Protein AF-0000000085130039 (afdb_homodimer)

Foldseek 3Di:
DPPPPPPPPVVVVVVVVVVVVLVVLLVAADFDDDDADDFDDDPDLAPDDFPQFFPAADFDLQNLCLFVDPLLSVLLVLLCVAPVVLVVLVVVLVVLVVVLVVLVCLQAKDKDKDKDKDWFFQDQVCQDVFPVSGRTFIKIKIKIKIKHWHCRNCLSVLVSQLSVLVSVLSVLVSLLSSLVLSLLLSLLLLLLLLLVVLLVLLVVLLVVLVVLLVVQVVCVVVVNHDPVVSVVSVVVSVVSVVVNVVSVVVSLVSQQVSQNSSVHHSVCRDDRDHSVSTDDGRAHHDDLVLLCVQASVLSSLSSQLSSLSSQLSNLVSVQAKIKMKMKMWIFMDSDPVCRPPPPGIDIDIDMDIDHDDDDPCVSVVSSVVSVVSSVVSSVVSNVVSVVLSVLLNVLSVQLSVLVVQLVVLVVQLVVLVVLLVVQVVCVVVVNHDSVSNSVSVVSNSVSVSSNSVSSSSNSSSSSSNCSSSNSCSVPDDPDD/DPPPPPPPPVVVVVVVVVVVVLVVLLVAADFDDDDADDFDDDPDLAPDDFPQFFPAADFDLQNLCLFVDPLLSVLLVLLCVQAVLLVVLVVVLVVLVVVLVVLVCLQAKDKDKDKDKDWFQQDQVCQDVQPVRGRTFIKIKIKIKIKHWHCRNCLSVLQSQLSVLVSVLSVLVSLLSSLVLSLLLSLLLLLLQLLVVLLVLLVVLLVLLVVVLVVLVVCVVVVNHDPVVSVVSVVVSVVSVVVNVVSVVVNLVSQQVSQNSSVHHSVCRDDRDHSVSTDDGRAYHDDLVLLCVQASVLSSLSSQLSSLSSQLSNLVVVQAKIKMKMKMWMFMDSDPVCRPPPPTIDIDIDMDIDHDDDDPCVSVVSSVVSVVSSVVSSVVSNVSSVVLSVLLNVLSVQLSVLVVQLVVLVVQLVVLVVLLVVQVVCVVVVNHDPVSNSVSVVSNSVSVSSNSVSSSSNSSSSSSNCSSSNSCSVPDDPDD

Nearest PDB structures (foldseek):
  7akz-assembly1_A  TM=8.923E-01  e=3.613E-26  Pseudomonas aeruginosa PAO1
  1wp1-assembly1_A  TM=9.002E-01  e=2.878E-25  Pseudomonas aeruginosa
  5azs-assembly1_C  TM=8.877E-01  e=2.099E-25  Pseudomonas aeruginosa PAO1
  4k7r-assembly1_A  TM=9.037E-01  e=1.460E-24  Escherichia coli K-12
  4mt4-assembly1_C  TM=8.857E-01  e=1.528E-24  Campylobacter jejuni

InterPro domains:
  IPR003423 Outer membrane efflux protein [PF02321] (75-264)
  IPR003423 Outer membrane efflux protein [PF02321] (289-471)
  IPR006311 Twin-arginine translocation pathway, signal sequence [PS51318] (1-44)
  IPR010131 Multidrug resistance outer membrane protein MdtP/Nodulation protein T-like [PTHR30203] (13-473)
  IPR010131 Multidrug resistance outer membrane protein MdtP/Nodulation protein T-like [TIGR01845] (22-472)

Organism: Delftia acidovorans (strain DSM 14801 / SPH-1) (NCBI:txid398578)

pLDDT: mean 87.73, std 12.9, range [28.69, 98.56]

Solvent-accessible surface area (backbone atoms only — not comparable to full-atom values): 47437 Å² total; per-residue (Å²): 137,84,79,78,79,74,73,64,61,61,58,54,50,47,51,50,46,52,50,49,50,52,55,60,40,49,73,50,48,48,50,68,76,83,65,84,74,87,61,91,83,55,95,45,50,48,71,61,94,56,88,64,61,27,84,39,65,74,58,46,65,68,55,70,55,52,27,64,38,70,68,58,44,51,48,42,54,42,16,70,73,49,19,65,67,55,54,52,34,52,51,51,30,52,52,36,50,49,51,32,53,59,52,55,51,60,82,46,62,47,77,47,80,46,78,48,76,45,74,47,70,56,42,81,92,53,36,44,81,63,49,86,48,46,31,69,48,44,43,28,38,38,35,42,36,36,41,32,52,70,56,52,46,16,28,60,57,20,49,37,50,19,36,46,25,50,26,51,28,34,51,31,48,36,45,40,50,51,45,50,50,44,41,50,42,54,41,37,50,47,50,31,10,32,33,48,52,44,43,51,52,45,50,51,50,38,53,53,36,50,52,48,41,54,52,40,51,51,32,34,77,70,69,75,38,54,70,65,58,42,51,51,43,49,50,52,36,50,55,48,56,63,58,40,57,66,40,51,52,50,29,52,53,37,35,34,48,46,8,49,56,35,56,36,56,56,94,59,36,68,86,72,59,62,56,83,57,49,46,83,57,85,44,42,43,84,50,64,78,51,40,61,73,30,21,36,69,34,44,31,34,45,24,49,27,45,24,28,33,20,43,27,7,30,34,49,29,70,60,44,69,43,49,37,38,38,37,36,43,32,21,36,24,68,45,78,89,44,15,72,35,95,58,14,47,24,37,35,42,32,41,35,39,42,29,65,75,39,45,48,53,21,56,61,22,49,26,52,19,26,49,22,44,24,50,18,30,45,22,49,27,39,42,39,49,39,51,44,42,30,44,36,31,39,23,52,50,38,35,44,41,30,50,52,43,28,54,50,26,46,51,42,24,53,51,29,45,52,50,29,54,50,38,48,51,31,36,74,71,68,74,38,57,69,68,56,36,48,53,29,47,51,48,23,52,51,25,44,43,48,25,46,51,29,46,36,50,32,55,42,27,52,45,48,33,40,54,42,56,22,34,19,67,66,56,74,72,77,80,126,137,84,80,76,78,77,72,63,62,60,57,56,52,48,52,49,48,52,51,49,51,53,55,62,42,51,73,55,50,48,51,67,77,82,68,85,75,87,61,91,81,60,95,60,68,53,97,59,95,55,89,64,62,28,85,38,63,74,57,45,64,68,55,71,54,50,27,62,36,69,68,58,45,51,48,40,54,43,17,71,72,50,18,32,68,54,49,20,35,52,22,47,29,51,19,33,50,22,51,32,48,21,52,55,6,59,82,40,49,33,32,33,42,34,37,36,41,36,42,31,32,53,8,64,56,54,36,42,77,86,51,84,50,48,32,68,50,45,44,30,39,40,35,42,37,36,43,32,52,69,56,52,46,14,29,60,59,20,49,36,50,20,34,48,24,50,26,50,28,34,52,31,47,38,45,42,51,50,45,52,50,44,41,50,43,53,41,36,50,48,49,31,10,32,33,50,52,44,44,51,51,47,50,51,51,37,54,54,37,51,53,48,42,55,51,39,52,54,31,33,76,70,69,73,37,52,72,65,57,43,51,52,43,49,51,51,36,50,54,48,56,63,58,42,44,65,39,50,38,52,30,51,39,36,35,23,50,47,8,39,54,36,54,34,49,30,39,60,37,68,85,73,62,61,55,84,58,49,47,84,57,83,44,43,44,84,50,64,77,51,38,61,74,30,21,37,70,33,44,32,34,46,24,49,26,45,23,28,34,20,43,26,6,31,32,50,29,70,57,42,68,44,49,37,38,39,37,36,43,32,21,40,24,67,46,77,89,44,14,72,35,94,91,24,59,44,69,50,77,49,75,47,79,49,62,74,85,80,63,92,56,52,56,62,50,48,26,51,51,27,48,52,47,25,52,52,29,45,51,52,27,40,49,39,49,54,50,44,47,49,46,37,31,52,24,52,53,47,36,46,53,30,51,52,46,27,52,52,23,47,51,45,24,52,52,28,44,49,48,26,54,49,36,47,52,30,36,76,71,67,73,40,54,70,70,56,34,50,52,27,47,50,48,22,52,50,26,43,43,47,24,47,50,30,45,36,51,32,56,42,28,52,44,48,33,41,55,43,56,22,35,20,65,65,56,74,72,77,80,125

Sequence (960 aa):
MYTHDPKAPHRRLFLGLAGACVLSLAGCAVGPDYARPAVPRADALTREPLATAGHSGPVQRQWWKAYGSPELDALVQEALERSPTIEAATATLRAARQNVIAQRGFFYPTVQLGYNRTRQNTGQSMSPALNSGETLYSYNTAQLSINYTPDIFGGNRRQVEGLMASEEGQRLQLQAARLTLASNVAGGMLQAAMLAEQAHLIEQAIAAAQEQLRHMRLQQRNGYASGLDVATQQTLLVQMQQALPPLRKELEQTRNLLATLAGRTPDQAPEVPPLSSFSQPQLPQAVASALVEQRPDVRIAETDVQQASAAIGVARAARLPQLSITAALGGGATSFARMFAAGNPTWALGAGLLQPLFAGGTLQARERAAQAEFDAAAARYRGAVLSSFQDVANALYALDIDAKAVEMAQEGEKASRSTLDLTRTQLRNGYSAQPAALAAEQSWLQARAAHVAARGALLGDTVALYQALGGGVLAKPPADMYTHDPKAPHRRLFLGLAGACVLSLAGCAVGPDYARPAVPRADALTREPLATAGHSGPVQRQWWKAYGSPELDALVQEALERSPTIEAATATLRAARQNVIAQRGFFYPTVQLGYNRTRQNTGQSMSPALNSGETLYSYNTAQLSINYTPDIFGGNRRQVEGLMASEEGQRLQLQAARLTLASNVAGGMLQAAMLAEQAHLIEQAIAAAQEQLRHMRLQQRNGYASGLDVATQQTLLVQMQQALPPLRKELEQTRNLLATLAGRTPDQAPEVPPLSSFSQPQLPQAVASALVEQRPDVRIAETDVQQASAAIGVARAARLPQLSITAALGGGATSFARMFAAGNPTWALGAGLLQPLFAGGTLQARERAAQAEFDAAAARYRGAVLSSFQDVANALYALDIDAKAVEMAQEGEKASRSTLDLTRTQLRNGYSAQPAALAAEQSWLQARAAHVAARGALLGDTVALYQALGGGVLAKPPAD

Structure (mmCIF, N/CA/C/O backbone):
data_AF-0000000085130039-model_v1
#
loop_
_entity.id
_entity.type
_entity.pdbx_description
1 polymer 'RND efflux system, outer membrane lipoprotein, NodT family'
#
loop_
_atom_site.group_PDB
_atom_site.id
_atom_site.type_symbol
_atom_site.label_atom_id
_atom_site.label_alt_id
_atom_site.label_comp_id
_atom_site.label_asym_id
_atom_site.label_entity_id
_atom_site.label_seq_id
_atom_site.pdbx_PDB_ins_code
_atom_site.Cartn_x
_atom_site.Cartn_y
_atom_site.Cartn_z
_atom_site.occupancy
_atom_site.B_iso_or_equiv
_atom_site.auth_seq_id
_atom_site.auth_comp_id
_atom_site.auth_asym_id
_atom_site.auth_atom_id
_atom_site.pdbx_PDB_model_num
ATOM 1 N N . MET A 1 1 ? 32.75 61.188 50.812 1 30.81 1 MET A N 1
ATOM 2 C CA . MET A 1 1 ? 32.531 59.812 51.188 1 30.81 1 MET A CA 1
ATOM 3 C C . MET A 1 1 ? 31.516 59.156 50.25 1 30.81 1 MET A C 1
ATOM 5 O O . MET A 1 1 ? 30.344 59.5 50.25 1 30.81 1 MET A O 1
ATOM 9 N N . TYR A 1 2 ? 32.031 58.812 48.969 1 35.09 2 TYR A N 1
ATOM 10 C CA . TYR A 1 2 ? 31.375 58.281 47.75 1 35.09 2 TYR A CA 1
ATOM 11 C C . TYR A 1 2 ? 30.844 56.875 48 1 35.09 2 TYR A C 1
ATOM 13 O O . TYR A 1 2 ? 31.609 55.969 48.312 1 35.09 2 TYR A O 1
ATOM 21 N N . THR A 1 3 ? 29.656 56.75 48.625 1 35.88 3 THR A N 1
ATOM 22 C CA . THR A 1 3 ? 28.969 55.5 48.844 1 35.88 3 THR A CA 1
ATOM 23 C C . THR A 1 3 ? 28.719 54.75 47.531 1 35.88 3 THR A C 1
ATOM 25 O O . THR A 1 3 ? 28.156 55.312 46.594 1 35.88 3 THR A O 1
ATOM 28 N N . HIS A 1 4 ? 29.672 53.844 47.156 1 39.09 4 HIS A N 1
ATOM 29 C CA . HIS A 1 4 ? 29.625 52.875 46.062 1 39.09 4 HIS A CA 1
ATOM 30 C C . HIS A 1 4 ? 28.375 52 46.156 1 39.09 4 HIS A C 1
ATOM 32 O O . HIS A 1 4 ? 28.125 51.375 47.188 1 39.09 4 HIS A O 1
ATOM 38 N N . ASP A 1 5 ? 27.234 52.406 45.562 1 39.12 5 ASP A N 1
ATOM 39 C CA . ASP A 1 5 ? 26.016 51.625 45.438 1 39.12 5 ASP A CA 1
ATOM 40 C C . ASP A 1 5 ? 26.281 50.281 44.75 1 39.12 5 ASP A C 1
ATOM 42 O O . ASP A 1 5 ? 26.734 50.219 43.625 1 39.12 5 ASP A O 1
ATOM 46 N N . PRO A 1 6 ? 26.688 49.156 45.469 1 42.66 6 PRO A N 1
ATOM 47 C CA . PRO A 1 6 ? 27.031 47.812 45 1 42.66 6 PRO A CA 1
ATOM 48 C C . PRO A 1 6 ? 25.875 47.156 44.25 1 42.66 6 PRO A C 1
ATOM 50 O O . PRO A 1 6 ? 25.875 45.938 44.062 1 42.66 6 PRO A O 1
ATOM 53 N N . LYS A 1 7 ? 24.797 47.812 43.969 1 51.97 7 LYS A N 1
ATOM 54 C CA . LYS A 1 7 ? 23.625 47.062 43.531 1 51.97 7 LYS A CA 1
ATOM 55 C C . LYS A 1 7 ? 23.828 46.469 42.125 1 51.97 7 LYS A C 1
ATOM 57 O O . LYS A 1 7 ? 22.922 45.875 41.562 1 51.97 7 LYS A O 1
ATOM 62 N N . ALA A 1 8 ? 24.859 46.812 41.406 1 55.84 8 ALA A N 1
ATOM 63 C CA . ALA A 1 8 ? 24.828 46.562 39.969 1 55.84 8 ALA A CA 1
ATOM 64 C C . ALA A 1 8 ? 25.219 45.125 39.656 1 55.84 8 ALA A C 1
ATOM 66 O O . ALA A 1 8 ? 25.062 44.656 38.531 1 55.84 8 ALA A O 1
ATOM 67 N N . PRO A 1 9 ? 25.938 44.438 40.594 1 55.5 9 PRO A N 1
ATOM 68 C CA . PRO A 1 9 ? 26.5 43.188 40.094 1 55.5 9 PRO A CA 1
ATOM 69 C C . PRO A 1 9 ? 25.453 42.094 39.938 1 55.5 9 PRO A C 1
ATOM 71 O O . PRO A 1 9 ? 25.594 41.219 39.062 1 55.5 9 PRO A O 1
ATOM 74 N N . HIS A 1 10 ? 24.359 42.188 40.688 1 56.66 10 HIS A N 1
ATOM 75 C CA . HIS A 1 10 ? 23.438 41.062 40.719 1 56.66 10 HIS A CA 1
ATOM 76 C C . HIS A 1 10 ? 22.609 41.031 39.438 1 56.66 10 HIS A C 1
ATOM 78 O O . HIS A 1 10 ? 22.141 39.969 39.031 1 56.66 10 HIS A O 1
ATOM 84 N N . ARG A 1 11 ? 22.438 42.188 38.812 1 58.59 11 ARG A N 1
ATOM 85 C CA . ARG A 1 11 ? 21.625 42.25 37.594 1 58.59 11 ARG A CA 1
ATOM 86 C C . ARG A 1 11 ? 22.344 41.562 36.438 1 58.59 11 ARG A C 1
ATOM 88 O O . ARG A 1 11 ? 21.719 40.875 35.625 1 58.59 11 ARG A O 1
ATOM 95 N N . ARG A 1 12 ? 23.688 41.75 36.438 1 58.78 12 ARG A N 1
ATOM 96 C CA . ARG A 1 12 ? 24.469 41.125 35.344 1 58.78 12 ARG A CA 1
ATOM 97 C C . ARG A 1 12 ? 24.516 39.625 35.531 1 58.78 12 ARG A C 1
ATOM 99 O O . ARG A 1 12 ? 24.453 38.875 34.562 1 58.78 12 ARG A O 1
ATOM 106 N N . LEU A 1 13 ? 24.641 39.25 36.812 1 59.94 13 LEU A N 1
ATOM 107 C CA . LEU A 1 13 ? 24.688 37.812 37.062 1 59.94 13 LEU A CA 1
ATOM 108 C C . LEU A 1 13 ? 23.344 37.156 36.75 1 59.94 13 LEU A C 1
ATOM 110 O O . LEU A 1 13 ? 23.297 36.062 36.188 1 59.94 13 LEU A O 1
ATOM 114 N N . PHE A 1 14 ? 22.281 37.906 37.031 1 57.28 14 PHE A N 1
ATOM 115 C CA . PHE A 1 14 ? 20.969 37.344 36.719 1 57.28 14 PHE A CA 1
ATOM 116 C C . PHE A 1 14 ? 20.734 37.281 35.219 1 57.28 14 PHE A C 1
ATOM 118 O O . PHE A 1 14 ? 20.172 36.281 34.719 1 57.28 14 PHE A O 1
ATOM 125 N N . LEU A 1 15 ? 21.25 38.281 34.531 1 58.5 15 LEU A N 1
ATOM 126 C CA . LEU A 1 15 ? 21.141 38.219 33.062 1 58.5 15 LEU A CA 1
ATOM 127 C C . LEU A 1 15 ? 22.016 37.094 32.5 1 58.5 15 LEU A C 1
ATOM 129 O O . LEU A 1 15 ? 21.625 36.438 31.531 1 58.5 15 LEU A O 1
ATOM 133 N N . GLY A 1 16 ? 23.172 36.969 33.062 1 59.47 16 GLY A N 1
ATOM 134 C CA . GLY A 1 16 ? 24.031 35.844 32.656 1 59.47 16 GLY A CA 1
ATOM 135 C C . GLY A 1 16 ? 23.438 34.5 32.969 1 59.47 16 GLY A C 1
ATOM 136 O O . GLY A 1 16 ? 23.516 33.594 32.125 1 59.47 16 GLY A O 1
ATOM 137 N N . LEU A 1 17 ? 22.797 34.344 34.062 1 58.59 17 LEU A N 1
ATOM 138 C CA . LEU A 1 17 ? 22.203 33.094 34.438 1 58.59 17 LEU A CA 1
ATOM 139 C C . LEU A 1 17 ? 20.938 32.812 33.625 1 58.59 17 LEU A C 1
ATOM 141 O O . LEU A 1 17 ? 20.672 31.672 33.25 1 58.59 17 LEU A O 1
ATOM 145 N N . ALA A 1 18 ? 20.156 33.812 33.406 1 57.38 18 ALA A N 1
ATOM 146 C CA . ALA A 1 18 ? 19 33.656 32.531 1 57.38 18 ALA A CA 1
ATOM 147 C C . ALA A 1 18 ? 19.422 33.281 31.125 1 57.38 18 ALA A C 1
ATOM 149 O O . ALA A 1 18 ? 18.797 32.438 30.484 1 57.38 18 ALA A O 1
ATOM 150 N N . GLY A 1 19 ? 20.469 33.938 30.688 1 56.66 19 GLY A N 1
ATOM 151 C CA . GLY A 1 19 ? 21.031 33.562 29.406 1 56.66 19 GLY A CA 1
ATOM 152 C C . GLY A 1 19 ? 21.547 32.125 29.375 1 56.66 19 GLY A C 1
ATOM 153 O O . GLY A 1 19 ? 21.344 31.406 28.406 1 56.66 19 GLY A O 1
ATOM 154 N N . ALA A 1 20 ? 22.25 31.797 30.406 1 58.66 20 ALA A N 1
ATOM 155 C CA . ALA A 1 20 ? 22.781 30.438 30.516 1 58.66 20 ALA A CA 1
ATOM 156 C C . ALA A 1 20 ? 21.641 29.422 30.641 1 58.66 20 ALA A C 1
ATOM 158 O O . ALA A 1 20 ? 21.734 28.312 30.094 1 58.66 20 ALA A O 1
ATOM 159 N N . CYS A 1 21 ? 20.641 29.688 31.297 1 55.19 21 CYS A N 1
ATOM 160 C CA . CYS A 1 21 ? 19.484 28.797 31.438 1 55.19 21 CYS A CA 1
ATOM 161 C C . CYS A 1 21 ? 18.797 28.609 30.094 1 55.19 21 CYS A C 1
ATOM 163 O O . CYS A 1 21 ? 18.375 27.5 29.766 1 55.19 21 CYS A O 1
ATOM 165 N N . VAL A 1 22 ? 18.672 29.75 29.438 1 56.28 22 VAL A N 1
ATOM 166 C CA . VAL A 1 22 ? 18.062 29.641 28.109 1 56.28 22 VAL A CA 1
ATOM 167 C C . VAL A 1 22 ? 18.953 28.797 27.203 1 56.28 22 VAL A C 1
ATOM 169 O O . VAL A 1 22 ? 18.453 27.969 26.438 1 56.28 22 VAL A O 1
ATOM 172 N N . LEU A 1 23 ? 20.203 29 27.328 1 55.81 23 LEU A N 1
ATOM 173 C CA . LEU A 1 23 ? 21.125 28.219 26.5 1 55.81 23 LEU A CA 1
ATOM 174 C C . LEU A 1 23 ? 21.109 26.75 26.906 1 55.81 23 LEU A C 1
ATOM 176 O O . LEU A 1 23 ? 21.297 25.875 26.062 1 55.81 23 LEU A O 1
ATOM 180 N N . SER A 1 24 ? 21.031 26.5 28.156 1 56.12 24 SER A N 1
ATOM 181 C CA . SER A 1 24 ? 20.984 25.109 28.578 1 56.12 24 SER A CA 1
ATOM 182 C C . SER A 1 24 ? 19.703 24.422 28.141 1 56.12 24 SER A C 1
ATOM 184 O O . SER A 1 24 ? 19.672 23.219 27.906 1 56.12 24 SER A O 1
ATOM 186 N N . LEU A 1 25 ? 18.672 25.141 28.078 1 53.81 25 LEU A N 1
ATOM 187 C CA . LEU A 1 25 ? 17.391 24.562 27.656 1 53.81 25 LEU A CA 1
ATOM 188 C C . LEU A 1 25 ? 17.391 24.312 26.156 1 53.81 25 LEU A C 1
ATOM 190 O O . LEU A 1 25 ? 16.547 23.562 25.656 1 53.81 25 LEU A O 1
ATOM 194 N N . ALA A 1 26 ? 18.188 25.094 25.484 1 56.16 26 ALA A N 1
ATOM 195 C CA . ALA A 1 26 ? 18.234 25 24.016 1 56.16 26 ALA A CA 1
ATOM 196 C C . ALA A 1 26 ? 18.703 23.609 23.578 1 56.16 26 ALA A C 1
ATOM 198 O O . ALA A 1 26 ? 18.438 23.188 22.453 1 56.16 26 ALA A O 1
ATOM 199 N N . GLY A 1 27 ? 19.359 22.922 24.453 1 61.88 27 GLY A N 1
ATOM 200 C CA . GLY A 1 27 ? 19.875 21.641 24 1 61.88 27 GLY A CA 1
ATOM 201 C C . GLY A 1 27 ? 18.828 20.531 24.047 1 61.88 27 GLY A C 1
ATOM 202 O O . GLY A 1 27 ? 18.922 19.547 23.297 1 61.88 27 GLY A O 1
ATOM 203 N N . CYS A 1 28 ? 17.734 20.672 24.812 1 75.19 28 CYS A N 1
ATOM 204 C CA . CYS A 1 28 ? 16.828 19.531 25 1 75.19 28 CYS A CA 1
ATOM 205 C C . CYS A 1 28 ? 15.523 19.75 24.25 1 75.19 28 CYS A C 1
ATOM 207 O O . CYS A 1 28 ? 14.82 20.734 24.484 1 75.19 28 CYS A O 1
ATOM 209 N N . ALA A 1 29 ? 15.398 19.188 23.094 1 84.19 29 ALA A N 1
ATOM 210 C CA . ALA A 1 29 ? 14.125 19.219 22.375 1 84.19 29 ALA A CA 1
ATOM 211 C C . ALA A 1 29 ? 13.102 18.297 23.047 1 84.19 29 ALA A C 1
ATOM 213 O O . ALA A 1 29 ? 13.43 17.188 23.438 1 84.19 29 ALA A O 1
ATOM 214 N N . VAL A 1 30 ? 11.906 18.797 23.266 1 88.25 30 VAL A N 1
ATOM 215 C CA . VAL A 1 30 ? 10.852 18 23.875 1 88.25 30 VAL A CA 1
ATOM 216 C C . VAL A 1 30 ? 10.43 16.875 22.938 1 88.25 30 VAL A C 1
ATOM 218 O O . VAL A 1 30 ? 10.758 16.891 21.75 1 88.25 30 VAL A O 1
ATOM 221 N N . GLY A 1 31 ? 9.688 15.883 23.516 1 88.12 31 GLY A N 1
ATOM 222 C CA . GLY A 1 31 ? 9.297 14.711 22.734 1 88.12 31 GLY A CA 1
ATOM 223 C C . GLY A 1 31 ? 10.297 13.578 22.844 1 88.12 31 GLY A C 1
ATOM 224 O O . GLY A 1 31 ? 11.398 13.758 23.359 1 88.12 31 GLY A O 1
ATOM 225 N N . PRO A 1 32 ? 9.953 12.516 22.344 1 89.44 32 PRO A N 1
ATOM 226 C CA . PRO A 1 32 ? 10.828 11.352 22.484 1 89.44 32 PRO A CA 1
ATOM 227 C C . PRO A 1 32 ? 12 11.367 21.5 1 89.44 32 PRO A C 1
ATOM 229 O O . PRO A 1 32 ? 11.852 11.828 20.375 1 89.44 32 PRO A O 1
ATOM 232 N N . ASP A 1 33 ? 13.125 10.969 21.984 1 91.38 33 ASP A N 1
ATOM 233 C CA . ASP A 1 33 ? 14.18 10.602 21.047 1 91.38 33 ASP A CA 1
ATOM 234 C C . ASP A 1 33 ? 13.883 9.266 20.375 1 91.38 33 ASP A C 1
ATOM 236 O O . ASP A 1 33 ? 13.383 8.336 21.031 1 91.38 33 ASP A O 1
ATOM 240 N N . TYR A 1 34 ? 14.133 9.258 19.203 1 93 34 TYR A N 1
ATOM 241 C CA . TYR A 1 34 ? 13.773 8.062 18.453 1 93 34 TYR A CA 1
ATOM 242 C C . TYR A 1 34 ? 14.5 6.836 18.984 1 93 34 TYR A C 1
ATOM 244 O O . TYR A 1 34 ? 15.711 6.867 19.188 1 93 34 TYR A O 1
ATOM 252 N N . ALA A 1 35 ? 13.703 5.852 19.234 1 92.94 35 ALA A N 1
ATOM 253 C CA . ALA A 1 35 ? 14.18 4.504 19.516 1 92.94 35 ALA A CA 1
ATOM 254 C C . ALA A 1 35 ? 13.562 3.486 18.562 1 92.94 35 ALA A C 1
ATOM 256 O O . ALA A 1 35 ? 12.344 3.449 18.391 1 92.94 35 ALA A O 1
ATOM 257 N N . ARG A 1 36 ? 14.43 2.795 18.047 1 93.81 36 ARG A N 1
ATOM 258 C CA . ARG A 1 36 ? 13.961 1.802 17.078 1 93.81 36 ARG A CA 1
ATOM 259 C C . ARG A 1 36 ? 13.016 0.804 17.75 1 93.81 36 ARG A C 1
ATOM 261 O O . ARG A 1 36 ? 13.352 0.22 18.781 1 93.81 36 ARG A O 1
ATOM 268 N N . PRO A 1 37 ? 11.82 0.586 17.125 1 94.06 37 PRO A N 1
ATOM 269 C CA . PRO A 1 37 ? 10.898 -0.404 17.688 1 94.06 37 PRO A CA 1
ATOM 270 C C . PRO A 1 37 ? 11.438 -1.83 17.594 1 94.06 37 PRO A C 1
ATOM 272 O O . PRO A 1 37 ? 12.211 -2.141 16.688 1 94.06 37 PRO A O 1
ATOM 275 N N . ALA A 1 38 ? 10.953 -2.656 18.547 1 91.38 38 ALA A N 1
ATOM 276 C CA . ALA A 1 38 ? 11.32 -4.07 18.5 1 91.38 38 ALA A CA 1
ATOM 277 C C . ALA A 1 38 ? 10.688 -4.762 17.297 1 91.38 38 ALA A C 1
ATOM 279 O O . ALA A 1 38 ? 9.547 -4.477 16.938 1 91.38 38 ALA A O 1
ATOM 280 N N . VAL A 1 39 ? 11.469 -5.59 16.688 1 90.94 39 VAL A N 1
ATOM 281 C CA . VAL A 1 39 ? 10.984 -6.348 15.547 1 90.94 39 VAL A CA 1
ATOM 282 C C . VAL A 1 39 ? 11.141 -7.844 15.805 1 90.94 39 VAL A C 1
ATOM 284 O O . VAL A 1 39 ? 11.938 -8.25 16.656 1 90.94 39 VAL A O 1
ATOM 287 N N . PRO A 1 40 ? 10.305 -8.609 15.086 1 89.19 40 PRO A N 1
ATOM 288 C CA . PRO A 1 40 ? 10.461 -10.055 15.25 1 89.19 40 PRO A CA 1
ATOM 289 C C . PRO A 1 40 ? 11.859 -10.539 14.883 1 89.19 40 PRO A C 1
ATOM 291 O O . PRO A 1 40 ? 12.461 -10.039 13.93 1 89.19 40 PRO A O 1
ATOM 294 N N . ARG A 1 41 ? 12.336 -11.539 15.695 1 88.06 41 ARG A N 1
ATOM 295 C CA . ARG A 1 41 ? 13.625 -12.164 15.445 1 88.06 41 ARG A CA 1
ATOM 296 C C . ARG A 1 41 ? 13.453 -13.594 14.938 1 88.06 41 ARG A C 1
ATOM 298 O O . ARG A 1 41 ? 12.578 -14.32 15.414 1 88.06 41 ARG A O 1
ATOM 305 N N . ALA A 1 42 ? 14.148 -13.797 13.938 1 88.62 42 ALA A N 1
ATOM 306 C CA . ALA A 1 42 ? 14.102 -15.156 13.398 1 88.62 42 ALA A CA 1
ATOM 307 C C . ALA A 1 42 ? 15.438 -15.867 13.594 1 88.62 42 ALA A C 1
ATOM 309 O O . ALA A 1 42 ? 16.5 -15.305 13.289 1 88.62 42 ALA A O 1
ATOM 310 N N . ASP A 1 43 ? 15.375 -17.031 14.156 1 82.75 43 ASP A N 1
ATOM 311 C CA . ASP A 1 43 ? 16.594 -17.844 14.297 1 82.75 43 ASP A CA 1
ATOM 312 C C . ASP A 1 43 ? 17 -18.438 12.961 1 82.75 43 ASP A C 1
ATOM 314 O O . ASP A 1 43 ? 18.188 -18.609 12.688 1 82.75 43 ASP A O 1
ATOM 318 N N . ALA A 1 44 ? 16.016 -18.781 12.25 1 87.62 44 ALA A N 1
ATOM 319 C CA . ALA A 1 44 ? 16.203 -19.312 10.906 1 87.62 44 ALA A CA 1
ATOM 320 C C . ALA A 1 44 ? 15.141 -18.781 9.945 1 87.62 44 ALA A C 1
ATOM 322 O O . ALA A 1 44 ? 14.047 -18.406 10.375 1 87.62 44 ALA A O 1
ATOM 323 N N . LEU A 1 45 ? 15.539 -18.75 8.711 1 90.56 45 LEU A N 1
ATOM 324 C CA . LEU A 1 45 ? 14.617 -18.234 7.715 1 90.56 45 LEU A CA 1
ATOM 325 C C . LEU A 1 45 ? 13.82 -19.359 7.07 1 90.56 45 LEU A C 1
ATOM 327 O O . LEU A 1 45 ? 12.797 -19.109 6.422 1 90.56 45 LEU A O 1
ATOM 331 N N . THR A 1 46 ? 14.305 -20.562 7.203 1 93 46 THR A N 1
ATOM 332 C CA . THR A 1 46 ? 13.609 -21.75 6.68 1 93 46 THR A CA 1
ATOM 333 C C . THR A 1 46 ? 13.336 -22.75 7.793 1 93 46 THR A C 1
ATOM 335 O O . THR A 1 46 ? 13.945 -22.672 8.867 1 93 46 THR A O 1
ATOM 338 N N . ARG A 1 47 ? 12.398 -23.578 7.645 1 92.06 47 ARG A N 1
ATOM 339 C CA . ARG A 1 47 ? 11.992 -24.562 8.648 1 92.06 47 ARG A CA 1
ATOM 340 C C . ARG A 1 47 ? 13.047 -25.656 8.797 1 92.06 47 ARG A C 1
ATOM 342 O O . ARG A 1 47 ? 13.281 -26.156 9.898 1 92.06 47 ARG A O 1
ATOM 349 N N . GLU A 1 48 ? 13.672 -26.109 7.656 1 87.69 48 GLU A N 1
ATOM 350 C CA . GLU A 1 48 ? 14.766 -27.078 7.613 1 87.69 48 GLU A CA 1
ATOM 351 C C . GLU A 1 48 ? 15.969 -26.5 6.863 1 87.69 48 GLU A C 1
ATOM 353 O O . GLU A 1 48 ? 15.812 -25.625 6.008 1 87.69 48 GLU A O 1
ATOM 358 N N . PRO A 1 49 ? 17.141 -27 7.387 1 84.5 49 PRO A N 1
ATOM 359 C CA . PRO A 1 49 ? 18.328 -26.547 6.648 1 84.5 49 PRO A CA 1
ATOM 360 C C . PRO A 1 49 ? 18.297 -26.953 5.176 1 84.5 49 PRO A C 1
ATOM 362 O O . PRO A 1 49 ? 17.906 -28.078 4.852 1 84.5 49 PRO A O 1
ATOM 365 N N . LEU A 1 50 ? 18.547 -25.969 4.379 1 86.69 50 LEU A N 1
ATOM 366 C CA . LEU A 1 50 ? 18.531 -26.234 2.943 1 86.69 50 LEU A CA 1
ATOM 367 C C . LEU A 1 50 ? 19.953 -26.297 2.389 1 86.69 50 LEU A C 1
ATOM 369 O O . LEU A 1 50 ? 20.828 -25.547 2.82 1 86.69 50 LEU A O 1
ATOM 373 N N . ALA A 1 51 ? 20.141 -27.172 1.478 1 76.94 51 ALA A N 1
ATOM 374 C CA . ALA A 1 51 ? 21.453 -27.391 0.872 1 76.94 51 ALA A CA 1
ATOM 375 C C . ALA A 1 51 ? 21.906 -26.156 0.105 1 76.94 51 ALA A C 1
ATOM 377 O O . ALA A 1 51 ? 23.109 -25.891 0.002 1 76.94 51 ALA A O 1
ATOM 378 N N . THR A 1 52 ? 21 -25.453 -0.365 1 73.69 52 THR A N 1
ATOM 379 C CA . THR A 1 52 ? 21.312 -24.344 -1.26 1 73.69 52 THR A CA 1
ATOM 380 C C . THR A 1 52 ? 21.547 -23.047 -0.469 1 73.69 52 THR A C 1
ATOM 382 O O . THR A 1 52 ? 21.859 -22 -1.046 1 73.69 52 THR A O 1
ATOM 385 N N . ALA A 1 53 ? 21.438 -23.219 0.861 1 67.69 53 ALA A N 1
ATOM 386 C CA . ALA A 1 53 ? 21.656 -22 1.645 1 67.69 53 ALA A CA 1
ATOM 387 C C . ALA A 1 53 ? 23.109 -21.547 1.534 1 67.69 53 ALA A C 1
ATOM 389 O O . ALA A 1 53 ? 24.031 -22.359 1.674 1 67.69 53 ALA A O 1
ATOM 390 N N . GLY A 1 54 ? 23.328 -20.312 0.967 1 64.75 54 GLY A N 1
ATOM 391 C CA . GLY A 1 54 ? 24.594 -19.719 0.574 1 64.75 54 GLY A CA 1
ATOM 392 C C . GLY A 1 54 ? 25.594 -19.625 1.716 1 64.75 54 GLY A C 1
ATOM 393 O O . GLY A 1 54 ? 25.203 -19.547 2.883 1 64.75 54 GLY A O 1
ATOM 394 N N . HIS A 1 55 ? 26.703 -19.953 1.333 1 68.62 55 HIS A N 1
ATOM 395 C CA . HIS A 1 55 ? 27.797 -19.875 2.283 1 68.62 55 HIS A CA 1
ATOM 396 C C . HIS A 1 55 ? 28.781 -18.781 1.895 1 68.62 55 HIS A C 1
ATOM 398 O O . HIS A 1 55 ? 29.828 -18.625 2.533 1 68.62 55 HIS A O 1
ATOM 404 N N . SER A 1 56 ? 28.234 -18.016 0.892 1 67.62 56 SER A N 1
ATOM 405 C CA . SER A 1 56 ? 29.172 -16.984 0.462 1 67.62 56 SER A CA 1
ATOM 406 C C . SER A 1 56 ? 28.969 -15.695 1.251 1 67.62 56 SER A C 1
ATOM 408 O O . SER A 1 56 ? 28.016 -15.57 2.016 1 67.62 56 SER A O 1
ATOM 410 N N . GLY A 1 57 ? 29.906 -14.812 1.353 1 74.44 57 GLY A N 1
ATOM 411 C CA . GLY A 1 57 ? 29.922 -13.516 2.018 1 74.44 57 GLY A CA 1
ATOM 412 C C . GLY A 1 57 ? 28.703 -12.664 1.692 1 74.44 57 GLY A C 1
ATOM 413 O O . GLY A 1 57 ? 27.719 -13.156 1.136 1 74.44 57 GLY A O 1
ATOM 414 N N . PRO A 1 58 ? 28.625 -11.5 2.012 1 80.12 58 PRO A N 1
ATOM 415 C CA . PRO A 1 58 ? 27.516 -10.562 1.787 1 80.12 58 PRO A CA 1
ATOM 416 C C . PRO A 1 58 ? 27.297 -10.266 0.307 1 80.12 58 PRO A C 1
ATOM 418 O O . PRO A 1 58 ? 28.203 -10.438 -0.508 1 80.12 58 PRO A O 1
ATOM 421 N N . VAL A 1 59 ? 26.062 -9.977 0.038 1 87.06 59 VAL A N 1
ATOM 422 C CA . VAL A 1 59 ? 25.719 -9.633 -1.334 1 87.06 59 VAL A CA 1
ATOM 423 C C . VAL A 1 59 ? 26.547 -8.445 -1.8 1 87.06 59 VAL A C 1
ATOM 425 O O . VAL A 1 59 ? 26.688 -7.449 -1.079 1 87.06 59 VAL A O 1
ATOM 428 N N . GLN A 1 60 ? 27.094 -8.594 -2.98 1 85.38 60 GLN A N 1
ATOM 429 C CA . GLN A 1 60 ? 27.859 -7.504 -3.57 1 85.38 60 GLN A CA 1
ATOM 430 C C . GLN A 1 60 ? 26.953 -6.523 -4.305 1 85.38 60 GLN A C 1
ATOM 432 O O . GLN A 1 60 ? 25.891 -6.906 -4.805 1 85.38 60 GLN A O 1
ATOM 437 N N . ARG A 1 61 ? 27.375 -5.246 -4.465 1 88.75 61 ARG A N 1
ATOM 438 C CA . ARG A 1 61 ? 26.562 -4.191 -5.066 1 88.75 61 ARG A CA 1
ATOM 439 C C . ARG A 1 61 ? 26.281 -4.484 -6.535 1 88.75 61 ARG A C 1
ATOM 441 O O . ARG A 1 61 ? 25.203 -4.191 -7.035 1 88.75 61 ARG A O 1
ATOM 448 N N . GLN A 1 62 ? 27.312 -5.047 -7.219 1 93.19 62 GLN A N 1
ATOM 449 C CA . GLN A 1 62 ? 27.109 -5.414 -8.617 1 93.19 62 GLN A CA 1
ATOM 450 C C . GLN A 1 62 ? 26.906 -6.918 -8.773 1 93.19 62 GLN A C 1
ATOM 452 O O . GLN A 1 62 ? 27.625 -7.578 -9.516 1 93.19 62 GLN A O 1
ATOM 457 N N . TRP A 1 63 ? 25.875 -7.398 -8.062 1 93.94 63 TRP A N 1
ATOM 458 C CA . TRP A 1 63 ? 25.594 -8.828 -7.945 1 93.94 63 TRP A CA 1
ATOM 459 C C . TRP A 1 63 ? 25.312 -9.445 -9.312 1 93.94 63 TRP A C 1
ATOM 461 O O . TRP A 1 63 ? 25.516 -10.641 -9.516 1 93.94 63 TRP A O 1
ATOM 471 N N . TRP A 1 64 ? 24.859 -8.648 -10.359 1 96.12 64 TRP A N 1
ATOM 472 C CA . TRP A 1 64 ? 24.516 -9.164 -11.68 1 96.12 64 TRP A CA 1
ATOM 473 C C . TRP A 1 64 ? 25.75 -9.617 -12.438 1 96.12 64 TRP A C 1
ATOM 475 O O . TRP A 1 64 ? 25.656 -10.375 -13.406 1 96.12 64 TRP A O 1
ATOM 485 N N . LYS A 1 65 ? 26.922 -9.219 -12.031 1 95.5 65 LYS A N 1
ATOM 486 C CA . LYS A 1 65 ? 28.156 -9.633 -12.672 1 95.5 65 LYS A CA 1
ATOM 487 C C . LYS A 1 65 ? 28.469 -11.094 -12.383 1 95.5 65 LYS A C 1
ATOM 489 O O . LYS A 1 65 ? 29.266 -11.719 -13.086 1 95.5 65 LYS A O 1
ATOM 494 N N . ALA A 1 66 ? 27.859 -11.609 -11.391 1 94.25 66 ALA A N 1
ATOM 495 C CA . ALA A 1 66 ? 28.094 -12.992 -10.984 1 94.25 66 ALA A CA 1
ATOM 496 C C . ALA A 1 66 ? 27.625 -13.961 -12.062 1 94.25 66 ALA A C 1
ATOM 498 O O . ALA A 1 66 ? 28.016 -15.133 -12.062 1 94.25 66 ALA A O 1
ATOM 499 N N . TYR A 1 67 ? 26.766 -13.492 -13.039 1 96.88 67 TYR A N 1
ATOM 500 C CA . TYR A 1 67 ? 26.25 -14.359 -14.094 1 96.88 67 TYR A CA 1
ATOM 501 C C . TYR A 1 67 ? 27.266 -14.492 -15.227 1 96.88 67 TYR A C 1
ATOM 503 O O . TYR A 1 67 ? 27.094 -15.328 -16.125 1 96.88 67 TYR A O 1
ATOM 511 N N . GLY A 1 68 ? 28.266 -13.633 -15.266 1 95.94 68 GLY A N 1
ATOM 512 C CA . GLY A 1 68 ? 29.375 -13.75 -16.203 1 95.94 68 GLY A CA 1
ATOM 513 C C . GLY A 1 68 ? 29 -13.352 -17.625 1 95.94 68 GLY A C 1
ATOM 514 O O . GLY A 1 68 ? 29.625 -13.797 -18.578 1 95.94 68 GLY A O 1
ATOM 515 N N . SER A 1 69 ? 28.016 -12.602 -17.812 1 96.94 69 SER A N 1
ATOM 516 C CA . SER A 1 69 ? 27.594 -12.156 -19.125 1 96.94 69 SER A CA 1
ATOM 517 C C . SER A 1 69 ? 27.875 -10.672 -19.328 1 96.94 69 SER A C 1
ATOM 519 O O . SER A 1 69 ? 27.172 -9.828 -18.75 1 96.94 69 SER A O 1
ATOM 521 N N . PRO A 1 70 ? 28.812 -10.352 -20.219 1 96.19 70 PRO A N 1
ATOM 522 C CA . PRO A 1 70 ? 29.094 -8.938 -20.484 1 96.19 70 PRO A CA 1
ATOM 523 C C . PRO A 1 70 ? 27.875 -8.195 -21.047 1 96.19 70 PRO A C 1
ATOM 525 O O . PRO A 1 70 ? 27.703 -7.008 -20.781 1 96.19 70 PRO A O 1
ATOM 528 N N . GLU A 1 71 ? 27.062 -8.891 -21.812 1 96.62 71 GLU A N 1
ATOM 529 C CA . GLU A 1 71 ? 25.859 -8.281 -22.359 1 96.62 71 GLU A CA 1
ATOM 530 C C . GLU A 1 71 ? 24.891 -7.883 -21.25 1 96.62 71 GLU A C 1
ATOM 532 O O . GLU A 1 71 ? 24.312 -6.797 -21.281 1 96.62 71 GLU A O 1
ATOM 537 N N . LEU A 1 72 ? 24.734 -8.789 -20.281 1 97.75 72 LEU A N 1
ATOM 538 C CA . LEU A 1 72 ? 23.891 -8.477 -19.141 1 97.75 72 LEU A CA 1
ATOM 539 C C . LEU A 1 72 ? 24.453 -7.301 -18.344 1 97.75 72 LEU A C 1
ATOM 541 O O . LEU A 1 72 ? 23.719 -6.379 -17.984 1 97.75 72 LEU A O 1
ATOM 545 N N . ASP A 1 73 ? 25.797 -7.316 -18.125 1 97.62 73 ASP A N 1
ATOM 546 C CA . ASP A 1 73 ? 26.453 -6.254 -17.375 1 97.62 73 ASP A CA 1
ATOM 547 C C . ASP A 1 73 ? 26.219 -4.895 -18.016 1 97.62 73 ASP A C 1
ATOM 549 O O . ASP A 1 73 ? 25.859 -3.928 -17.344 1 97.62 73 ASP A O 1
ATOM 553 N N . ALA A 1 74 ? 26.391 -4.891 -19.312 1 97 74 ALA A N 1
ATOM 554 C CA . ALA A 1 74 ? 26.25 -3.646 -20.062 1 97 74 ALA A CA 1
ATOM 555 C C . ALA A 1 74 ? 24.812 -3.139 -20.031 1 97 74 ALA A C 1
ATOM 557 O O . ALA A 1 74 ? 24.578 -1.936 -19.891 1 97 74 ALA A O 1
ATOM 558 N N . LEU A 1 75 ? 23.859 -4.008 -20.141 1 98 75 LEU A N 1
ATOM 559 C CA . LEU A 1 75 ? 22.453 -3.604 -20.172 1 98 75 LEU A CA 1
ATOM 560 C C . LEU A 1 75 ? 22 -3.074 -18.812 1 98 75 LEU A C 1
ATOM 562 O O . LEU A 1 75 ? 21.266 -2.092 -18.734 1 98 75 LEU A O 1
ATOM 566 N N . VAL A 1 76 ? 22.422 -3.74 -17.734 1 98.19 76 VAL A N 1
ATOM 567 C CA . VAL A 1 76 ? 22.062 -3.277 -16.391 1 98.19 76 VAL A CA 1
ATOM 568 C C . VAL A 1 76 ? 22.656 -1.891 -16.156 1 98.19 76 VAL A C 1
ATOM 570 O O . VAL A 1 76 ? 21.969 -0.991 -15.664 1 98.19 76 VAL A O 1
ATOM 573 N N . GLN A 1 77 ? 23.922 -1.723 -16.516 1 97.44 77 GLN A N 1
ATOM 574 C CA . GLN A 1 77 ? 24.578 -0.431 -16.328 1 97.44 77 GLN A CA 1
ATOM 575 C C . GLN A 1 77 ? 23.875 0.66 -17.125 1 97.44 77 GLN A C 1
ATOM 577 O O . GLN A 1 77 ? 23.641 1.759 -16.625 1 97.44 77 GLN A O 1
ATOM 582 N N . G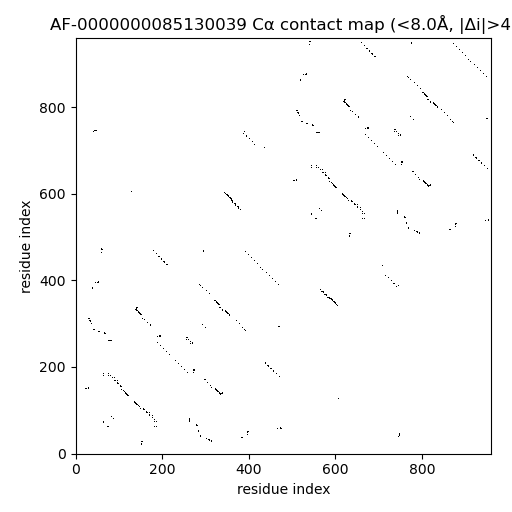LU A 1 78 ? 23.562 0.301 -18.328 1 97.69 78 GLU A N 1
ATOM 583 C CA . GLU A 1 78 ? 22.859 1.254 -19.172 1 97.69 78 GLU A CA 1
ATOM 584 C C . GLU A 1 78 ? 21.5 1.612 -18.578 1 97.69 78 GLU A C 1
ATOM 586 O O . GLU A 1 78 ? 21.109 2.783 -18.562 1 97.69 78 GLU A O 1
ATOM 591 N N . ALA A 1 79 ? 20.734 0.652 -18.141 1 98.19 79 ALA A N 1
ATOM 592 C CA . ALA A 1 79 ? 19.422 0.89 -17.531 1 98.19 79 ALA A CA 1
ATOM 593 C C . ALA A 1 79 ? 19.547 1.804 -16.312 1 98.19 79 ALA A C 1
ATOM 595 O O . ALA A 1 79 ? 18.75 2.734 -16.141 1 98.19 79 ALA A O 1
ATOM 596 N N . LEU A 1 80 ? 20.547 1.572 -15.469 1 97.5 80 LEU A N 1
ATOM 597 C CA . LEU A 1 80 ? 20.75 2.35 -14.25 1 97.5 80 LEU A CA 1
ATOM 598 C C . LEU A 1 80 ? 21.109 3.793 -14.578 1 97.5 80 LEU A C 1
ATOM 600 O O . LEU A 1 80 ? 20.828 4.707 -13.805 1 97.5 80 LEU A O 1
ATOM 604 N N . GLU A 1 81 ? 21.688 3.986 -15.734 1 96.81 81 GLU A N 1
ATOM 605 C CA . GLU A 1 81 ? 22.141 5.316 -16.125 1 96.81 81 GLU A CA 1
ATOM 606 C C . GLU A 1 81 ? 21.047 6.078 -16.875 1 96.81 81 GLU A C 1
ATOM 608 O O . GLU A 1 81 ? 20.953 7.301 -16.766 1 96.81 81 GLU A O 1
ATOM 613 N N . ARG A 1 82 ? 20.172 5.312 -17.594 1 96.75 82 ARG A N 1
ATOM 614 C CA . ARG A 1 82 ? 19.328 5.996 -18.562 1 96.75 82 ARG A CA 1
ATOM 615 C C . ARG A 1 82 ? 17.844 5.844 -18.203 1 96.75 82 ARG A C 1
ATOM 617 O O . ARG A 1 82 ? 16.984 6.457 -18.828 1 96.75 82 ARG A O 1
ATOM 624 N N . SER A 1 83 ? 17.484 5.105 -17.219 1 96.44 83 SER A N 1
ATOM 625 C CA . SER A 1 83 ? 16.094 4.836 -16.891 1 96.44 83 SER A CA 1
ATOM 626 C C . SER A 1 83 ? 15.398 6.082 -16.344 1 96.44 83 SER A C 1
ATOM 628 O O . SER A 1 83 ? 15.891 6.711 -15.414 1 96.44 83 SER A O 1
ATOM 630 N N . PRO A 1 84 ? 14.141 6.418 -16.938 1 97.38 84 PRO A N 1
ATOM 631 C CA . PRO A 1 84 ? 13.367 7.539 -16.391 1 97.38 84 PRO A CA 1
ATOM 632 C C . PRO A 1 84 ? 12.953 7.324 -14.938 1 97.38 84 PRO A C 1
ATOM 634 O O . PRO A 1 84 ? 12.781 8.297 -14.195 1 97.38 84 PRO A O 1
ATOM 637 N N . THR A 1 85 ? 12.836 6.109 -14.57 1 97.19 85 THR A N 1
ATOM 638 C CA . THR A 1 85 ? 12.461 5.805 -13.188 1 97.19 85 THR A CA 1
ATOM 639 C C . THR A 1 85 ? 13.539 6.285 -12.219 1 97.19 85 THR A C 1
ATOM 641 O O . THR A 1 85 ? 13.227 6.867 -11.18 1 97.19 85 THR A O 1
ATOM 644 N N . ILE A 1 86 ? 14.789 6.004 -12.516 1 97.69 86 ILE A N 1
ATOM 645 C CA . ILE A 1 86 ? 15.898 6.422 -11.672 1 97.69 86 ILE A CA 1
ATOM 646 C C . ILE A 1 86 ? 16.016 7.945 -11.688 1 97.69 86 ILE A C 1
ATOM 648 O O . ILE A 1 86 ? 16.266 8.57 -10.648 1 97.69 86 ILE A O 1
ATOM 652 N N . GLU A 1 87 ? 15.828 8.562 -12.844 1 97.62 87 GLU A N 1
ATOM 653 C CA . GLU A 1 87 ? 15.867 10.016 -12.969 1 97.62 87 GLU A CA 1
ATOM 654 C C . GLU A 1 87 ? 14.805 10.672 -12.102 1 97.62 87 GLU A C 1
ATOM 656 O O . GLU A 1 87 ? 15.078 11.648 -11.398 1 97.62 87 GLU A O 1
ATOM 661 N N . ALA A 1 88 ? 13.609 10.141 -12.148 1 98.19 88 ALA A N 1
ATOM 662 C CA . ALA A 1 88 ? 12.508 10.68 -11.359 1 98.19 88 ALA A CA 1
ATOM 663 C C . ALA A 1 88 ? 12.797 10.547 -9.867 1 98.19 88 ALA A C 1
ATOM 665 O O . ALA A 1 88 ? 12.547 11.477 -9.094 1 98.19 88 ALA A O 1
ATOM 666 N N . ALA A 1 89 ? 13.344 9.391 -9.43 1 97.94 89 ALA A N 1
ATOM 667 C CA . ALA A 1 89 ? 13.656 9.164 -8.023 1 97.94 89 ALA A CA 1
ATOM 668 C C . ALA A 1 89 ? 14.758 10.102 -7.551 1 97.94 89 ALA A C 1
ATOM 670 O O . ALA A 1 89 ? 14.727 10.594 -6.418 1 97.94 89 ALA A O 1
ATOM 671 N N . THR A 1 90 ? 15.711 10.359 -8.359 1 98.19 90 THR A N 1
ATOM 672 C CA . THR A 1 90 ? 16.797 11.281 -8.031 1 98.19 90 THR A CA 1
ATOM 673 C C . THR A 1 90 ? 16.266 12.695 -7.844 1 98.19 90 THR A C 1
ATOM 675 O O . THR A 1 90 ? 16.656 13.391 -6.906 1 98.19 90 THR A O 1
ATOM 678 N N . ALA A 1 91 ? 15.352 13.141 -8.734 1 98.56 91 ALA A N 1
ATOM 679 C CA . ALA A 1 91 ? 14.75 14.469 -8.633 1 98.56 91 ALA A CA 1
ATOM 680 C C . ALA A 1 91 ? 13.906 14.594 -7.367 1 98.56 91 ALA A C 1
ATOM 682 O O . ALA A 1 91 ? 13.914 15.633 -6.703 1 98.56 91 ALA A O 1
ATOM 683 N N . THR A 1 92 ? 13.234 13.562 -7.059 1 98.5 92 THR A N 1
ATOM 684 C CA . THR A 1 92 ? 12.406 13.562 -5.855 1 98.5 92 THR A CA 1
ATOM 685 C C . THR A 1 92 ? 13.273 13.695 -4.605 1 98.5 92 THR A C 1
ATOM 687 O O . THR A 1 92 ? 12.898 14.383 -3.654 1 98.5 92 THR A O 1
ATOM 690 N N . LEU A 1 93 ? 14.414 13.008 -4.543 1 98.12 93 LEU A N 1
ATOM 691 C CA . LEU A 1 93 ? 15.359 13.133 -3.438 1 98.12 93 LEU A CA 1
ATOM 692 C C . LEU A 1 93 ? 15.852 14.57 -3.312 1 98.12 93 LEU A C 1
ATOM 694 O O . LEU A 1 93 ? 15.953 15.102 -2.205 1 98.12 93 LEU A O 1
ATOM 698 N N . ARG A 1 94 ? 16.109 15.219 -4.457 1 98.38 94 ARG A N 1
ATOM 699 C CA . ARG A 1 94 ? 16.547 16.609 -4.441 1 98.38 94 ARG A CA 1
ATOM 700 C C . ARG A 1 94 ? 15.469 17.516 -3.846 1 98.38 94 ARG A C 1
ATOM 702 O O . ARG A 1 94 ? 15.773 18.422 -3.07 1 98.38 94 ARG A O 1
ATOM 709 N N . ALA A 1 95 ? 14.242 17.25 -4.207 1 98.56 95 ALA A N 1
ATOM 710 C CA . ALA A 1 95 ? 13.133 18.031 -3.65 1 98.56 95 ALA A CA 1
ATOM 711 C C . ALA A 1 95 ? 13.055 17.859 -2.137 1 98.56 95 ALA A C 1
ATOM 713 O O . ALA A 1 95 ? 12.844 18.828 -1.407 1 98.56 95 ALA A O 1
ATOM 714 N N . ALA A 1 96 ? 13.242 16.641 -1.653 1 98.06 96 ALA A N 1
ATOM 715 C CA . ALA A 1 96 ? 13.195 16.375 -0.219 1 98.06 96 ALA A CA 1
ATOM 716 C C . ALA A 1 96 ? 14.312 17.109 0.514 1 98.06 96 ALA A C 1
ATOM 718 O O . ALA A 1 96 ? 14.102 17.625 1.615 1 98.06 96 ALA A O 1
ATOM 719 N N . ARG A 1 97 ? 15.469 17.188 -0.107 1 98.12 97 ARG A N 1
ATOM 720 C CA . ARG A 1 97 ? 16.594 17.922 0.465 1 98.12 97 ARG A CA 1
ATOM 721 C C . ARG A 1 97 ? 16.281 19.406 0.593 1 98.12 97 ARG A C 1
ATOM 723 O O . ARG A 1 97 ? 16.594 20.031 1.61 1 98.12 97 ARG A O 1
ATOM 730 N N . GLN A 1 98 ? 15.602 19.906 -0.47 1 98.44 98 GLN A N 1
ATOM 731 C CA . GLN A 1 98 ? 15.25 21.328 -0.434 1 98.44 98 GLN A CA 1
ATOM 732 C C . GLN A 1 98 ? 14.195 21.609 0.632 1 98.44 98 GLN A C 1
ATOM 734 O O . GLN A 1 98 ? 14.195 22.672 1.252 1 98.44 98 GLN A O 1
ATOM 739 N N . ASN A 1 99 ? 13.359 20.672 0.935 1 98.25 99 ASN A N 1
ATOM 740 C CA . ASN A 1 99 ? 12.367 20.844 1.988 1 98.25 99 ASN A CA 1
ATOM 741 C C . ASN A 1 99 ? 13.016 20.906 3.367 1 98.25 99 ASN A C 1
ATOM 743 O O . ASN A 1 99 ? 12.555 21.656 4.238 1 98.25 99 ASN A O 1
ATOM 747 N N . VAL A 1 100 ? 14.078 20.125 3.619 1 98.06 100 VAL A N 1
ATOM 748 C CA . VAL A 1 100 ? 14.828 20.188 4.867 1 98.06 100 VAL A CA 1
ATOM 749 C C . VAL A 1 100 ? 15.461 21.578 5.004 1 98.06 100 VAL A C 1
ATOM 751 O O . VAL A 1 100 ? 15.367 22.203 6.059 1 98.06 100 VAL A O 1
ATOM 754 N N . ILE A 1 101 ? 16.016 22.078 3.867 1 97.69 101 ILE A N 1
ATOM 755 C CA . ILE A 1 101 ? 16.672 23.391 3.871 1 97.69 101 ILE A CA 1
ATOM 756 C C . ILE A 1 101 ? 15.641 24.469 4.141 1 97.69 101 ILE A C 1
ATOM 758 O O . ILE A 1 101 ? 15.883 25.391 4.93 1 97.69 101 ILE A O 1
ATOM 762 N N . ALA A 1 102 ? 14.508 24.344 3.539 1 97.81 102 ALA A N 1
ATOM 763 C CA . ALA A 1 102 ? 13.438 25.312 3.742 1 97.81 102 ALA A CA 1
ATOM 764 C C . ALA A 1 102 ? 13.016 25.375 5.207 1 97.81 102 ALA A C 1
ATOM 766 O O . ALA A 1 102 ? 12.836 26.453 5.766 1 97.81 102 ALA A O 1
ATOM 767 N N . GLN A 1 103 ? 12.961 24.234 5.879 1 95.75 103 GLN A N 1
ATOM 768 C CA . GLN A 1 103 ? 12.547 24.188 7.277 1 95.75 103 GLN A CA 1
ATOM 769 C C . GLN A 1 103 ? 13.641 24.719 8.188 1 95.75 103 GLN A C 1
ATOM 771 O O . GLN A 1 103 ? 13.352 25.344 9.211 1 95.75 103 GLN A O 1
ATOM 776 N N . ARG A 1 104 ? 14.859 24.562 7.84 1 96.19 104 ARG A N 1
ATOM 777 C CA . ARG A 1 104 ? 15.977 25.078 8.633 1 96.19 104 ARG A CA 1
ATOM 778 C C . ARG A 1 104 ? 15.992 26.594 8.625 1 96.19 104 ARG A C 1
ATOM 780 O O . ARG A 1 104 ? 16.562 27.219 9.523 1 96.19 104 ARG A O 1
ATOM 787 N N . GLY A 1 105 ? 15.328 27.172 7.559 1 95.69 105 GLY A N 1
ATOM 788 C CA . GLY A 1 105 ? 15.195 28.625 7.516 1 95.69 105 GLY A CA 1
ATOM 789 C C . GLY A 1 105 ? 14.508 29.203 8.742 1 95.69 105 GLY A C 1
ATOM 790 O O . GLY A 1 105 ? 14.773 30.344 9.125 1 95.69 105 GLY A O 1
ATOM 791 N N . PHE A 1 106 ? 13.734 28.391 9.461 1 93.88 106 PHE A N 1
ATOM 792 C CA . PHE A 1 106 ? 12.969 28.859 10.609 1 93.88 106 PHE A CA 1
ATOM 793 C C . PHE A 1 106 ? 13.852 28.984 11.844 1 93.88 106 PHE A C 1
ATOM 795 O O . PHE A 1 106 ? 13.43 29.516 12.867 1 93.88 106 PHE A O 1
ATOM 802 N N . PHE A 1 107 ? 15.203 28.578 11.773 1 94.19 107 PHE A N 1
ATOM 803 C CA . PHE A 1 107 ? 16.172 28.812 12.844 1 94.19 107 PHE A CA 1
ATOM 804 C C . PHE A 1 107 ? 16.703 30.234 12.797 1 94.19 107 PHE A C 1
ATOM 806 O O . PHE A 1 107 ? 17.391 30.672 13.727 1 94.19 107 PHE A O 1
ATOM 813 N N . TYR A 1 108 ? 16.297 31.016 11.664 1 93.94 108 TYR A N 1
ATOM 814 C CA . TYR A 1 108 ? 16.781 32.375 11.477 1 93.94 108 TYR A CA 1
ATOM 815 C C . TYR A 1 108 ? 15.633 33.375 11.5 1 93.94 108 TYR A C 1
ATOM 817 O O . TYR A 1 108 ? 14.484 33.031 11.234 1 93.94 108 TYR A O 1
ATOM 825 N N . PRO A 1 109 ? 15.914 34.656 11.883 1 93.19 109 PRO A N 1
ATOM 826 C CA . PRO A 1 109 ? 14.867 35.688 11.836 1 93.19 109 PRO A CA 1
ATOM 827 C C . PRO A 1 109 ? 14.414 36.031 10.414 1 93.19 109 PRO A C 1
ATOM 829 O O . PRO A 1 109 ? 15.117 35.688 9.453 1 93.19 109 PRO A O 1
ATOM 832 N N . THR A 1 110 ? 13.297 36.531 10.305 1 94.31 110 THR A N 1
ATOM 833 C CA . THR A 1 110 ? 12.812 37.094 9.047 1 94.31 110 THR A CA 1
ATOM 834 C C . THR A 1 110 ? 12.969 38.625 9.047 1 94.31 110 THR A C 1
ATOM 836 O O . THR A 1 110 ? 12.789 39.281 10.078 1 94.31 110 THR A O 1
ATOM 839 N N . VAL A 1 111 ? 13.438 39.156 7.973 1 93.38 111 VAL A N 1
ATOM 840 C CA . VAL A 1 111 ? 13.578 40.594 7.781 1 93.38 111 VAL A CA 1
ATOM 841 C C . VAL A 1 111 ? 12.672 41.062 6.648 1 93.38 111 VAL A C 1
ATOM 843 O O . VAL A 1 111 ? 12.703 40.5 5.547 1 93.38 111 VAL A O 1
ATOM 846 N N . GLN A 1 112 ? 11.836 42.062 6.969 1 93 112 GLN A N 1
ATOM 847 C CA . GLN A 1 112 ? 10.906 42.594 5.98 1 93 112 GLN A CA 1
ATOM 848 C C . GLN A 1 112 ? 10.945 44.125 5.938 1 93 112 GLN A C 1
ATOM 850 O O . GLN A 1 112 ? 11.117 44.781 6.969 1 93 112 GLN A O 1
ATOM 855 N N . LEU A 1 113 ? 10.836 44.625 4.754 1 91.81 113 LEU A N 1
ATOM 856 C CA . LEU A 1 113 ? 10.664 46.062 4.543 1 91.81 113 LEU A CA 1
ATOM 857 C C . LEU A 1 113 ? 9.219 46.375 4.195 1 91.81 113 LEU A C 1
ATOM 859 O O . LEU A 1 113 ? 8.617 45.75 3.332 1 91.81 113 LEU A O 1
ATOM 863 N N . GLY A 1 114 ? 8.695 47.375 5.047 1 90.12 114 GLY A N 1
ATOM 864 C CA . GLY A 1 114 ? 7.324 47.781 4.801 1 90.12 114 GLY A CA 1
ATOM 865 C C . GLY A 1 114 ? 7.188 49.312 4.645 1 90.12 114 GLY A C 1
ATOM 866 O O . GLY A 1 114 ? 7.949 50.062 5.234 1 90.12 114 GLY A O 1
ATOM 867 N N . TYR A 1 115 ? 6.234 49.656 3.771 1 87.69 115 TYR A N 1
ATOM 868 C CA . TYR A 1 115 ? 5.77 51.031 3.627 1 87.69 115 TYR A CA 1
ATOM 869 C C . TYR A 1 115 ? 4.246 51.094 3.686 1 87.69 115 TYR A C 1
ATOM 871 O O . TYR A 1 115 ? 3.559 50.312 3.061 1 87.69 115 TYR A O 1
ATOM 879 N N . ASN A 1 116 ? 3.826 52 4.57 1 87.56 116 ASN A N 1
ATOM 880 C CA . ASN A 1 116 ? 2.385 52.188 4.715 1 87.56 116 ASN A CA 1
ATOM 881 C C . ASN A 1 116 ? 1.999 53.656 4.688 1 87.56 116 ASN A C 1
ATOM 883 O O . ASN A 1 116 ? 2.578 54.469 5.41 1 87.56 116 ASN A O 1
ATOM 887 N N . ARG A 1 117 ? 1.029 54.031 3.883 1 84.56 117 ARG A N 1
ATOM 888 C CA . ARG A 1 117 ? 0.393 55.344 3.875 1 84.56 117 ARG A CA 1
ATOM 889 C C . ARG A 1 117 ? -1.102 55.219 4.156 1 84.56 117 ARG A C 1
ATOM 891 O O . ARG A 1 117 ? -1.814 54.5 3.471 1 84.56 117 ARG A O 1
ATOM 898 N N . THR A 1 118 ? -1.449 55.969 5.18 1 84.44 118 THR A N 1
ATOM 899 C CA . THR A 1 118 ? -2.863 55.938 5.535 1 84.44 118 THR A CA 1
ATOM 900 C C . THR A 1 118 ? -3.434 57.344 5.531 1 84.44 118 THR A C 1
ATOM 902 O O . THR A 1 118 ? -2.727 58.312 5.836 1 84.44 118 THR A O 1
ATOM 905 N N . ARG A 1 119 ? -4.668 57.5 5.047 1 82.12 119 ARG A N 1
ATOM 906 C CA . ARG A 1 119 ? -5.5 58.688 5.234 1 82.12 119 ARG A CA 1
ATOM 907 C C . ARG A 1 119 ? -6.758 58.344 6.023 1 82.12 119 ARG A C 1
ATOM 909 O O . ARG A 1 119 ? -7.48 57.406 5.688 1 82.12 119 ARG A O 1
ATOM 916 N N . GLN A 1 120 ? -6.84 59.031 7.117 1 80.88 120 GLN A N 1
ATOM 917 C CA . GLN A 1 120 ? -7.949 58.656 7.98 1 80.88 120 GLN A CA 1
ATOM 918 C C . GLN A 1 120 ? -8.586 59.875 8.648 1 80.88 120 GLN A C 1
ATOM 920 O O . GLN A 1 120 ? -7.953 60.906 8.758 1 80.88 120 GLN A O 1
ATOM 925 N N . ASN A 1 121 ? -9.883 59.75 8.992 1 78.31 121 ASN A N 1
ATOM 926 C CA . ASN A 1 121 ? -10.633 60.594 9.898 1 78.31 121 ASN A CA 1
ATOM 927 C C . ASN A 1 121 ? -10.961 59.906 11.211 1 78.31 121 ASN A C 1
ATOM 929 O O . ASN A 1 121 ? -11.766 58.969 11.234 1 78.31 121 ASN A O 1
ATOM 933 N N . THR A 1 122 ? -10.273 60.281 12.336 1 70.88 122 THR A N 1
ATOM 934 C CA . THR A 1 122 ? -10.359 59.531 13.594 1 70.88 122 THR A CA 1
ATOM 935 C C . THR A 1 122 ? -11.57 60 14.398 1 70.88 122 THR A C 1
ATOM 937 O O . THR A 1 122 ? -11.906 59.375 15.422 1 70.88 122 THR A O 1
ATOM 940 N N . GLY A 1 123 ? -12.25 60.906 13.93 1 74.88 123 GLY A N 1
ATOM 941 C CA . GLY A 1 123 ? -13.344 61.438 14.727 1 74.88 123 GLY A CA 1
ATOM 942 C C . GLY A 1 123 ? -12.867 62.312 15.883 1 74.88 123 GLY A C 1
ATOM 943 O O . GLY A 1 123 ? -11.703 62.219 16.281 1 74.88 123 GLY A O 1
ATOM 944 N N . GLN A 1 124 ? -13.695 63.094 16.391 1 66.81 124 GLN A N 1
ATOM 945 C CA . GLN A 1 124 ? -13.328 64.062 17.406 1 66.81 124 GLN A CA 1
ATOM 946 C C . GLN A 1 124 ? -13 63.375 18.719 1 66.81 124 GLN A C 1
ATOM 948 O O . GLN A 1 124 ? -12.102 63.844 19.453 1 66.81 124 GLN A O 1
ATOM 953 N N . SER A 1 125 ? -13.656 62.281 18.922 1 65.69 125 SER A N 1
ATOM 954 C CA . SER A 1 125 ? -13.492 61.594 20.203 1 65.69 125 SER A CA 1
ATOM 955 C C . SER A 1 125 ? -12.109 60.938 20.312 1 65.69 125 SER A C 1
ATOM 957 O O . SER A 1 125 ? -11.594 60.75 21.406 1 65.69 125 SER A O 1
ATOM 959 N N . MET A 1 126 ? -11.453 60.719 19.188 1 61.69 126 MET A N 1
ATOM 960 C CA . MET A 1 126 ? -10.156 60.031 19.203 1 61.69 126 MET A CA 1
ATOM 961 C C . MET A 1 126 ? -9.086 60.906 18.562 1 61.69 126 MET A C 1
ATOM 963 O O . MET A 1 126 ? -8.133 60.406 17.969 1 61.69 126 MET A O 1
ATOM 967 N N . SER A 1 127 ? -9.258 62.125 18.562 1 58.62 127 SER A N 1
ATOM 968 C CA . SER A 1 127 ? -8.32 63.031 17.906 1 58.62 127 SER A CA 1
ATOM 969 C C . SER A 1 127 ? -6.91 62.844 18.469 1 58.62 127 SER A C 1
ATOM 971 O O . SER A 1 127 ? -6.707 62.938 19.688 1 58.62 127 SER A O 1
ATOM 973 N N . PRO A 1 128 ? -5.941 62.375 17.609 1 59 128 PRO A N 1
ATOM 974 C CA . PRO A 1 128 ? -4.578 62.156 18.109 1 59 128 PRO A CA 1
ATOM 975 C C . PRO A 1 128 ? -3.861 63.5 18.406 1 59 128 PRO A C 1
ATOM 977 O O . PRO A 1 128 ? -4.215 64.5 17.844 1 59 128 PRO A O 1
ATOM 980 N N . ALA A 1 129 ? -2.98 63.469 19.422 1 58.47 129 ALA A N 1
ATOM 981 C CA . ALA A 1 129 ? -2.129 64.625 19.656 1 58.47 129 ALA A CA 1
ATOM 982 C C . ALA A 1 129 ? -1.283 65 18.438 1 58.47 129 ALA A C 1
ATOM 984 O O . ALA A 1 129 ? -0.789 66.125 18.297 1 58.47 129 ALA A O 1
ATOM 985 N N . LEU A 1 130 ? -1.216 64.062 17.516 1 56.81 130 LEU A N 1
ATOM 986 C CA . LEU A 1 130 ? -0.255 64.125 16.422 1 56.81 130 LEU A CA 1
ATOM 987 C C . LEU A 1 130 ? -0.511 65.312 15.523 1 56.81 130 LEU A C 1
ATOM 989 O O . LEU A 1 130 ? 0.424 65.875 14.953 1 56.81 130 LEU A O 1
ATOM 993 N N . ASN A 1 131 ? -1.784 65.75 15.359 1 58.5 131 ASN A N 1
ATOM 994 C CA . ASN A 1 131 ? -2.092 66.75 14.383 1 58.5 131 ASN A CA 1
ATOM 995 C C . ASN A 1 131 ? -2.879 67.938 15.016 1 58.5 131 ASN A C 1
ATOM 997 O O . ASN A 1 131 ? -3.855 68.375 14.438 1 58.5 131 ASN A O 1
ATOM 1001 N N . SER A 1 132 ? -2.328 68.375 16.109 1 62.53 132 SER A N 1
ATOM 1002 C CA . SER A 1 132 ? -2.955 69.5 16.781 1 62.53 132 SER A CA 1
ATOM 1003 C C . SER A 1 132 ? -4.449 69.25 16.984 1 62.53 132 SER A C 1
ATOM 1005 O O . SER A 1 132 ? -5.254 70.188 16.828 1 62.53 132 SER A O 1
ATOM 1007 N N . GLY A 1 133 ? -4.719 67.875 17.016 1 64.25 133 GLY A N 1
ATOM 1008 C CA . GLY A 1 133 ? -6.109 67.625 17.328 1 64.25 133 GLY A CA 1
ATOM 1009 C C . GLY A 1 133 ? -6.965 67.375 16.094 1 64.25 133 GLY A C 1
ATOM 1010 O O . GLY A 1 133 ? -8.156 67.062 16.188 1 64.25 133 GLY A O 1
ATOM 1011 N N . GLU A 1 134 ? -6.426 67.625 14.875 1 74.25 134 GLU A N 1
ATOM 1012 C CA . GLU A 1 134 ? -7.195 67.375 13.664 1 74.25 134 GLU A CA 1
ATOM 1013 C C . GLU A 1 134 ? -7.504 65.938 13.477 1 74.25 134 GLU A C 1
ATOM 1015 O O . GLU A 1 134 ? -6.633 65.062 13.688 1 74.25 134 GLU A O 1
ATOM 1020 N N . THR A 1 135 ? -8.719 65.75 13.031 1 75.75 135 THR A N 1
ATOM 1021 C CA . THR A 1 135 ? -9.203 64.375 12.945 1 75.75 135 THR A CA 1
ATOM 1022 C C . THR A 1 135 ? -8.852 63.781 11.602 1 75.75 135 THR A C 1
ATOM 1024 O O . THR A 1 135 ? -8.719 62.562 11.484 1 75.75 135 THR A O 1
ATOM 1027 N N . LEU A 1 136 ? -8.758 64.625 10.516 1 81.38 136 LEU A N 1
ATOM 1028 C CA . LEU A 1 136 ? -8.414 64.125 9.18 1 81.38 136 LEU A CA 1
ATOM 1029 C C . LEU A 1 136 ? -6.93 64.375 8.891 1 81.38 136 LEU A C 1
ATOM 1031 O O . LEU A 1 136 ? -6.434 65.5 8.938 1 81.38 136 LEU A O 1
ATOM 1035 N N . TYR A 1 137 ? -6.184 63.312 8.781 1 79.25 137 TYR A N 1
ATOM 1036 C CA . TYR A 1 137 ? -4.766 63.438 8.461 1 79.25 137 TYR A CA 1
ATOM 1037 C C . TYR A 1 137 ? -4.281 62.188 7.711 1 79.25 137 TYR A C 1
ATOM 1039 O O . TYR A 1 137 ? -4.957 61.156 7.695 1 79.25 137 TYR A O 1
ATOM 1047 N N . SER A 1 138 ? -3.191 62.438 6.906 1 82.81 138 SER A N 1
ATOM 1048 C CA . SER A 1 138 ? -2.453 61.312 6.312 1 82.81 138 SER A CA 1
ATOM 1049 C C . SER A 1 138 ? -1.219 60.969 7.137 1 82.81 138 SER A C 1
ATOM 1051 O O . SER A 1 138 ? -0.639 61.844 7.793 1 82.81 138 SER A O 1
ATOM 1053 N N . TYR A 1 139 ? -0.938 59.688 7.254 1 83.56 139 TYR A N 1
ATOM 1054 C CA . TYR A 1 139 ? 0.226 59.219 8 1 83.56 139 TYR A CA 1
ATOM 1055 C C . TYR A 1 139 ? 1.033 58.219 7.191 1 83.56 139 TYR A C 1
ATOM 1057 O O . TYR A 1 139 ? 0.474 57.281 6.621 1 83.56 139 TYR A O 1
ATOM 1065 N N . ASN A 1 140 ? 2.338 58.562 6.977 1 83.31 140 ASN A N 1
ATOM 1066 C CA . ASN A 1 140 ? 3.285 57.688 6.277 1 83.31 140 ASN A CA 1
ATOM 1067 C C . ASN A 1 140 ? 4.238 57 7.25 1 83.31 140 ASN A C 1
ATOM 1069 O O . ASN A 1 140 ? 4.805 57.656 8.133 1 83.31 140 ASN A O 1
ATOM 1073 N N . THR A 1 141 ? 4.34 55.719 7.07 1 87.56 141 THR A N 1
ATOM 1074 C CA . THR A 1 141 ? 5.289 54.969 7.891 1 87.56 141 THR A CA 1
ATOM 1075 C C . THR A 1 141 ? 6.148 54.062 7.027 1 87.56 141 THR A C 1
ATOM 1077 O O . THR A 1 141 ? 5.656 53.469 6.059 1 87.56 141 THR A O 1
ATOM 1080 N N . ALA A 1 142 ? 7.496 54.062 7.16 1 88.81 142 ALA A N 1
ATOM 1081 C CA . ALA A 1 142 ? 8.445 53.094 6.621 1 88.81 142 ALA A CA 1
ATOM 1082 C C . ALA A 1 142 ? 9.18 52.375 7.742 1 88.81 142 ALA A C 1
ATOM 1084 O O . ALA A 1 142 ? 9.641 53 8.695 1 88.81 142 ALA A O 1
ATOM 1085 N N . GLN A 1 143 ? 9.172 51.062 7.555 1 91.12 143 GLN A N 1
ATOM 1086 C CA . GLN A 1 143 ? 9.742 50.344 8.68 1 91.12 143 GLN A CA 1
ATOM 1087 C C . GLN A 1 143 ? 10.445 49.062 8.203 1 91.12 143 GLN A C 1
ATOM 1089 O O . GLN A 1 143 ? 9.969 48.375 7.301 1 91.12 143 GLN A O 1
ATOM 1094 N N . LEU A 1 144 ? 11.672 48.844 8.656 1 90.12 144 LEU A N 1
ATOM 1095 C CA . LEU A 1 144 ? 12.352 47.562 8.625 1 90.12 144 LEU A CA 1
ATOM 1096 C C . LEU A 1 144 ? 12.016 46.719 9.867 1 90.12 144 LEU A C 1
ATOM 1098 O O . LEU A 1 144 ? 12.273 47.156 10.992 1 90.12 144 LEU A O 1
ATOM 1102 N N . SER A 1 145 ? 11.391 45.625 9.633 1 92.81 145 SER A N 1
ATOM 1103 C CA . SER A 1 145 ? 10.977 44.812 10.758 1 92.81 145 SER A CA 1
ATOM 1104 C C . SER A 1 145 ? 11.719 43.469 10.773 1 92.81 145 SER A C 1
ATOM 1106 O O . SER A 1 145 ? 11.938 42.875 9.719 1 92.81 145 SER A O 1
ATOM 1108 N N . ILE A 1 146 ? 12.25 43.031 11.867 1 90.88 146 ILE A N 1
ATOM 1109 C CA . ILE A 1 146 ? 12.891 41.75 12.125 1 90.88 146 ILE A CA 1
ATOM 1110 C C . ILE A 1 146 ? 12.062 40.938 13.117 1 90.88 146 ILE A C 1
ATOM 1112 O O . ILE A 1 146 ? 11.695 41.469 14.188 1 90.88 146 ILE A O 1
ATOM 1116 N N . ASN A 1 147 ? 11.633 39.812 12.742 1 93.12 147 ASN A N 1
ATOM 1117 C CA . ASN A 1 147 ? 10.906 38.906 13.617 1 93.12 147 ASN A CA 1
ATOM 1118 C C . ASN A 1 147 ? 11.656 37.594 13.789 1 93.12 147 ASN A C 1
ATOM 1120 O O . ASN A 1 147 ? 12.18 37.031 12.82 1 93.12 147 ASN A O 1
ATOM 1124 N N . TYR A 1 148 ? 11.773 37.062 14.977 1 91.31 148 TYR A N 1
ATOM 1125 C CA . TYR A 1 148 ? 12.484 35.844 15.266 1 91.31 148 TYR A CA 1
ATOM 1126 C C . TYR A 1 148 ? 11.781 35.031 16.375 1 91.31 148 TYR A C 1
ATOM 1128 O O . TYR A 1 148 ? 11.359 35.625 17.375 1 91.31 148 TYR A O 1
ATOM 1136 N N . THR A 1 149 ? 11.594 33.812 16.141 1 92.81 149 THR A N 1
ATOM 1137 C CA . THR A 1 149 ? 11.078 32.875 17.141 1 92.81 149 THR A CA 1
ATOM 1138 C C . THR A 1 149 ? 12.117 31.812 17.484 1 92.81 149 THR A C 1
ATOM 1140 O O . THR A 1 149 ? 12.289 30.844 16.734 1 92.81 149 THR A O 1
ATOM 1143 N N . PRO A 1 150 ? 12.82 32 18.641 1 90.94 150 PRO A N 1
ATOM 1144 C CA . PRO A 1 150 ? 13.805 30.984 19.016 1 90.94 150 PRO A CA 1
ATOM 1145 C C . PRO A 1 150 ? 13.18 29.625 19.266 1 90.94 150 PRO A C 1
ATOM 1147 O O . PRO A 1 150 ? 12.078 29.531 19.812 1 90.94 150 PRO A O 1
ATOM 1150 N N . ASP A 1 151 ? 13.836 28.625 18.938 1 91.75 151 ASP A N 1
ATOM 1151 C CA . ASP A 1 151 ? 13.359 27.25 19.125 1 91.75 151 ASP A CA 1
ATOM 1152 C C . ASP A 1 151 ? 13.711 26.734 20.516 1 91.75 151 ASP A C 1
ATOM 1154 O O . ASP A 1 151 ? 14.469 25.766 20.641 1 91.75 151 ASP A O 1
ATOM 1158 N N . ILE A 1 152 ? 13.07 27.203 21.438 1 89.69 152 ILE A N 1
ATOM 1159 C CA . ILE A 1 152 ? 13.414 26.984 22.844 1 89.69 152 ILE A CA 1
ATOM 1160 C C . ILE A 1 152 ? 13.125 25.531 23.219 1 89.69 152 ILE A C 1
ATOM 1162 O O . ILE A 1 152 ? 13.938 24.875 23.875 1 89.69 152 ILE A O 1
ATOM 1166 N N . PHE A 1 153 ? 12.047 25.031 22.797 1 91.88 153 PHE A N 1
ATOM 1167 C CA . PHE A 1 153 ? 11.633 23.703 23.25 1 91.88 153 PHE A CA 1
ATOM 1168 C C . PHE A 1 153 ? 11.875 22.656 22.172 1 91.88 153 PHE A C 1
ATOM 1170 O O . PHE A 1 153 ? 11.508 21.5 22.344 1 91.88 153 PHE A O 1
ATOM 1177 N N . GLY A 1 154 ? 12.367 23.078 21.047 1 93.69 154 GLY A N 1
ATOM 1178 C CA . GLY A 1 154 ? 12.82 22.141 20.031 1 93.69 154 GLY A CA 1
ATOM 1179 C C . GLY A 1 154 ? 11.727 21.734 19.062 1 93.69 154 GLY A C 1
ATOM 1180 O O . GLY A 1 154 ? 11.797 20.672 18.453 1 93.69 154 GLY A O 1
ATOM 1181 N N . GLY A 1 155 ? 10.609 22.5 18.969 1 93.69 155 GLY A N 1
ATOM 1182 C CA . GLY A 1 155 ? 9.586 22.203 17.984 1 93.69 155 GLY A CA 1
ATOM 1183 C C . GLY A 1 155 ? 10.102 22.188 16.562 1 93.69 155 GLY A C 1
ATOM 1184 O O . GLY A 1 155 ? 9.836 21.266 15.797 1 93.69 155 GLY A O 1
ATOM 1185 N N . ASN A 1 156 ? 10.844 23.219 16.188 1 94.19 156 ASN A N 1
ATOM 1186 C CA . ASN A 1 156 ? 11.422 23.281 14.852 1 94.19 156 ASN A CA 1
ATOM 1187 C C . ASN A 1 156 ? 12.492 22.219 14.648 1 94.19 156 ASN A C 1
ATOM 1189 O O . ASN A 1 156 ? 12.609 21.656 13.562 1 94.19 156 ASN A O 1
ATOM 1193 N N . ARG A 1 157 ? 13.281 22.031 15.719 1 95.75 157 ARG A N 1
ATOM 1194 C CA . ARG A 1 157 ? 14.281 20.969 15.625 1 95.75 157 ARG A CA 1
ATOM 1195 C C . ARG A 1 157 ? 13.641 19.625 15.305 1 95.75 157 ARG A C 1
ATOM 1197 O O . ARG A 1 157 ? 14.141 18.875 14.469 1 95.75 157 ARG A O 1
ATOM 1204 N N . ARG A 1 158 ? 12.492 19.344 16 1 96.44 158 ARG A N 1
ATOM 1205 C CA . ARG A 1 158 ? 11.789 18.094 15.742 1 96.44 158 ARG A CA 1
ATOM 1206 C C . ARG A 1 158 ? 11.211 18.078 14.328 1 96.44 158 ARG A C 1
ATOM 1208 O O . ARG A 1 158 ? 11.211 17.031 13.672 1 96.44 158 ARG A O 1
ATOM 1215 N N . GLN A 1 159 ? 10.68 19.203 13.836 1 95.56 159 GLN A N 1
ATOM 1216 C CA . GLN A 1 159 ? 10.172 19.281 12.469 1 95.56 159 GLN A CA 1
ATOM 1217 C C . GLN A 1 159 ? 11.273 18.984 11.453 1 95.56 159 GLN A C 1
ATOM 1219 O O . GLN A 1 159 ? 11.055 18.25 10.492 1 95.56 159 GLN A O 1
ATOM 1224 N N . VAL A 1 160 ? 12.445 19.578 11.664 1 96.56 160 VAL A N 1
ATOM 1225 C CA . VAL A 1 160 ? 13.586 19.344 10.789 1 96.56 160 VAL A CA 1
ATOM 1226 C C . VAL A 1 160 ? 13.977 17.875 10.844 1 96.56 160 VAL A C 1
ATOM 1228 O O . VAL A 1 160 ? 14.242 17.25 9.812 1 96.56 160 VAL A O 1
ATOM 1231 N N . GLU A 1 161 ? 14 17.312 12.07 1 96.62 161 GLU A N 1
ATOM 1232 C CA . GLU A 1 161 ? 14.305 15.898 12.234 1 96.62 161 GLU A CA 1
ATOM 1233 C C . GLU A 1 161 ? 13.344 15.031 11.43 1 96.62 161 GLU A C 1
ATOM 1235 O O . GLU A 1 161 ? 13.766 14.07 10.781 1 96.62 161 GLU A O 1
ATOM 1240 N N . GLY A 1 162 ? 12.008 15.352 11.469 1 97.31 162 GLY A N 1
ATOM 1241 C CA . GLY A 1 162 ? 11.031 14.625 10.664 1 97.31 162 GLY A CA 1
ATOM 1242 C C . GLY A 1 162 ? 11.297 14.711 9.18 1 97.31 162 GLY A C 1
ATOM 1243 O O . GLY A 1 162 ? 11.211 13.703 8.469 1 97.31 162 GLY A O 1
ATOM 1244 N N . LEU A 1 163 ? 11.672 15.883 8.727 1 97.25 163 LEU A N 1
ATOM 1245 C CA . LEU A 1 163 ? 11.945 16.078 7.309 1 97.25 163 LEU A CA 1
ATOM 1246 C C . LEU A 1 163 ? 13.242 15.391 6.898 1 97.25 163 LEU A C 1
ATOM 1248 O O . LEU A 1 163 ? 13.359 14.906 5.773 1 97.25 163 LEU A O 1
ATOM 1252 N N . MET A 1 164 ? 14.203 15.406 7.809 1 98.06 164 MET A N 1
ATOM 1253 C CA . MET A 1 164 ? 15.43 14.656 7.539 1 98.06 164 MET A CA 1
ATOM 1254 C C . MET A 1 164 ? 15.141 13.172 7.383 1 98.06 164 MET A C 1
ATOM 1256 O O . MET A 1 164 ? 15.742 12.5 6.539 1 98.06 164 MET A O 1
ATOM 1260 N N . ALA A 1 165 ? 14.258 12.633 8.227 1 97.81 165 ALA A N 1
ATOM 1261 C CA . ALA A 1 165 ? 13.828 11.242 8.078 1 97.81 165 ALA A CA 1
ATOM 1262 C C . ALA A 1 165 ? 13.172 11.016 6.719 1 97.81 165 ALA A C 1
ATOM 1264 O O . ALA A 1 165 ? 13.406 10 6.066 1 97.81 165 ALA A O 1
ATOM 1265 N N . SER A 1 166 ? 12.359 11.969 6.281 1 97.62 166 SER A N 1
ATOM 1266 C CA . SER A 1 166 ? 11.719 11.898 4.969 1 97.62 166 SER A CA 1
ATOM 1267 C C . SER A 1 166 ? 12.758 11.914 3.85 1 97.62 166 SER A C 1
ATOM 1269 O O . SER A 1 166 ? 12.633 11.18 2.867 1 97.62 166 SER A O 1
ATOM 1271 N N . GLU A 1 167 ? 13.789 12.727 3.971 1 98.06 167 GLU A N 1
ATOM 1272 C CA . GLU A 1 167 ? 14.875 12.766 2.996 1 98.06 167 GLU A CA 1
ATOM 1273 C C . GLU A 1 167 ? 15.602 11.43 2.922 1 98.06 167 GLU A C 1
ATOM 1275 O O . GLU A 1 167 ? 15.867 10.922 1.829 1 98.06 167 GLU A O 1
ATOM 1280 N N . GLU A 1 168 ? 15.898 10.914 4.074 1 98 168 GLU A N 1
ATOM 1281 C CA . GLU A 1 168 ? 16.516 9.594 4.113 1 98 168 GLU A CA 1
ATOM 1282 C C . GLU A 1 168 ? 15.633 8.547 3.457 1 98 168 GLU A C 1
ATOM 1284 O O . GLU A 1 168 ? 16.125 7.668 2.742 1 98 168 GLU A O 1
ATOM 1289 N N . GLY A 1 169 ? 14.305 8.609 3.691 1 98.19 169 GLY A N 1
ATOM 1290 C CA . GLY A 1 169 ? 13.375 7.715 3.025 1 98.19 169 GLY A CA 1
ATOM 1291 C C . GLY A 1 169 ? 13.461 7.785 1.512 1 98.19 169 GLY A C 1
ATOM 1292 O O . GLY A 1 169 ? 13.445 6.754 0.836 1 98.19 169 GLY A O 1
ATOM 1293 N N . GLN A 1 170 ? 13.57 8.977 1.018 1 97.75 170 GLN A N 1
ATOM 1294 C CA . GLN A 1 170 ? 13.656 9.148 -0.428 1 97.75 170 GLN A CA 1
ATOM 1295 C C . GLN A 1 170 ? 14.984 8.625 -0.967 1 97.75 170 GLN A C 1
ATOM 1297 O O . GLN A 1 170 ? 15.047 8.109 -2.084 1 97.75 170 GLN A O 1
ATOM 1302 N N . ARG A 1 171 ? 16.062 8.82 -0.218 1 98 171 ARG A N 1
ATOM 1303 C CA . ARG A 1 171 ? 17.344 8.234 -0.602 1 98 171 ARG A CA 1
ATOM 1304 C C . ARG A 1 171 ? 17.234 6.719 -0.707 1 98 171 ARG A C 1
ATOM 1306 O O . ARG A 1 171 ? 17.719 6.125 -1.67 1 98 171 ARG A O 1
ATOM 1313 N N . LEU A 1 172 ? 16.609 6.117 0.269 1 97.75 172 LEU A N 1
ATOM 1314 C CA . LEU A 1 172 ? 16.422 4.672 0.285 1 97.75 172 LEU A CA 1
ATOM 1315 C C . LEU A 1 172 ? 15.492 4.23 -0.841 1 97.75 172 LEU A C 1
ATOM 1317 O O . LEU A 1 172 ? 15.672 3.158 -1.42 1 97.75 172 LEU A O 1
ATOM 1321 N N . GLN A 1 173 ? 14.492 5.047 -1.169 1 98.06 173 GLN A N 1
ATOM 1322 C CA . GLN A 1 173 ? 13.609 4.77 -2.297 1 98.06 173 GLN A CA 1
ATOM 1323 C C . GLN A 1 173 ? 14.391 4.727 -3.607 1 98.06 173 GLN A C 1
ATOM 1325 O O . GLN A 1 173 ? 14.094 3.916 -4.488 1 98.06 173 GLN A O 1
ATOM 1330 N N . LEU A 1 174 ? 15.328 5.59 -3.738 1 97.69 174 LEU A N 1
ATOM 1331 C CA . LEU A 1 174 ? 16.188 5.57 -4.91 1 97.69 174 LEU A CA 1
ATOM 1332 C C . LEU A 1 174 ? 16.969 4.266 -4.984 1 97.69 174 LEU A C 1
ATOM 1334 O O . LEU A 1 174 ? 17.078 3.654 -6.051 1 97.69 174 LEU A O 1
ATOM 1338 N N . GLN A 1 175 ? 17.5 3.82 -3.865 1 97.31 175 GLN A N 1
ATOM 1339 C CA . GLN A 1 175 ? 18.234 2.562 -3.83 1 97.31 175 GLN A CA 1
ATOM 1340 C C . GLN A 1 175 ? 17.328 1.382 -4.152 1 97.31 175 GLN A C 1
ATOM 1342 O O . GLN A 1 175 ? 17.734 0.451 -4.855 1 97.31 175 GLN A O 1
ATOM 1347 N N . ALA A 1 176 ? 16.109 1.405 -3.631 1 97.56 176 ALA A N 1
ATOM 1348 C CA . ALA A 1 176 ? 15.133 0.364 -3.934 1 97.56 176 ALA A CA 1
ATOM 1349 C C . ALA A 1 176 ? 14.812 0.327 -5.426 1 97.56 176 ALA A C 1
ATOM 1351 O O . ALA A 1 176 ? 14.664 -0.75 -6.008 1 97.56 176 ALA A O 1
ATOM 1352 N N . ALA A 1 177 ? 14.695 1.49 -5.992 1 97.44 177 ALA A N 1
ATOM 1353 C CA . ALA A 1 177 ? 14.43 1.578 -7.426 1 97.44 177 ALA A CA 1
ATOM 1354 C C . ALA A 1 177 ? 15.57 0.976 -8.234 1 97.44 177 ALA A C 1
ATOM 1356 O O . ALA A 1 177 ? 15.344 0.275 -9.219 1 97.44 177 ALA A O 1
ATOM 1357 N N . ARG A 1 178 ? 16.781 1.249 -7.848 1 97.44 178 ARG A N 1
ATOM 1358 C CA . ARG A 1 178 ? 17.953 0.688 -8.516 1 97.44 178 ARG A CA 1
ATOM 1359 C C . ARG A 1 178 ? 17.953 -0.834 -8.414 1 97.44 178 ARG A C 1
ATOM 1361 O O . ARG A 1 178 ? 18.203 -1.521 -9.406 1 97.44 178 ARG A O 1
ATOM 1368 N N . LEU A 1 179 ? 17.688 -1.334 -7.25 1 97.25 179 LEU A N 1
ATOM 1369 C CA . LEU A 1 179 ? 17.641 -2.775 -7.031 1 97.25 179 LEU A CA 1
ATOM 1370 C C . LEU A 1 179 ? 16.562 -3.424 -7.891 1 97.25 179 LEU A C 1
ATOM 1372 O O . LEU A 1 179 ? 16.828 -4.426 -8.562 1 97.25 179 LEU A O 1
ATOM 1376 N N . THR A 1 180 ? 15.375 -2.812 -7.902 1 97.94 180 THR A N 1
ATOM 1377 C CA . THR A 1 180 ? 14.258 -3.357 -8.664 1 97.94 180 THR A CA 1
ATOM 1378 C C . THR A 1 180 ? 14.555 -3.332 -10.156 1 97.94 180 THR A C 1
ATOM 1380 O O . THR A 1 180 ? 14.289 -4.305 -10.867 1 97.94 180 THR A O 1
ATOM 1383 N N . LEU A 1 181 ? 15.102 -2.258 -10.609 1 98.06 181 LEU A N 1
ATOM 1384 C CA . LEU A 1 181 ? 15.43 -2.137 -12.023 1 98.06 181 LEU A CA 1
ATOM 1385 C C . LEU A 1 181 ? 16.469 -3.18 -12.43 1 98.06 181 LEU A C 1
ATOM 1387 O O . LEU A 1 181 ? 16.281 -3.877 -13.438 1 98.06 181 LEU A O 1
ATOM 1391 N N . ALA A 1 182 ? 17.547 -3.305 -11.656 1 98.12 182 ALA A N 1
ATOM 1392 C CA . ALA A 1 182 ? 18.578 -4.293 -11.953 1 98.12 182 ALA A CA 1
ATOM 1393 C C . ALA A 1 182 ? 18 -5.707 -11.945 1 98.12 182 ALA A C 1
ATOM 1395 O O . ALA A 1 182 ? 18.312 -6.52 -12.82 1 98.12 182 ALA A O 1
ATOM 1396 N N . SER A 1 183 ? 17.156 -5.988 -10.984 1 98.31 183 SER A N 1
ATOM 1397 C CA . SER A 1 183 ? 16.531 -7.305 -10.891 1 98.31 183 SER A CA 1
ATOM 1398 C C . SER A 1 183 ? 15.625 -7.578 -12.086 1 98.31 183 SER A C 1
ATOM 1400 O O . SER A 1 183 ? 15.617 -8.68 -12.633 1 98.31 183 SER A O 1
ATOM 1402 N N . ASN A 1 184 ? 14.852 -6.57 -12.492 1 98.44 184 ASN A N 1
ATOM 1403 C CA . ASN A 1 184 ? 13.953 -6.727 -13.633 1 98.44 184 ASN A CA 1
ATOM 1404 C C . ASN A 1 184 ? 14.727 -6.953 -14.93 1 98.44 184 ASN A C 1
ATOM 1406 O O . ASN A 1 184 ? 14.336 -7.785 -15.75 1 98.44 184 ASN A O 1
ATOM 1410 N N . VAL A 1 185 ? 15.805 -6.262 -15.086 1 98.56 185 VAL A N 1
ATOM 1411 C CA . VAL A 1 185 ? 16.609 -6.426 -16.281 1 98.56 185 VAL A CA 1
ATOM 1412 C C . VAL A 1 185 ? 17.266 -7.809 -16.281 1 98.56 185 VAL A C 1
ATOM 1414 O O . VAL A 1 185 ? 17.219 -8.531 -17.281 1 98.56 185 VAL A O 1
ATOM 1417 N N . ALA A 1 186 ? 17.875 -8.164 -15.172 1 98.38 186 ALA A N 1
ATOM 1418 C CA . ALA A 1 186 ? 18.531 -9.469 -15.078 1 98.38 186 ALA A CA 1
ATOM 1419 C C . ALA A 1 186 ? 17.531 -10.602 -15.289 1 98.38 186 ALA A C 1
ATOM 1421 O O . ALA A 1 186 ? 17.766 -11.5 -16.094 1 98.38 186 ALA A O 1
ATOM 1422 N N . GLY A 1 187 ? 16.375 -10.484 -14.578 1 98.19 187 GLY A N 1
ATOM 1423 C CA . GLY A 1 187 ? 15.328 -11.484 -14.758 1 98.19 187 GLY A CA 1
ATOM 1424 C C . GLY A 1 187 ? 14.789 -11.531 -16.172 1 98.19 187 GLY A C 1
ATOM 1425 O O . GLY A 1 187 ? 14.555 -12.617 -16.719 1 98.19 187 GLY A O 1
ATOM 1426 N N . GLY A 1 188 ? 14.602 -10.383 -16.734 1 98.31 188 GLY A N 1
ATOM 1427 C CA . GLY A 1 188 ? 14.125 -10.312 -18.109 1 98.31 188 GLY A CA 1
ATOM 1428 C C . GLY A 1 188 ? 15.094 -10.914 -19.109 1 98.31 188 GLY A C 1
ATOM 1429 O O . GLY A 1 188 ? 14.68 -11.617 -20.031 1 98.31 188 GLY A O 1
ATOM 1430 N N . MET A 1 189 ? 16.375 -10.688 -18.953 1 98.44 189 MET A N 1
ATOM 1431 C CA . MET A 1 189 ? 17.391 -11.227 -19.859 1 98.44 189 MET A CA 1
ATOM 1432 C C . MET A 1 189 ? 17.453 -12.75 -19.766 1 98.44 189 MET A C 1
ATOM 1434 O O . MET A 1 189 ? 17.516 -13.438 -20.781 1 98.44 189 MET A O 1
ATOM 1438 N N . LEU A 1 190 ? 17.422 -13.211 -18.562 1 98.31 190 LEU A N 1
ATOM 1439 C CA . LEU A 1 190 ? 17.438 -14.656 -18.375 1 98.31 190 LEU A CA 1
ATOM 1440 C C . LEU A 1 190 ? 16.188 -15.305 -18.938 1 98.31 190 LEU A C 1
ATOM 1442 O O . LEU A 1 190 ? 16.266 -16.375 -19.562 1 98.31 190 LEU A O 1
ATOM 1446 N N . GLN A 1 191 ? 15.047 -14.664 -18.781 1 98.06 191 GLN A N 1
ATOM 1447 C CA . GLN A 1 191 ? 13.797 -15.156 -19.359 1 98.06 191 GLN A CA 1
ATOM 1448 C C . GLN A 1 191 ? 13.844 -15.141 -20.891 1 98.06 191 GLN A C 1
ATOM 1450 O O . GLN A 1 191 ? 13.414 -16.094 -21.531 1 98.06 191 GLN A O 1
ATOM 1455 N N . ALA A 1 192 ? 14.398 -14.117 -21.406 1 98.25 192 ALA A N 1
ATOM 1456 C CA . ALA A 1 192 ? 14.531 -14.031 -22.859 1 98.25 192 ALA A CA 1
ATOM 1457 C C . ALA A 1 192 ? 15.438 -15.125 -23.406 1 98.25 192 ALA A C 1
ATOM 1459 O O . ALA A 1 192 ? 15.133 -15.758 -24.422 1 98.25 192 ALA A O 1
ATOM 1460 N N . ALA A 1 193 ? 16.531 -15.336 -22.719 1 98.19 193 ALA A N 1
ATOM 1461 C CA . ALA A 1 193 ? 17.469 -16.375 -23.141 1 98.19 193 ALA A CA 1
ATOM 1462 C C . ALA A 1 193 ? 16.797 -17.75 -23.094 1 98.19 193 ALA A C 1
ATOM 1464 O O . ALA A 1 193 ? 16.984 -18.562 -24 1 98.19 193 ALA A O 1
ATOM 1465 N N . MET A 1 194 ? 16.047 -17.969 -22.031 1 97.44 194 MET A N 1
ATOM 1466 C CA . MET A 1 194 ? 15.32 -19.234 -21.891 1 97.44 194 MET A CA 1
ATOM 1467 C C . MET A 1 194 ? 14.312 -19.422 -23.016 1 97.44 194 MET A C 1
ATOM 1469 O O . MET A 1 194 ? 14.266 -20.469 -23.656 1 97.44 194 MET A O 1
ATOM 1473 N N . LEU A 1 195 ? 13.523 -18.375 -23.281 1 97.31 195 LEU A N 1
ATOM 1474 C CA . LEU A 1 195 ? 12.5 -18.422 -24.312 1 97.31 195 LEU A CA 1
ATOM 1475 C C . LEU A 1 195 ? 13.133 -18.609 -25.688 1 97.31 195 LEU A C 1
ATOM 1477 O O . LEU A 1 195 ? 12.633 -19.375 -26.516 1 97.31 195 LEU A O 1
ATOM 1481 N N . ALA A 1 196 ? 14.234 -17.969 -25.953 1 97.31 196 ALA A N 1
ATOM 1482 C CA . ALA A 1 196 ? 14.93 -18.078 -27.219 1 97.31 196 ALA A CA 1
ATOM 1483 C C . ALA A 1 196 ? 15.461 -19.5 -27.453 1 97.31 196 ALA A C 1
ATOM 1485 O O . ALA A 1 196 ? 15.336 -20.047 -28.547 1 97.31 196 ALA A O 1
ATOM 1486 N N . GLU A 1 197 ? 16.047 -19.984 -26.422 1 96.38 197 GLU A N 1
ATOM 1487 C CA . GLU A 1 197 ? 16.578 -21.344 -26.531 1 96.38 197 GLU A CA 1
ATOM 1488 C C . GLU A 1 197 ? 15.445 -22.359 -26.734 1 96.38 197 GLU A C 1
ATOM 1490 O O . GLU A 1 197 ? 15.578 -23.281 -27.531 1 96.38 197 GLU A O 1
ATOM 1495 N N . GLN A 1 198 ? 14.359 -22.172 -26.062 1 94.5 198 GLN A N 1
ATOM 1496 C CA . GLN A 1 198 ? 13.203 -23.047 -26.234 1 94.5 198 GLN A CA 1
ATOM 1497 C C . GLN A 1 198 ? 12.648 -22.953 -27.656 1 94.5 198 GLN A C 1
ATOM 1499 O O . GLN A 1 198 ? 12.336 -23.969 -28.281 1 94.5 198 GLN A O 1
ATOM 1504 N N . ALA A 1 199 ? 12.531 -21.75 -28.141 1 94.69 199 ALA A N 1
ATOM 1505 C CA . ALA A 1 199 ? 12.047 -21.531 -29.5 1 94.69 199 ALA A CA 1
ATOM 1506 C C . ALA A 1 199 ? 12.961 -22.203 -30.516 1 94.69 199 ALA A C 1
ATOM 1508 O O . ALA A 1 199 ? 12.492 -22.859 -31.453 1 94.69 199 ALA A O 1
ATOM 1509 N N . HIS A 1 200 ? 14.203 -22.078 -30.328 1 94.06 200 HIS A N 1
ATOM 1510 C CA . HIS A 1 200 ? 15.18 -22.672 -31.234 1 94.06 200 HIS A CA 1
ATOM 1511 C C . HIS A 1 200 ? 15.078 -24.188 -31.234 1 94.06 200 HIS A C 1
ATOM 1513 O O . HIS A 1 200 ? 15.148 -24.828 -32.281 1 94.06 200 HIS A O 1
ATOM 1519 N N . LEU A 1 201 ? 14.922 -24.734 -30.016 1 91.25 201 LEU A N 1
ATOM 1520 C CA . LEU A 1 201 ? 14.789 -26.188 -29.891 1 91.25 201 LEU A CA 1
ATOM 1521 C C . LEU A 1 201 ? 13.539 -26.672 -30.625 1 91.25 201 LEU A C 1
ATOM 1523 O O . LEU A 1 201 ? 13.57 -27.703 -31.312 1 91.25 201 LEU A O 1
ATOM 1527 N N . ILE A 1 202 ? 12.43 -25.938 -30.5 1 91.62 202 ILE A N 1
ATOM 1528 C CA . ILE A 1 202 ? 11.188 -26.312 -31.156 1 91.62 202 ILE A CA 1
ATOM 1529 C C . ILE A 1 202 ? 11.328 -26.172 -32.688 1 91.62 202 ILE A C 1
ATOM 1531 O O . ILE A 1 202 ? 10.828 -27 -33.438 1 91.62 202 ILE A O 1
ATOM 1535 N N . GLU A 1 203 ? 12.039 -25.219 -33.156 1 92.81 203 GLU A N 1
ATOM 1536 C CA . GLU A 1 203 ? 12.312 -25.031 -34.562 1 92.81 203 GLU A CA 1
ATOM 1537 C C . GLU A 1 203 ? 13.117 -26.203 -35.125 1 92.81 203 GLU A C 1
ATOM 1539 O O . GLU A 1 203 ? 12.836 -26.688 -36.219 1 92.81 203 GLU A O 1
ATOM 1544 N N . GLN A 1 204 ? 14.07 -26.562 -34.406 1 87.69 204 GLN A N 1
ATOM 1545 C CA . GLN A 1 204 ? 14.852 -27.734 -34.812 1 87.69 204 GLN A CA 1
ATOM 1546 C C . GLN A 1 204 ? 13.992 -28.984 -34.844 1 87.69 204 GLN A C 1
ATOM 1548 O O . GLN A 1 204 ? 14.125 -29.797 -35.781 1 87.69 204 GLN A O 1
ATOM 1553 N N . ALA A 1 205 ? 13.125 -29.078 -33.875 1 86.31 205 ALA A N 1
ATOM 1554 C CA . ALA A 1 205 ? 12.219 -30.219 -33.844 1 86.31 205 ALA A CA 1
ATOM 1555 C C . ALA A 1 205 ? 11.273 -30.203 -35.031 1 86.31 205 ALA A C 1
ATOM 1557 O O . ALA A 1 205 ? 10.984 -31.25 -35.625 1 86.31 205 ALA A O 1
ATOM 1558 N N . ILE A 1 206 ? 10.844 -29.031 -35.406 1 90.38 206 ILE A N 1
ATOM 1559 C CA . ILE A 1 206 ? 9.953 -28.875 -36.562 1 90.38 206 ILE A CA 1
ATOM 1560 C C . ILE A 1 206 ? 10.68 -29.25 -37.844 1 90.38 206 ILE A C 1
ATOM 1562 O O . ILE A 1 206 ? 10.141 -29.984 -38.688 1 90.38 206 ILE A O 1
ATOM 1566 N N . ALA A 1 207 ? 11.867 -28.859 -38 1 88.94 207 ALA A N 1
ATOM 1567 C CA . ALA A 1 207 ? 12.664 -29.188 -39.156 1 88.94 207 ALA A CA 1
ATOM 1568 C C . ALA A 1 207 ? 12.883 -30.688 -39.281 1 88.94 207 ALA A C 1
ATOM 1570 O O . ALA A 1 207 ? 12.75 -31.266 -40.375 1 88.94 207 ALA A O 1
ATOM 1571 N N . ALA A 1 208 ? 13.188 -31.266 -38.156 1 83.19 208 ALA A N 1
ATOM 1572 C CA . ALA A 1 208 ? 13.391 -32.719 -38.125 1 83.19 208 ALA A CA 1
ATOM 1573 C C . ALA A 1 208 ? 12.102 -33.469 -38.469 1 83.19 208 ALA A C 1
ATOM 1575 O O . ALA A 1 208 ? 12.117 -34.438 -39.219 1 83.19 208 ALA A O 1
ATOM 1576 N N . ALA A 1 209 ? 10.984 -32.969 -37.969 1 85.75 209 ALA A N 1
ATOM 1577 C CA . ALA A 1 209 ? 9.688 -33.594 -38.219 1 85.75 209 ALA A CA 1
ATOM 1578 C C . ALA A 1 209 ? 9.266 -33.438 -39.656 1 85.75 209 ALA A C 1
ATOM 1580 O O . ALA A 1 209 ? 8.641 -34.312 -40.25 1 85.75 209 ALA A O 1
ATOM 1581 N N . GLN A 1 210 ? 9.555 -32.344 -40.281 1 90.5 210 GLN A N 1
ATOM 1582 C CA . GLN A 1 210 ? 9.258 -32.094 -41.688 1 90.5 210 GLN A CA 1
ATOM 1583 C C . GLN A 1 210 ? 10.047 -33.031 -42.594 1 90.5 210 GLN A C 1
ATOM 1585 O O . GLN A 1 210 ? 9.492 -33.594 -43.531 1 90.5 210 GLN A O 1
ATOM 1590 N N . GLU A 1 211 ? 11.25 -33.188 -42.281 1 86.19 211 GLU A N 1
ATOM 1591 C CA . GLU A 1 211 ? 12.07 -34.125 -43.062 1 86.19 211 GLU A CA 1
ATOM 1592 C C . GLU A 1 211 ? 11.555 -35.562 -42.906 1 86.19 211 GLU A C 1
ATOM 1594 O O . GLU A 1 211 ? 11.508 -36.281 -43.875 1 86.19 211 GLU A O 1
ATOM 1599 N N . GLN A 1 212 ? 11.203 -35.844 -41.719 1 83.38 212 GLN A N 1
ATOM 1600 C CA . GLN A 1 212 ? 10.672 -37.156 -41.469 1 83.38 212 GLN A CA 1
ATOM 1601 C C . GLN A 1 212 ? 9.375 -37.406 -42.25 1 83.38 212 GLN A C 1
ATOM 1603 O O . GLN A 1 212 ? 9.141 -38.5 -42.75 1 83.38 212 GLN A O 1
ATOM 1608 N N . LEU A 1 213 ? 8.531 -36.406 -42.25 1 88.94 213 LEU A N 1
ATOM 1609 C CA . LEU A 1 213 ? 7.277 -36.5 -42.969 1 88.94 213 LEU A CA 1
ATOM 1610 C C . LEU A 1 213 ? 7.535 -36.719 -44.469 1 88.94 213 LEU A C 1
ATOM 1612 O O . LEU A 1 213 ? 6.871 -37.531 -45.125 1 88.94 213 LEU A O 1
ATOM 1616 N N . ARG A 1 214 ? 8.477 -36.062 -45.031 1 89.88 214 ARG A N 1
ATOM 1617 C CA . ARG A 1 214 ? 8.844 -36.219 -46.438 1 89.88 214 ARG A CA 1
ATOM 1618 C C . ARG A 1 214 ? 9.305 -37.656 -46.719 1 89.88 214 ARG A C 1
ATOM 1620 O O . ARG A 1 214 ? 8.891 -38.25 -47.719 1 89.88 214 ARG A O 1
ATOM 1627 N N . HIS A 1 215 ? 10.102 -38.156 -45.844 1 84.5 215 HIS A N 1
ATOM 1628 C CA . HIS A 1 215 ? 10.594 -39.531 -46 1 84.5 215 HIS A CA 1
ATOM 1629 C C . HIS A 1 215 ? 9.453 -40.531 -45.938 1 84.5 215 HIS A C 1
ATOM 1631 O O . HIS A 1 215 ? 9.398 -41.5 -46.719 1 84.5 215 HIS A O 1
ATOM 1637 N N . MET A 1 216 ? 8.594 -40.344 -45 1 85.69 216 MET A N 1
ATOM 1638 C CA . MET A 1 216 ? 7.488 -41.281 -44.781 1 85.69 216 MET A CA 1
ATOM 1639 C C . MET A 1 216 ? 6.523 -41.25 -45.969 1 85.69 216 MET A C 1
ATOM 1641 O O . MET A 1 216 ? 5.965 -42.281 -46.344 1 85.69 216 MET A O 1
ATOM 1645 N N . ARG A 1 217 ? 6.328 -40.094 -46.531 1 91.38 217 ARG A N 1
ATOM 1646 C CA . ARG A 1 217 ? 5.488 -40 -47.719 1 91.38 217 ARG A CA 1
ATOM 1647 C C . ARG A 1 217 ? 6.094 -40.75 -48.906 1 91.38 217 ARG A C 1
ATOM 1649 O O . ARG A 1 217 ? 5.371 -41.406 -49.656 1 91.38 217 ARG A O 1
ATOM 1656 N N . LEU A 1 218 ? 7.398 -40.75 -48.969 1 90.25 218 LEU A N 1
ATOM 1657 C CA . LEU A 1 218 ? 8.086 -41.5 -50 1 90.25 218 LEU A CA 1
ATOM 1658 C C . LEU A 1 218 ? 7.938 -43 -49.781 1 90.25 218 LEU A C 1
ATOM 1660 O O . LEU A 1 218 ? 7.719 -43.75 -50.719 1 90.25 218 LEU A O 1
ATOM 1664 N N . GLN A 1 219 ? 8.094 -43.375 -48.594 1 87.06 219 GLN A N 1
ATOM 1665 C CA . GLN A 1 219 ? 7.941 -44.781 -48.25 1 87.06 219 GLN A CA 1
ATOM 1666 C C . GLN A 1 219 ? 6.516 -45.25 -48.5 1 87.06 219 GLN A C 1
ATOM 1668 O O . GLN A 1 219 ? 6.301 -46.406 -48.938 1 87.06 219 GLN A O 1
ATOM 1673 N N . GLN A 1 220 ? 5.555 -44.406 -48.188 1 89.62 220 GLN A N 1
ATOM 1674 C CA . GLN A 1 220 ? 4.164 -44.75 -48.469 1 89.62 220 GLN A CA 1
ATOM 1675 C C . GLN A 1 220 ? 3.93 -44.969 -49.969 1 89.62 220 GLN A C 1
ATOM 1677 O O . GLN A 1 220 ? 3.25 -45.938 -50.344 1 89.62 220 GLN A O 1
ATOM 1682 N N . ARG A 1 221 ? 4.48 -44.156 -50.688 1 91.06 221 ARG A N 1
ATOM 1683 C CA . ARG A 1 221 ? 4.352 -44.25 -52.156 1 91.06 221 ARG A CA 1
ATOM 1684 C C . ARG A 1 221 ? 4.969 -45.562 -52.656 1 91.06 221 ARG A C 1
ATOM 1686 O O . ARG A 1 221 ? 4.488 -46.156 -53.625 1 91.06 221 ARG A O 1
ATOM 1693 N N . ASN A 1 222 ? 5.941 -46.062 -51.906 1 91.12 222 ASN A N 1
ATOM 1694 C CA . ASN A 1 222 ? 6.621 -47.312 -52.281 1 91.12 222 ASN A CA 1
ATOM 1695 C C . ASN A 1 222 ? 6.051 -48.5 -51.562 1 91.12 222 ASN A C 1
ATOM 1697 O O . ASN A 1 222 ? 6.578 -49.625 -51.656 1 91.12 222 ASN A O 1
ATOM 1701 N N . GLY A 1 223 ? 4.949 -48.312 -50.719 1 87.12 223 GLY A N 1
ATOM 1702 C CA . GLY A 1 223 ? 4.234 -49.375 -50.062 1 87.12 223 GLY A CA 1
ATOM 1703 C C . GLY A 1 223 ? 4.887 -49.812 -48.75 1 87.12 223 GLY A C 1
ATOM 1704 O O . GLY A 1 223 ? 4.52 -50.844 -48.188 1 87.12 223 GLY A O 1
ATOM 1705 N N . TYR A 1 224 ? 5.867 -49 -48.312 1 81.62 224 TYR A N 1
ATOM 1706 C CA . TYR A 1 224 ? 6.648 -49.438 -47.156 1 81.62 224 TYR A CA 1
ATOM 1707 C C . TYR A 1 224 ? 6.152 -48.75 -45.875 1 81.62 224 TYR A C 1
ATOM 1709 O O . TYR A 1 224 ? 6.633 -49.031 -44.781 1 81.62 224 TYR A O 1
ATOM 1717 N N . ALA A 1 225 ? 5.246 -47.812 -46.031 1 81.31 225 ALA A N 1
ATOM 1718 C CA . ALA A 1 225 ? 4.641 -47.156 -44.875 1 81.31 225 ALA A CA 1
ATOM 1719 C C . ALA A 1 225 ? 3.129 -47.062 -45.031 1 81.31 225 ALA A C 1
ATOM 1721 O O . ALA A 1 225 ? 2.627 -46.969 -46.156 1 81.31 225 ALA A O 1
ATOM 1722 N N . SER A 1 226 ? 2.441 -47.094 -43.969 1 87.12 226 SER A N 1
ATOM 1723 C CA . SER A 1 226 ? 0.987 -47.031 -44.031 1 87.12 226 SER A CA 1
ATOM 1724 C C . SER A 1 226 ? 0.517 -45.562 -44.031 1 87.12 226 SER A C 1
ATOM 1726 O O . SER A 1 226 ? 1.257 -44.656 -43.656 1 87.12 226 SER A O 1
ATOM 1728 N N . GLY A 1 227 ? -0.651 -45.344 -44.531 1 85 227 GLY A N 1
ATOM 1729 C CA . GLY A 1 227 ? -1.276 -44.031 -44.469 1 85 227 GLY A CA 1
ATOM 1730 C C . GLY A 1 227 ? -1.441 -43.531 -43.031 1 85 227 GLY A C 1
ATOM 1731 O O . GLY A 1 227 ? -1.366 -42.344 -42.781 1 85 227 GLY A O 1
ATOM 1732 N N . LEU A 1 228 ? -1.613 -44.469 -42.188 1 84 228 LEU A N 1
ATOM 1733 C CA . LEU A 1 228 ? -1.747 -44.125 -40.781 1 84 228 LEU A CA 1
ATOM 1734 C C . LEU A 1 228 ? -0.438 -43.562 -40.219 1 84 228 LEU A C 1
ATOM 1736 O O . LEU A 1 228 ? -0.443 -42.625 -39.438 1 84 228 LEU A O 1
ATOM 1740 N N . ASP A 1 229 ? 0.673 -44.125 -40.688 1 80.75 229 ASP A N 1
ATOM 1741 C CA . ASP A 1 229 ? 1.982 -43.656 -40.25 1 80.75 229 ASP A CA 1
ATOM 1742 C C . ASP A 1 229 ? 2.232 -42.219 -40.719 1 80.75 229 ASP A C 1
ATOM 1744 O O . ASP A 1 229 ? 2.717 -41.406 -39.938 1 80.75 229 ASP A O 1
ATOM 1748 N N . VAL A 1 230 ? 1.869 -41.938 -41.938 1 86.69 230 VAL A N 1
ATOM 1749 C CA . VAL A 1 230 ? 2.066 -40.625 -42.5 1 86.69 230 VAL A CA 1
ATOM 1750 C C . VAL A 1 230 ? 1.161 -39.625 -41.781 1 86.69 230 VAL A C 1
ATOM 1752 O O . VAL A 1 230 ? 1.598 -38.5 -41.438 1 86.69 230 VAL A O 1
ATOM 1755 N N . ALA A 1 231 ? -0.049 -40 -41.5 1 88.81 231 ALA A N 1
ATOM 1756 C CA . ALA A 1 231 ? -0.999 -39.125 -40.844 1 88.81 231 ALA A CA 1
ATOM 1757 C C . ALA A 1 231 ? -0.542 -38.812 -39.406 1 88.81 231 ALA A C 1
ATOM 1759 O O . ALA A 1 231 ? -0.692 -37.688 -38.938 1 88.81 231 ALA A O 1
ATOM 1760 N N . THR A 1 232 ? -0.056 -39.75 -38.75 1 82.44 232 THR A N 1
ATOM 1761 C CA . THR A 1 232 ? 0.442 -39.562 -37.406 1 82.44 232 THR A CA 1
ATOM 1762 C C . THR A 1 232 ? 1.623 -38.625 -37.375 1 82.44 232 THR A C 1
ATOM 1764 O O . THR A 1 232 ? 1.697 -37.719 -36.5 1 82.44 232 THR A O 1
ATOM 1767 N N . GLN A 1 233 ? 2.488 -38.781 -38.344 1 83.88 233 GLN A N 1
ATOM 1768 C CA . GLN A 1 233 ? 3.645 -37.906 -38.438 1 83.88 233 GLN A CA 1
ATOM 1769 C C . GLN A 1 233 ? 3.219 -36.469 -38.781 1 83.88 233 GLN A C 1
ATOM 1771 O O . GLN A 1 233 ? 3.797 -35.5 -38.281 1 83.88 233 GLN A O 1
ATOM 1776 N N . GLN A 1 234 ? 2.238 -36.344 -39.594 1 90.31 234 GLN A N 1
ATOM 1777 C CA . GLN A 1 234 ? 1.722 -35.031 -39.938 1 90.31 234 GLN A CA 1
ATOM 1778 C C . GLN A 1 234 ? 1.103 -34.344 -38.719 1 90.31 234 GLN A C 1
ATOM 1780 O O . GLN A 1 234 ? 1.293 -33.125 -38.531 1 90.31 234 GLN A O 1
ATOM 1785 N N . THR A 1 235 ? 0.395 -35.094 -37.938 1 87 235 THR A N 1
ATOM 1786 C CA . THR A 1 235 ? -0.225 -34.562 -36.719 1 87 235 THR A CA 1
ATOM 1787 C C . THR A 1 235 ? 0.835 -34.094 -35.75 1 87 235 THR A C 1
ATOM 1789 O O . THR A 1 235 ? 0.696 -33 -35.156 1 87 235 THR A O 1
ATOM 1792 N N . LEU A 1 236 ? 1.856 -34.812 -35.562 1 81.56 236 LEU A N 1
ATOM 1793 C CA . LEU A 1 236 ? 2.939 -34.469 -34.656 1 81.56 236 LEU A CA 1
ATOM 1794 C C . LEU A 1 236 ? 3.627 -33.188 -35.125 1 81.56 236 LEU A C 1
ATOM 1796 O O . LEU A 1 236 ? 3.955 -32.312 -34.312 1 81.56 236 LEU A O 1
ATOM 1800 N N . LEU A 1 237 ? 3.885 -33.062 -36.438 1 87.94 237 LEU A N 1
ATOM 1801 C CA . LEU A 1 237 ? 4.496 -31.875 -37 1 87.94 237 LEU A CA 1
ATOM 1802 C C . LEU A 1 237 ? 3.652 -30.641 -36.688 1 87.94 237 LEU A C 1
ATOM 1804 O O . LEU A 1 237 ? 4.176 -29.625 -36.25 1 87.94 237 LEU A O 1
ATOM 1808 N N . VAL A 1 238 ? 2.354 -30.766 -36.844 1 91.94 238 VAL A N 1
ATOM 1809 C CA . VAL A 1 238 ? 1.452 -29.641 -36.625 1 91.94 238 VAL A CA 1
ATOM 1810 C C . VAL A 1 238 ? 1.434 -29.266 -35.156 1 91.94 238 VAL A C 1
ATOM 1812 O O . VAL A 1 238 ? 1.386 -28.078 -34.812 1 91.94 238 VAL A O 1
ATOM 1815 N N . GLN A 1 239 ? 1.449 -30.234 -34.312 1 85.12 239 GLN A N 1
ATOM 1816 C CA . GLN A 1 239 ? 1.483 -29.984 -32.875 1 85.12 239 GLN A CA 1
ATOM 1817 C C . GLN A 1 239 ? 2.736 -29.219 -32.469 1 85.12 239 GLN A C 1
ATOM 1819 O O . GLN A 1 239 ? 2.674 -28.312 -31.641 1 85.12 239 GLN A O 1
ATOM 1824 N N . MET A 1 240 ? 3.846 -29.578 -33 1 85.19 240 MET A N 1
ATOM 1825 C CA . MET A 1 240 ? 5.09 -28.875 -32.719 1 85.19 240 MET A CA 1
ATOM 1826 C C . MET A 1 240 ? 5.039 -27.453 -33.25 1 85.19 240 MET A C 1
ATOM 1828 O O . MET A 1 240 ? 5.5 -26.516 -32.562 1 85.19 240 MET A O 1
ATOM 1832 N N . GLN A 1 241 ? 4.465 -27.359 -34.438 1 92.94 241 GLN A N 1
ATOM 1833 C CA . GLN A 1 241 ? 4.336 -26.031 -35.062 1 92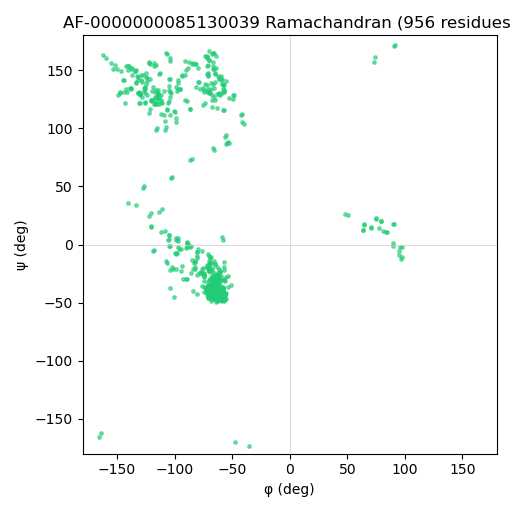.94 241 GLN A CA 1
ATOM 1834 C C . GLN A 1 241 ? 3.439 -25.125 -34.219 1 92.94 241 GLN A C 1
ATOM 1836 O O . GLN A 1 241 ? 3.688 -23.922 -34.094 1 92.94 241 GLN A O 1
ATOM 1841 N N . GLN A 1 242 ? 2.432 -25.688 -33.594 1 92.56 242 GLN A N 1
ATOM 1842 C CA . GLN A 1 242 ? 1.484 -24.938 -32.781 1 92.56 242 GLN A CA 1
ATOM 1843 C C . GLN A 1 242 ? 2.143 -24.438 -31.5 1 92.56 242 GLN A C 1
ATOM 1845 O O . GLN A 1 242 ? 1.703 -23.453 -30.922 1 92.56 242 GLN A O 1
ATOM 1850 N N . ALA A 1 243 ? 3.168 -25.016 -31.047 1 90.12 243 ALA A N 1
ATOM 1851 C CA . ALA A 1 243 ? 3.82 -24.688 -29.781 1 90.12 243 ALA A CA 1
ATOM 1852 C C . ALA A 1 243 ? 4.773 -23.516 -29.938 1 90.12 243 ALA A C 1
ATOM 1854 O O . ALA A 1 243 ? 5.195 -22.906 -28.953 1 90.12 243 ALA A O 1
ATOM 1855 N N . LEU A 1 244 ? 5.129 -23.172 -31.156 1 93.56 244 LEU A N 1
ATOM 1856 C CA . LEU A 1 244 ? 6.188 -22.203 -31.406 1 93.56 244 LEU A CA 1
ATOM 1857 C C . LEU A 1 244 ? 5.668 -20.781 -31.25 1 93.56 244 LEU A C 1
ATOM 1859 O O . LEU A 1 244 ? 6.309 -19.938 -30.609 1 93.56 244 LEU A O 1
ATOM 1863 N N . PRO A 1 245 ? 4.422 -20.406 -31.766 1 95.88 245 PRO A N 1
ATOM 1864 C CA . PRO A 1 245 ? 3.977 -19 -31.766 1 95.88 245 PRO A CA 1
ATOM 1865 C C . PRO A 1 245 ? 3.861 -18.422 -30.359 1 95.88 245 PRO A C 1
ATOM 1867 O O . PRO A 1 245 ? 4.312 -17.297 -30.125 1 95.88 245 PRO A O 1
ATOM 1870 N N . PRO A 1 246 ? 3.264 -19.094 -29.359 1 95.19 246 PRO A N 1
ATOM 1871 C CA . PRO A 1 246 ? 3.209 -18.5 -28.016 1 95.19 246 PRO A CA 1
ATOM 1872 C C . PRO A 1 246 ? 4.594 -18.188 -27.453 1 95.19 246 PRO A C 1
ATOM 1874 O O . PRO A 1 246 ? 4.77 -17.188 -26.75 1 95.19 246 PRO A O 1
ATOM 1877 N N . LEU A 1 247 ? 5.602 -19.047 -27.656 1 95.06 247 LEU A N 1
ATOM 1878 C CA . LEU A 1 247 ? 6.965 -18.812 -27.188 1 95.06 247 LEU A CA 1
ATOM 1879 C C . LEU A 1 247 ? 7.578 -17.594 -27.859 1 95.06 247 LEU A C 1
ATOM 1881 O O . LEU A 1 247 ? 8.227 -16.781 -27.188 1 95.06 247 LEU A O 1
ATOM 1885 N N . ARG A 1 248 ? 7.34 -17.5 -29.141 1 96.38 248 ARG A N 1
ATOM 1886 C CA . ARG A 1 248 ? 7.859 -16.359 -29.891 1 96.38 248 ARG A CA 1
ATOM 1887 C C . ARG A 1 248 ? 7.211 -15.062 -29.422 1 96.38 248 ARG A C 1
ATOM 1889 O O . ARG A 1 248 ? 7.879 -14.031 -29.297 1 96.38 248 ARG A O 1
ATOM 1896 N N . LYS A 1 249 ? 5.906 -15.094 -29.203 1 97.38 249 LYS A N 1
ATOM 1897 C CA . LYS A 1 249 ? 5.188 -13.93 -28.688 1 97.38 249 LYS A CA 1
ATOM 1898 C C . LYS A 1 249 ? 5.781 -13.469 -27.359 1 97.38 249 LYS A C 1
ATOM 1900 O O . LYS A 1 249 ? 6.074 -12.289 -27.172 1 97.38 249 LYS A O 1
ATOM 1905 N N . GLU A 1 250 ? 6.004 -14.391 -26.453 1 97.62 250 GLU A N 1
ATOM 1906 C CA . GLU A 1 250 ? 6.551 -14.062 -25.141 1 97.62 250 GLU A CA 1
ATOM 1907 C C . GLU A 1 250 ? 7.973 -13.523 -25.25 1 97.62 250 GLU A C 1
ATOM 1909 O O . GLU A 1 250 ? 8.352 -12.609 -24.531 1 97.62 250 GLU A O 1
ATOM 1914 N N . LEU A 1 251 ? 8.758 -14.164 -26.109 1 97.56 251 LEU A N 1
ATOM 1915 C CA . LEU A 1 251 ? 10.125 -13.711 -26.328 1 97.56 251 LEU A CA 1
ATOM 1916 C C . LEU A 1 251 ? 10.148 -12.258 -26.797 1 97.56 251 LEU A C 1
ATOM 1918 O O . LEU A 1 251 ? 10.875 -11.43 -26.234 1 97.56 251 LEU A O 1
ATOM 1922 N N . GLU A 1 252 ? 9.289 -11.938 -27.75 1 97.69 252 GLU A N 1
ATOM 1923 C CA . GLU A 1 252 ? 9.258 -10.578 -28.281 1 97.69 252 GLU A CA 1
ATOM 1924 C C . GLU A 1 252 ? 8.773 -9.586 -27.219 1 97.69 252 GLU A C 1
ATOM 1926 O O . GLU A 1 252 ? 9.305 -8.477 -27.125 1 97.69 252 GLU A O 1
ATOM 1931 N N . GLN A 1 253 ? 7.773 -9.938 -26.484 1 97.94 253 GLN A N 1
ATOM 1932 C CA . GLN A 1 253 ? 7.289 -9.086 -25.406 1 97.94 253 GLN A CA 1
ATOM 1933 C C . GLN A 1 253 ? 8.383 -8.836 -24.375 1 97.94 253 GLN A C 1
ATOM 1935 O O . GLN A 1 253 ? 8.523 -7.719 -23.875 1 97.94 253 GLN A O 1
ATOM 1940 N N . THR A 1 254 ? 9.148 -9.836 -24.016 1 98.44 254 THR A N 1
ATOM 1941 C CA . THR A 1 254 ? 10.227 -9.719 -23.047 1 98.44 254 THR A CA 1
ATOM 1942 C C . THR A 1 254 ? 11.344 -8.828 -23.562 1 98.44 254 THR A C 1
ATOM 1944 O O . THR A 1 254 ? 11.898 -8.016 -22.828 1 98.44 254 THR A O 1
ATOM 1947 N N . ARG A 1 255 ? 11.664 -9.031 -24.828 1 98.06 255 ARG A N 1
ATOM 1948 C CA . ARG A 1 255 ? 12.688 -8.195 -25.438 1 98.06 255 ARG A CA 1
ATOM 1949 C C . ARG A 1 255 ? 12.273 -6.73 -25.453 1 98.06 255 ARG A C 1
ATOM 1951 O O . ARG A 1 255 ? 13.086 -5.844 -25.188 1 98.06 255 ARG A O 1
ATOM 1958 N N . ASN A 1 256 ? 10.969 -6.438 -25.75 1 98.31 256 ASN A N 1
ATOM 1959 C CA . ASN A 1 256 ? 10.453 -5.074 -25.688 1 98.31 256 ASN A CA 1
ATOM 1960 C C . ASN A 1 256 ? 10.531 -4.504 -24.281 1 98.31 256 ASN A C 1
ATOM 1962 O O . ASN A 1 256 ? 10.844 -3.326 -24.094 1 98.31 256 ASN A O 1
ATOM 1966 N N . LEU A 1 257 ? 10.203 -5.305 -23.312 1 98.19 257 LEU A N 1
ATOM 1967 C CA . LEU A 1 257 ? 10.305 -4.883 -21.922 1 98.19 257 LEU A CA 1
ATOM 1968 C C . LEU A 1 257 ? 11.734 -4.488 -21.578 1 98.19 257 LEU A C 1
ATOM 1970 O O . LEU A 1 257 ? 11.961 -3.469 -20.922 1 98.19 257 LEU A O 1
ATOM 1974 N N . LEU A 1 258 ? 12.68 -5.336 -21.984 1 98.38 258 LEU A N 1
ATOM 1975 C CA . LEU A 1 258 ? 14.086 -5.062 -21.688 1 98.38 258 LEU A CA 1
ATOM 1976 C C . LEU A 1 258 ? 14.523 -3.74 -22.312 1 98.38 258 LEU A C 1
ATOM 1978 O O . LEU A 1 258 ? 15.25 -2.967 -21.688 1 98.38 258 LEU A O 1
ATOM 1982 N N . ALA A 1 259 ? 14.078 -3.514 -23.547 1 98.19 259 ALA A N 1
ATOM 1983 C CA . ALA A 1 259 ? 14.383 -2.24 -24.188 1 98.19 259 ALA A CA 1
ATOM 1984 C C . ALA A 1 259 ? 13.844 -1.068 -23.375 1 98.19 259 ALA A C 1
ATOM 1986 O O . ALA A 1 259 ? 14.578 -0.121 -23.078 1 98.19 259 ALA A O 1
ATOM 1987 N N . THR A 1 260 ? 12.602 -1.131 -22.953 1 98.06 260 THR A N 1
ATOM 1988 C CA . THR A 1 260 ? 11.953 -0.059 -22.203 1 98.06 260 THR A CA 1
ATOM 1989 C C . THR A 1 260 ? 12.664 0.167 -20.875 1 98.06 260 THR A C 1
ATOM 1991 O O . THR A 1 260 ? 12.883 1.31 -20.469 1 98.06 260 THR A O 1
ATOM 1994 N N . LEU A 1 261 ? 13.047 -0.927 -20.156 1 98 261 LEU A N 1
ATOM 1995 C CA . LEU A 1 261 ? 13.742 -0.816 -18.875 1 98 261 LEU A CA 1
ATOM 1996 C C . LEU A 1 261 ? 15.086 -0.112 -19.062 1 98 261 LEU A C 1
ATOM 1998 O O . LEU A 1 261 ? 15.547 0.577 -18.141 1 98 261 LEU A O 1
ATOM 2002 N N . ALA A 1 262 ? 15.688 -0.267 -20.25 1 97.31 262 ALA A N 1
ATOM 2003 C CA . ALA A 1 262 ? 17 0.327 -20.531 1 97.31 262 ALA A CA 1
ATOM 2004 C C . ALA A 1 262 ? 16.844 1.74 -21.094 1 97.31 262 ALA A C 1
ATOM 2006 O O . ALA A 1 262 ? 17.828 2.371 -21.469 1 97.31 262 ALA A O 1
ATOM 2007 N N . GLY A 1 263 ? 15.625 2.24 -21.234 1 96.5 263 GLY A N 1
ATOM 2008 C CA . GLY A 1 263 ? 15.391 3.576 -21.766 1 96.5 263 GLY A CA 1
ATOM 2009 C C . GLY A 1 263 ? 15.477 3.645 -23.266 1 96.5 263 GLY A C 1
ATOM 2010 O O . GLY A 1 263 ? 15.758 4.703 -23.844 1 96.5 263 GLY A O 1
ATOM 2011 N N . ARG A 1 264 ? 15.32 2.471 -23.922 1 96.25 264 ARG A N 1
ATOM 2012 C CA . ARG A 1 264 ? 15.344 2.375 -25.375 1 96.25 264 ARG A CA 1
ATOM 2013 C C . ARG A 1 264 ? 13.938 2.191 -25.938 1 96.25 264 ARG A C 1
ATOM 2015 O O . ARG A 1 264 ? 13.023 1.79 -25.203 1 96.25 264 ARG A O 1
ATOM 2022 N N . THR A 1 265 ? 13.797 2.529 -27.172 1 96.75 265 THR A N 1
ATOM 2023 C CA . THR A 1 265 ? 12.578 2.174 -27.891 1 96.75 265 THR A CA 1
ATOM 2024 C C . THR A 1 265 ? 12.625 0.715 -28.344 1 96.75 265 THR A C 1
ATOM 2026 O O . THR A 1 265 ? 13.703 0.13 -28.469 1 96.75 265 THR A O 1
ATOM 2029 N N . PRO A 1 266 ? 11.484 0.091 -28.484 1 96.69 266 PRO A N 1
ATOM 2030 C CA . PRO A 1 266 ? 11.406 -1.346 -28.766 1 96.69 266 PRO A CA 1
ATOM 2031 C C . PRO A 1 266 ? 12.227 -1.757 -29.984 1 96.69 266 PRO A C 1
ATOM 2033 O O . PRO A 1 266 ? 12.727 -2.885 -30.047 1 96.69 266 PRO A O 1
ATOM 2036 N N . ASP A 1 267 ? 12.477 -0.892 -30.984 1 96.12 267 ASP A N 1
ATOM 2037 C CA . ASP A 1 267 ? 13.258 -1.202 -32.188 1 96.12 267 ASP A CA 1
ATOM 2038 C C . ASP A 1 267 ? 14.727 -1.403 -31.844 1 96.12 267 ASP A C 1
ATOM 2040 O O . ASP A 1 267 ? 15.484 -1.968 -32.625 1 96.12 267 ASP A O 1
ATOM 2044 N N . GLN A 1 268 ? 15.094 -1.067 -30.656 1 96.31 268 GLN A N 1
ATOM 2045 C CA . GLN A 1 268 ? 16.484 -1.194 -30.219 1 96.31 268 GLN A CA 1
ATOM 2046 C C . GLN A 1 268 ? 16.609 -2.25 -29.125 1 96.31 268 GLN A C 1
ATOM 2048 O O . GLN A 1 268 ? 17.453 -2.123 -28.234 1 96.31 268 GLN A O 1
ATOM 2053 N N . ALA A 1 269 ? 15.719 -3.195 -29.156 1 95.75 269 ALA A N 1
ATOM 2054 C CA . ALA A 1 269 ? 15.797 -4.266 -28.172 1 95.75 269 ALA A CA 1
ATOM 2055 C C . ALA A 1 269 ? 17.156 -4.953 -28.203 1 95.75 269 ALA A C 1
ATOM 2057 O O . ALA A 1 269 ? 17.734 -5.156 -29.266 1 95.75 269 ALA A O 1
ATOM 2058 N N . PRO A 1 270 ? 17.703 -5.305 -27.047 1 93.88 270 PRO A N 1
ATOM 2059 C CA . PRO A 1 270 ? 19.031 -5.898 -27 1 93.88 270 PRO A CA 1
ATOM 2060 C C . PRO A 1 270 ? 19.078 -7.316 -27.562 1 93.88 270 PRO A C 1
ATOM 2062 O O . PRO A 1 270 ? 18.031 -7.984 -27.641 1 93.88 270 PRO A O 1
ATOM 2065 N N . GLU A 1 271 ? 20.281 -7.629 -27.906 1 93 271 GLU A N 1
ATOM 2066 C CA . GLU A 1 271 ? 20.516 -9.023 -28.281 1 93 271 GLU A CA 1
ATOM 2067 C C . GLU A 1 271 ? 20.453 -9.938 -27.062 1 93 271 GLU A C 1
ATOM 2069 O O . GLU A 1 271 ? 20.812 -9.531 -25.953 1 93 271 GLU A O 1
ATOM 2074 N N . VAL A 1 272 ? 19.953 -11.086 -27.312 1 95.69 272 VAL A N 1
ATOM 2075 C CA . VAL A 1 272 ? 19.812 -12.047 -26.219 1 95.69 272 VAL A CA 1
ATOM 2076 C C . VAL A 1 272 ? 20.859 -13.141 -26.359 1 95.69 272 VAL A C 1
ATOM 2078 O O . VAL A 1 272 ? 20.844 -13.914 -27.312 1 95.69 272 VAL A O 1
ATOM 2081 N N . PRO A 1 273 ? 21.734 -13.227 -25.406 1 95.94 273 PRO A N 1
ATOM 2082 C CA . PRO A 1 273 ? 22.719 -14.312 -25.438 1 95.94 273 PRO A CA 1
ATOM 2083 C C . PRO A 1 273 ? 22.094 -15.672 -25.125 1 95.94 273 PRO A C 1
ATOM 2085 O O . PRO A 1 273 ? 21 -15.742 -24.562 1 95.94 273 PRO A O 1
ATOM 2088 N N . PRO A 1 274 ? 22.844 -16.75 -25.531 1 95.5 274 PRO A N 1
ATOM 2089 C CA . PRO A 1 274 ? 22.344 -18.078 -25.188 1 95.5 274 PRO A CA 1
ATOM 2090 C C . PRO A 1 274 ? 22.328 -18.328 -23.672 1 95.5 274 PRO A C 1
ATOM 2092 O O . PRO A 1 274 ? 23.172 -17.781 -22.953 1 95.5 274 PRO A O 1
ATOM 2095 N N . LEU A 1 275 ? 21.391 -19.062 -23.25 1 96.31 275 LEU A N 1
ATOM 2096 C CA . LEU A 1 275 ? 21.234 -19.359 -21.828 1 96.31 275 LEU A CA 1
ATOM 2097 C C . LEU A 1 275 ? 22.5 -19.984 -21.25 1 96.31 275 LEU A C 1
ATOM 2099 O O . LEU A 1 275 ? 22.828 -19.75 -20.078 1 96.31 275 LEU A O 1
ATOM 2103 N N . SER A 1 276 ? 23.219 -20.719 -22.078 1 92.5 276 SER A N 1
ATOM 2104 C CA . SER A 1 276 ? 24.422 -21.422 -21.656 1 92.5 276 SER A CA 1
ATOM 2105 C C . SER A 1 276 ? 25.547 -20.438 -21.328 1 92.5 276 SER A C 1
ATOM 2107 O O . SER A 1 276 ? 26.531 -20.797 -20.688 1 92.5 276 SER A O 1
ATOM 2109 N N . SER A 1 277 ? 25.375 -19.234 -21.766 1 93.94 277 SER A N 1
ATOM 2110 C CA . SER A 1 277 ? 26.422 -18.234 -21.547 1 93.94 277 SER A CA 1
ATOM 2111 C C . SER A 1 277 ? 26.344 -17.672 -20.125 1 93.94 277 SER A C 1
ATOM 2113 O O . SER A 1 277 ? 27.266 -16.984 -19.672 1 93.94 277 SER A O 1
ATOM 2115 N N . PHE A 1 278 ? 25.312 -17.969 -19.391 1 96.62 278 PHE A N 1
ATOM 2116 C CA . PHE A 1 278 ? 25.156 -17.453 -18.047 1 96.62 278 PHE A CA 1
ATOM 2117 C C . PHE A 1 278 ? 25.625 -18.484 -17.016 1 96.62 278 PHE A C 1
ATOM 2119 O O . PHE A 1 278 ? 25.25 -19.656 -17.094 1 96.62 278 PHE A O 1
ATOM 2126 N N . SER A 1 279 ? 26.422 -18.031 -16.078 1 94.94 279 SER A N 1
ATOM 2127 C CA . SER A 1 279 ? 26.859 -18.875 -14.984 1 94.94 279 SER A CA 1
ATOM 2128 C C . SER A 1 279 ? 25.922 -18.797 -13.789 1 94.94 279 SER A C 1
ATOM 2130 O O . SER A 1 279 ? 25.312 -17.75 -13.547 1 94.94 279 SER A O 1
ATOM 2132 N N . GLN A 1 280 ? 25.781 -19.891 -13.117 1 92.19 280 GLN A N 1
ATOM 2133 C CA . GLN A 1 280 ? 25.062 -19.859 -11.852 1 92.19 280 GLN A CA 1
ATOM 2134 C C . GLN A 1 280 ? 25.906 -19.25 -10.75 1 92.19 280 GLN A C 1
ATOM 2136 O O . GLN A 1 280 ? 26.969 -19.766 -10.406 1 92.19 280 GLN A O 1
ATOM 2141 N N . PRO A 1 281 ? 25.406 -18.203 -10.203 1 91.75 281 PRO A N 1
ATOM 2142 C CA . PRO A 1 281 ? 26.203 -17.562 -9.164 1 91.75 281 PRO A CA 1
ATOM 2143 C C . PRO A 1 281 ? 26.266 -18.375 -7.875 1 91.75 281 PRO A C 1
ATOM 2145 O O . PRO A 1 281 ? 25.375 -19.172 -7.602 1 91.75 281 PRO A O 1
ATOM 2148 N N . GLN A 1 282 ? 27.391 -18.094 -7.145 1 87.12 282 GLN A N 1
ATOM 2149 C CA . GLN A 1 282 ? 27.422 -18.578 -5.766 1 87.12 282 GLN A CA 1
ATOM 2150 C C . GLN A 1 282 ? 26.453 -17.781 -4.891 1 87.12 282 GLN A C 1
ATOM 2152 O O . GLN A 1 282 ? 26.422 -16.562 -4.945 1 87.12 282 GLN A O 1
ATOM 2157 N N . LEU A 1 283 ? 25.75 -18.516 -4.168 1 88.69 283 LEU A N 1
ATOM 2158 C CA . LEU A 1 283 ? 24.672 -17.875 -3.426 1 88.69 283 LEU A CA 1
ATOM 2159 C C . LEU A 1 283 ? 25.188 -17.219 -2.152 1 88.69 283 LEU A C 1
ATOM 2161 O O . LEU A 1 283 ? 26.031 -17.797 -1.453 1 88.69 283 LEU A O 1
ATOM 2165 N N . PRO A 1 284 ? 24.734 -16.016 -1.914 1 85.44 284 PRO A N 1
ATOM 2166 C CA . PRO A 1 284 ? 25.141 -15.344 -0.68 1 85.44 284 PRO A CA 1
ATOM 2167 C C . PRO A 1 284 ? 24.453 -15.914 0.56 1 85.44 284 PRO A C 1
ATOM 2169 O O . PRO A 1 284 ? 23.453 -16.625 0.444 1 85.44 284 PRO A O 1
ATOM 2172 N N . GLN A 1 285 ? 25.109 -15.57 1.701 1 80.69 285 GLN A N 1
ATOM 2173 C CA . GLN A 1 285 ? 24.516 -15.992 2.967 1 80.69 285 GLN A CA 1
ATOM 2174 C C . GLN A 1 285 ? 23.297 -15.148 3.309 1 80.69 285 GLN A C 1
ATOM 2176 O O . GLN A 1 285 ? 23.297 -13.938 3.111 1 80.69 285 GLN A O 1
ATOM 2181 N N . ALA A 1 286 ? 22.266 -15.859 3.676 1 80.12 286 ALA A N 1
ATOM 2182 C CA . ALA A 1 286 ? 21.062 -15.164 4.117 1 80.12 286 ALA A CA 1
ATOM 2183 C C . ALA A 1 286 ? 20.984 -15.109 5.641 1 80.12 286 ALA A C 1
ATOM 2185 O O . ALA A 1 286 ? 20.828 -16.141 6.301 1 80.12 286 ALA A O 1
ATOM 2186 N N . VAL A 1 287 ? 21.188 -13.891 6.176 1 79.06 287 VAL A N 1
ATOM 2187 C CA . VAL A 1 287 ? 21.125 -13.688 7.621 1 79.06 287 VAL A CA 1
ATOM 2188 C C . VAL A 1 287 ? 19.953 -12.766 7.965 1 79.06 287 VAL A C 1
ATOM 2190 O O . VAL A 1 287 ? 19.875 -11.648 7.457 1 79.06 287 VAL A O 1
ATOM 2193 N N . ALA A 1 288 ? 19.125 -13.344 8.844 1 84.62 288 ALA A N 1
ATOM 2194 C CA . ALA A 1 288 ? 17.891 -12.641 9.172 1 84.62 288 ALA A CA 1
ATOM 2195 C C . ALA A 1 288 ? 18.188 -11.242 9.727 1 84.62 288 ALA A C 1
ATOM 2197 O O . ALA A 1 288 ? 17.562 -10.266 9.305 1 84.62 288 ALA A O 1
ATOM 2198 N N . SER A 1 289 ? 19.109 -11.094 10.633 1 83.5 289 SER A N 1
ATOM 2199 C CA . SER A 1 289 ? 19.391 -9.82 11.266 1 83.5 289 SER A CA 1
ATOM 2200 C C . SER A 1 289 ? 19.938 -8.805 10.266 1 83.5 289 SER A C 1
ATOM 2202 O O . SER A 1 289 ? 19.719 -7.602 10.406 1 83.5 289 SER A O 1
ATOM 2204 N N . ALA A 1 290 ? 20.578 -9.289 9.219 1 85.25 290 ALA A N 1
ATOM 2205 C CA . ALA A 1 290 ? 21.141 -8.414 8.203 1 85.25 290 ALA A CA 1
ATOM 2206 C C . ALA A 1 290 ? 20.062 -7.824 7.312 1 85.25 290 ALA A C 1
ATOM 2208 O O . ALA A 1 290 ? 20.219 -6.738 6.75 1 85.25 290 ALA A O 1
ATOM 2209 N N . LEU A 1 291 ? 18.969 -8.562 7.18 1 88.25 291 LEU A N 1
ATOM 2210 C CA . LEU A 1 291 ? 17.891 -8.125 6.301 1 88.25 291 LEU A CA 1
ATOM 2211 C C . LEU A 1 291 ? 17.266 -6.82 6.801 1 88.25 291 LEU A C 1
ATOM 2213 O O . LEU A 1 291 ? 16.922 -5.941 6.004 1 88.25 291 LEU A O 1
ATOM 2217 N N . VAL A 1 292 ? 17.188 -6.684 8.086 1 89 292 VAL A N 1
ATOM 2218 C CA . VAL A 1 292 ? 16.594 -5.5 8.703 1 89 292 VAL A CA 1
ATOM 2219 C C . VAL A 1 292 ? 17.422 -4.266 8.367 1 89 292 VAL A C 1
ATOM 2221 O O . VAL A 1 292 ? 16.875 -3.172 8.203 1 89 292 VAL A O 1
ATOM 2224 N N . GLU A 1 293 ? 18.672 -4.512 8.117 1 89.88 293 GLU A N 1
ATOM 2225 C CA . GLU A 1 293 ? 19.562 -3.387 7.867 1 89.88 293 GLU A CA 1
ATOM 2226 C C . GLU A 1 293 ? 19.828 -3.205 6.375 1 89.88 293 GLU A C 1
ATOM 2228 O O . GLU A 1 293 ? 20.125 -2.098 5.922 1 89.88 293 GLU A O 1
ATOM 2233 N N . GLN A 1 294 ? 19.625 -4.23 5.613 1 91.44 294 GLN A N 1
ATOM 2234 C CA . GLN A 1 294 ? 20.141 -4.199 4.25 1 91.44 294 GLN A CA 1
ATOM 2235 C C . GLN A 1 294 ? 19.016 -4.031 3.236 1 91.44 294 GLN A C 1
ATOM 2237 O O . GLN A 1 294 ? 19.266 -3.713 2.072 1 91.44 294 GLN A O 1
ATOM 2242 N N . ARG A 1 295 ? 17.766 -4.223 3.617 1 94.62 295 ARG A N 1
ATOM 2243 C CA . ARG A 1 295 ? 16.656 -4.098 2.68 1 94.62 295 ARG A CA 1
ATOM 2244 C C . ARG A 1 295 ? 16.109 -2.672 2.664 1 94.62 295 ARG A C 1
ATOM 2246 O O . ARG A 1 295 ? 15.625 -2.176 3.684 1 94.62 295 ARG A O 1
ATOM 2253 N N . PRO A 1 296 ? 16.078 -2.066 1.468 1 96.69 296 PRO A N 1
ATOM 2254 C CA . PRO A 1 296 ? 15.633 -0.673 1.403 1 96.69 296 PRO A CA 1
ATOM 2255 C C . PRO A 1 296 ? 14.172 -0.504 1.834 1 96.69 296 PRO A C 1
ATOM 2257 O O . PRO A 1 296 ? 13.836 0.475 2.504 1 96.69 296 PRO A O 1
ATOM 2260 N N . ASP A 1 297 ? 13.305 -1.43 1.508 1 96.69 297 ASP A N 1
ATOM 2261 C CA . ASP A 1 297 ? 11.891 -1.291 1.847 1 96.69 297 ASP A CA 1
ATOM 2262 C C . ASP A 1 297 ? 11.68 -1.35 3.357 1 96.69 297 ASP A C 1
ATOM 2264 O O . ASP A 1 297 ? 10.828 -0.643 3.898 1 96.69 297 ASP A O 1
ATOM 2268 N N . VAL A 1 298 ? 12.477 -2.188 4.086 1 97.12 298 VAL A N 1
ATOM 2269 C CA . VAL A 1 298 ? 12.406 -2.268 5.543 1 97.12 298 VAL A CA 1
ATOM 2270 C C . VAL A 1 298 ? 12.914 -0.963 6.156 1 97.12 298 VAL A C 1
ATOM 2272 O O . VAL A 1 298 ? 12.281 -0.408 7.059 1 97.12 298 VAL A O 1
ATOM 2275 N N . ARG A 1 299 ? 13.984 -0.477 5.609 1 97.44 299 ARG A N 1
ATOM 2276 C CA . ARG A 1 299 ? 14.57 0.759 6.121 1 97.44 299 ARG A CA 1
ATOM 2277 C C . ARG A 1 299 ? 13.656 1.949 5.848 1 97.44 299 ARG A C 1
ATOM 2279 O O . ARG A 1 299 ? 13.594 2.891 6.641 1 97.44 299 ARG A O 1
ATOM 2286 N N . ILE A 1 300 ? 12.984 1.975 4.684 1 97.94 300 ILE A N 1
ATOM 2287 C CA . ILE A 1 300 ? 12.016 3.02 4.375 1 97.94 300 ILE A CA 1
ATOM 2288 C C . ILE A 1 300 ? 10.914 3.025 5.434 1 97.94 300 ILE A C 1
ATOM 2290 O O . ILE A 1 300 ? 10.539 4.086 5.938 1 97.94 300 ILE A O 1
ATOM 2294 N N . ALA A 1 301 ? 10.367 1.835 5.797 1 97.81 301 ALA A N 1
ATOM 2295 C CA . ALA A 1 301 ? 9.359 1.738 6.848 1 97.81 301 ALA A CA 1
ATOM 2296 C C . ALA A 1 301 ? 9.883 2.293 8.164 1 97.81 301 ALA A C 1
ATOM 2298 O O . ALA A 1 301 ? 9.141 2.926 8.922 1 97.81 301 ALA A O 1
ATOM 2299 N N . GLU A 1 302 ? 11.164 2.082 8.445 1 97.31 302 GLU A N 1
ATOM 2300 C CA . GLU A 1 302 ? 11.766 2.613 9.664 1 97.31 302 GLU A CA 1
ATOM 2301 C C . GLU A 1 302 ? 11.805 4.137 9.641 1 97.31 302 GLU A C 1
ATOM 2303 O O . GLU A 1 302 ? 11.547 4.785 10.656 1 97.31 302 GLU A O 1
ATOM 2308 N N . THR A 1 303 ? 12.141 4.762 8.461 1 98.06 303 THR A N 1
ATOM 2309 C CA . THR A 1 303 ? 12.188 6.219 8.375 1 98.06 303 THR A CA 1
ATOM 2310 C C . THR A 1 303 ? 10.797 6.812 8.609 1 98.06 303 THR A C 1
ATOM 2312 O O . THR A 1 303 ? 10.672 7.902 9.172 1 98.06 303 THR A O 1
ATOM 2315 N N . ASP A 1 304 ? 9.758 6.059 8.234 1 97.62 304 ASP A N 1
ATOM 2316 C CA . ASP A 1 304 ? 8.398 6.504 8.523 1 97.62 304 ASP A CA 1
ATOM 2317 C C . ASP A 1 304 ? 8.148 6.555 10.023 1 97.62 304 ASP A C 1
ATOM 2319 O O . ASP A 1 304 ? 7.449 7.445 10.516 1 97.62 304 ASP A O 1
ATOM 2323 N N . VAL A 1 305 ? 8.711 5.57 10.797 1 98.12 305 VAL A N 1
ATOM 2324 C CA . VAL A 1 305 ? 8.602 5.562 12.25 1 98.12 305 VAL A CA 1
ATOM 2325 C C . VAL A 1 305 ? 9.352 6.762 12.836 1 98.12 305 VAL A C 1
ATOM 2327 O O . VAL A 1 305 ? 8.859 7.418 13.75 1 98.12 305 VAL A O 1
ATOM 2330 N N . GLN A 1 306 ? 10.523 7.082 12.258 1 97.81 306 GLN A N 1
ATOM 2331 C CA . GLN A 1 306 ? 11.305 8.227 12.703 1 97.81 306 GLN A CA 1
ATOM 2332 C C . GLN A 1 306 ? 10.539 9.531 12.5 1 97.81 306 GLN A C 1
ATOM 2334 O O . GLN A 1 306 ? 10.516 10.391 13.383 1 97.81 306 GLN A O 1
ATOM 2339 N N . GLN A 1 307 ? 9.945 9.617 11.328 1 97.81 307 GLN A N 1
ATOM 2340 C CA . GLN A 1 307 ? 9.148 10.805 11.023 1 97.81 307 GLN A CA 1
ATOM 2341 C C . GLN A 1 307 ? 7.988 10.945 12 1 97.81 307 GLN A C 1
ATOM 2343 O O . GLN A 1 307 ? 7.707 12.047 12.484 1 97.81 307 GLN A O 1
ATOM 2348 N N . ALA A 1 308 ? 7.324 9.82 12.312 1 97.56 308 ALA A N 1
ATOM 2349 C CA . ALA A 1 308 ? 6.199 9.828 13.242 1 97.56 308 ALA A CA 1
ATOM 2350 C C . ALA A 1 308 ? 6.66 10.164 14.656 1 97.56 308 ALA A C 1
ATOM 2352 O O . ALA A 1 308 ? 5.953 10.852 15.398 1 97.56 308 ALA A O 1
ATOM 2353 N N . SER A 1 309 ? 7.855 9.688 15.039 1 97.38 309 SER A N 1
ATOM 2354 C CA . SER A 1 309 ? 8.43 10.008 16.344 1 97.38 309 SER A CA 1
ATOM 2355 C C . SER A 1 309 ? 8.68 11.508 16.484 1 97.38 309 SER A C 1
ATOM 2357 O O . SER A 1 309 ? 8.336 12.109 17.5 1 97.38 309 SER A O 1
ATOM 2359 N N . ALA A 1 310 ? 9.227 12.094 15.445 1 97 310 ALA A N 1
ATOM 2360 C CA . ALA A 1 310 ? 9.492 13.531 15.445 1 97 310 ALA A CA 1
ATOM 2361 C C . ALA A 1 310 ? 8.203 14.328 15.539 1 97 310 ALA A C 1
ATOM 2363 O O . ALA A 1 310 ? 8.156 15.367 16.203 1 97 310 ALA A O 1
ATOM 2364 N N . ALA A 1 311 ? 7.145 13.859 14.969 1 97 311 ALA A N 1
ATOM 2365 C CA . ALA A 1 311 ? 5.855 14.547 14.961 1 97 311 ALA A CA 1
ATOM 2366 C C . ALA A 1 311 ? 5.273 14.641 16.359 1 97 311 ALA A C 1
ATOM 2368 O O . ALA A 1 311 ? 4.586 15.609 16.688 1 97 311 ALA A O 1
ATOM 2369 N N . ILE A 1 312 ? 5.594 13.648 17.266 1 96.81 312 ILE A N 1
ATOM 2370 C CA . ILE A 1 312 ? 5.168 13.711 18.656 1 96.81 312 ILE A CA 1
ATOM 2371 C C . ILE A 1 312 ? 5.82 14.914 19.344 1 96.81 312 ILE A C 1
ATOM 2373 O O . ILE A 1 312 ? 5.16 15.648 20.078 1 96.81 312 ILE A O 1
ATOM 2377 N N . GLY A 1 313 ? 7.109 15.102 19.047 1 95.81 313 GLY A N 1
ATOM 2378 C CA . GLY A 1 313 ? 7.812 16.25 19.594 1 95.81 313 GLY A CA 1
ATOM 2379 C C . GLY A 1 313 ? 7.266 17.578 19.125 1 95.81 313 GLY A C 1
ATOM 2380 O O . GLY A 1 313 ? 7.164 18.531 19.891 1 95.81 313 GLY A O 1
ATOM 2381 N N . VAL A 1 314 ? 6.895 17.641 17.828 1 95.81 314 VAL A N 1
ATOM 2382 C CA . VAL A 1 314 ? 6.301 18.859 17.281 1 95.81 314 VAL A CA 1
ATOM 2383 C C . VAL A 1 314 ? 4.988 19.156 18 1 95.81 314 VAL A C 1
ATOM 2385 O O . VAL A 1 314 ? 4.738 20.297 18.391 1 95.81 314 VAL A O 1
ATOM 2388 N N . ALA A 1 315 ? 4.16 18.125 18.219 1 95.5 315 ALA A N 1
ATOM 2389 C CA . ALA A 1 315 ? 2.869 18.297 18.875 1 95.5 315 ALA A CA 1
ATOM 2390 C C . ALA A 1 315 ? 3.053 18.672 20.344 1 95.5 315 ALA A C 1
ATOM 2392 O O . ALA A 1 315 ? 2.301 19.5 20.875 1 95.5 315 ALA A O 1
ATOM 2393 N N . ARG A 1 316 ? 4.047 18.141 21.016 1 95 316 ARG A N 1
ATOM 2394 C CA . ARG A 1 316 ? 4.328 18.469 22.406 1 95 316 ARG A CA 1
ATOM 2395 C C . ARG A 1 316 ? 4.824 19.906 22.547 1 95 316 ARG A C 1
ATOM 2397 O O . ARG A 1 316 ? 4.406 20.625 23.453 1 95 316 ARG A O 1
ATOM 2404 N N . ALA A 1 317 ? 5.672 20.297 21.625 1 93.88 317 ALA A N 1
ATOM 2405 C CA . ALA A 1 317 ? 6.191 21.656 21.641 1 93.88 317 ALA A CA 1
ATOM 2406 C C . ALA A 1 317 ? 5.066 22.672 21.453 1 93.88 317 ALA A C 1
ATOM 2408 O O . ALA A 1 317 ? 5.121 23.766 22.016 1 93.88 317 ALA A O 1
ATOM 2409 N N . ALA A 1 318 ? 4.039 22.328 20.75 1 93.12 318 ALA A N 1
ATOM 2410 C CA . ALA A 1 318 ? 2.922 23.234 20.484 1 93.12 318 ALA A CA 1
ATOM 2411 C C . ALA A 1 318 ? 2.121 23.516 21.75 1 93.12 318 ALA A C 1
ATOM 2413 O O . ALA A 1 318 ? 1.339 24.469 21.781 1 93.12 318 ALA A O 1
ATOM 2414 N N . ARG A 1 319 ? 2.34 22.766 22.859 1 93.56 319 ARG A N 1
ATOM 2415 C CA . ARG A 1 319 ? 1.625 22.953 24.109 1 93.56 319 ARG A CA 1
ATOM 2416 C C . ARG A 1 319 ? 2.428 23.812 25.078 1 93.56 319 ARG A C 1
ATOM 2418 O O . ARG A 1 319 ? 1.945 24.156 26.156 1 93.56 319 ARG A O 1
ATOM 2425 N N . LEU A 1 320 ? 3.678 24.219 24.641 1 91.75 320 LEU A N 1
ATOM 2426 C CA . LEU A 1 320 ? 4.59 24.953 25.531 1 91.75 320 LEU A CA 1
ATOM 2427 C C . LEU A 1 320 ? 4.68 26.422 25.125 1 91.75 320 LEU A C 1
ATOM 2429 O O . LEU A 1 320 ? 4.227 26.797 24.047 1 91.75 320 LEU A O 1
ATOM 2433 N N . PRO A 1 321 ? 5.195 27.328 25.953 1 91.5 321 PRO A N 1
ATOM 2434 C CA . PRO A 1 321 ? 5.273 28.766 25.641 1 91.5 321 PRO A CA 1
ATOM 2435 C C . PRO A 1 321 ? 6.098 29.047 24.391 1 91.5 321 PRO A C 1
ATOM 2437 O O . PRO A 1 321 ? 7.086 28.359 24.125 1 91.5 321 PRO A O 1
ATOM 2440 N N . GLN A 1 322 ? 5.684 30.016 23.703 1 91.06 322 GLN A N 1
ATOM 2441 C CA . GLN A 1 322 ? 6.406 30.469 22.531 1 91.06 322 GLN A CA 1
ATOM 2442 C C . GLN A 1 322 ? 6.969 31.875 22.719 1 91.06 322 GLN A C 1
ATOM 2444 O O . GLN A 1 322 ? 6.242 32.781 23.125 1 91.06 322 GLN A O 1
ATOM 2449 N N . LEU A 1 323 ? 8.25 31.969 22.484 1 89.81 323 LEU A N 1
ATOM 2450 C CA . LEU A 1 323 ? 8.922 33.25 22.562 1 89.81 323 LEU A CA 1
ATOM 2451 C C . LEU A 1 323 ? 9.062 33.875 21.172 1 89.81 323 LEU A C 1
ATOM 2453 O O . LEU A 1 323 ? 9.406 33.188 20.219 1 89.81 323 LEU A O 1
ATOM 2457 N N . SER A 1 324 ? 8.727 35.125 21.125 1 91.75 324 SER A N 1
ATOM 2458 C CA . SER A 1 324 ? 8.945 35.875 19.906 1 91.75 324 SER A CA 1
ATOM 2459 C C . SER A 1 324 ? 9.773 37.125 20.188 1 91.75 324 SER A C 1
ATOM 2461 O O . SER A 1 324 ? 9.594 37.781 21.219 1 91.75 324 SER A O 1
ATOM 2463 N N . ILE A 1 325 ? 10.719 37.375 19.375 1 87.94 325 ILE A N 1
ATOM 2464 C CA . ILE A 1 325 ? 11.531 38.594 19.422 1 87.94 325 ILE A CA 1
ATOM 2465 C C . ILE A 1 325 ? 11.297 39.438 18.172 1 87.94 325 ILE A C 1
ATOM 2467 O O . ILE A 1 325 ? 11.312 38.906 17.047 1 87.94 325 ILE A O 1
ATOM 2471 N N . THR A 1 326 ? 11.047 40.688 18.406 1 90.69 326 THR A N 1
ATOM 2472 C CA . THR A 1 326 ? 10.773 41.594 17.297 1 90.69 326 THR A CA 1
ATOM 2473 C C . THR A 1 326 ? 11.641 42.844 17.375 1 90.69 326 THR A C 1
ATOM 2475 O O . THR A 1 326 ? 11.977 43.281 18.469 1 90.69 326 THR A O 1
ATOM 2478 N N . ALA A 1 327 ? 12.078 43.281 16.312 1 86.25 327 ALA A N 1
ATOM 2479 C CA . ALA A 1 327 ? 12.773 44.562 16.156 1 86.25 327 ALA A CA 1
ATOM 2480 C C . ALA A 1 327 ? 12.242 45.344 14.961 1 86.25 327 ALA A C 1
ATOM 2482 O O . ALA A 1 327 ? 11.836 44.75 13.961 1 86.25 327 ALA A O 1
ATOM 2483 N N . ALA A 1 328 ? 12.117 46.625 15.164 1 88.31 328 ALA A N 1
ATOM 2484 C CA . ALA A 1 328 ? 11.664 47.5 14.078 1 88.31 328 ALA A CA 1
ATOM 2485 C C . ALA A 1 328 ? 12.461 48.781 14.039 1 88.31 328 ALA A C 1
ATOM 2487 O O . ALA A 1 328 ? 12.812 49.344 15.094 1 88.31 328 ALA A O 1
ATOM 2488 N N . LEU A 1 329 ? 12.883 49.188 12.922 1 87.62 329 LEU A N 1
ATOM 2489 C CA . LEU A 1 329 ? 13.508 50.469 12.641 1 87.62 329 LEU A CA 1
ATOM 2490 C C . LEU A 1 329 ? 12.789 51.188 11.508 1 87.62 329 LEU A C 1
ATOM 2492 O O . LEU A 1 329 ? 12.516 50.625 10.461 1 87.62 329 LEU A O 1
ATOM 2496 N N . GLY A 1 330 ? 12.336 52.375 11.852 1 88.88 330 GLY A N 1
ATOM 2497 C CA . GLY A 1 330 ? 11.609 53.062 10.805 1 88.88 330 GLY A CA 1
ATOM 2498 C C . GLY A 1 330 ? 11.438 54.562 11.094 1 88.88 330 GLY A C 1
ATOM 2499 O O . GLY A 1 330 ? 12.273 55.156 11.758 1 88.88 330 GLY A O 1
ATOM 2500 N N . GLY A 1 331 ? 10.484 55.156 10.383 1 81.75 331 GLY A N 1
ATOM 2501 C CA . GLY A 1 331 ? 10.062 56.531 10.523 1 81.75 331 GLY A CA 1
ATOM 2502 C C . GLY A 1 331 ? 8.625 56.75 10.102 1 81.75 331 GLY A C 1
ATOM 2503 O O . GLY A 1 331 ? 8.055 55.969 9.352 1 81.75 331 GLY A O 1
ATOM 2504 N N . GLY A 1 332 ? 8.023 57.75 10.75 1 80.81 332 GLY A N 1
ATOM 2505 C CA . GLY A 1 332 ? 6.652 58.094 10.414 1 80.81 332 GLY A CA 1
ATOM 2506 C C . GLY A 1 332 ? 6.379 59.594 10.516 1 80.81 332 GLY A C 1
ATOM 2507 O O . GLY A 1 332 ? 6.973 60.281 11.344 1 80.81 332 GLY A O 1
ATOM 2508 N N . ALA A 1 333 ? 5.582 60.031 9.57 1 79.12 333 ALA A N 1
ATOM 2509 C CA . ALA A 1 333 ? 5.176 61.438 9.57 1 79.12 333 ALA A CA 1
ATOM 2510 C C . ALA A 1 333 ? 3.939 61.656 8.695 1 79.12 333 ALA A C 1
ATOM 2512 O O . ALA A 1 333 ? 3.492 60.719 8.008 1 79.12 333 ALA A O 1
ATOM 2513 N N . THR A 1 334 ? 3.322 62.781 8.906 1 80.81 334 THR A N 1
ATOM 2514 C CA . THR A 1 334 ? 2.158 63.125 8.102 1 80.81 334 THR A CA 1
ATOM 2515 C C . THR A 1 334 ? 2.566 63.375 6.652 1 80.81 334 THR A C 1
ATOM 2517 O O . THR A 1 334 ? 1.734 63.312 5.746 1 80.81 334 THR A O 1
ATOM 2520 N N . SER A 1 335 ? 3.822 63.781 6.387 1 79.31 335 SER A N 1
ATOM 2521 C CA . SER A 1 335 ? 4.367 63.938 5.039 1 79.31 335 SER A CA 1
ATOM 2522 C C . SER A 1 335 ? 5.469 62.906 4.773 1 79.31 335 SER A C 1
ATOM 2524 O O . SER A 1 335 ? 6.246 62.594 5.672 1 79.31 335 SER A O 1
ATOM 2526 N N . PHE A 1 336 ? 5.582 62.469 3.52 1 83.38 336 PHE A N 1
ATOM 2527 C CA . PHE A 1 336 ? 6.547 61.438 3.115 1 83.38 336 PHE A CA 1
ATOM 2528 C C . PHE A 1 336 ? 7.973 61.938 3.311 1 83.38 336 PHE A C 1
ATOM 2530 O O . PHE A 1 336 ? 8.836 61.219 3.795 1 83.38 336 PHE A O 1
ATOM 2537 N N . ALA A 1 337 ? 8.227 63.25 3.014 1 81.94 337 ALA A N 1
ATOM 2538 C CA . ALA A 1 337 ? 9.562 63.844 3.006 1 81.94 337 ALA A CA 1
ATOM 2539 C C . ALA A 1 337 ? 10.109 63.969 4.426 1 81.94 337 ALA A C 1
ATOM 2541 O O . ALA A 1 337 ? 11.32 64.062 4.625 1 81.94 337 ALA A O 1
ATOM 2542 N N . ARG A 1 338 ? 9.273 63.938 5.414 1 82.56 338 ARG A N 1
ATOM 2543 C CA . ARG A 1 338 ? 9.695 64.188 6.781 1 82.56 338 ARG A CA 1
ATOM 2544 C C . ARG A 1 338 ? 9.766 62.906 7.602 1 82.56 338 ARG A C 1
ATOM 2546 O O . ARG A 1 338 ? 10 62.969 8.812 1 82.56 338 ARG A O 1
ATOM 2553 N N 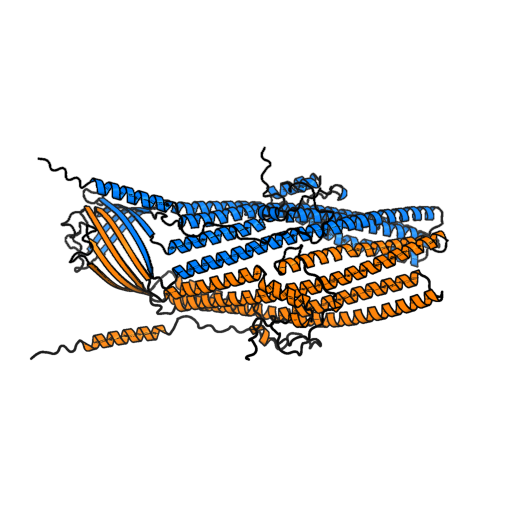. MET A 1 339 ? 9.609 61.781 6.977 1 84.69 339 MET A N 1
ATOM 2554 C CA . MET A 1 339 ? 9.523 60.531 7.715 1 84.69 339 MET A CA 1
ATOM 2555 C C . MET A 1 339 ? 10.797 60.281 8.516 1 84.69 339 MET A C 1
ATOM 2557 O O . MET A 1 339 ? 10.742 59.719 9.609 1 84.69 339 MET A O 1
ATOM 2561 N N . PHE A 1 340 ? 11.984 60.781 8.008 1 84.81 340 PHE A N 1
ATOM 2562 C CA . PHE A 1 340 ? 13.25 60.5 8.68 1 84.81 340 PHE A CA 1
ATOM 2563 C C . PHE A 1 340 ? 13.938 61.781 9.102 1 84.81 340 PHE A C 1
ATOM 2565 O O . PHE A 1 340 ? 15.156 61.812 9.297 1 84.81 340 PHE A O 1
ATOM 2572 N N . ALA A 1 341 ? 13.148 62.875 9.094 1 81.38 341 ALA A N 1
ATOM 2573 C CA . ALA A 1 341 ? 13.672 64.125 9.641 1 81.38 341 ALA A CA 1
ATOM 2574 C C . ALA A 1 341 ? 13.922 64 11.141 1 81.38 341 ALA A C 1
ATOM 2576 O O . ALA A 1 341 ? 13.477 63.062 11.781 1 81.38 341 ALA A O 1
ATOM 2577 N N . ALA A 1 342 ? 14.703 65 11.656 1 79.31 342 ALA A N 1
ATOM 2578 C CA . ALA A 1 342 ? 15.086 64.938 13.062 1 79.31 342 ALA A CA 1
ATOM 2579 C C . ALA A 1 342 ? 13.859 64.75 13.961 1 79.31 342 ALA A C 1
ATOM 2581 O O . ALA A 1 342 ? 12.859 65.5 13.805 1 79.31 342 ALA A O 1
ATOM 2582 N N . GLY A 1 343 ? 13.891 63.719 14.812 1 79.62 343 GLY A N 1
ATOM 2583 C CA . GLY A 1 343 ? 12.82 63.469 15.766 1 79.62 343 GLY A CA 1
ATOM 2584 C C . GLY A 1 343 ? 11.812 62.438 15.273 1 79.62 343 GLY A C 1
ATOM 2585 O O . GLY A 1 343 ? 11.016 61.906 16.062 1 79.62 343 GLY A O 1
ATOM 2586 N N . ASN A 1 344 ? 11.836 62.062 13.945 1 79.75 344 ASN A N 1
ATOM 2587 C CA . ASN A 1 344 ? 10.773 61.219 13.391 1 79.75 344 ASN A CA 1
ATOM 2588 C C . ASN A 1 344 ? 11.227 59.781 13.242 1 79.75 344 ASN A C 1
ATOM 2590 O O . ASN A 1 344 ? 10.398 58.875 13.062 1 79.75 344 ASN A O 1
ATOM 2594 N N . PRO A 1 345 ? 12.578 59.531 13.227 1 82.19 345 PRO A N 1
ATOM 2595 C CA . PRO A 1 345 ? 12.984 58.125 13.242 1 82.19 345 PRO A CA 1
ATOM 2596 C C . PRO A 1 345 ? 12.445 57.375 14.453 1 82.19 345 PRO A C 1
ATOM 2598 O O . PRO A 1 345 ? 12.367 57.938 15.547 1 82.19 345 PRO A O 1
ATOM 2601 N N . THR A 1 346 ? 11.977 56.188 14.219 1 83.88 346 THR A N 1
ATOM 2602 C CA . THR A 1 346 ? 11.414 55.344 15.266 1 83.88 346 THR A CA 1
ATOM 2603 C C . THR A 1 346 ? 12.141 54 15.32 1 83.88 346 THR A C 1
ATOM 2605 O O . THR A 1 346 ? 12.734 53.562 14.328 1 83.88 346 THR A O 1
ATOM 2608 N N . TRP A 1 347 ? 12.383 53.375 16.438 1 85.81 347 TRP A N 1
ATOM 2609 C CA . TRP A 1 347 ? 12.828 52 16.594 1 85.81 347 TRP A CA 1
ATOM 2610 C C . TRP A 1 347 ? 12.125 51.344 17.766 1 85.81 347 TRP A C 1
ATOM 2612 O O . TRP A 1 347 ? 11.594 52 18.656 1 85.81 347 TRP A O 1
ATOM 2622 N N . ALA A 1 348 ? 11.953 50.094 17.656 1 88.25 348 ALA A N 1
ATOM 2623 C CA . ALA A 1 348 ? 11.352 49.281 18.719 1 88.25 348 ALA A CA 1
ATOM 2624 C C . ALA A 1 348 ? 12.023 47.938 18.828 1 88.25 348 ALA A C 1
ATOM 2626 O O . ALA A 1 348 ? 12.398 47.312 17.812 1 88.25 348 ALA A O 1
ATOM 2627 N N . LEU A 1 349 ? 12.375 47.469 20 1 87.19 349 LEU A N 1
ATOM 2628 C CA . LEU A 1 349 ? 12.812 46.125 20.344 1 87.19 349 LEU A CA 1
ATOM 2629 C C . LEU A 1 349 ? 11.852 45.469 21.344 1 87.19 349 LEU A C 1
ATOM 2631 O O . LEU A 1 349 ? 11.555 46.062 22.391 1 87.19 349 LEU A O 1
ATOM 2635 N N . GLY A 1 350 ? 11.336 44.406 20.938 1 88.44 350 GLY A N 1
ATOM 2636 C CA . GLY A 1 350 ? 10.344 43.75 21.766 1 88.44 350 GLY A CA 1
ATOM 2637 C C . GLY A 1 350 ? 10.562 42.25 21.906 1 88.44 350 GLY A C 1
ATOM 2638 O O . GLY A 1 350 ? 11.172 41.625 21.031 1 88.44 350 GLY A O 1
ATOM 2639 N N . ALA A 1 351 ? 10.164 41.688 23.016 1 87.62 351 ALA A N 1
ATOM 2640 C CA . ALA A 1 351 ? 10.086 40.25 23.281 1 87.62 351 ALA A CA 1
ATOM 2641 C C . ALA A 1 351 ? 8.719 39.875 23.859 1 87.62 351 ALA A C 1
ATOM 2643 O O . ALA A 1 351 ? 8.172 40.594 24.688 1 87.62 351 ALA A O 1
ATOM 2644 N N . GLY A 1 352 ? 8.148 38.906 23.281 1 90.25 352 GLY A N 1
ATOM 2645 C CA . GLY A 1 352 ? 6.844 38.438 23.719 1 90.25 352 GLY A CA 1
ATOM 2646 C C . GLY A 1 352 ? 6.824 36.938 24.016 1 90.25 352 GLY A C 1
ATOM 2647 O O . GLY A 1 352 ? 7.461 36.156 23.328 1 90.25 352 GLY A O 1
ATOM 2648 N N . LEU A 1 353 ? 6.223 36.562 25.141 1 89.31 353 LEU A N 1
ATOM 2649 C CA . LEU A 1 353 ? 5.996 35.188 25.547 1 89.31 353 LEU A CA 1
ATOM 2650 C C . LEU A 1 353 ? 4.508 34.844 25.531 1 89.31 353 LEU A C 1
ATOM 2652 O O . LEU A 1 353 ? 3.699 35.562 26.109 1 89.31 353 LEU A O 1
ATOM 2656 N N . LEU A 1 354 ? 4.18 33.812 24.75 1 91.62 354 LEU A N 1
ATOM 2657 C CA . LEU A 1 354 ? 2.797 33.344 24.688 1 91.62 354 LEU A CA 1
ATOM 2658 C C . LEU A 1 354 ? 2.684 31.891 25.125 1 91.62 354 LEU A C 1
ATOM 2660 O O . LEU A 1 354 ? 3.391 31.031 24.594 1 91.62 354 LEU A O 1
ATOM 2664 N N . GLN A 1 355 ? 1.845 31.594 26.156 1 92.31 35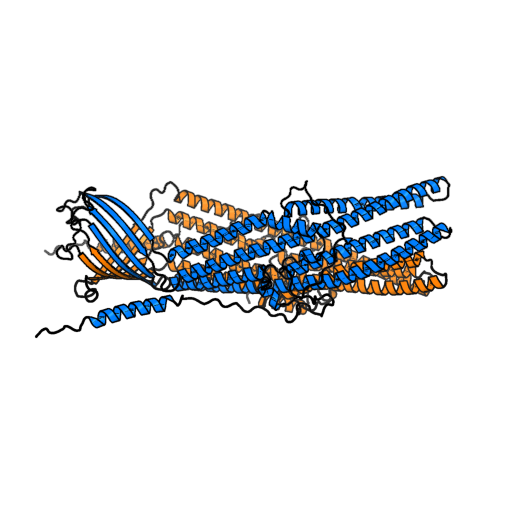5 GLN A N 1
ATOM 2665 C CA . GLN A 1 355 ? 1.616 30.234 26.656 1 92.31 355 GLN A CA 1
ATOM 2666 C C . GLN A 1 355 ? 0.141 29.859 26.562 1 92.31 355 GLN A C 1
ATOM 2668 O O . GLN A 1 355 ? -0.706 30.469 27.219 1 92.31 355 GLN A O 1
ATOM 2673 N N . PRO A 1 356 ? -0.137 28.859 25.75 1 92.38 356 PRO A N 1
ATOM 2674 C CA . PRO A 1 356 ? -1.514 28.375 25.781 1 92.38 356 PRO A CA 1
ATOM 2675 C C . PRO A 1 356 ? -1.854 27.703 27.125 1 92.38 356 PRO A C 1
ATOM 2677 O O . PRO A 1 356 ? -1.114 26.828 27.578 1 92.38 356 PRO A O 1
ATOM 2680 N N . LEU A 1 357 ? -2.93 28.109 27.734 1 92.5 357 LEU A N 1
ATOM 2681 C CA . LEU A 1 357 ? -3.355 27.547 29 1 92.5 357 LEU A CA 1
ATOM 2682 C C . LEU A 1 357 ? -4.52 26.594 28.812 1 92.5 357 LEU A C 1
ATOM 2684 O O . LEU A 1 357 ? -4.645 25.609 29.547 1 92.5 357 LEU A O 1
ATOM 2688 N N . PHE A 1 358 ? -5.375 26.953 27.922 1 93.06 358 PHE A N 1
ATOM 2689 C CA . PHE A 1 358 ? -6.57 26.156 27.656 1 93.06 358 PHE A CA 1
ATOM 2690 C C . PHE A 1 358 ? -6.992 26.297 26.188 1 93.06 358 PHE A C 1
ATOM 2692 O O . PHE A 1 358 ? -7.078 27.406 25.672 1 93.06 358 PHE A O 1
ATOM 2699 N N . ALA A 1 359 ? -7.199 25.156 25.531 1 94.19 359 ALA A N 1
ATOM 2700 C CA . ALA A 1 359 ? -7.633 25.141 24.125 1 94.19 359 ALA A CA 1
ATOM 2701 C C . ALA A 1 359 ? -8.656 24.031 23.891 1 94.19 359 ALA A C 1
ATOM 2703 O O . ALA A 1 359 ? -8.562 23.297 22.906 1 94.19 359 ALA A O 1
ATOM 2704 N N . GLY A 1 360 ? -9.508 23.781 24.891 1 93.44 360 GLY A N 1
ATOM 2705 C CA . GLY A 1 360 ? -10.586 22.812 24.734 1 93.44 360 GLY A CA 1
ATOM 2706 C C . GLY A 1 360 ? -10.086 21.391 24.531 1 93.44 360 GLY A C 1
ATOM 2707 O O . GLY A 1 360 ? -10.781 20.562 23.938 1 93.44 360 GLY A O 1
ATOM 2708 N N . GLY A 1 361 ? -8.891 21.094 24.828 1 94.88 361 GLY A N 1
ATOM 2709 C CA . GLY A 1 361 ? -8.32 19.766 24.703 1 94.88 361 GLY A CA 1
ATOM 2710 C C . GLY A 1 361 ? -7.699 19.516 23.344 1 94.88 361 GLY A C 1
ATOM 2711 O O . GLY A 1 361 ? -7.148 18.453 23.094 1 94.88 361 GLY A O 1
ATOM 2712 N N . THR A 1 362 ? -7.707 20.484 22.438 1 95.81 362 THR A N 1
ATOM 2713 C CA . THR A 1 362 ? -7.266 20.344 21.047 1 95.81 362 THR A CA 1
ATOM 2714 C C . THR A 1 362 ? -5.789 19.969 21 1 95.81 362 THR A C 1
ATOM 2716 O O . THR A 1 362 ? -5.418 19 20.312 1 95.81 362 THR A O 1
ATOM 2719 N N . LEU A 1 363 ? -4.93 20.641 21.766 1 95.62 363 LEU A N 1
ATOM 2720 C CA . LEU A 1 363 ? -3.488 20.453 21.688 1 95.62 363 LEU A CA 1
ATOM 2721 C C . LEU A 1 363 ? -3.096 19.078 22.25 1 95.62 363 LEU A C 1
ATOM 2723 O O . LEU A 1 363 ? -2.244 18.391 21.672 1 95.62 363 LEU A O 1
ATOM 2727 N N . GLN A 1 364 ? -3.736 18.672 23.375 1 96.19 364 GLN A N 1
ATOM 2728 C CA . GLN A 1 364 ? -3.471 17.344 23.938 1 96.19 364 GLN A CA 1
ATOM 2729 C C . GLN A 1 364 ? -3.928 16.25 22.984 1 96.19 364 GLN A C 1
ATOM 2731 O O . GLN A 1 364 ? -3.232 15.242 22.797 1 96.19 364 GLN A O 1
ATOM 2736 N N . ALA A 1 365 ? -5.117 16.406 22.422 1 97.75 365 ALA A N 1
ATOM 2737 C CA . ALA A 1 365 ? -5.648 15.43 21.469 1 97.75 365 ALA A CA 1
ATOM 2738 C C . ALA A 1 365 ? -4.742 15.289 20.25 1 97.75 365 ALA A C 1
ATOM 2740 O O . ALA A 1 365 ? -4.551 14.188 19.734 1 97.75 365 ALA A O 1
ATOM 2741 N N . ARG A 1 366 ? -4.168 16.406 19.781 1 97.31 366 ARG A N 1
ATOM 2742 C CA . ARG A 1 366 ? -3.254 16.359 18.641 1 97.31 366 ARG A CA 1
ATOM 2743 C C . ARG A 1 366 ? -1.986 15.578 18.984 1 97.31 366 ARG A C 1
ATOM 2745 O O . ARG A 1 366 ? -1.455 14.852 18.156 1 97.31 366 ARG A O 1
ATOM 2752 N N . GLU A 1 367 ? -1.442 15.719 20.219 1 97 367 GLU A N 1
ATOM 2753 C CA . GLU A 1 367 ? -0.293 14.93 20.641 1 97 367 GLU A CA 1
ATOM 2754 C C . GLU A 1 367 ? -0.635 13.445 20.719 1 97 367 GLU A C 1
ATOM 2756 O O . GLU A 1 367 ? 0.147 12.602 20.266 1 97 367 GLU A O 1
ATOM 2761 N N . ARG A 1 368 ? -1.844 13.148 21.234 1 98.12 368 ARG A N 1
ATOM 2762 C CA . ARG A 1 368 ? -2.27 11.758 21.312 1 98.12 368 ARG A CA 1
ATOM 2763 C C . ARG A 1 368 ? -2.475 11.164 19.922 1 98.12 368 ARG A C 1
ATOM 2765 O O . ARG A 1 368 ? -2.207 9.984 19.703 1 98.12 368 ARG A O 1
ATOM 2772 N N . ALA A 1 369 ? -2.986 11.969 18.938 1 98.25 369 ALA A N 1
ATOM 2773 C CA . ALA A 1 369 ? -3.1 11.523 17.547 1 98.25 369 ALA A CA 1
ATOM 2774 C C . ALA A 1 369 ? -1.729 11.188 16.969 1 98.25 369 ALA A C 1
ATOM 2776 O O . ALA A 1 369 ? -1.57 10.172 16.281 1 98.25 369 ALA A O 1
ATOM 2777 N N . ALA A 1 370 ? -0.725 12.047 17.281 1 97.69 370 ALA A N 1
ATOM 2778 C CA . ALA A 1 370 ? 0.637 11.797 16.812 1 97.69 370 ALA A CA 1
ATOM 2779 C C . ALA A 1 370 ? 1.194 10.508 17.391 1 97.69 370 ALA A C 1
ATOM 2781 O O . ALA A 1 370 ? 1.87 9.742 16.688 1 97.69 370 ALA A O 1
ATOM 2782 N N . GLN A 1 371 ? 0.898 10.25 18.672 1 98.19 371 GLN A N 1
ATOM 2783 C CA . GLN A 1 371 ? 1.331 9.016 19.328 1 98.19 371 GLN A CA 1
ATOM 2784 C C . GLN A 1 371 ? 0.699 7.797 18.656 1 98.19 371 GLN A C 1
ATOM 2786 O O . GLN A 1 371 ? 1.369 6.785 18.438 1 98.19 371 GLN A O 1
ATOM 2791 N N . ALA A 1 372 ? -0.584 7.906 18.359 1 98.56 372 ALA A N 1
ATOM 2792 C CA . ALA A 1 372 ? -1.275 6.812 17.688 1 98.56 372 ALA A CA 1
ATOM 2793 C C . ALA A 1 372 ? -0.685 6.566 16.297 1 98.56 372 ALA A C 1
ATOM 2795 O O . ALA A 1 372 ? -0.539 5.418 15.867 1 98.56 372 ALA A O 1
ATOM 2796 N N . GLU A 1 373 ? -0.293 7.637 15.609 1 98.19 373 GLU A N 1
ATOM 2797 C CA . GLU A 1 373 ? 0.327 7.512 14.297 1 98.19 373 GLU A CA 1
ATOM 2798 C C . GLU A 1 373 ? 1.701 6.855 14.391 1 98.19 373 GLU A C 1
ATOM 2800 O O . GLU A 1 373 ? 2.111 6.125 13.484 1 98.19 373 GLU A O 1
ATOM 2805 N N . PHE A 1 374 ? 2.438 7.145 15.508 1 98.25 374 PHE A N 1
ATOM 2806 C CA . PHE A 1 374 ? 3.703 6.473 15.773 1 98.25 374 PHE A CA 1
ATOM 2807 C C . PHE A 1 374 ? 3.492 4.973 15.945 1 98.25 374 PHE A C 1
ATOM 2809 O O . PHE A 1 374 ? 4.219 4.164 15.359 1 98.25 374 PHE A O 1
ATOM 2816 N N . ASP A 1 375 ? 2.445 4.594 16.672 1 98.19 375 ASP A N 1
ATOM 2817 C CA . ASP A 1 375 ? 2.123 3.184 16.875 1 98.19 375 ASP A CA 1
ATOM 2818 C C . ASP A 1 375 ? 1.784 2.5 15.562 1 98.19 375 ASP A C 1
ATOM 2820 O O . ASP A 1 375 ? 2.189 1.359 15.32 1 98.19 375 ASP A O 1
ATOM 2824 N N . ALA A 1 376 ? 1.011 3.156 14.68 1 98.38 376 ALA A N 1
ATOM 2825 C CA . ALA A 1 376 ? 0.645 2.617 13.375 1 98.38 376 ALA A CA 1
ATOM 2826 C C . ALA A 1 376 ? 1.881 2.396 12.508 1 98.38 376 ALA A C 1
ATOM 2828 O O . ALA A 1 376 ? 2.027 1.343 11.883 1 98.38 376 ALA A O 1
ATOM 2829 N N . ALA A 1 377 ? 2.797 3.408 12.508 1 98.19 377 ALA A N 1
ATOM 2830 C CA . ALA A 1 377 ? 4.027 3.299 11.727 1 98.19 377 ALA A CA 1
ATOM 2831 C C . ALA A 1 377 ? 4.902 2.156 12.242 1 98.19 377 ALA A C 1
ATOM 2833 O O . ALA A 1 377 ? 5.496 1.42 11.453 1 98.19 377 ALA A O 1
ATOM 2834 N N . ALA A 1 378 ? 4.973 2.01 13.562 1 98.06 378 ALA A N 1
ATOM 2835 C CA . ALA A 1 378 ? 5.75 0.931 14.164 1 98.06 378 ALA A CA 1
ATOM 2836 C C . ALA A 1 378 ? 5.203 -0.434 13.758 1 98.06 378 ALA A C 1
ATOM 2838 O O . ALA A 1 378 ? 5.969 -1.353 13.461 1 98.06 378 ALA A O 1
ATOM 2839 N N . ALA A 1 379 ? 3.902 -0.575 13.734 1 98 379 ALA A N 1
ATOM 2840 C CA . ALA A 1 379 ? 3.275 -1.826 13.32 1 98 379 ALA A CA 1
ATOM 2841 C C . ALA A 1 379 ? 3.562 -2.123 11.852 1 98 379 ALA A C 1
ATOM 2843 O O . ALA A 1 379 ? 3.869 -3.262 11.492 1 98 379 ALA A O 1
ATOM 2844 N N . ARG A 1 380 ? 3.498 -1.12 10.984 1 97.69 380 ARG A N 1
ATOM 2845 C CA . ARG A 1 380 ? 3.801 -1.295 9.57 1 97.69 380 ARG A CA 1
ATOM 2846 C C . ARG A 1 380 ? 5.262 -1.691 9.367 1 97.69 380 ARG A C 1
ATOM 2848 O O . ARG A 1 380 ? 5.574 -2.496 8.484 1 97.69 380 ARG A O 1
ATOM 2855 N N . TYR A 1 381 ? 6.172 -1.107 10.273 1 97.94 381 TYR A N 1
ATOM 2856 C CA . TYR A 1 381 ? 7.586 -1.468 10.234 1 97.94 381 TYR A CA 1
ATOM 2857 C C . TYR A 1 381 ? 7.781 -2.941 10.57 1 97.94 381 TYR A C 1
ATOM 2859 O O . TYR A 1 381 ? 8.5 -3.654 9.867 1 97.94 381 TYR A O 1
ATOM 2867 N N . ARG A 1 382 ? 7.086 -3.43 11.516 1 97.12 382 ARG A N 1
ATOM 2868 C CA . ARG A 1 382 ? 7.152 -4.844 11.867 1 97.12 382 ARG A CA 1
ATOM 2869 C C . ARG A 1 382 ? 6.637 -5.715 10.719 1 97.12 382 ARG A C 1
ATOM 2871 O O . ARG A 1 382 ? 7.195 -6.781 10.445 1 97.12 382 ARG A O 1
ATOM 2878 N N . GLY A 1 383 ? 5.547 -5.297 10.055 1 97.06 383 GLY A N 1
ATOM 2879 C CA . GLY A 1 383 ? 5.043 -6 8.883 1 97.06 383 GLY A CA 1
ATOM 2880 C C . GLY A 1 383 ? 6.059 -6.105 7.766 1 97.06 383 GLY A C 1
ATOM 2881 O O . GLY A 1 383 ? 6.184 -7.152 7.129 1 97.06 383 GLY A O 1
ATOM 2882 N N . ALA A 1 384 ? 6.773 -5 7.551 1 97.25 384 ALA A N 1
ATOM 2883 C CA . ALA A 1 384 ? 7.801 -4.988 6.512 1 97.25 384 ALA A CA 1
ATOM 2884 C C . ALA A 1 384 ? 8.922 -5.977 6.832 1 97.25 384 ALA A C 1
ATOM 2886 O O . ALA A 1 384 ? 9.445 -6.645 5.934 1 97.25 384 ALA A O 1
ATOM 2887 N N . VAL A 1 385 ? 9.281 -6.09 8.094 1 96.94 385 VAL A N 1
ATOM 2888 C CA . VAL A 1 385 ? 10.32 -7.023 8.523 1 96.94 385 VAL A CA 1
ATOM 2889 C C . VAL A 1 385 ? 9.859 -8.453 8.266 1 96.94 385 VAL A C 1
ATOM 2891 O O . VAL A 1 385 ? 10.594 -9.25 7.672 1 96.94 385 VAL A O 1
ATOM 2894 N N . LEU A 1 386 ? 8.648 -8.797 8.633 1 96.62 386 LEU A N 1
ATOM 2895 C CA . LEU A 1 386 ? 8.117 -10.141 8.438 1 96.62 386 LEU A CA 1
ATOM 2896 C C . LEU A 1 386 ? 8.062 -10.484 6.949 1 96.62 386 LEU A C 1
ATOM 2898 O O . LEU A 1 386 ? 8.422 -11.594 6.551 1 96.62 386 LEU A O 1
ATOM 2902 N N . SER A 1 387 ? 7.605 -9.539 6.133 1 96.75 387 SER A N 1
ATOM 2903 C CA . SER A 1 387 ? 7.527 -9.758 4.691 1 96.75 387 SER A CA 1
ATOM 2904 C C . SER A 1 387 ? 8.906 -9.984 4.094 1 96.75 387 SER A C 1
ATOM 2906 O O . SER A 1 387 ? 9.055 -10.766 3.148 1 96.75 387 SER A O 1
ATOM 2908 N N . SER A 1 388 ? 9.898 -9.305 4.613 1 96.62 388 SER A N 1
ATOM 2909 C CA . SER A 1 388 ? 11.258 -9.5 4.125 1 96.62 388 SER A CA 1
ATOM 2910 C C . SER A 1 388 ? 11.75 -10.914 4.41 1 96.62 388 SER A C 1
ATOM 2912 O O . SER A 1 388 ? 12.43 -11.523 3.58 1 96.62 388 SER A O 1
ATOM 2914 N N . PHE A 1 389 ? 11.445 -11.484 5.602 1 96.44 389 PHE A N 1
ATOM 2915 C CA . PHE A 1 389 ? 11.797 -12.859 5.918 1 96.44 389 PHE A CA 1
ATOM 2916 C C . PHE A 1 389 ? 11.094 -13.828 4.977 1 96.44 389 PHE A C 1
ATOM 2918 O O . PHE A 1 389 ? 11.703 -14.773 4.48 1 96.44 389 PHE A O 1
ATOM 2925 N N . GLN A 1 390 ? 9.836 -13.578 4.695 1 96.5 390 GLN A N 1
ATOM 2926 C CA . GLN A 1 390 ? 9.055 -14.422 3.795 1 96.5 390 GLN A CA 1
ATOM 2927 C C . GLN A 1 390 ? 9.664 -14.445 2.398 1 96.5 390 GLN A C 1
ATOM 2929 O O . GLN A 1 390 ? 9.766 -15.508 1.781 1 96.5 390 GLN A O 1
ATOM 2934 N N . ASP A 1 391 ? 10.039 -13.273 1.923 1 97.06 391 ASP A N 1
ATOM 2935 C CA . ASP A 1 391 ? 10.609 -13.164 0.584 1 97.06 391 ASP A CA 1
ATOM 2936 C C . ASP A 1 391 ? 11.867 -14.031 0.454 1 97.06 391 ASP A C 1
ATOM 2938 O O . ASP A 1 391 ? 12.031 -14.75 -0.535 1 97.06 391 ASP A O 1
ATOM 2942 N N . VAL A 1 392 ? 12.727 -13.977 1.45 1 95.75 392 VAL A N 1
ATOM 2943 C CA . VAL A 1 392 ? 13.961 -14.75 1.416 1 95.75 392 VAL A CA 1
ATOM 2944 C C . VAL A 1 392 ? 13.648 -16.234 1.536 1 95.75 392 VAL A C 1
ATOM 2946 O O . VAL A 1 392 ? 14.203 -17.047 0.792 1 95.75 392 VAL A O 1
ATOM 2949 N N . ALA A 1 393 ? 12.773 -16.594 2.438 1 95.94 393 ALA A N 1
ATOM 2950 C CA . ALA A 1 393 ? 12.398 -18 2.59 1 95.94 393 ALA A CA 1
ATOM 2951 C C . ALA A 1 393 ? 11.828 -18.562 1.288 1 95.94 393 ALA A C 1
ATOM 2953 O O . ALA A 1 393 ? 12.195 -19.656 0.864 1 95.94 393 ALA A O 1
ATOM 2954 N N . ASN A 1 394 ? 10.93 -17.781 0.632 1 97.06 394 ASN A N 1
ATOM 2955 C CA . ASN A 1 394 ? 10.375 -18.188 -0.656 1 97.06 394 ASN A CA 1
ATOM 2956 C C . ASN A 1 394 ? 11.469 -18.469 -1.679 1 97.06 394 ASN A C 1
ATOM 2958 O O . ASN A 1 394 ? 11.445 -19.484 -2.361 1 97.06 394 ASN A O 1
ATOM 2962 N N . ALA A 1 395 ? 12.383 -17.562 -1.732 1 96.12 395 ALA A N 1
ATOM 2963 C CA . ALA A 1 395 ? 13.461 -17.688 -2.713 1 96.12 395 ALA A CA 1
ATOM 2964 C C . ALA A 1 395 ? 14.352 -18.891 -2.398 1 96.12 395 ALA A C 1
ATOM 2966 O O . ALA A 1 395 ? 14.766 -19.609 -3.303 1 96.12 395 ALA A O 1
ATOM 2967 N N . LEU A 1 396 ? 14.648 -19.109 -1.142 1 94.94 396 LEU A N 1
ATOM 2968 C CA . LEU A 1 396 ? 15.508 -20.219 -0.744 1 94.94 396 LEU A CA 1
ATOM 2969 C C . LEU A 1 396 ? 14.836 -21.562 -1.046 1 94.94 396 LEU A C 1
ATOM 2971 O O . LEU A 1 396 ? 15.484 -22.469 -1.571 1 94.94 396 LEU A O 1
ATOM 2975 N N . TYR A 1 397 ? 13.586 -21.688 -0.718 1 95.44 397 TYR A N 1
ATOM 2976 C CA . TYR A 1 397 ? 12.867 -22.922 -1.034 1 95.44 397 TYR A CA 1
ATOM 2977 C C . TYR A 1 397 ? 12.781 -23.125 -2.541 1 95.44 397 TYR A C 1
ATOM 2979 O O . TYR A 1 397 ? 12.953 -24.25 -3.029 1 95.44 397 TYR A O 1
ATOM 2987 N N . ALA A 1 398 ? 12.516 -22.047 -3.295 1 95.88 398 ALA A N 1
ATOM 2988 C CA . ALA A 1 398 ? 12.461 -22.141 -4.75 1 95.88 398 ALA A CA 1
ATOM 2989 C C . ALA A 1 398 ? 13.797 -22.625 -5.316 1 95.88 398 ALA A C 1
ATOM 2991 O O . ALA A 1 398 ? 13.836 -23.5 -6.184 1 95.88 398 ALA A O 1
ATOM 2992 N N . LEU A 1 399 ? 14.867 -22.125 -4.789 1 95.12 399 LEU A N 1
ATOM 2993 C CA . LEU A 1 399 ? 16.203 -22.516 -5.242 1 95.12 399 LEU A CA 1
ATOM 2994 C C . LEU A 1 399 ? 16.484 -23.984 -4.938 1 95.12 399 LEU A C 1
ATOM 2996 O O . LEU A 1 399 ? 17 -24.703 -5.789 1 95.12 399 LEU A O 1
ATOM 3000 N N . ASP A 1 400 ? 16.172 -24.391 -3.797 1 94.19 400 ASP A N 1
ATOM 3001 C CA . ASP A 1 400 ? 16.422 -25.766 -3.4 1 94.19 400 ASP A CA 1
ATOM 3002 C C . ASP A 1 400 ? 15.633 -26.734 -4.281 1 94.19 400 ASP A C 1
ATOM 3004 O O . ASP A 1 400 ? 16.188 -27.703 -4.805 1 94.19 400 ASP A O 1
ATOM 3008 N N . ILE A 1 401 ? 14.422 -26.422 -4.484 1 94.81 401 ILE A N 1
ATOM 3009 C CA . ILE A 1 401 ? 13.516 -27.281 -5.242 1 94.81 401 ILE A CA 1
ATOM 3010 C C . ILE A 1 401 ? 13.914 -27.266 -6.719 1 94.81 401 ILE A C 1
ATOM 3012 O O . ILE A 1 401 ? 14.008 -28.312 -7.352 1 94.81 401 ILE A O 1
ATOM 3016 N N . ASP A 1 402 ? 14.211 -26.094 -7.246 1 94.69 402 ASP A N 1
ATOM 3017 C CA . ASP A 1 402 ? 14.492 -25.984 -8.672 1 94.69 402 ASP A CA 1
ATOM 3018 C C . ASP A 1 402 ? 15.898 -26.484 -8.992 1 94.69 402 ASP A C 1
ATOM 3020 O O . ASP A 1 402 ? 16.156 -26.953 -10.109 1 94.69 402 ASP A O 1
ATOM 3024 N N . ALA A 1 403 ? 16.797 -26.469 -8 1 94 403 ALA A N 1
ATOM 3025 C CA . ALA A 1 403 ? 18.094 -27.109 -8.203 1 94 403 ALA A CA 1
ATOM 3026 C C . ALA A 1 403 ? 17.938 -28.609 -8.414 1 94 403 ALA A C 1
ATOM 3028 O O . ALA A 1 403 ? 18.547 -29.188 -9.312 1 94 403 ALA A O 1
ATOM 3029 N N . LYS A 1 404 ? 17.109 -29.188 -7.602 1 91.69 404 LYS A N 1
ATOM 3030 C CA . LYS A 1 404 ? 16.828 -30.609 -7.762 1 91.69 404 LYS A CA 1
ATOM 3031 C C . LYS A 1 404 ? 16.125 -30.891 -9.086 1 91.69 404 LYS A C 1
ATOM 3033 O O . LYS A 1 404 ? 16.391 -31.891 -9.742 1 91.69 404 LYS A O 1
ATOM 3038 N N . ALA A 1 405 ? 15.281 -29.938 -9.469 1 92.88 405 ALA A N 1
ATOM 3039 C CA . ALA A 1 405 ? 14.57 -30.078 -10.734 1 92.88 405 ALA A CA 1
ATOM 3040 C C . ALA A 1 405 ? 15.539 -30.031 -11.914 1 92.88 405 ALA A C 1
ATOM 3042 O O . ALA A 1 405 ? 15.375 -30.781 -12.891 1 92.88 405 ALA A O 1
ATOM 3043 N N . VAL A 1 406 ? 16.516 -29.219 -11.867 1 94 406 VAL A N 1
ATOM 3044 C CA . VAL A 1 406 ? 17.516 -29.125 -12.93 1 94 406 VAL A CA 1
ATOM 3045 C C . VAL A 1 406 ? 18.312 -30.422 -13.016 1 94 406 VAL A C 1
ATOM 3047 O O . VAL A 1 406 ? 18.547 -30.938 -14.117 1 94 406 VAL A O 1
ATOM 3050 N N . GLU A 1 407 ? 18.656 -30.953 -11.891 1 90.38 407 GLU A N 1
ATOM 3051 C CA . GLU A 1 407 ? 19.391 -32.219 -11.875 1 90.38 407 GLU A CA 1
ATOM 3052 C C . GLU A 1 407 ? 18.562 -33.344 -12.5 1 90.38 407 GLU A C 1
ATOM 3054 O O . GLU A 1 407 ? 19.078 -34.094 -13.328 1 90.38 407 GLU A O 1
ATOM 3059 N N . MET A 1 408 ? 17.359 -33.344 -12.102 1 87.56 408 MET A N 1
ATOM 3060 C CA . MET A 1 408 ? 16.469 -34.375 -12.641 1 87.56 408 MET A CA 1
ATOM 3061 C C . MET A 1 408 ? 16.281 -34.188 -14.141 1 87.56 408 MET A C 1
ATOM 3063 O O . MET A 1 408 ? 16.281 -35.156 -14.891 1 87.56 408 MET A O 1
ATOM 3067 N N . ALA A 1 409 ? 16.094 -32.938 -14.586 1 90.38 409 ALA A N 1
ATOM 3068 C CA . ALA A 1 409 ? 15.906 -32.656 -16 1 90.38 409 ALA A CA 1
ATOM 3069 C C . ALA A 1 409 ? 17.156 -33 -16.812 1 90.38 409 ALA A C 1
ATOM 3071 O O . ALA A 1 409 ? 17.078 -33.5 -17.938 1 90.38 409 ALA A O 1
ATOM 3072 N N . GLN A 1 410 ? 18.281 -32.781 -16.234 1 90.62 410 GLN A N 1
ATOM 3073 C CA . GLN A 1 410 ? 19.547 -33.094 -16.891 1 90.62 410 GLN A CA 1
ATOM 3074 C C . GLN A 1 410 ? 19.703 -34.594 -17.078 1 90.62 410 GLN A C 1
ATOM 3076 O O . GLN A 1 410 ? 20.109 -35.062 -18.141 1 90.62 410 GLN A O 1
ATOM 3081 N N . GLU A 1 411 ? 19.375 -35.312 -16.047 1 84.06 411 GLU A N 1
ATOM 3082 C CA . GLU A 1 411 ? 19.422 -36.75 -16.141 1 84.06 411 GLU A CA 1
ATOM 3083 C C . GLU A 1 411 ? 18.422 -37.281 -17.188 1 84.06 411 GLU A C 1
ATOM 3085 O O . GLU A 1 411 ? 18.719 -38.219 -17.938 1 84.06 411 GLU A O 1
ATOM 3090 N N . GLY A 1 412 ? 17.266 -36.625 -17.172 1 83.31 412 GLY A N 1
ATOM 3091 C CA . GLY A 1 412 ? 16.281 -36.969 -18.172 1 83.31 412 GLY A CA 1
ATOM 3092 C C . GLY A 1 412 ? 16.75 -36.719 -19.594 1 83.31 412 GLY A C 1
ATOM 3093 O O . GLY A 1 412 ? 16.516 -37.531 -20.484 1 83.31 412 GLY A O 1
ATOM 3094 N N . GLU A 1 413 ? 17.406 -35.688 -19.781 1 88 413 GLU A N 1
ATOM 3095 C CA . GLU A 1 413 ? 17.953 -35.344 -21.109 1 88 413 GLU A CA 1
ATOM 3096 C C . GLU A 1 413 ? 19.016 -36.344 -21.531 1 88 413 GLU A C 1
ATOM 3098 O O . GLU A 1 413 ? 19.016 -36.844 -22.656 1 88 413 GLU A O 1
ATOM 3103 N N . LYS A 1 414 ? 19.875 -36.719 -20.625 1 86.31 414 LYS A N 1
ATOM 3104 C CA . LYS A 1 414 ? 20.938 -37.688 -20.906 1 86.31 414 LYS A CA 1
ATOM 3105 C C . LYS A 1 414 ? 20.344 -39.031 -21.266 1 86.31 414 LYS A C 1
ATOM 3107 O O . LYS A 1 414 ? 20.766 -39.656 -22.25 1 86.31 414 LYS A O 1
ATOM 3112 N N . ALA A 1 415 ? 19.406 -39.375 -20.484 1 79.12 415 ALA A N 1
ATOM 3113 C CA . ALA A 1 415 ? 18.781 -40.656 -20.719 1 79.12 415 ALA A CA 1
ATOM 3114 C C . ALA A 1 415 ? 18.078 -40.688 -22.062 1 79.12 415 ALA A C 1
ATOM 3116 O O . ALA A 1 415 ? 18.172 -41.688 -22.812 1 79.12 415 ALA A O 1
ATOM 3117 N N . SER A 1 416 ? 17.312 -39.656 -22.359 1 82.81 416 SER A N 1
ATOM 3118 C CA . SER A 1 416 ? 16.594 -39.594 -23.625 1 82.81 416 SER A CA 1
ATOM 3119 C C . SER A 1 416 ? 17.547 -39.5 -24.797 1 82.81 416 SER A C 1
ATOM 3121 O O . SER A 1 416 ? 17.266 -40.031 -25.875 1 82.81 416 SER A O 1
ATOM 3123 N N . ARG A 1 417 ? 18.688 -38.906 -24.656 1 86.31 417 ARG A N 1
ATOM 3124 C CA . ARG A 1 417 ? 19.703 -38.844 -25.703 1 86.31 417 ARG A CA 1
ATOM 3125 C C . ARG A 1 417 ? 20.281 -40.25 -25.969 1 86.31 417 ARG A C 1
ATOM 3127 O O . ARG A 1 417 ? 20.453 -40.625 -27.125 1 86.31 417 ARG A O 1
ATOM 3134 N N . SER A 1 418 ? 20.516 -40.938 -24.938 1 82.25 418 SER A N 1
ATOM 3135 C CA . SER A 1 418 ? 21.016 -42.312 -25.078 1 82.25 418 SER A CA 1
ATOM 3136 C C . SER A 1 418 ? 20.016 -43.188 -25.828 1 82.25 418 SER A C 1
ATOM 3138 O O . SER A 1 418 ? 20.406 -43.969 -26.688 1 82.25 418 SER A O 1
ATOM 3140 N N . THR A 1 419 ? 18.797 -43 -25.422 1 77.69 419 THR A N 1
ATOM 3141 C CA . THR A 1 419 ? 17.734 -43.75 -26.094 1 77.69 419 THR A CA 1
ATOM 3142 C C . THR A 1 419 ? 17.672 -43.406 -27.578 1 77.69 419 THR A C 1
ATOM 3144 O O . THR A 1 419 ? 17.5 -44.281 -28.422 1 77.69 419 THR A O 1
ATOM 3147 N N . LEU A 1 420 ? 17.797 -42.156 -27.891 1 82.5 420 LEU A N 1
ATOM 3148 C CA . LEU A 1 420 ? 17.797 -41.688 -29.281 1 82.5 420 LEU A CA 1
ATOM 3149 C C . LEU A 1 420 ? 18.969 -42.312 -30.047 1 82.5 420 LEU A C 1
ATOM 3151 O O . LEU A 1 420 ? 18.797 -42.812 -31.156 1 82.5 420 LEU A O 1
ATOM 3155 N N . ASP A 1 421 ? 20.094 -42.375 -29.484 1 85.12 421 ASP A N 1
ATOM 3156 C CA . ASP A 1 421 ? 21.281 -42.906 -30.125 1 85.12 421 ASP A CA 1
ATOM 3157 C C . ASP A 1 421 ? 21.156 -44.406 -30.375 1 85.12 421 ASP A C 1
ATOM 3159 O O . ASP A 1 421 ? 21.5 -44.875 -31.453 1 85.12 421 ASP A O 1
ATOM 3163 N N . LEU A 1 422 ? 20.625 -45.031 -29.438 1 78.44 422 LEU A N 1
ATOM 3164 C CA . LEU A 1 422 ? 20.422 -46.469 -29.578 1 78.44 422 LEU A CA 1
ATOM 3165 C C . LEU A 1 422 ? 19.406 -46.781 -30.672 1 78.44 422 LEU A C 1
ATOM 3167 O O . LEU A 1 422 ? 19.609 -47.656 -31.5 1 78.44 422 LEU A O 1
ATOM 3171 N N . THR A 1 423 ? 18.297 -46.062 -30.625 1 78 423 THR A N 1
ATOM 3172 C CA . THR A 1 423 ? 17.234 -46.312 -31.594 1 78 423 THR A CA 1
ATOM 3173 C C . THR A 1 423 ? 17.719 -45.969 -33 1 78 423 THR A C 1
ATOM 3175 O O . THR A 1 423 ? 17.359 -46.656 -33.969 1 78 423 THR A O 1
ATOM 3178 N N . ARG A 1 424 ? 18.516 -45 -33.156 1 81.38 424 ARG A N 1
ATOM 3179 C CA . ARG A 1 424 ? 19.094 -44.656 -34.438 1 81.38 424 ARG A CA 1
ATOM 3180 C C . ARG A 1 424 ? 20.016 -45.75 -34.938 1 81.38 424 ARG A C 1
ATOM 3182 O O . ARG A 1 424 ? 20.031 -46.062 -36.156 1 81.38 424 ARG A O 1
ATOM 3189 N N . THR A 1 425 ? 20.734 -46.344 -34.062 1 83.44 425 THR A N 1
ATOM 3190 C CA . THR A 1 425 ? 21.609 -47.438 -34.438 1 83.44 425 THR A CA 1
ATOM 3191 C C . THR A 1 425 ? 20.797 -48.656 -34.875 1 83.44 425 THR A C 1
ATOM 3193 O O . THR A 1 425 ? 21.141 -49.312 -35.844 1 83.44 425 THR A O 1
ATOM 3196 N N . GLN A 1 426 ? 19.766 -48.938 -34.188 1 79.5 426 GLN A N 1
ATOM 3197 C CA . GLN A 1 426 ? 18.906 -50.062 -34.531 1 79.5 426 GLN A CA 1
ATOM 3198 C C . GLN A 1 426 ? 18.234 -49.844 -35.875 1 79.5 426 GLN A C 1
ATOM 3200 O O . GLN A 1 426 ? 18.062 -50.781 -36.656 1 79.5 426 GLN A O 1
ATOM 3205 N N . LEU A 1 427 ? 17.828 -48.656 -36.062 1 77.94 427 LEU A N 1
ATOM 3206 C CA . LEU A 1 427 ? 17.203 -48.312 -37.344 1 77.94 427 LEU A CA 1
ATOM 3207 C C . LEU A 1 427 ? 18.188 -48.531 -38.5 1 77.94 427 LEU A C 1
ATOM 3209 O O . LEU A 1 427 ? 17.812 -49.125 -39.531 1 77.94 427 LEU A O 1
ATOM 3213 N N . ARG A 1 428 ? 19.359 -48.188 -38.281 1 80.5 428 ARG A N 1
ATOM 3214 C CA . ARG A 1 428 ? 20.406 -48.344 -39.281 1 80.5 428 ARG A CA 1
ATOM 3215 C C . ARG A 1 428 ? 20.672 -49.812 -39.562 1 80.5 428 ARG A C 1
ATOM 3217 O O . ARG A 1 428 ? 20.969 -50.188 -40.719 1 80.5 428 ARG A O 1
ATOM 3224 N N . ASN A 1 429 ? 20.453 -50.594 -38.594 1 82.81 429 ASN A N 1
ATOM 3225 C CA . ASN A 1 429 ? 20.703 -52.031 -38.719 1 82.81 429 ASN A CA 1
ATOM 3226 C C . ASN A 1 429 ? 19.438 -52.812 -39.062 1 82.81 429 ASN A C 1
ATOM 3228 O O . ASN A 1 429 ? 19.453 -54.031 -39.156 1 82.81 429 ASN A O 1
ATOM 3232 N N . GLY A 1 430 ? 18.312 -52.062 -39.312 1 74.69 430 GLY A N 1
ATOM 3233 C CA . GLY A 1 430 ? 17.047 -52.656 -39.75 1 74.69 430 GLY A CA 1
ATOM 3234 C C . GLY A 1 430 ? 16.266 -53.312 -38.625 1 74.69 430 GLY A C 1
ATOM 3235 O O . GLY A 1 430 ? 15.305 -54.031 -38.875 1 74.69 430 GLY A O 1
ATOM 3236 N N . TYR A 1 431 ? 16.688 -53 -37.406 1 69.75 431 TYR A N 1
ATOM 3237 C CA . TYR A 1 431 ? 16.078 -53.688 -36.25 1 69.75 431 TYR A CA 1
ATOM 3238 C C . TYR A 1 431 ? 15 -52.781 -35.656 1 69.75 431 TYR A C 1
ATOM 3240 O O . TYR A 1 431 ? 14.359 -53.188 -34.656 1 69.75 431 TYR A O 1
ATOM 3248 N N . SER A 1 432 ? 14.906 -51.594 -36.125 1 70.25 432 SER A N 1
ATOM 3249 C CA . SER A 1 432 ? 13.867 -50.688 -35.625 1 70.25 432 SER A CA 1
ATOM 3250 C C . SER A 1 432 ? 13.156 -49.969 -36.781 1 70.25 432 SER A C 1
ATOM 3252 O O . SER A 1 432 ? 13.688 -49.906 -37.906 1 70.25 432 SER A O 1
ATOM 3254 N N . ALA A 1 433 ? 11.883 -49.719 -36.438 1 71.25 433 ALA A N 1
ATOM 3255 C CA . ALA A 1 433 ? 11.102 -49.031 -37.438 1 71.25 433 ALA A CA 1
ATOM 3256 C C . ALA A 1 433 ? 11.25 -47.5 -37.281 1 71.25 433 ALA A C 1
ATOM 3258 O O . ALA A 1 433 ? 11.641 -47.031 -36.219 1 71.25 433 ALA A O 1
ATOM 3259 N N . GLN A 1 434 ? 11.117 -46.812 -38.281 1 70.69 434 GLN A N 1
ATOM 3260 C CA . GLN A 1 434 ? 11.273 -45.344 -38.406 1 70.69 434 GLN A CA 1
ATOM 3261 C C . GLN A 1 434 ? 10.406 -44.656 -37.375 1 70.69 434 GLN A C 1
ATOM 3263 O O . GLN A 1 434 ? 10.852 -43.688 -36.75 1 70.69 434 GLN A O 1
ATOM 3268 N N . PRO A 1 435 ? 9.234 -45.156 -37.062 1 66 435 PRO A N 1
ATOM 3269 C CA . PRO A 1 435 ? 8.422 -44.469 -3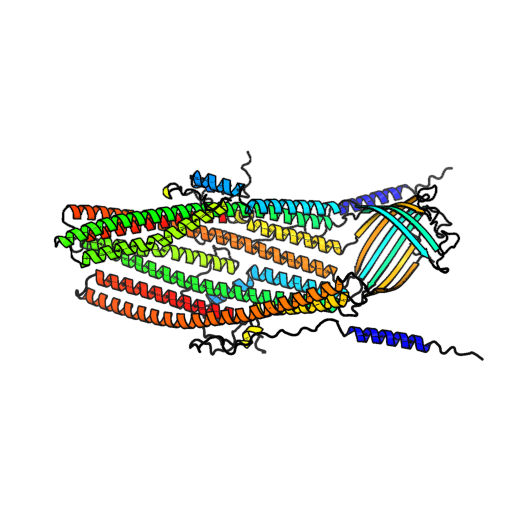6.062 1 66 435 PRO A CA 1
ATOM 3270 C C . PRO A 1 435 ? 9.055 -44.5 -34.688 1 66 435 PRO A C 1
ATOM 3272 O O . PRO A 1 435 ? 8.906 -43.531 -33.906 1 66 435 PRO A O 1
ATOM 3275 N N . ALA A 1 436 ? 9.805 -45.5 -34.469 1 71.19 436 ALA A N 1
ATOM 3276 C CA . ALA A 1 436 ? 10.453 -45.594 -33.156 1 71.19 436 ALA A CA 1
ATOM 3277 C C . ALA A 1 436 ? 11.578 -44.562 -33.031 1 71.19 436 ALA A C 1
ATOM 3279 O O . ALA A 1 436 ? 11.758 -44 -31.953 1 71.19 436 ALA A O 1
ATOM 3280 N N . ALA A 1 437 ? 12.328 -44.375 -34.062 1 74.75 437 ALA A N 1
ATOM 3281 C CA . ALA A 1 437 ? 13.406 -43.375 -34.031 1 74.75 437 ALA A CA 1
ATOM 3282 C C . ALA A 1 437 ? 12.844 -41.969 -33.906 1 74.75 437 ALA A C 1
ATOM 3284 O O . ALA A 1 437 ? 13.422 -41.125 -33.188 1 74.75 437 ALA A O 1
ATOM 3285 N N . LEU A 1 438 ? 11.797 -41.75 -34.438 1 70.56 438 LEU A N 1
ATOM 3286 C CA . LEU A 1 438 ? 11.156 -40.438 -34.375 1 70.56 438 LEU A CA 1
ATOM 3287 C C . LEU A 1 438 ? 10.625 -40.188 -32.969 1 70.56 438 LEU A C 1
ATOM 3289 O O . LEU A 1 438 ? 10.75 -39.062 -32.438 1 70.56 438 LEU A O 1
ATOM 3293 N N . ALA A 1 439 ? 9.992 -41.125 -32.438 1 70.38 439 ALA A N 1
ATOM 3294 C CA . ALA A 1 439 ? 9.484 -41 -31.078 1 70.38 439 ALA A CA 1
ATOM 3295 C C . ALA A 1 439 ? 10.625 -40.719 -30.109 1 70.38 439 ALA A C 1
ATOM 3297 O O . ALA A 1 439 ? 10.461 -39.938 -29.172 1 70.38 439 ALA A O 1
ATOM 3298 N N . ALA A 1 440 ? 11.719 -41.344 -30.359 1 77.19 440 ALA A N 1
ATOM 3299 C CA . ALA A 1 440 ? 12.883 -41.125 -29.5 1 77.19 440 ALA A CA 1
ATOM 3300 C C . ALA A 1 440 ? 13.43 -39.719 -29.672 1 77.19 440 ALA A C 1
ATOM 3302 O O . ALA A 1 440 ? 13.867 -39.094 -28.703 1 77.19 440 ALA A O 1
ATOM 3303 N N . GLU A 1 441 ? 13.438 -39.219 -30.859 1 78.06 441 GLU A N 1
ATOM 3304 C CA . GLU A 1 441 ? 13.891 -37.875 -31.125 1 78.06 441 GLU A CA 1
ATOM 3305 C C . GLU A 1 441 ? 12.984 -36.844 -30.453 1 78.06 441 GLU A C 1
ATOM 3307 O O . GLU A 1 441 ? 13.469 -35.875 -29.875 1 78.06 441 GLU A O 1
ATOM 3312 N N . GLN A 1 442 ? 11.734 -37.031 -30.547 1 73.38 442 GLN A N 1
ATOM 3313 C CA . GLN A 1 442 ? 10.766 -36.156 -29.891 1 73.38 442 GLN A CA 1
ATOM 3314 C C . GLN A 1 442 ? 10.961 -36.156 -28.375 1 73.38 442 GLN A C 1
ATOM 3316 O O . GLN A 1 442 ? 10.891 -35.094 -27.734 1 73.38 442 GLN A O 1
ATOM 3321 N N . SER A 1 443 ? 11.148 -37.281 -27.891 1 76.56 443 SER A N 1
ATOM 3322 C CA . SER A 1 443 ? 11.352 -37.406 -26.453 1 76.56 443 SER A CA 1
ATOM 3323 C C . SER A 1 443 ? 12.609 -36.656 -26 1 76.56 443 SER A C 1
ATOM 3325 O O . SER A 1 443 ? 12.609 -36 -24.953 1 76.56 443 SER A O 1
ATOM 3327 N N . TRP A 1 444 ? 13.648 -36.75 -26.766 1 83.5 444 TRP A N 1
ATOM 3328 C CA . TRP A 1 444 ? 14.891 -36.062 -26.438 1 83.5 444 TRP A CA 1
ATOM 3329 C C . TRP A 1 444 ? 14.695 -34.562 -26.484 1 83.5 444 TRP A C 1
ATOM 3331 O O . TRP A 1 444 ? 15.156 -33.844 -25.594 1 83.5 444 TRP A O 1
ATOM 3341 N N . LEU A 1 445 ? 14.031 -34.125 -27.484 1 82 445 LEU A N 1
ATOM 3342 C CA . LEU A 1 445 ? 13.805 -32.688 -27.641 1 82 445 LEU A CA 1
ATOM 3343 C C . LEU A 1 445 ? 12.953 -32.156 -26.484 1 82 445 LEU A C 1
ATOM 3345 O O . LEU A 1 445 ? 13.188 -31.062 -25.984 1 82 445 LEU A O 1
ATOM 3349 N N . GLN A 1 446 ? 11.938 -32.906 -26.109 1 78.44 446 GLN A N 1
ATOM 3350 C CA . GLN A 1 446 ? 11.094 -32.531 -24.969 1 78.44 446 GLN A CA 1
ATOM 3351 C C . GLN A 1 446 ? 11.906 -32.469 -23.672 1 78.44 446 GLN A C 1
ATOM 3353 O O . GLN A 1 446 ? 11.719 -31.562 -22.859 1 78.44 446 GLN A O 1
ATOM 3358 N N . ALA A 1 447 ? 12.773 -33.438 -23.5 1 84.25 447 ALA A N 1
ATOM 3359 C CA . ALA A 1 447 ? 13.625 -33.469 -22.328 1 84.25 447 ALA A CA 1
ATOM 3360 C C . ALA A 1 447 ? 14.602 -32.312 -22.312 1 84.25 447 ALA A C 1
ATOM 3362 O O . ALA A 1 447 ? 14.859 -31.719 -21.266 1 84.25 447 ALA A O 1
ATOM 3363 N N . ARG A 1 448 ? 15.102 -32.031 -23.484 1 89.69 448 ARG A N 1
ATOM 3364 C CA . ARG A 1 448 ? 16.016 -30.906 -23.594 1 89.69 448 ARG A CA 1
ATOM 3365 C C . ARG A 1 448 ? 15.305 -29.594 -23.312 1 89.69 448 ARG A C 1
ATOM 3367 O O . ARG A 1 448 ? 15.844 -28.719 -22.609 1 89.69 448 ARG A O 1
ATOM 3374 N N . ALA A 1 449 ? 14.117 -29.406 -23.797 1 87.38 449 ALA A N 1
ATOM 3375 C CA . ALA A 1 449 ? 13.32 -28.219 -23.516 1 87.38 449 ALA A CA 1
ATOM 3376 C C . ALA A 1 449 ? 13.031 -28.094 -22.016 1 87.38 449 ALA A C 1
ATOM 3378 O O . ALA A 1 449 ? 13.07 -26.984 -21.469 1 87.38 449 ALA A O 1
ATOM 3379 N N . ALA A 1 450 ? 12.734 -29.156 -21.438 1 86.88 450 ALA A N 1
ATOM 3380 C CA . ALA A 1 450 ? 12.477 -29.172 -20 1 86.88 450 ALA A CA 1
ATOM 3381 C C . ALA A 1 450 ? 13.719 -28.766 -19.219 1 86.88 450 ALA A C 1
ATOM 3383 O O . ALA A 1 450 ? 13.625 -28.078 -18.203 1 86.88 450 ALA A O 1
ATOM 3384 N N . HIS A 1 451 ? 14.836 -29.297 -19.672 1 92.5 451 HIS A N 1
ATOM 3385 C CA . HIS A 1 451 ? 16.094 -28.938 -19.031 1 92.5 451 HIS A CA 1
ATOM 3386 C C . HIS A 1 451 ? 16.375 -27.453 -19.156 1 92.5 451 HIS A C 1
ATOM 3388 O O . HIS A 1 451 ? 16.75 -26.797 -18.172 1 92.5 451 HIS A O 1
ATOM 3394 N N . VAL A 1 452 ? 16.125 -26.906 -20.312 1 94.56 452 VAL A N 1
ATOM 3395 C CA . VAL A 1 452 ? 16.312 -25.484 -20.547 1 94.56 452 VAL A CA 1
ATOM 3396 C C . VAL A 1 452 ? 15.375 -24.672 -19.672 1 94.56 452 VAL A C 1
ATOM 3398 O O . VAL A 1 452 ? 15.781 -23.688 -19.047 1 94.56 452 VAL A O 1
ATOM 3401 N N . ALA A 1 453 ? 14.141 -25.062 -19.578 1 91.88 453 ALA A N 1
ATOM 3402 C CA . ALA A 1 453 ? 13.148 -24.391 -18.75 1 91.88 453 ALA A CA 1
ATOM 3403 C C . ALA A 1 453 ? 13.539 -24.438 -17.266 1 91.88 453 ALA A C 1
ATOM 3405 O O . ALA A 1 453 ? 13.422 -23.438 -16.547 1 91.88 453 ALA A O 1
ATOM 3406 N N . ALA A 1 454 ? 13.969 -25.609 -16.812 1 93.75 454 ALA A N 1
ATOM 3407 C CA . ALA A 1 454 ? 14.375 -25.766 -15.414 1 93.75 454 ALA A CA 1
ATOM 3408 C C . ALA A 1 454 ? 15.586 -24.891 -15.086 1 93.75 454 ALA A C 1
ATOM 3410 O O . ALA A 1 454 ? 15.633 -24.266 -14.031 1 93.75 454 ALA A O 1
ATOM 3411 N N . ARG A 1 455 ? 16.484 -24.891 -16.016 1 95.75 455 ARG A N 1
ATOM 3412 C CA . ARG A 1 455 ? 17.688 -24.078 -15.812 1 95.75 455 ARG A CA 1
ATOM 3413 C C . ARG A 1 455 ? 17.328 -22.594 -15.758 1 95.75 455 ARG A C 1
ATOM 3415 O O . ARG A 1 455 ? 17.812 -21.859 -14.906 1 95.75 455 ARG A O 1
ATOM 3422 N N . GLY A 1 456 ? 16.484 -22.172 -16.703 1 96.06 456 GLY A N 1
ATOM 3423 C CA . GLY A 1 456 ? 16.016 -20.797 -16.688 1 96.06 456 GLY A CA 1
ATOM 3424 C C . GLY A 1 456 ? 15.32 -20.422 -15.383 1 96.06 456 GLY A C 1
ATOM 3425 O O . GLY A 1 456 ? 15.562 -19.344 -14.836 1 96.06 456 GLY A O 1
ATOM 3426 N N . ALA A 1 457 ? 14.5 -21.281 -14.891 1 94.81 457 ALA A N 1
ATOM 3427 C CA . ALA A 1 457 ? 13.781 -21.047 -13.641 1 94.81 457 ALA A CA 1
ATOM 3428 C C . ALA A 1 457 ? 14.742 -20.922 -12.469 1 94.81 457 ALA A C 1
ATOM 3430 O O . ALA A 1 457 ? 14.57 -20.047 -11.609 1 94.81 457 ALA A O 1
ATOM 3431 N N . LEU A 1 458 ? 15.734 -21.828 -12.438 1 95.94 458 LEU A N 1
ATOM 3432 C CA . LEU A 1 458 ? 16.719 -21.797 -11.367 1 95.94 458 LEU A CA 1
ATOM 3433 C C . LEU A 1 458 ? 17.5 -20.484 -11.375 1 95.94 458 LEU A C 1
ATOM 3435 O O . LEU A 1 458 ? 17.688 -19.859 -10.328 1 95.94 458 LEU A O 1
ATOM 3439 N N . LEU A 1 459 ? 17.906 -20.031 -12.539 1 97.31 459 LEU A N 1
ATOM 3440 C CA . LEU A 1 459 ? 18.625 -18.766 -12.641 1 97.31 459 LEU A CA 1
ATOM 3441 C C . LEU A 1 459 ? 17.719 -17.609 -12.219 1 97.31 459 LEU A C 1
ATOM 3443 O O . LEU A 1 459 ? 18.188 -16.672 -11.57 1 97.31 459 LEU A O 1
ATOM 3447 N N . GLY A 1 460 ? 16.453 -17.625 -12.609 1 96.88 460 GLY A N 1
ATOM 3448 C CA . GLY A 1 460 ? 15.492 -16.641 -12.156 1 96.88 460 GLY A CA 1
ATOM 3449 C C . GLY A 1 460 ? 15.352 -16.594 -10.648 1 96.88 460 GLY A C 1
ATOM 3450 O O . GLY A 1 460 ? 15.203 -15.523 -10.062 1 96.88 460 GLY A O 1
ATOM 3451 N N . ASP A 1 461 ? 15.398 -17.781 -10.016 1 96.5 461 ASP A N 1
ATOM 3452 C CA . ASP A 1 461 ? 15.32 -17.875 -8.562 1 96.5 461 ASP A CA 1
ATOM 3453 C C . ASP A 1 461 ? 16.5 -17.188 -7.898 1 96.5 461 ASP A C 1
ATOM 3455 O O . ASP A 1 461 ? 16.375 -16.594 -6.824 1 96.5 461 ASP A O 1
ATOM 3459 N N . THR A 1 462 ? 17.656 -17.297 -8.516 1 96.06 462 THR A N 1
ATOM 3460 C CA . THR A 1 462 ? 18.828 -16.641 -7.961 1 96.06 462 THR A CA 1
ATOM 3461 C C . THR A 1 462 ? 18.641 -15.117 -7.98 1 96.06 462 THR A C 1
ATOM 3463 O O . THR A 1 462 ? 19.047 -14.43 -7.039 1 96.06 462 THR A O 1
ATOM 3466 N N . VAL A 1 463 ? 18.078 -14.531 -9.055 1 97.38 463 VAL A N 1
ATOM 3467 C CA . VAL A 1 463 ? 17.781 -13.109 -9.133 1 97.38 463 VAL A CA 1
ATOM 3468 C C . VAL A 1 463 ? 16.812 -12.711 -8.008 1 97.38 463 VAL A C 1
ATOM 3470 O O . VAL A 1 463 ? 17.016 -11.695 -7.344 1 97.38 463 VAL A O 1
ATOM 3473 N N . ALA A 1 464 ? 15.797 -13.578 -7.824 1 96.69 464 ALA A N 1
ATOM 3474 C CA . ALA A 1 464 ? 14.812 -13.328 -6.77 1 96.69 464 ALA A CA 1
ATOM 3475 C C . ALA A 1 464 ? 15.484 -13.297 -5.398 1 96.69 464 ALA A C 1
ATOM 3477 O O . ALA A 1 464 ? 15.109 -12.492 -4.539 1 96.69 464 ALA A O 1
ATOM 3478 N N . LEU A 1 465 ? 16.453 -14.18 -5.172 1 95.12 465 LEU A N 1
ATOM 3479 C CA . LEU A 1 465 ? 17.141 -14.203 -3.889 1 95.12 465 LEU A CA 1
ATOM 3480 C C . LEU A 1 465 ? 17.969 -12.938 -3.691 1 95.12 465 LEU A C 1
ATOM 3482 O O . LEU A 1 465 ? 17.938 -12.328 -2.615 1 95.12 465 LEU A O 1
ATOM 3486 N N . TYR A 1 466 ? 18.703 -12.523 -4.73 1 94.81 466 TYR A N 1
ATOM 3487 C CA . TYR A 1 466 ? 19.484 -11.289 -4.641 1 94.81 466 TYR A CA 1
ATOM 3488 C C . TYR A 1 466 ? 18.594 -10.102 -4.293 1 94.81 466 TYR A C 1
ATOM 3490 O O . TYR A 1 466 ? 18.938 -9.281 -3.443 1 94.81 466 TYR A O 1
ATOM 3498 N N . GLN A 1 467 ? 17.469 -10.039 -4.945 1 95.5 467 GLN A N 1
ATOM 3499 C CA . GLN A 1 467 ? 16.531 -8.969 -4.668 1 95.5 467 GLN A CA 1
ATOM 3500 C C . GLN A 1 467 ? 16 -9.047 -3.236 1 95.5 467 GLN A C 1
ATOM 3502 O O . GLN A 1 467 ? 15.922 -8.031 -2.543 1 95.5 467 GLN A O 1
ATOM 3507 N N . ALA A 1 468 ? 15.641 -10.25 -2.818 1 95.81 468 ALA A N 1
ATOM 3508 C CA . ALA A 1 468 ? 15.102 -10.469 -1.48 1 95.81 468 ALA A CA 1
ATOM 3509 C C . ALA A 1 468 ? 16.125 -10.094 -0.407 1 95.81 468 ALA A C 1
ATOM 3511 O O . ALA A 1 468 ? 15.75 -9.672 0.69 1 95.81 468 ALA A O 1
ATOM 3512 N N . LEU A 1 469 ? 17.391 -10.18 -0.723 1 93.94 469 LEU A N 1
ATOM 3513 C CA . LEU A 1 469 ? 18.438 -9.898 0.243 1 93.94 469 LEU A CA 1
ATOM 3514 C C . LEU A 1 469 ? 18.828 -8.43 0.213 1 93.94 469 LEU A C 1
ATOM 3516 O O . LEU A 1 469 ? 19.703 -7.996 0.981 1 93.94 469 LEU A O 1
ATOM 3520 N N . GLY A 1 470 ? 18.25 -7.645 -0.67 1 93.94 470 GLY A N 1
ATOM 3521 C CA . GLY A 1 470 ? 18.5 -6.215 -0.716 1 93.94 470 GLY A CA 1
ATOM 3522 C C . GLY A 1 470 ? 19.531 -5.82 -1.748 1 93.94 470 GLY A C 1
ATOM 3523 O O . GLY A 1 470 ? 19.844 -4.637 -1.901 1 93.94 470 GLY A O 1
ATOM 3524 N N . GLY A 1 471 ? 20.141 -6.777 -2.471 1 92.06 471 GLY A N 1
ATOM 3525 C CA . GLY A 1 471 ? 21.031 -6.555 -3.609 1 92.06 471 GLY A CA 1
ATOM 3526 C C . GLY A 1 471 ? 22.297 -5.816 -3.248 1 92.06 471 GLY A C 1
ATOM 3527 O O . GLY A 1 471 ? 22.953 -5.227 -4.113 1 92.06 471 GLY A O 1
ATOM 3528 N N . GLY A 1 472 ? 22.578 -5.695 -1.963 1 88.62 472 GLY A N 1
ATOM 3529 C CA . GLY A 1 472 ? 23.797 -5.035 -1.535 1 88.62 472 GLY A CA 1
ATOM 3530 C C . GLY A 1 472 ? 23.781 -3.537 -1.766 1 88.62 472 GLY A C 1
ATOM 3531 O O . GLY A 1 472 ? 24.828 -2.885 -1.725 1 88.62 472 GLY A O 1
ATOM 3532 N N . VAL A 1 473 ? 22.719 -2.965 -2.004 1 83.44 473 VAL A N 1
ATOM 3533 C CA . VAL A 1 473 ? 22.609 -1.559 -2.379 1 83.44 473 VAL A CA 1
ATOM 3534 C C . VAL A 1 473 ? 22.938 -0.678 -1.176 1 83.44 473 VAL A C 1
ATOM 3536 O O . VAL A 1 473 ? 23.312 0.484 -1.335 1 83.44 473 VAL A O 1
ATOM 3539 N N . LEU A 1 474 ? 22.766 -1.286 -0.077 1 80.62 474 LEU A N 1
ATOM 3540 C CA . LEU A 1 474 ? 23.047 -0.513 1.128 1 80.62 474 LEU A CA 1
ATOM 3541 C C . LEU A 1 474 ? 24.359 -0.961 1.77 1 80.62 474 LEU A C 1
ATOM 3543 O O . LEU A 1 474 ? 24.719 -0.481 2.844 1 80.62 474 LEU A O 1
ATOM 3547 N N . ALA A 1 475 ? 25.016 -1.85 1.131 1 76.62 475 ALA A N 1
ATOM 3548 C CA . ALA A 1 475 ? 26.281 -2.34 1.665 1 76.62 475 ALA A CA 1
ATOM 3549 C C . ALA A 1 475 ? 27.344 -1.256 1.619 1 76.62 475 ALA A C 1
ATOM 3551 O O . ALA A 1 475 ? 27.375 -0.439 0.696 1 76.62 475 ALA A O 1
ATOM 3552 N N . LYS A 1 476 ? 28.062 -1.146 2.773 1 65.06 476 LYS A N 1
ATOM 3553 C CA . LYS A 1 476 ? 29.172 -0.198 2.867 1 65.06 476 LYS A CA 1
ATOM 3554 C C . LYS A 1 476 ? 30.328 -0.615 1.968 1 65.06 476 LYS A C 1
ATOM 3556 O O . LYS A 1 476 ? 30.688 -1.795 1.906 1 65.06 476 LYS A O 1
ATOM 3561 N N . PRO A 1 477 ? 30.719 0.38 1.043 1 58.41 477 PRO A N 1
ATOM 3562 C CA . PRO A 1 477 ? 31.875 0.016 0.224 1 58.41 477 PRO A CA 1
ATOM 3563 C C . PRO A 1 477 ? 33.031 -0.537 1.053 1 58.41 477 PRO A C 1
ATOM 3565 O O . PRO A 1 477 ? 33.188 -0.189 2.227 1 58.41 477 PRO A O 1
ATOM 3568 N N . PRO A 1 478 ? 33.562 -1.701 0.682 1 41.75 478 PRO A N 1
ATOM 3569 C CA . PRO A 1 478 ? 34.719 -2.141 1.447 1 41.75 478 PRO A CA 1
ATOM 3570 C C . PRO A 1 478 ? 35.688 -1.002 1.743 1 41.75 478 PRO A C 1
ATOM 3572 O O . PRO A 1 478 ? 35.844 -0.082 0.934 1 41.75 478 PRO A O 1
ATOM 3575 N N . ALA A 1 479 ? 35.781 -0.652 3.051 1 39.28 479 ALA A N 1
ATOM 3576 C CA . ALA A 1 479 ? 36.844 0.287 3.381 1 39.28 479 ALA A CA 1
ATOM 3577 C C . ALA A 1 479 ? 38.125 -0.052 2.623 1 39.28 479 ALA A C 1
ATOM 3579 O O . ALA A 1 479 ? 38.562 -1.201 2.633 1 39.28 479 ALA A O 1
ATOM 3580 N N . ASP A 1 480 ? 38.375 0.795 1.592 1 28.69 480 ASP A N 1
ATOM 3581 C CA . ASP A 1 480 ? 39.781 0.706 1.204 1 28.69 480 ASP A CA 1
ATOM 3582 C C . ASP A 1 480 ? 40.688 0.843 2.42 1 28.69 480 ASP A C 1
ATOM 3584 O O . ASP A 1 480 ? 40.438 1.669 3.301 1 28.69 480 ASP A O 1
ATOM 3588 N N . MET B 1 1 ? -41.156 65.25 43.438 1 31.25 1 MET B N 1
ATOM 3589 C CA . MET B 1 1 ? -41.812 64.5 42.344 1 31.25 1 MET B CA 1
ATOM 3590 C C . MET B 1 1 ? -40.781 63.75 41.5 1 31.25 1 MET B C 1
ATOM 3592 O O . MET B 1 1 ? -40 64.312 40.781 1 31.25 1 MET B O 1
ATOM 3596 N N . TYR B 1 2 ? -40.219 62.625 42.125 1 35.94 2 TYR B N 1
ATOM 3597 C CA . TYR B 1 2 ? -39.156 61.719 41.719 1 35.94 2 TYR B CA 1
ATOM 3598 C C . TYR B 1 2 ? -39.562 60.906 40.5 1 35.94 2 TYR B C 1
ATOM 3600 O O . TYR B 1 2 ? -40.594 60.188 40.531 1 35.94 2 TYR B O 1
ATOM 3608 N N . THR B 1 3 ? -39.406 61.5 39.281 1 36.84 3 THR B N 1
ATOM 3609 C CA . THR B 1 3 ? -39.688 60.875 38 1 36.84 3 THR B CA 1
ATOM 3610 C C . THR B 1 3 ? -38.906 59.562 37.844 1 36.84 3 THR B C 1
ATOM 3612 O O . THR B 1 3 ? -37.656 59.562 38.031 1 36.84 3 THR B O 1
ATOM 3615 N N . HIS B 1 4 ? -39.5 58.406 38.188 1 40.12 4 HIS B N 1
ATOM 3616 C CA . HIS B 1 4 ? -39.094 57.031 37.969 1 40.12 4 HIS B CA 1
ATOM 3617 C C . HIS B 1 4 ? -38.781 56.781 36.5 1 40.12 4 HIS B C 1
ATOM 3619 O O . HIS B 1 4 ? -39.625 57.031 35.625 1 40.12 4 HIS B O 1
ATOM 3625 N N . ASP B 1 5 ? -37.531 57.031 36.031 1 40.75 5 ASP B N 1
ATOM 3626 C CA . ASP B 1 5 ? -37.062 56.719 34.688 1 40.75 5 ASP B CA 1
ATOM 3627 C C . ASP B 1 5 ? -37.281 55.25 34.375 1 40.75 5 ASP B C 1
ATOM 3629 O O . ASP B 1 5 ? -36.75 54.375 35.031 1 40.75 5 ASP B O 1
ATOM 3633 N N . PRO B 1 6 ? -38.469 54.781 33.844 1 43.84 6 PRO B N 1
ATOM 3634 C CA . PRO B 1 6 ? -38.875 53.406 33.5 1 43.84 6 PRO B CA 1
ATOM 3635 C C . PRO B 1 6 ? -37.938 52.75 32.5 1 43.84 6 PRO B C 1
ATOM 3637 O O . PRO B 1 6 ? -38.312 51.75 31.859 1 43.84 6 PRO B O 1
ATOM 3640 N N . LYS B 1 7 ? -36.844 53.375 32.094 1 52.94 7 LYS B N 1
ATOM 3641 C CA . LYS B 1 7 ? -36.156 52.906 30.891 1 52.94 7 LYS B CA 1
ATOM 3642 C C . LYS B 1 7 ? -35.469 51.562 31.156 1 52.94 7 LYS B C 1
ATOM 3644 O O . LYS B 1 7 ? -34.781 51.031 30.281 1 52.94 7 LYS B O 1
ATOM 3649 N N . ALA B 1 8 ? -35.406 51.062 32.406 1 55.03 8 ALA B N 1
ATOM 3650 C CA . ALA B 1 8 ? -34.438 50 32.656 1 55.03 8 ALA B CA 1
ATOM 3651 C C . ALA B 1 8 ? -34.969 48.625 32.188 1 55.03 8 ALA B C 1
ATOM 3653 O O . ALA B 1 8 ? -34.188 47.688 32.031 1 55.03 8 ALA B O 1
ATOM 3654 N N . PRO B 1 9 ? -36.312 48.469 32.156 1 57.16 9 PRO B N 1
ATOM 3655 C CA . PRO B 1 9 ? -36.688 47.062 32 1 57.16 9 PRO B CA 1
ATOM 3656 C C . PRO B 1 9 ? -36.5 46.562 30.578 1 57.16 9 PRO B C 1
ATOM 3658 O O . PRO B 1 9 ? -36.281 45.375 30.375 1 57.16 9 PRO B O 1
ATOM 3661 N N . HIS B 1 10 ? -36.469 47.469 29.641 1 58.84 10 HIS B N 1
ATOM 3662 C CA . HIS B 1 10 ? -36.438 47 28.25 1 58.84 10 HIS B CA 1
ATOM 3663 C C . HIS B 1 10 ? -35.031 46.5 27.875 1 58.84 10 HIS B C 1
ATOM 3665 O O . HIS B 1 10 ? -34.906 45.656 26.984 1 58.84 10 HIS B O 1
ATOM 3671 N N . ARG B 1 11 ? -34 47 28.578 1 61.81 11 ARG B N 1
ATOM 3672 C CA . ARG B 1 11 ? -32.656 46.562 28.234 1 61.81 11 ARG B CA 1
ATOM 3673 C C . ARG B 1 11 ? -32.406 45.094 28.656 1 61.81 11 ARG B C 1
ATOM 3675 O O . ARG B 1 11 ? -31.75 44.344 27.938 1 61.81 11 ARG B O 1
ATOM 3682 N N . ARG B 1 12 ? -33.031 44.75 29.812 1 62.09 12 ARG B N 1
ATOM 3683 C CA . ARG B 1 12 ? -32.844 43.375 30.281 1 62.09 12 ARG B CA 1
ATOM 3684 C C . ARG B 1 12 ? -33.625 42.406 29.391 1 62.09 12 ARG B C 1
ATOM 3686 O O . ARG B 1 12 ? -33.125 41.312 29.109 1 62.09 12 ARG B O 1
ATOM 3693 N N . LEU B 1 13 ? -34.844 42.844 29 1 62.47 13 LEU B N 1
ATOM 3694 C CA . LEU B 1 13 ? -35.625 42 28.125 1 62.47 13 LEU B CA 1
ATOM 3695 C C . LEU B 1 13 ? -34.938 41.844 26.766 1 62.47 13 LEU B C 1
ATOM 3697 O O . LEU B 1 13 ? -34.938 40.75 26.188 1 62.47 13 LEU B O 1
ATOM 3701 N N . PHE B 1 14 ? -34.312 42.938 26.312 1 59.47 14 PHE B N 1
ATOM 3702 C CA . PHE B 1 14 ? -33.625 42.844 25.031 1 59.47 14 PHE B CA 1
ATOM 3703 C C . PHE B 1 14 ? -32.375 41.969 25.125 1 59.47 14 PHE B C 1
ATOM 3705 O O . PHE B 1 14 ? -32.094 41.188 24.203 1 59.47 14 PHE B O 1
ATOM 3712 N N . LEU B 1 15 ? -31.719 42.031 26.25 1 62.16 15 LEU B N 1
ATOM 3713 C CA . LEU B 1 15 ? -30.578 41.125 26.438 1 62.16 15 LEU B CA 1
ATOM 3714 C C . LEU B 1 15 ? -31.016 39.688 26.562 1 62.16 15 LEU B C 1
ATOM 3716 O O . LEU B 1 15 ? -30.359 38.781 26.062 1 62.16 15 LEU B O 1
ATOM 3720 N N . GLY B 1 16 ? -32.125 39.469 27.234 1 62.12 16 GLY B N 1
ATOM 3721 C CA . GLY B 1 16 ? -32.688 38.156 27.328 1 62.12 16 GLY B CA 1
ATOM 3722 C C . GLY B 1 16 ? -33.156 37.594 25.984 1 62.12 16 GLY B C 1
ATOM 3723 O O . GLY B 1 16 ? -32.938 36.438 25.672 1 62.12 16 GLY B O 1
ATOM 3724 N N . LEU B 1 17 ? -33.781 38.438 25.219 1 60.16 17 LEU B N 1
ATOM 3725 C CA . LEU B 1 17 ? -34.281 38 23.906 1 60.16 17 LEU B CA 1
ATOM 3726 C C . LEU B 1 17 ? -33.156 37.812 22.938 1 60.16 17 LEU B C 1
ATOM 3728 O O . LEU B 1 17 ? -33.156 36.875 22.125 1 60.16 17 LEU B O 1
ATOM 3732 N N . ALA B 1 18 ? -32.125 38.656 22.969 1 59.28 18 ALA B N 1
ATOM 3733 C CA . ALA B 1 18 ? -30.938 38.438 22.156 1 59.28 18 ALA B CA 1
ATOM 3734 C C . ALA B 1 18 ? -30.234 37.156 22.516 1 59.28 18 ALA B C 1
ATOM 3736 O O . ALA B 1 18 ? -29.766 36.406 21.641 1 59.28 18 ALA B O 1
ATOM 3737 N N . GLY B 1 19 ? -30.172 36.938 23.797 1 58.19 19 GLY B N 1
ATOM 3738 C CA . GLY B 1 19 ? -29.625 35.688 24.266 1 58.19 19 GLY B CA 1
ATOM 3739 C C . GLY B 1 19 ? -30.422 34.469 23.797 1 58.19 19 GLY B C 1
ATOM 3740 O O . GLY B 1 19 ? -29.859 33.469 23.406 1 58.19 19 GLY B O 1
ATOM 3741 N N . ALA B 1 20 ? -31.719 34.594 23.922 1 59.47 20 ALA B N 1
ATOM 3742 C CA . ALA B 1 20 ? -32.594 33.5 23.484 1 59.47 20 ALA B CA 1
ATOM 3743 C C . ALA B 1 20 ? -32.531 33.312 21.969 1 59.47 20 ALA B C 1
ATOM 3745 O O . ALA B 1 20 ? -32.594 32.188 21.484 1 59.47 20 ALA B O 1
ATOM 3746 N N . CYS B 1 21 ? -32.469 34.312 21.203 1 55.53 21 CYS B N 1
ATOM 3747 C CA . CYS B 1 21 ? -32.344 34.219 19.75 1 55.53 21 CYS B CA 1
ATOM 3748 C C . CYS B 1 21 ? -31.047 33.531 19.359 1 55.53 21 CYS B C 1
ATOM 3750 O O . CYS B 1 21 ? -31.016 32.75 18.422 1 55.53 21 CYS B O 1
ATOM 3752 N N . VAL B 1 22 ? -30.031 33.938 20.047 1 56.84 22 VAL B N 1
ATOM 3753 C CA . VAL B 1 22 ? -28.734 33.312 19.781 1 56.84 22 VAL B CA 1
ATOM 3754 C C . VAL B 1 22 ? -28.797 31.828 20.109 1 56.84 22 VAL B C 1
ATOM 3756 O O . VAL B 1 22 ? -28.266 31.016 19.375 1 56.84 22 VAL B O 1
ATOM 3759 N N . LEU B 1 23 ? -29.5 31.547 21.156 1 56.53 23 LEU B N 1
ATOM 3760 C CA . LEU B 1 23 ? -29.609 30.141 21.547 1 56.53 23 LEU B CA 1
ATOM 3761 C C . LEU B 1 23 ? -30.484 29.359 20.562 1 56.53 23 LEU B C 1
ATOM 3763 O O . LEU B 1 23 ? -30.25 28.172 20.344 1 56.53 23 LEU B O 1
ATOM 3767 N N . SER B 1 24 ? -31.516 29.984 20.109 1 56.5 24 SER B N 1
ATOM 3768 C CA . SER B 1 24 ? -32.375 29.297 19.156 1 56.5 24 SER B CA 1
ATOM 3769 C C . SER B 1 24 ? -31.641 29.047 17.828 1 56.5 24 SER B C 1
ATOM 3771 O O . SER B 1 24 ? -31.922 28.078 17.125 1 56.5 24 SER B O 1
ATOM 3773 N N . LEU B 1 25 ? -30.781 29.891 17.438 1 53.72 25 LEU B N 1
ATOM 3774 C CA . LEU B 1 25 ? -30.031 29.734 16.203 1 53.72 25 LEU B CA 1
ATOM 3775 C C . LEU B 1 25 ? -28.953 28.656 16.344 1 53.72 25 LEU B C 1
ATOM 3777 O O . LEU B 1 25 ? -28.391 28.188 15.352 1 53.72 25 LEU B O 1
ATOM 3781 N N . ALA B 1 26 ? -28.562 28.469 17.562 1 56.56 26 ALA B N 1
ATOM 3782 C CA . ALA B 1 26 ? -27.484 27.531 17.844 1 56.56 26 ALA B CA 1
ATOM 3783 C C . ALA B 1 26 ? -27.875 26.109 17.453 1 56.56 26 ALA B C 1
ATOM 3785 O O . ALA B 1 26 ? -27.016 25.25 17.25 1 56.56 26 ALA B O 1
ATOM 3786 N N . GLY B 1 27 ? -29.156 25.859 17.312 1 61.91 27 GLY B N 1
ATOM 3787 C CA . GLY B 1 27 ? -29.547 24.484 17.031 1 61.91 27 GLY B CA 1
ATOM 3788 C C . GLY B 1 27 ? -29.469 24.141 15.555 1 61.91 27 GLY B C 1
ATOM 3789 O O . GLY B 1 27 ? -29.281 22.969 15.203 1 61.91 27 GLY B O 1
ATOM 3790 N N . CYS B 1 28 ? -29.484 25.062 14.609 1 74.31 28 CYS B N 1
ATOM 3791 C CA . CYS B 1 28 ? -29.594 24.734 13.195 1 74.31 28 CYS B CA 1
ATOM 3792 C C . CYS B 1 28 ? -28.266 24.953 12.477 1 74.31 28 CYS B C 1
ATOM 3794 O O . CYS B 1 28 ? -27.719 26.062 12.508 1 74.31 28 CYS B O 1
ATOM 3796 N N . ALA B 1 29 ? -27.469 23.891 12.195 1 83.69 29 ALA B N 1
ATOM 3797 C CA . ALA B 1 29 ? -26.25 24 11.383 1 83.69 29 ALA B CA 1
ATOM 3798 C C . ALA B 1 29 ? -26.609 24.141 9.906 1 83.69 29 ALA B C 1
ATOM 3800 O O . ALA B 1 29 ? -27.469 23.422 9.398 1 83.69 29 ALA B O 1
ATOM 3801 N N . VAL B 1 30 ? -25.969 25.047 9.242 1 88.19 30 VAL B N 1
ATOM 3802 C CA . VAL B 1 30 ? -26.219 25.25 7.816 1 88.19 30 VAL B CA 1
ATOM 3803 C C . VAL B 1 30 ? -25.672 24.047 7.027 1 88.19 30 VAL B C 1
ATOM 3805 O O . VAL B 1 30 ? -24.906 23.25 7.559 1 88.19 30 VAL B O 1
ATOM 3808 N N . GLY B 1 31 ? -26.109 23.984 5.727 1 88 31 GLY B N 1
ATOM 3809 C CA . GLY B 1 31 ? -25.719 22.859 4.898 1 88 31 GLY B CA 1
ATOM 3810 C C . GLY B 1 31 ? -26.703 21.703 4.977 1 88 31 GLY B C 1
ATOM 3811 O O . GLY B 1 31 ? -27.594 21.688 5.828 1 88 31 GLY B O 1
ATOM 3812 N N . PRO B 1 32 ? -26.516 20.812 4.172 1 89.38 32 PRO B N 1
ATOM 3813 C CA . PRO B 1 32 ? -27.484 19.703 4.113 1 89.38 32 PRO B CA 1
ATOM 3814 C C . PRO B 1 32 ? -27.281 18.688 5.234 1 89.38 32 PRO B C 1
ATOM 3816 O O . PRO B 1 32 ? -26.156 18.438 5.652 1 89.38 32 PRO B O 1
ATOM 3819 N N . ASP B 1 33 ? -28.375 18.203 5.789 1 91 33 ASP B N 1
ATOM 3820 C CA . ASP B 1 33 ? -28.312 16.984 6.582 1 91 33 ASP B CA 1
ATOM 3821 C C . ASP B 1 33 ? -28.094 15.758 5.691 1 91 33 ASP B C 1
ATOM 3823 O O . ASP B 1 33 ? -28.672 15.672 4.609 1 91 33 ASP B O 1
ATOM 3827 N N . TYR B 1 34 ? -27.281 14.938 6.121 1 92.88 34 TYR B N 1
ATOM 3828 C CA . TYR B 1 34 ? -26.922 13.797 5.289 1 92.88 34 TYR B CA 1
ATOM 3829 C C . TYR B 1 34 ? -28.141 12.922 5 1 92.88 34 TYR B C 1
ATOM 3831 O O . TYR B 1 34 ? -28.891 12.578 5.91 1 92.88 34 TYR B O 1
ATOM 3839 N N . ALA B 1 35 ? -28.297 12.641 3.781 1 92.88 35 ALA B N 1
ATOM 3840 C CA . ALA B 1 35 ? -29.234 11.641 3.283 1 92.88 35 ALA B CA 1
ATOM 3841 C C . ALA B 1 35 ? -28.531 10.609 2.404 1 92.88 35 ALA B C 1
ATOM 3843 O O . ALA B 1 35 ? -27.797 10.977 1.479 1 92.88 35 ALA B O 1
ATOM 3844 N N . ARG B 1 36 ? -28.781 9.438 2.701 1 93.88 36 ARG B N 1
ATOM 3845 C CA . ARG B 1 36 ? -28.125 8.375 1.946 1 93.88 36 ARG B CA 1
ATOM 3846 C C . ARG B 1 36 ? -28.547 8.406 0.48 1 93.88 36 ARG B C 1
ATOM 3848 O O . ARG B 1 36 ? -29.734 8.414 0.17 1 93.88 36 ARG B O 1
ATOM 3855 N N . PRO B 1 37 ? -27.547 8.391 -0.37 1 93.81 37 PRO B N 1
ATOM 3856 C CA . PRO B 1 37 ? -27.875 8.375 -1.795 1 93.81 37 PRO B CA 1
ATOM 3857 C C . PRO B 1 37 ? -28.562 7.078 -2.225 1 93.81 37 PRO B C 1
ATOM 3859 O O . PRO B 1 37 ? -28.328 6.023 -1.638 1 93.81 37 PRO B O 1
ATOM 3862 N N . ALA B 1 38 ? -29.391 7.207 -3.262 1 91.94 38 ALA B N 1
ATOM 3863 C CA . ALA B 1 38 ? -30.031 6.023 -3.83 1 91.94 38 ALA B CA 1
ATOM 3864 C C . ALA B 1 38 ? -29 5.105 -4.488 1 91.94 38 ALA B C 1
ATOM 3866 O O . ALA B 1 38 ? -28.047 5.578 -5.125 1 91.94 38 ALA B O 1
ATOM 3867 N N . VAL B 1 39 ? -29.203 3.844 -4.234 1 91.62 39 VAL B N 1
ATOM 3868 C CA . VAL B 1 39 ? -28.297 2.863 -4.844 1 91.62 39 VAL B CA 1
ATOM 3869 C C . VAL B 1 39 ? -29.109 1.887 -5.695 1 91.62 39 VAL B C 1
ATOM 3871 O O . VAL B 1 39 ? -30.312 1.728 -5.492 1 91.62 39 VAL B O 1
ATOM 3874 N N . PRO B 1 40 ? -28.422 1.295 -6.68 1 90.12 40 PRO B N 1
ATOM 3875 C CA . PRO B 1 40 ? -29.125 0.296 -7.484 1 90.12 40 PRO B CA 1
ATOM 3876 C C . PRO B 1 40 ? -29.672 -0.856 -6.648 1 90.12 40 PRO B C 1
ATOM 3878 O O . PRO B 1 40 ? -29.016 -1.301 -5.699 1 90.12 40 PRO B O 1
ATOM 3881 N N . ARG B 1 41 ? -30.875 -1.259 -6.973 1 88.62 41 ARG B N 1
ATOM 3882 C CA . ARG B 1 41 ? -31.5 -2.396 -6.316 1 88.62 41 ARG B CA 1
ATOM 3883 C C . ARG B 1 41 ? -31.5 -3.623 -7.223 1 88.62 41 ARG B C 1
ATOM 3885 O O . ARG B 1 41 ? -31.703 -3.506 -8.43 1 88.62 41 ARG B O 1
ATOM 3892 N N . ALA B 1 42 ? -31.109 -4.676 -6.613 1 87.31 42 ALA B N 1
ATOM 3893 C CA . ALA B 1 42 ? -31.109 -5.926 -7.371 1 87.31 42 ALA B CA 1
ATOM 3894 C C . ALA B 1 42 ? -32.125 -6.91 -6.793 1 87.31 42 ALA B C 1
ATOM 3896 O O . ALA B 1 42 ? -32.156 -7.133 -5.582 1 87.31 42 ALA B O 1
ATOM 3897 N N . ASP B 1 43 ? -32.969 -7.445 -7.621 1 83.5 43 ASP B N 1
ATOM 3898 C CA . ASP B 1 43 ? -33.938 -8.461 -7.199 1 83.5 43 ASP B CA 1
ATOM 3899 C C . ASP B 1 43 ? -33.281 -9.82 -7.023 1 83.5 43 ASP B C 1
ATOM 3901 O O . ASP B 1 43 ? -33.688 -10.609 -6.172 1 83.5 43 ASP B O 1
ATOM 3905 N N . ALA B 1 44 ? -32.344 -10.023 -7.898 1 86.81 44 ALA B N 1
ATOM 3906 C CA . ALA B 1 44 ? -31.562 -11.242 -7.832 1 86.81 44 ALA B CA 1
ATOM 3907 C C . ALA B 1 44 ? -30.094 -10.953 -8.133 1 86.81 44 ALA B C 1
ATOM 3909 O O . ALA B 1 44 ? -29.781 -9.992 -8.844 1 86.81 44 ALA B O 1
ATOM 3910 N N . LEU B 1 45 ? -29.266 -11.781 -7.602 1 89.69 45 LEU B N 1
ATOM 3911 C CA . LEU B 1 45 ? -27.844 -11.578 -7.797 1 89.69 45 LEU B CA 1
ATOM 3912 C C . LEU B 1 45 ? -27.328 -12.398 -8.977 1 89.69 45 LEU B C 1
ATOM 3914 O O . LEU B 1 45 ? -26.266 -12.117 -9.516 1 89.69 45 LEU B O 1
ATOM 3918 N N . THR B 1 46 ? -28.031 -13.453 -9.328 1 91.38 46 THR B N 1
ATOM 3919 C CA . THR B 1 46 ? -27.688 -14.273 -10.477 1 91.38 46 THR B CA 1
ATOM 3920 C C . THR B 1 46 ? -28.797 -14.258 -11.516 1 91.38 46 THR B C 1
ATOM 3922 O O . THR B 1 46 ? -29.938 -13.922 -11.195 1 91.38 46 THR B O 1
ATOM 3925 N N . ARG B 1 47 ? -28.391 -14.547 -12.758 1 91.56 47 ARG B N 1
ATOM 3926 C CA . ARG B 1 47 ? -29.344 -14.5 -13.852 1 91.56 47 ARG B CA 1
ATOM 3927 C C . ARG B 1 47 ? -30.375 -15.617 -13.727 1 91.56 47 ARG B C 1
ATOM 3929 O O . ARG B 1 47 ? -31.562 -15.422 -14.031 1 91.56 47 ARG B O 1
ATOM 3936 N N . GLU B 1 48 ? -30.047 -16.828 -13.258 1 87.5 48 GLU B N 1
ATOM 3937 C CA . GLU B 1 48 ? -30.891 -17.984 -12.984 1 87.5 48 GLU B CA 1
ATOM 3938 C C . GLU B 1 48 ? -30.641 -18.516 -11.57 1 87.5 48 GLU B C 1
ATOM 3940 O O . GLU B 1 48 ? -29.547 -18.328 -11.016 1 87.5 48 GLU B O 1
ATOM 3945 N N . PRO B 1 49 ? -31.828 -19 -11.07 1 84.38 49 PRO B N 1
ATOM 3946 C CA . PRO B 1 49 ? -31.609 -19.594 -9.742 1 84.38 49 PRO B CA 1
ATOM 3947 C C . PRO B 1 49 ? -30.562 -20.703 -9.758 1 84.38 49 PRO B C 1
ATOM 3949 O O . PRO B 1 49 ? -30.516 -21.5 -10.688 1 84.38 49 PRO B O 1
ATOM 3952 N N . LEU B 1 50 ? -29.672 -20.562 -8.797 1 85.75 50 LEU B N 1
ATOM 3953 C CA . LEU B 1 50 ? -28.609 -21.562 -8.703 1 85.75 50 LEU B CA 1
ATOM 3954 C C . LEU B 1 50 ? -28.875 -22.531 -7.555 1 85.75 50 LEU B C 1
ATOM 3956 O O . LEU B 1 50 ? -29.391 -22.125 -6.508 1 85.75 50 LEU B O 1
ATOM 3960 N N . ALA B 1 51 ? -28.562 -23.75 -7.758 1 76.12 51 ALA B N 1
ATOM 3961 C CA . ALA B 1 51 ? -28.781 -24.797 -6.766 1 76.12 51 ALA B CA 1
ATOM 3962 C C . ALA B 1 51 ? -27.984 -24.531 -5.496 1 76.12 51 ALA B C 1
ATOM 3964 O O . ALA B 1 51 ? -28.391 -24.922 -4.402 1 76.12 51 ALA B O 1
ATOM 3965 N N . THR B 1 52 ? -26.906 -23.922 -5.648 1 72.06 52 THR B N 1
ATOM 3966 C CA . THR B 1 52 ? -25.969 -23.75 -4.543 1 72.06 52 THR B CA 1
ATOM 3967 C C . THR B 1 52 ? -26.297 -22.484 -3.75 1 72.06 52 THR B C 1
ATOM 3969 O O . THR B 1 52 ? -25.625 -22.172 -2.76 1 72.06 52 THR B O 1
ATOM 3972 N N . ALA B 1 53 ? -27.312 -21.844 -4.211 1 65.5 53 ALA B N 1
ATOM 3973 C CA . ALA B 1 53 ? -27.672 -20.641 -3.457 1 65.5 53 ALA B CA 1
ATOM 3974 C C . ALA B 1 53 ? -28.094 -20.984 -2.035 1 65.5 53 ALA B C 1
ATOM 3976 O O . ALA B 1 53 ? -28.891 -21.906 -1.833 1 65.5 53 ALA B O 1
ATOM 3977 N N . GLY B 1 54 ? -27.312 -20.469 -0.951 1 63.41 54 GLY B N 1
ATOM 3978 C CA . GLY B 1 54 ? -27.406 -20.781 0.465 1 63.41 54 GLY B CA 1
ATOM 3979 C C . GLY B 1 54 ? -28.766 -20.5 1.064 1 63.41 54 GLY B C 1
ATOM 3980 O O . GLY B 1 54 ? -29.469 -19.594 0.611 1 63.41 54 GLY B O 1
ATOM 3981 N N . HIS B 1 55 ? -29.203 -21.469 1.806 1 67.75 55 HIS B N 1
ATOM 3982 C CA . HIS B 1 55 ? -30.469 -21.344 2.51 1 67.75 55 HIS B CA 1
ATOM 3983 C C . HIS B 1 55 ? -30.25 -21.188 4.012 1 67.75 55 HIS B C 1
ATOM 3985 O O . HIS B 1 55 ? -31.219 -21.156 4.781 1 67.75 55 HIS B O 1
ATOM 3991 N N . SER B 1 56 ? -28.875 -20.938 4.25 1 67.06 56 SER B N 1
ATOM 3992 C CA . SER B 1 56 ? -28.609 -20.828 5.68 1 67.06 56 SER B CA 1
ATOM 3993 C C . SER B 1 56 ? -28.672 -19.391 6.152 1 67.06 56 SER B C 1
ATOM 3995 O O . SER B 1 56 ? -28.641 -18.453 5.336 1 67.06 56 SER B O 1
ATOM 3997 N N . GLY B 1 57 ? -29.109 -19.156 7.324 1 75.31 57 GLY B N 1
ATOM 3998 C CA . GLY B 1 57 ? -29.203 -17.875 8.008 1 75.31 57 GLY B CA 1
ATOM 3999 C C . GLY B 1 57 ? -28.062 -16.938 7.68 1 75.31 57 GLY B C 1
ATOM 4000 O O . GLY B 1 57 ? -27.312 -17.172 6.738 1 75.31 57 GLY B O 1
ATOM 4001 N N . PRO B 1 58 ? -27.906 -15.859 8.258 1 80.12 58 PRO B N 1
ATOM 4002 C CA . PRO B 1 58 ? -26.875 -14.852 8.023 1 80.12 58 PRO B CA 1
ATOM 4003 C C . PRO B 1 58 ? -25.469 -15.359 8.344 1 80.12 58 PRO B C 1
ATOM 4005 O O . PRO B 1 58 ? -25.312 -16.328 9.102 1 80.12 58 PRO B O 1
ATOM 4008 N N . VAL B 1 59 ? -24.547 -14.773 7.641 1 86.94 59 VAL B N 1
ATOM 4009 C CA . VAL B 1 59 ? -23.141 -15.133 7.871 1 86.94 59 VAL B CA 1
ATOM 4010 C C . VAL B 1 59 ? -22.781 -14.898 9.336 1 86.94 59 VAL B C 1
ATOM 4012 O O . VAL B 1 59 ? -23.094 -13.844 9.891 1 86.94 59 VAL B O 1
ATOM 4015 N N . GLN B 1 60 ? -22.172 -15.883 9.922 1 85.38 60 GLN B N 1
ATOM 4016 C CA . GLN B 1 60 ? -21.703 -15.758 11.297 1 85.38 60 GLN B CA 1
ATOM 4017 C C . GLN B 1 60 ? -20.344 -15.078 11.359 1 85.38 60 GLN B C 1
ATOM 4019 O O . GLN B 1 60 ? -19.547 -15.18 10.414 1 85.38 60 GLN B O 1
ATOM 4024 N N . ARG B 1 61 ? -20 -14.453 12.508 1 89.19 61 ARG B N 1
ATOM 4025 C CA . ARG B 1 61 ? -18.766 -13.688 12.664 1 89.19 61 ARG B CA 1
ATOM 4026 C C . ARG B 1 61 ? -17.547 -14.602 12.586 1 89.19 61 ARG B C 1
ATOM 4028 O O . ARG B 1 61 ? -16.5 -14.203 12.047 1 89.19 61 ARG B O 1
ATOM 4035 N N . GLN B 1 62 ? -17.656 -15.805 13.164 1 93.44 62 GLN B N 1
ATOM 4036 C CA . GLN B 1 62 ? -16.562 -16.766 13.086 1 93.44 62 GLN B CA 1
ATOM 4037 C C . GLN B 1 62 ? -16.844 -17.844 12.039 1 93.44 62 GLN B C 1
ATOM 4039 O O . GLN B 1 62 ? -16.812 -19.031 12.352 1 93.44 62 GLN B O 1
ATOM 4044 N N . TRP B 1 63 ? -17.062 -17.359 10.789 1 94 63 TRP B N 1
ATOM 4045 C CA . TRP B 1 63 ? -17.5 -18.203 9.68 1 94 63 TRP B CA 1
ATOM 4046 C C . TRP B 1 63 ? -16.469 -19.297 9.383 1 94 63 TRP B C 1
ATOM 4048 O O . TRP B 1 63 ? -16.812 -20.344 8.852 1 94 63 TRP B O 1
ATOM 4058 N N . TRP B 1 64 ? -15.164 -19.125 9.742 1 96.25 64 TRP B N 1
ATOM 4059 C CA . TRP B 1 64 ? -14.109 -20.094 9.438 1 96.25 64 TRP B CA 1
ATOM 4060 C C . TRP B 1 64 ? -14.281 -21.359 10.258 1 96.25 64 TRP B C 1
ATOM 4062 O O . TRP B 1 64 ? -13.711 -22.406 9.93 1 96.25 64 TRP B O 1
ATOM 4072 N N . LYS B 1 65 ? -15.055 -21.312 11.312 1 95.56 65 LYS B N 1
ATOM 4073 C CA . LYS B 1 65 ? -15.297 -22.484 12.133 1 95.56 65 LYS B CA 1
ATOM 4074 C C . LYS B 1 65 ? -16.156 -23.5 11.398 1 95.56 65 LYS B C 1
ATOM 4076 O O . LYS B 1 65 ? -16.203 -24.672 11.773 1 95.56 65 LYS B O 1
ATOM 4081 N N . ALA B 1 66 ? -16.844 -23.062 10.375 1 94.44 66 ALA B N 1
ATOM 4082 C CA . ALA B 1 66 ? -17.734 -23.938 9.609 1 94.44 66 ALA B CA 1
ATOM 4083 C C . ALA B 1 66 ? -16.953 -25.031 8.891 1 94.44 66 ALA B C 1
ATOM 4085 O O . ALA B 1 66 ? -17.531 -26.031 8.453 1 94.44 66 ALA B O 1
ATOM 4086 N N . TYR B 1 67 ? -15.594 -24.875 8.742 1 96.81 67 TYR B N 1
ATOM 4087 C CA . TYR B 1 67 ? -14.773 -25.859 8.047 1 96.81 67 TYR B CA 1
ATOM 4088 C C . TYR B 1 67 ? -14.414 -27.016 8.977 1 96.81 67 TYR B C 1
ATOM 4090 O O . TYR B 1 67 ? -13.898 -28.047 8.531 1 96.81 67 TYR B O 1
ATOM 4098 N N . GLY B 1 68 ? -14.602 -26.875 10.266 1 96.06 68 GLY B N 1
ATOM 4099 C CA . GLY B 1 68 ? -14.438 -27.953 11.227 1 96.06 68 GLY B CA 1
ATOM 4100 C C . GLY B 1 68 ? -12.984 -28.297 11.508 1 96.06 68 GLY B C 1
ATOM 4101 O O . GLY B 1 68 ? -12.68 -29.422 11.898 1 96.06 68 GLY B O 1
ATOM 4102 N N . SER B 1 69 ? -12.078 -27.422 11.297 1 96.88 69 SER B N 1
ATOM 4103 C CA . SER B 1 69 ? -10.664 -27.672 11.539 1 96.88 69 SER B CA 1
ATOM 4104 C C . SER B 1 69 ? -10.148 -26.828 12.703 1 96.88 69 SER B C 1
ATOM 4106 O O . SER B 1 69 ? -10 -25.609 12.57 1 96.88 69 SER B O 1
ATOM 4108 N N . PRO B 1 70 ? -9.789 -27.5 13.828 1 96.25 70 PRO B N 1
ATOM 4109 C CA . PRO B 1 70 ? -9.242 -26.75 14.961 1 96.25 70 PRO B CA 1
ATOM 4110 C C . PRO B 1 70 ? -7.949 -26.016 14.617 1 96.25 70 PRO B C 1
ATOM 4112 O O . PRO B 1 70 ? -7.68 -24.938 15.164 1 96.25 70 PRO B O 1
ATOM 4115 N N . GLU B 1 71 ? -7.168 -26.609 13.742 1 96.75 71 GLU B N 1
ATOM 4116 C CA . GLU B 1 71 ? -5.926 -25.969 13.328 1 96.75 71 GLU B CA 1
ATOM 4117 C C . GLU B 1 71 ? -6.199 -24.656 12.594 1 96.75 71 GLU B C 1
ATOM 4119 O O . GLU B 1 71 ? -5.52 -23.656 12.836 1 96.75 71 GLU B O 1
ATOM 4124 N N . LEU B 1 72 ? -7.18 -24.688 11.703 1 97.69 72 LEU B N 1
ATOM 4125 C CA . LEU B 1 72 ? -7.566 -23.469 11 1 97.69 72 LEU B CA 1
ATOM 4126 C C . LEU B 1 72 ? -8.102 -22.422 11.977 1 97.69 72 LEU B C 1
ATOM 4128 O O . LEU B 1 72 ? -7.723 -21.25 11.906 1 97.69 72 LEU B O 1
ATOM 4132 N N . ASP B 1 73 ? -8.969 -22.875 12.969 1 97.62 73 ASP B N 1
ATOM 4133 C CA . ASP B 1 73 ? -9.547 -21.953 13.945 1 97.62 73 ASP B CA 1
ATOM 4134 C C . ASP B 1 73 ? -8.453 -21.25 14.75 1 97.62 73 ASP B C 1
ATOM 4136 O O . ASP B 1 73 ? -8.492 -20.031 14.914 1 97.62 73 ASP B O 1
ATOM 4140 N N . ALA B 1 74 ? -7.504 -22.031 15.172 1 97.25 74 ALA B N 1
ATOM 4141 C CA . ALA B 1 74 ? -6.422 -21.5 15.992 1 97.25 74 ALA B CA 1
ATOM 4142 C C . ALA B 1 74 ? -5.562 -20.516 15.203 1 97.25 74 ALA B C 1
ATOM 4144 O O . ALA B 1 74 ? -5.16 -19.469 15.719 1 97.25 74 ALA B O 1
ATOM 4145 N N . LEU B 1 75 ? -5.281 -20.797 13.945 1 98 75 LEU B N 1
ATOM 4146 C CA . LEU B 1 75 ? -4.422 -19.953 13.133 1 98 75 LEU B CA 1
ATOM 4147 C C . LEU B 1 75 ? -5.109 -18.625 12.82 1 98 75 LEU B C 1
ATOM 4149 O O . LEU B 1 75 ? -4.473 -17.562 12.852 1 98 75 LEU B O 1
ATOM 4153 N N . VAL B 1 76 ? -6.41 -18.672 12.508 1 98.12 76 VAL B N 1
ATOM 4154 C CA . VAL B 1 76 ? -7.148 -17.438 12.227 1 98.12 76 VAL B CA 1
ATOM 4155 C C . VAL B 1 76 ? -7.176 -16.562 13.477 1 98.12 76 VAL B C 1
ATOM 4157 O O . VAL B 1 76 ? -6.918 -15.352 13.398 1 98.12 76 VAL B O 1
ATOM 4160 N N . GLN B 1 77 ? -7.469 -17.156 14.617 1 97.56 77 GLN B N 1
ATOM 4161 C CA . GLN B 1 77 ? -7.516 -16.406 15.867 1 97.56 77 GLN B CA 1
ATOM 4162 C C . GLN B 1 77 ? -6.16 -15.773 16.188 1 97.56 77 GLN B C 1
ATOM 4164 O O . GLN B 1 77 ? -6.082 -14.602 16.562 1 97.56 77 GLN B O 1
ATOM 4169 N N . GLU B 1 78 ? -5.137 -16.562 16.016 1 97.69 78 GLU B N 1
ATOM 4170 C CA . GLU B 1 78 ? -3.787 -16.062 16.25 1 97.69 78 GLU B CA 1
ATOM 4171 C C . GLU B 1 78 ? -3.463 -14.898 15.305 1 97.69 78 GLU B C 1
ATOM 4173 O O . GLU B 1 78 ? -2.9 -13.891 15.727 1 97.69 78 GLU B O 1
ATOM 4178 N N . ALA B 1 79 ? -3.77 -15.047 14.008 1 98.06 79 ALA B N 1
ATOM 4179 C CA . ALA B 1 79 ? -3.525 -13.992 13.023 1 98.06 79 ALA B CA 1
ATOM 4180 C C . ALA B 1 79 ? -4.254 -12.703 13.414 1 98.06 79 ALA B C 1
ATOM 4182 O O . ALA B 1 79 ? -3.684 -11.617 13.336 1 98.06 79 ALA B O 1
ATOM 4183 N N . LEU B 1 80 ? -5.508 -12.828 13.875 1 97.62 80 LEU B N 1
ATOM 4184 C CA . LEU B 1 80 ? -6.316 -11.664 14.227 1 97.62 80 LEU B CA 1
ATOM 4185 C C . LEU B 1 80 ? -5.754 -10.969 15.469 1 97.62 80 LEU B C 1
ATOM 4187 O O . LEU B 1 80 ? -5.93 -9.758 15.633 1 97.62 80 LEU B O 1
ATOM 4191 N N . GLU B 1 81 ? -5.023 -11.688 16.25 1 96.88 81 GLU B N 1
ATOM 4192 C CA . GLU B 1 81 ? -4.492 -11.141 17.5 1 96.88 81 GLU B CA 1
ATOM 4193 C C . GLU B 1 81 ? -3.092 -10.562 17.297 1 96.88 81 GLU B C 1
ATOM 4195 O O . GLU B 1 81 ? -2.707 -9.602 17.953 1 96.88 81 GLU B O 1
ATOM 4200 N N . ARG B 1 82 ? -2.342 -11.148 16.328 1 95.88 82 ARG B N 1
ATOM 4201 C CA . ARG B 1 82 ? -0.912 -10.852 16.328 1 95.88 82 ARG B CA 1
ATOM 4202 C C . ARG B 1 82 ? -0.506 -10.156 15.031 1 95.88 82 ARG B C 1
ATOM 4204 O O . ARG B 1 82 ? 0.643 -9.742 14.883 1 95.88 82 ARG B O 1
ATOM 4211 N N . SER B 1 83 ? -1.383 -10.008 14.07 1 96.44 83 SER B N 1
ATOM 4212 C CA . SER B 1 83 ? -1.033 -9.445 12.773 1 96.44 83 SER B CA 1
ATOM 4213 C C . SER B 1 83 ? -0.704 -7.961 12.883 1 96.44 83 SER B C 1
ATOM 4215 O O . SER B 1 83 ? -1.484 -7.188 13.438 1 96.44 83 SER B O 1
ATOM 4217 N N . PRO B 1 84 ? 0.491 -7.52 12.297 1 97 84 PRO B N 1
ATOM 4218 C CA . PRO B 1 84 ? 0.823 -6.094 12.266 1 97 84 PRO B CA 1
ATOM 4219 C C . PRO B 1 84 ? -0.215 -5.262 11.516 1 97 84 PRO B C 1
ATOM 4221 O O . PRO B 1 84 ? -0.406 -4.086 11.82 1 97 84 PRO B O 1
ATOM 4224 N N . THR B 1 85 ? -0.895 -5.895 10.586 1 96.94 85 THR B N 1
ATOM 4225 C CA . THR B 1 85 ? -1.915 -5.191 9.82 1 96.94 85 THR B CA 1
ATOM 4226 C C . THR B 1 85 ? -3.061 -4.746 10.719 1 96.94 85 THR B C 1
ATOM 4228 O O . THR B 1 85 ? -3.525 -3.607 10.625 1 96.94 85 THR B O 1
ATOM 4231 N N . ILE B 1 86 ? -3.5 -5.617 11.609 1 97.88 86 ILE B N 1
ATOM 4232 C CA . ILE B 1 86 ? -4.586 -5.293 12.523 1 97.88 86 ILE B CA 1
ATOM 4233 C C . ILE B 1 86 ? -4.109 -4.266 13.547 1 97.88 86 ILE B C 1
ATOM 4235 O O . ILE B 1 86 ? -4.848 -3.336 13.891 1 97.88 86 ILE B O 1
ATOM 4239 N N . GLU B 1 87 ? -2.873 -4.391 14.016 1 97.31 87 GLU B N 1
ATOM 4240 C CA . GLU B 1 87 ? -2.307 -3.432 14.961 1 97.31 87 GLU B CA 1
ATOM 4241 C C . GLU B 1 87 ? -2.246 -2.033 14.352 1 97.31 87 GLU B C 1
ATOM 4243 O O . GLU B 1 87 ? -2.621 -1.053 15 1 97.31 87 GLU B O 1
ATOM 4248 N N . ALA B 1 88 ? -1.804 -1.962 13.109 1 98.19 88 ALA B N 1
ATOM 4249 C CA . ALA B 1 88 ? -1.709 -0.678 12.422 1 98.19 88 ALA B CA 1
ATOM 4250 C C . ALA B 1 88 ? -3.09 -0.058 12.227 1 98.19 88 ALA B C 1
ATOM 4252 O O . ALA B 1 88 ? -3.277 1.141 12.445 1 98.19 88 ALA B O 1
ATOM 4253 N N . ALA B 1 89 ? -4.062 -0.9 11.836 1 98.06 89 ALA B N 1
ATOM 4254 C CA . ALA B 1 89 ? -5.418 -0.407 11.617 1 98.06 89 ALA B CA 1
ATOM 4255 C C . ALA B 1 89 ? -6.043 0.077 12.922 1 98.06 89 ALA B C 1
ATOM 4257 O O . ALA B 1 89 ? -6.75 1.087 12.945 1 98.06 89 ALA B O 1
ATOM 4258 N N . THR B 1 90 ? -5.785 -0.592 14.031 1 98.38 90 THR B N 1
ATOM 4259 C CA . THR B 1 90 ? -6.281 -0.198 15.344 1 98.38 90 THR B CA 1
ATOM 4260 C C . THR B 1 90 ? -5.684 1.141 15.773 1 98.38 90 THR B C 1
ATOM 4262 O O . THR B 1 90 ? -6.398 2.012 16.281 1 98.38 90 THR B O 1
ATOM 4265 N N . ALA B 1 91 ? -4.395 1.309 15.531 1 98.5 91 ALA B N 1
ATOM 4266 C CA . ALA B 1 91 ? -3.727 2.561 15.875 1 98.5 91 ALA B CA 1
ATOM 4267 C C . ALA B 1 91 ? -4.242 3.711 15.016 1 98.5 91 ALA B C 1
ATOM 4269 O O . ALA B 1 91 ? -4.426 4.828 15.508 1 98.5 91 ALA B O 1
ATOM 4270 N N . THR B 1 92 ? -4.508 3.459 13.773 1 98.38 92 THR B N 1
ATOM 4271 C CA . THR B 1 92 ? -5.039 4.48 12.875 1 98.38 92 THR B CA 1
ATOM 4272 C C . THR B 1 92 ? -6.426 4.93 13.328 1 98.38 92 THR B C 1
ATOM 4274 O O . THR B 1 92 ? -6.758 6.113 13.25 1 98.38 92 THR B O 1
ATOM 4277 N N . LEU B 1 93 ? -7.258 3.961 13.805 1 98.38 93 LEU B N 1
ATOM 4278 C CA . LEU B 1 93 ? -8.562 4.297 14.359 1 98.38 93 LEU B CA 1
ATOM 4279 C C . LEU B 1 93 ? -8.422 5.188 15.594 1 98.38 93 LEU B C 1
ATOM 4281 O O . LEU B 1 93 ? -9.164 6.156 15.75 1 98.38 93 LEU B O 1
ATOM 4285 N N . ARG B 1 94 ? -7.43 4.902 16.438 1 98.38 94 ARG B N 1
ATOM 4286 C CA . ARG B 1 94 ? -7.18 5.734 17.609 1 98.38 94 ARG B CA 1
ATOM 4287 C C . ARG B 1 94 ? -6.82 7.16 17.203 1 98.38 94 ARG B C 1
ATOM 4289 O O . ARG B 1 94 ? -7.285 8.117 17.812 1 98.38 94 ARG B O 1
ATOM 4296 N N . ALA B 1 95 ? -6.008 7.32 16.156 1 98.44 95 ALA B N 1
ATOM 4297 C CA . ALA B 1 95 ? -5.641 8.648 15.664 1 98.44 95 ALA B CA 1
ATOM 4298 C C . ALA B 1 95 ? -6.867 9.406 15.164 1 98.44 95 ALA B C 1
ATOM 4300 O O . ALA B 1 95 ? -7.031 10.594 15.461 1 98.44 95 ALA B O 1
ATOM 4301 N N . ALA B 1 96 ? -7.742 8.695 14.43 1 98.19 96 ALA B N 1
ATOM 4302 C CA . ALA B 1 96 ? -8.953 9.32 13.914 1 98.19 96 ALA B CA 1
ATOM 4303 C C . ALA B 1 96 ? -9.859 9.797 15.047 1 98.19 96 ALA B C 1
ATOM 4305 O O . ALA B 1 96 ? -10.453 10.875 14.969 1 98.19 96 ALA B O 1
ATOM 4306 N N . ARG B 1 97 ? -9.938 9.039 16.141 1 98.31 97 ARG B N 1
ATOM 4307 C CA . ARG B 1 97 ? -10.719 9.414 17.312 1 98.31 97 ARG B CA 1
ATOM 4308 C C . ARG B 1 97 ? -10.156 10.672 17.953 1 98.31 97 ARG B C 1
ATOM 4310 O O . ARG B 1 97 ? -10.914 11.57 18.344 1 98.31 97 ARG B O 1
ATOM 4317 N N . GLN B 1 98 ? -8.836 10.719 18.016 1 98.25 98 GLN B N 1
ATOM 4318 C CA . GLN B 1 98 ? -8.211 11.891 18.625 1 98.25 98 GLN B CA 1
ATOM 4319 C C . GLN B 1 98 ? -8.398 13.133 17.75 1 98.25 98 GLN B C 1
ATOM 4321 O O . GLN B 1 98 ? -8.531 14.242 18.281 1 98.25 98 GLN B O 1
ATOM 4326 N N . ASN B 1 99 ? -8.5 12.992 16.453 1 98.12 99 ASN B N 1
ATOM 4327 C CA . ASN B 1 99 ? -8.75 14.125 15.57 1 98.12 99 ASN B CA 1
ATOM 4328 C C . ASN B 1 99 ? -10.156 14.688 15.766 1 98.12 99 ASN B C 1
ATOM 4330 O O . ASN B 1 99 ? -10.359 15.898 15.672 1 98.12 99 ASN B O 1
ATOM 4334 N N . VAL B 1 100 ? -11.164 13.82 16.062 1 98.19 100 VAL B N 1
ATOM 4335 C CA . VAL B 1 100 ? -12.508 14.281 16.406 1 98.19 100 VAL B CA 1
ATOM 4336 C C . VAL B 1 100 ? -12.469 15.078 17.703 1 98.19 100 VAL B C 1
ATOM 4338 O O . VAL B 1 100 ? -13.031 16.172 17.781 1 98.19 100 VAL B O 1
ATOM 4341 N N . ILE B 1 101 ? -11.727 14.547 18.688 1 97.5 101 ILE B N 1
ATOM 4342 C CA . ILE B 1 101 ? -11.617 15.211 19.984 1 97.5 101 ILE B CA 1
ATOM 4343 C C . ILE B 1 101 ? -10.93 16.562 19.812 1 97.5 101 ILE B C 1
ATOM 4345 O O . ILE B 1 101 ? -11.359 17.562 20.391 1 97.5 101 ILE B O 1
ATOM 4349 N N . ALA B 1 102 ? -9.891 16.609 18.953 1 97.56 102 ALA B N 1
ATOM 4350 C CA . ALA B 1 102 ? -9.172 17.859 18.719 1 97.56 102 ALA B CA 1
ATOM 4351 C C . ALA B 1 102 ? -10.094 18.922 18.109 1 97.56 102 ALA B C 1
ATOM 4353 O O . ALA B 1 102 ? -10.062 20.078 18.516 1 97.56 102 ALA B O 1
ATOM 4354 N N . GLN B 1 103 ? -10.953 18.484 17.172 1 95.94 103 GLN B N 1
ATOM 4355 C CA . GLN B 1 103 ? -11.859 19.422 16.516 1 95.94 103 GLN B CA 1
ATOM 4356 C C . GLN B 1 103 ? -12.953 19.891 17.484 1 95.94 103 GLN B C 1
ATOM 4358 O O . GLN B 1 103 ? -13.398 21.031 17.422 1 95.94 103 GLN B O 1
ATOM 4363 N N . ARG B 1 104 ? -13.398 19.078 18.422 1 96.38 104 ARG B N 1
ATOM 4364 C CA . ARG B 1 104 ? -14.406 19.438 19.406 1 96.38 104 ARG B CA 1
ATOM 4365 C C . ARG B 1 104 ? -13.875 20.5 20.375 1 96.38 104 ARG B C 1
ATOM 4367 O O . ARG B 1 104 ? -14.648 21.219 21 1 96.38 104 ARG B O 1
ATOM 4374 N N . GLY B 1 105 ? -12.562 20.578 20.422 1 95.88 105 GLY B N 1
ATOM 4375 C CA . GLY B 1 105 ? -11.961 21.625 21.234 1 95.88 105 GLY B CA 1
ATOM 4376 C C . GLY B 1 105 ? -12.352 23.016 20.797 1 95.88 105 GLY B C 1
ATOM 4377 O O . GLY B 1 105 ? -12.375 23.953 21.609 1 95.88 105 GLY B O 1
ATOM 4378 N N . PHE B 1 106 ? -12.766 23.172 19.531 1 94.44 106 PHE B N 1
ATOM 4379 C CA . PHE B 1 106 ? -13.102 24.469 18.953 1 94.44 106 PHE B CA 1
ATOM 4380 C C . PHE B 1 106 ? -14.469 24.938 19.438 1 94.44 106 PHE B C 1
ATOM 4382 O O . PHE B 1 106 ? -14.859 26.094 19.219 1 94.44 106 PHE B O 1
ATOM 4389 N N . PHE B 1 107 ? -15.266 24.062 20.25 1 94.19 107 PHE B N 1
ATOM 4390 C CA . PHE B 1 107 ? -16.516 24.469 20.875 1 94.19 107 PHE B CA 1
ATOM 4391 C C . PHE B 1 107 ? -16.234 25.25 22.172 1 94.19 107 PHE B C 1
ATOM 4393 O O . PHE B 1 107 ? -17.156 25.828 22.75 1 94.19 107 PHE B O 1
ATOM 4400 N N . TYR B 1 108 ? -14.961 25.312 22.578 1 93.94 108 TYR B N 1
ATOM 4401 C CA . TYR B 1 108 ? -14.57 25.984 23.812 1 93.94 108 TYR B CA 1
ATOM 4402 C C . TYR B 1 108 ? -13.664 27.172 23.516 1 93.94 108 TYR B C 1
ATOM 4404 O O . TYR B 1 108 ? -13.039 27.234 22.469 1 93.94 108 TYR B O 1
ATOM 4412 N N . PRO B 1 109 ? -13.633 28.172 24.406 1 93.44 109 PRO B N 1
ATOM 4413 C CA . PRO B 1 109 ? -12.695 29.281 24.219 1 93.44 109 PRO B CA 1
ATOM 4414 C C . PRO B 1 109 ? -11.234 28.844 24.375 1 93.44 109 PRO B C 1
ATOM 4416 O O . PRO B 1 109 ? -10.961 27.766 24.891 1 93.44 109 PRO B O 1
ATOM 4419 N N . THR B 1 110 ? -10.352 29.641 23.922 1 94.06 110 THR B N 1
ATOM 4420 C CA . THR B 1 110 ? -8.922 29.484 24.172 1 94.06 110 THR B CA 1
ATOM 4421 C C . THR B 1 110 ? -8.438 30.5 25.203 1 94.06 110 THR B C 1
ATOM 4423 O O . THR B 1 110 ? -8.898 31.641 25.203 1 94.06 110 THR B O 1
ATOM 4426 N N . VAL B 1 111 ? -7.652 30.078 26.109 1 92.38 111 VAL B N 1
ATOM 4427 C CA . VAL B 1 111 ? -7.051 30.938 27.109 1 92.38 111 VAL B CA 1
ATOM 4428 C C . VAL B 1 111 ? -5.531 30.938 26.953 1 92.38 111 VAL B C 1
ATOM 4430 O O . VAL B 1 111 ? -4.906 29.875 26.906 1 92.38 111 VAL B O 1
ATOM 4433 N N . GLN B 1 112 ? -4.969 32.125 26.844 1 92.5 112 GLN B N 1
ATOM 4434 C CA . GLN B 1 112 ? -3.523 32.25 26.688 1 92.5 112 GLN B CA 1
ATOM 4435 C C . GLN B 1 112 ? -2.967 33.281 27.656 1 92.5 112 GLN B C 1
ATOM 4437 O O . GLN B 1 112 ? -3.629 34.281 27.969 1 92.5 112 GLN B O 1
ATOM 4442 N N . LEU B 1 113 ? -1.835 33.062 28.156 1 89.56 113 LEU B N 1
ATOM 4443 C CA . LEU B 1 113 ? -1.081 34.031 28.953 1 89.56 113 LEU B CA 1
ATOM 4444 C C . LEU B 1 113 ? 0.061 34.625 28.156 1 89.56 113 LEU B C 1
ATOM 4446 O O . LEU B 1 113 ? 0.847 33.906 27.531 1 89.56 113 LEU B O 1
ATOM 4450 N N . GLY B 1 114 ? 0.042 35.938 28.062 1 89.12 114 GLY B N 1
ATOM 4451 C CA . GLY B 1 114 ? 1.081 36.625 27.328 1 89.12 114 GLY B CA 1
ATOM 4452 C C . GLY B 1 114 ? 1.854 37.625 28.156 1 89.12 114 GLY B C 1
ATOM 4453 O O . GLY B 1 114 ? 1.295 38.25 29.078 1 89.12 114 GLY B O 1
ATOM 4454 N N . TYR B 1 115 ? 3.094 37.719 27.938 1 85.94 115 TYR B N 1
ATOM 4455 C CA . TYR B 1 115 ? 3.969 38.75 28.469 1 85.94 115 TYR B CA 1
ATOM 4456 C C . TYR B 1 115 ? 4.77 39.406 27.344 1 85.94 115 TYR B C 1
ATOM 4458 O O . TYR B 1 115 ? 5.305 38.719 26.469 1 85.94 115 TYR B O 1
ATOM 4466 N N . ASN B 1 116 ? 4.691 40.719 27.297 1 87.06 116 ASN B N 1
ATOM 4467 C CA . ASN B 1 116 ? 5.422 41.469 26.281 1 87.06 116 ASN B CA 1
ATOM 4468 C C . ASN B 1 116 ? 6.219 42.625 26.891 1 87.06 116 ASN B C 1
ATOM 4470 O O . ASN B 1 116 ? 5.699 43.344 27.734 1 87.06 116 ASN B O 1
ATOM 4474 N N . ARG B 1 117 ? 7.48 42.75 26.562 1 83.25 117 ARG B N 1
ATOM 4475 C CA . ARG B 1 117 ? 8.328 43.906 26.875 1 83.25 117 ARG B CA 1
ATOM 4476 C C . ARG B 1 117 ? 8.852 44.562 25.609 1 83.25 117 ARG B C 1
ATOM 4478 O O . ARG B 1 117 ? 9.398 43.906 24.734 1 83.25 117 ARG B O 1
ATOM 4485 N N . THR B 1 118 ? 8.578 45.844 25.516 1 86.31 118 THR B N 1
ATOM 4486 C CA . THR B 1 118 ? 9.039 46.594 24.359 1 86.31 118 THR B CA 1
ATOM 4487 C C . THR B 1 118 ? 9.82 47.812 24.797 1 86.31 118 THR B C 1
ATOM 4489 O O . THR B 1 118 ? 9.453 48.5 25.766 1 86.31 118 THR B O 1
ATOM 4492 N N . ARG B 1 119 ? 10.984 48.094 24.25 1 84.38 119 ARG B N 1
ATOM 4493 C CA . ARG B 1 119 ? 11.695 49.344 24.297 1 84.38 119 ARG B CA 1
ATOM 4494 C C . ARG B 1 119 ? 11.617 50.062 22.953 1 84.38 119 ARG B C 1
ATOM 4496 O O . ARG B 1 119 ? 11.914 49.469 21.922 1 84.38 119 ARG B O 1
ATOM 4503 N N . GLN B 1 120 ? 11.07 51.312 23.016 1 82.62 120 GLN B N 1
ATOM 4504 C CA . GLN B 1 120 ? 10.844 51.938 21.719 1 82.62 120 GLN B CA 1
ATOM 4505 C C . GLN B 1 120 ? 11.047 53.438 21.812 1 82.62 120 GLN B C 1
ATOM 4507 O O . GLN B 1 120 ? 10.953 54.031 22.891 1 82.62 120 GLN B O 1
ATOM 4512 N N . ASN B 1 121 ? 11.477 54 20.719 1 78.31 121 ASN B N 1
ATOM 4513 C CA . ASN B 1 121 ? 11.391 55.438 20.406 1 78.31 121 ASN B CA 1
ATOM 4514 C C . ASN B 1 121 ? 10.273 55.719 19.391 1 78.31 121 ASN B C 1
ATOM 4516 O O . ASN B 1 121 ? 10.359 55.281 18.234 1 78.31 121 ASN B O 1
ATOM 4520 N N . THR B 1 122 ? 9.141 56.406 19.766 1 76.5 122 THR B N 1
ATOM 4521 C CA . THR B 1 122 ? 7.938 56.562 18.953 1 76.5 122 THR B CA 1
ATOM 4522 C C . THR B 1 122 ? 8.055 57.75 18.031 1 76.5 122 THR B C 1
ATOM 4524 O O . THR B 1 122 ? 7.223 57.938 17.141 1 76.5 122 THR B O 1
ATOM 4527 N N . GLY B 1 123 ? 9.148 58.406 18.172 1 72.31 123 GLY B N 1
ATOM 4528 C CA . GLY B 1 123 ? 9.242 59.625 17.391 1 72.31 123 GLY B CA 1
ATOM 4529 C C . GLY B 1 123 ? 8.383 60.75 17.922 1 72.31 123 GLY B C 1
ATOM 4530 O O . GLY B 1 123 ? 7.43 60.531 18.672 1 72.31 123 GLY B O 1
ATOM 4531 N N . GLN B 1 124 ? 8.695 61.906 17.625 1 70.19 124 GLN B N 1
ATOM 4532 C CA . GLN B 1 124 ? 8.039 63.094 18.172 1 70.19 124 GLN B CA 1
ATOM 4533 C C . GLN B 1 124 ? 6.602 63.219 17.672 1 70.19 124 GLN B C 1
ATOM 4535 O O . GLN B 1 124 ? 5.727 63.719 18.391 1 70.19 124 GLN B O 1
ATOM 4540 N N . SER B 1 125 ? 6.457 62.656 16.422 1 65.56 125 SER B N 1
ATOM 4541 C CA . SER B 1 125 ? 5.125 62.812 15.844 1 65.56 125 SER B CA 1
ATOM 4542 C C . SER B 1 125 ? 4.102 61.938 16.578 1 65.56 125 SER B C 1
ATOM 4544 O O . SER B 1 125 ? 2.908 62.25 16.578 1 65.56 125 SER B O 1
ATOM 4546 N N . MET B 1 126 ? 4.582 60.906 17.266 1 63.28 126 MET B N 1
ATOM 4547 C CA . MET B 1 126 ? 3.658 60 17.953 1 63.28 126 MET B CA 1
ATOM 4548 C C . MET B 1 126 ? 3.947 59.969 19.438 1 63.28 126 MET B C 1
ATOM 4550 O O . MET B 1 126 ? 3.662 58.969 20.109 1 63.28 126 MET B O 1
ATOM 4554 N N . SER B 1 127 ? 4.508 61.031 20 1 61.12 127 SER B N 1
ATOM 4555 C CA . SER B 1 127 ? 4.867 61.031 21.406 1 61.12 127 SER B CA 1
ATOM 4556 C C . SER B 1 127 ? 3.65 60.75 22.297 1 61.12 127 SER B C 1
ATOM 4558 O O . SER B 1 127 ? 2.623 61.438 22.156 1 61.12 127 SER B O 1
ATOM 4560 N N . PRO B 1 128 ? 3.664 59.594 23.031 1 59.22 128 PRO B N 1
ATOM 4561 C CA . PRO B 1 128 ? 2.51 59.281 23.875 1 59.22 128 PRO B CA 1
ATOM 4562 C C . PRO B 1 128 ? 2.398 60.188 25.109 1 59.22 128 PRO B C 1
ATOM 4564 O O . PRO B 1 128 ? 3.408 60.688 25.578 1 59.22 128 PRO B O 1
ATOM 4567 N N . ALA B 1 129 ? 1.159 60.5 25.516 1 57.09 129 ALA B N 1
ATOM 4568 C CA . ALA B 1 129 ? 0.917 61.188 26.781 1 57.09 129 ALA B CA 1
ATOM 4569 C C . ALA B 1 129 ? 1.493 60.438 27.953 1 57.09 129 ALA B C 1
ATOM 4571 O O . ALA B 1 129 ? 1.822 61.031 28.984 1 57.09 129 ALA B O 1
ATOM 4572 N N . LEU B 1 130 ? 1.723 59.188 27.672 1 54.81 130 LEU B N 1
ATOM 4573 C CA . LEU B 1 130 ? 2.016 58.25 28.766 1 54.81 130 LEU B CA 1
ATOM 4574 C C . LEU B 1 130 ? 3.328 58.625 29.453 1 54.81 130 LEU B C 1
ATOM 4576 O O . LEU B 1 130 ? 3.52 58.344 30.641 1 54.81 130 LEU B O 1
ATOM 4580 N N . ASN B 1 131 ? 4.273 59.25 28.812 1 58.03 131 ASN B N 1
ATOM 4581 C CA . ASN B 1 131 ? 5.586 59.531 29.406 1 58.03 131 ASN B CA 1
ATOM 4582 C C . ASN B 1 131 ? 5.945 61.031 29.297 1 58.03 131 ASN B C 1
ATOM 4584 O O . ASN B 1 131 ? 7.078 61.375 28.953 1 58.03 131 ASN B O 1
ATOM 4588 N N . SER B 1 132 ? 5.043 61.75 29.703 1 62.78 132 SER B N 1
ATOM 4589 C CA . SER B 1 132 ? 5.254 63.219 29.719 1 62.78 132 SER B CA 1
ATOM 4590 C C . SER B 1 132 ? 5.82 63.719 28.406 1 62.78 132 SER B C 1
ATOM 4592 O O . SER B 1 132 ? 6.684 64.562 28.375 1 62.78 132 SER B O 1
ATOM 4594 N N . GLY B 1 133 ? 5.453 62.875 27.391 1 64.88 133 GLY B N 1
ATOM 4595 C CA . GLY B 1 133 ? 5.848 63.344 26.078 1 64.88 133 GLY B CA 1
ATOM 4596 C C . GLY B 1 133 ? 7.176 62.75 25.625 1 64.88 133 GLY B C 1
ATOM 4597 O O . GLY B 1 133 ? 7.625 63.031 24.5 1 64.88 133 GLY B O 1
ATOM 4598 N N . GLU B 1 134 ? 7.895 61.969 26.516 1 73.94 134 GLU B N 1
ATOM 4599 C CA . GLU B 1 134 ? 9.148 61.312 26.109 1 73.94 134 GLU B CA 1
ATOM 4600 C C . GLU B 1 134 ? 8.914 60.25 25.062 1 73.94 134 GLU B C 1
ATOM 4602 O O . GLU B 1 134 ? 7.992 59.438 25.188 1 73.94 134 GLU B O 1
ATOM 4607 N N . THR B 1 135 ? 9.773 60.312 24.062 1 77.5 135 THR B N 1
ATOM 4608 C CA . THR B 1 135 ? 9.586 59.406 22.922 1 77.5 135 THR B CA 1
ATOM 4609 C C . THR B 1 135 ? 10.25 58.062 23.188 1 77.5 135 THR B C 1
ATOM 4611 O O . THR B 1 135 ? 9.867 57.062 22.594 1 77.5 135 THR B O 1
ATOM 4614 N N . LEU B 1 136 ? 11.297 58.031 24.094 1 78.81 136 LEU B N 1
ATOM 4615 C CA . LEU B 1 136 ? 12.008 56.781 24.406 1 78.81 136 LEU B CA 1
ATOM 4616 C C . LEU B 1 136 ? 11.516 56.188 25.719 1 78.81 136 LEU B C 1
ATOM 4618 O O . LEU B 1 136 ? 11.539 56.844 26.766 1 78.81 136 LEU B O 1
ATOM 4622 N N . TYR B 1 137 ? 10.922 55.094 25.719 1 79.25 137 TYR B N 1
ATOM 4623 C CA . TYR B 1 137 ? 10.5 54.438 26.938 1 79.25 137 TYR B CA 1
ATOM 4624 C C . TYR B 1 137 ? 10.375 52.938 26.75 1 79.25 137 TYR B C 1
ATOM 4626 O O . TYR B 1 137 ? 10.391 52.438 25.609 1 79.25 137 TYR B O 1
ATOM 4634 N N . SER B 1 138 ? 10.469 52.125 27.859 1 82 138 SER B N 1
ATOM 4635 C CA . SER B 1 138 ? 10.148 50.719 27.906 1 82 138 SER B CA 1
ATOM 4636 C C . SER B 1 138 ? 8.734 50.469 28.438 1 82 138 SER B C 1
ATOM 4638 O O . SER B 1 138 ? 8.242 51.25 29.25 1 82 138 SER B O 1
ATOM 4640 N N . TYR B 1 139 ? 8.055 49.562 27.844 1 82.5 139 TYR B N 1
ATOM 4641 C CA . TYR B 1 139 ? 6.703 49.25 28.266 1 82.5 139 TYR B CA 1
ATOM 4642 C C . TYR B 1 139 ? 6.527 47.75 28.453 1 82.5 139 TYR B C 1
ATOM 4644 O O . TYR B 1 139 ? 6.934 46.969 27.594 1 82.5 139 TYR B O 1
ATOM 4652 N N . ASN B 1 140 ? 6.148 47.281 29.641 1 83.62 140 ASN B N 1
ATOM 4653 C CA . ASN B 1 140 ? 5.855 45.875 29.984 1 83.62 140 ASN B CA 1
ATOM 4654 C C . ASN B 1 140 ? 4.352 45.625 30.078 1 83.62 140 ASN B C 1
ATOM 4656 O O . ASN B 1 140 ? 3.623 46.406 30.703 1 83.62 140 ASN B O 1
ATOM 4660 N N . THR B 1 141 ? 3.92 44.594 29.422 1 86.19 141 THR B N 1
ATOM 4661 C CA . THR B 1 141 ? 2.518 44.188 29.516 1 86.19 141 THR B CA 1
ATOM 4662 C C . THR B 1 141 ? 2.393 42.719 29.797 1 86.19 141 THR B C 1
ATOM 4664 O O . THR B 1 141 ? 3.174 41.906 29.281 1 86.19 141 THR B O 1
ATOM 4667 N N . ALA B 1 142 ? 1.61 42.281 30.75 1 87.44 142 ALA B N 1
ATOM 4668 C CA . ALA B 1 142 ? 1.153 40.906 31 1 87.44 142 ALA B CA 1
ATOM 4669 C C . ALA B 1 142 ? -0.36 40.812 30.844 1 87.44 142 ALA B C 1
ATOM 4671 O O . ALA B 1 142 ? -1.105 41.656 31.328 1 87.44 142 ALA B O 1
ATOM 4672 N N . GLN B 1 143 ? -0.709 39.812 30.125 1 89.69 143 GLN B N 1
ATOM 4673 C CA . GLN B 1 143 ? -2.135 39.75 29.828 1 89.69 143 GLN B CA 1
ATOM 4674 C C . GLN B 1 143 ? -2.623 38.312 29.719 1 89.69 143 GLN B C 1
ATOM 4676 O O . GLN B 1 143 ? -1.928 37.469 29.172 1 89.69 143 GLN B O 1
ATOM 4681 N N . LEU B 1 144 ? -3.689 37.969 30.391 1 88.94 144 LEU B N 1
ATOM 4682 C CA . LEU B 1 144 ? -4.5 36.781 30.156 1 88.94 144 LEU B CA 1
ATOM 4683 C C . LEU B 1 144 ? -5.566 37.062 29.094 1 88.94 144 LEU B C 1
ATOM 4685 O O . LEU B 1 144 ? -6.387 37.969 29.25 1 88.94 144 LEU B O 1
ATOM 4689 N N . SER B 1 145 ? -5.48 36.375 28 1 91.19 145 SER B N 1
ATOM 4690 C CA . SER B 1 145 ? -6.414 36.625 26.906 1 91.19 145 SER B CA 1
ATOM 4691 C C . SER B 1 145 ? -7.312 35.406 26.672 1 91.19 145 SER B C 1
ATOM 4693 O O . SER B 1 145 ? -6.848 34.281 26.703 1 91.19 145 SER B O 1
ATOM 4695 N N . ILE B 1 146 ? -8.57 35.562 26.609 1 90.62 146 ILE B N 1
ATOM 4696 C CA . ILE B 1 146 ? -9.578 34.562 26.281 1 90.62 146 ILE B CA 1
ATOM 4697 C C . ILE B 1 146 ? -10.203 34.875 24.938 1 90.62 146 ILE B C 1
ATOM 4699 O O . ILE B 1 146 ? -10.633 36 24.688 1 90.62 146 ILE B O 1
ATOM 4703 N N . ASN B 1 147 ? -10.148 34.031 24 1 92.12 147 ASN B N 1
ATOM 4704 C CA . ASN B 1 147 ? -10.773 34.156 22.688 1 92.12 147 ASN B CA 1
ATOM 4705 C C . ASN B 1 147 ? -11.773 33.031 22.438 1 92.12 147 ASN B C 1
ATOM 4707 O O . ASN B 1 147 ? -11.5 31.859 22.75 1 92.12 147 ASN B O 1
ATOM 4711 N N . TYR B 1 148 ? -12.969 33.344 21.969 1 91.62 148 TYR B N 1
ATOM 4712 C CA . TYR B 1 148 ? -14.008 32.375 21.703 1 91.62 148 TYR B CA 1
ATOM 4713 C C . TYR B 1 148 ? -14.781 32.719 20.438 1 91.62 148 TYR B C 1
ATOM 4715 O O . TYR B 1 148 ? -15.133 33.875 20.219 1 91.62 148 TYR B O 1
ATOM 4723 N N . THR B 1 149 ? -14.961 31.75 19.562 1 91.81 149 THR B N 1
ATOM 4724 C CA . THR B 1 149 ? -15.805 31.875 18.375 1 91.81 149 THR B CA 1
ATOM 4725 C C . THR B 1 149 ? -16.984 30.922 18.438 1 91.81 149 THR B C 1
ATOM 4727 O O . THR B 1 149 ? -16.844 29.734 18.156 1 91.81 149 THR B O 1
ATOM 4730 N N . PRO B 1 150 ? -18.156 31.484 18.859 1 90.5 150 PRO B N 1
ATOM 4731 C CA . PRO B 1 150 ? -19.328 30.594 18.922 1 90.5 150 PRO B CA 1
ATOM 4732 C C . PRO B 1 150 ? -19.688 30.016 17.562 1 90.5 150 PRO B C 1
ATOM 4734 O O . PRO B 1 150 ? -19.562 30.703 16.531 1 90.5 150 PRO B O 1
ATOM 4737 N N . ASP B 1 151 ? -20.109 28.828 17.531 1 92.06 151 ASP B N 1
ATOM 4738 C CA . ASP B 1 151 ? -20.5 28.141 16.312 1 92.06 151 ASP B CA 1
ATOM 4739 C C . ASP B 1 151 ? -21.953 28.438 15.938 1 92.06 151 ASP B C 1
ATOM 4741 O O . ASP B 1 151 ? -22.797 27.547 15.906 1 92.06 151 ASP B O 1
ATOM 4745 N N . ILE B 1 152 ? -22.141 29.562 15.484 1 89.38 152 ILE B N 1
ATOM 4746 C CA . ILE B 1 152 ? -23.484 30.094 15.297 1 89.38 152 ILE B CA 1
ATOM 4747 C C . ILE B 1 152 ? -24.156 29.375 14.125 1 89.38 152 ILE B C 1
ATOM 4749 O O . ILE B 1 152 ? -25.312 28.953 14.227 1 89.38 152 ILE B O 1
ATOM 4753 N N . PHE B 1 153 ? -23.438 29.188 13.062 1 91.69 153 PHE B N 1
ATOM 4754 C CA . PHE B 1 153 ? -24.062 28.672 11.859 1 91.69 153 PHE B CA 1
ATOM 4755 C C . PHE B 1 153 ? -23.703 27.203 11.648 1 91.69 153 PHE B C 1
ATOM 4757 O O . PHE B 1 153 ? -24.062 26.609 10.633 1 91.69 153 PHE B O 1
ATOM 4764 N N . GLY B 1 154 ? -22.906 26.688 12.539 1 93.31 154 GLY B N 1
ATOM 4765 C CA . GLY B 1 154 ? -22.672 25.25 12.555 1 93.31 154 GLY B CA 1
ATOM 4766 C C . GLY B 1 154 ? -21.5 24.812 11.703 1 93.31 154 GLY B C 1
ATOM 4767 O O . GLY B 1 154 ? -21.422 23.656 11.281 1 93.31 154 GLY B O 1
ATOM 4768 N N . GLY B 1 155 ? -20.578 25.75 11.32 1 93.5 155 GLY B N 1
ATOM 4769 C CA . GLY B 1 155 ? -19.391 25.375 10.578 1 93.5 155 GLY B CA 1
ATOM 4770 C C . GLY B 1 155 ? -18.547 24.344 11.297 1 93.5 155 GLY B C 1
ATOM 4771 O O . GLY B 1 155 ? -18.141 23.328 10.703 1 93.5 155 GLY B O 1
ATOM 4772 N N . ASN B 1 156 ? -18.281 24.547 12.594 1 94.88 156 ASN B N 1
ATOM 4773 C CA . ASN B 1 156 ? -17.5 23.609 13.383 1 94.88 156 ASN B CA 1
ATOM 4774 C C . ASN B 1 156 ? -18.266 22.297 13.609 1 94.88 156 ASN B C 1
ATOM 4776 O O . ASN B 1 156 ? -17.672 21.219 13.594 1 94.88 156 ASN B O 1
ATOM 4780 N N . ARG B 1 157 ? -19.578 22.438 13.852 1 95.5 157 ARG B N 1
ATOM 4781 C CA . ARG B 1 157 ? -20.406 21.234 13.992 1 95.5 157 ARG B CA 1
ATOM 4782 C C . ARG B 1 157 ? -20.281 20.344 12.758 1 95.5 157 ARG B C 1
ATOM 4784 O O . ARG B 1 157 ? -20.156 19.125 12.875 1 95.5 157 ARG B O 1
ATOM 4791 N N . ARG B 1 158 ? -20.281 21 11.57 1 96.31 158 ARG B N 1
ATOM 4792 C CA . ARG B 1 158 ? -20.156 20.234 10.32 1 96.31 158 ARG B CA 1
ATOM 4793 C C . ARG B 1 158 ? -18.766 19.641 10.18 1 96.31 158 ARG B C 1
ATOM 4795 O O . ARG B 1 158 ? -18.609 18.531 9.695 1 96.31 158 ARG B O 1
ATOM 4802 N N . GLN B 1 159 ? -17.734 20.391 10.578 1 96.31 159 GLN B N 1
ATOM 4803 C CA . GLN B 1 159 ? -16.375 19.859 10.539 1 96.31 159 GLN B CA 1
ATOM 4804 C C . GLN B 1 159 ? -16.25 18.625 11.43 1 96.31 159 GLN B C 1
ATOM 4806 O O . GLN B 1 159 ? -15.625 17.641 11.031 1 96.31 159 GLN B O 1
ATOM 4811 N N . VAL B 1 160 ? -16.828 18.656 12.672 1 97.06 160 VAL B N 1
ATOM 4812 C CA . VAL B 1 160 ? -16.797 17.531 13.594 1 97.06 160 VAL B CA 1
ATOM 4813 C C . VAL B 1 160 ? -17.562 16.344 12.977 1 97.06 160 VAL B C 1
ATOM 4815 O O . VAL B 1 160 ? -17.094 15.203 13.039 1 97.06 160 VAL B O 1
ATOM 4818 N N . GLU B 1 161 ? -18.719 16.672 12.367 1 96.5 161 GLU B N 1
ATOM 4819 C CA . GLU B 1 161 ? -19.5 15.641 11.695 1 96.5 161 GLU B CA 1
ATOM 4820 C C . GLU B 1 161 ? -18.672 14.945 10.609 1 96.5 161 GLU B C 1
ATOM 4822 O O . GLU B 1 161 ? -18.703 13.719 10.492 1 96.5 161 GLU B O 1
ATOM 4827 N N . GLY B 1 162 ? -17.938 15.727 9.766 1 97.25 162 GLY B N 1
ATOM 4828 C CA . GLY B 1 162 ? -17.062 15.156 8.766 1 97.25 162 GLY B CA 1
ATOM 4829 C C . GLY B 1 162 ? -15.984 14.258 9.359 1 97.25 162 GLY B C 1
ATOM 4830 O O . GLY B 1 162 ? -15.727 13.172 8.836 1 97.25 162 GLY B O 1
ATOM 4831 N N . LEU B 1 163 ? -15.391 14.695 10.477 1 97.38 163 LEU B N 1
ATOM 4832 C CA . LEU B 1 163 ? -14.336 13.922 11.125 1 97.38 163 LEU B CA 1
ATOM 4833 C C . LEU B 1 163 ? -14.906 12.664 11.773 1 97.38 163 LEU B C 1
ATOM 4835 O O . LEU B 1 163 ? -14.242 11.625 11.82 1 97.38 163 LEU B O 1
ATOM 4839 N N . MET B 1 164 ? -16.141 12.758 12.344 1 97.81 164 MET B N 1
ATOM 4840 C CA . MET B 1 164 ? -16.812 11.578 12.891 1 97.81 164 MET B CA 1
ATOM 4841 C C . MET B 1 164 ? -17.047 10.539 11.797 1 97.81 164 MET B C 1
ATOM 4843 O O . MET B 1 164 ? -16.922 9.336 12.039 1 97.81 164 MET B O 1
ATOM 4847 N N . ALA B 1 165 ? -17.422 11 10.586 1 97.75 165 ALA B N 1
ATOM 4848 C CA . ALA B 1 165 ? -17.562 10.094 9.453 1 97.75 165 ALA B CA 1
ATOM 4849 C C . ALA B 1 165 ? -16.234 9.43 9.109 1 97.75 165 ALA B C 1
ATOM 4851 O O . ALA B 1 165 ? -16.188 8.234 8.812 1 97.75 165 ALA B O 1
ATOM 4852 N N . SER B 1 166 ? -15.188 10.219 9.148 1 97.44 166 SER B N 1
ATOM 4853 C CA . SER B 1 166 ? -13.852 9.688 8.898 1 97.44 166 SER B CA 1
ATOM 4854 C C . SER B 1 166 ? -13.477 8.641 9.945 1 97.44 166 SER B C 1
ATOM 4856 O O . SER B 1 166 ? -12.891 7.609 9.617 1 97.44 166 SER B O 1
ATOM 4858 N N . GLU B 1 167 ? -13.797 8.852 11.258 1 98.12 167 GLU B N 1
ATOM 4859 C CA . GLU B 1 167 ? -13.555 7.887 12.32 1 98.12 167 GLU B CA 1
ATOM 4860 C C . GLU B 1 167 ? -14.32 6.59 12.078 1 98.12 167 GLU B C 1
ATOM 4862 O O . GLU B 1 167 ? -13.758 5.5 12.211 1 98.12 167 GLU B O 1
ATOM 4867 N N . GLU B 1 168 ? -15.57 6.766 11.703 1 97.69 168 GLU B N 1
ATOM 4868 C CA . GLU B 1 168 ? -16.359 5.586 11.367 1 97.69 168 GLU B CA 1
ATOM 4869 C C . GLU B 1 168 ? -15.766 4.824 10.195 1 97.69 168 GLU B C 1
ATOM 4871 O O . GLU B 1 168 ? -15.734 3.592 10.195 1 97.69 168 GLU B O 1
ATOM 4876 N N . GLY B 1 169 ? -15.289 5.566 9.148 1 98.06 169 GLY B N 1
ATOM 4877 C CA . GLY B 1 169 ? -14.594 4.934 8.039 1 98.06 169 GLY B CA 1
ATOM 4878 C C . GLY B 1 169 ? -13.406 4.094 8.484 1 98.06 169 GLY B C 1
ATOM 4879 O O . GLY B 1 169 ? -13.219 2.979 7.996 1 98.06 169 GLY B O 1
ATOM 4880 N N . GLN B 1 170 ? -12.648 4.617 9.445 1 98 170 GLN B N 1
ATOM 4881 C CA . GLN B 1 170 ? -11.484 3.889 9.945 1 98 170 GLN B CA 1
ATO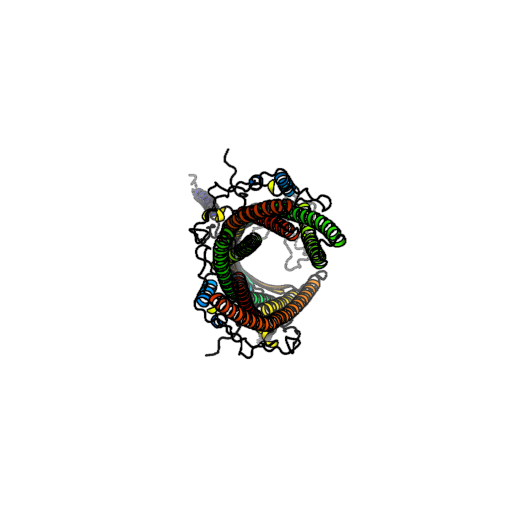M 4882 C C . GLN B 1 170 ? -11.906 2.668 10.758 1 98 170 GLN B C 1
ATOM 4884 O O . GLN B 1 170 ? -11.227 1.639 10.734 1 98 170 GLN B O 1
ATOM 4889 N N . ARG B 1 171 ? -12.992 2.777 11.531 1 97.81 171 ARG B N 1
ATOM 4890 C CA . ARG B 1 171 ? -13.531 1.619 12.242 1 97.81 171 ARG B CA 1
ATOM 4891 C C . ARG B 1 171 ? -13.914 0.511 11.266 1 97.81 171 ARG B C 1
ATOM 4893 O O . ARG B 1 171 ? -13.586 -0.658 11.492 1 97.81 171 ARG B O 1
ATOM 4900 N N . LEU B 1 172 ? -14.562 0.882 10.188 1 97.5 172 LEU B N 1
ATOM 4901 C CA . LEU B 1 172 ? -14.977 -0.071 9.156 1 97.5 172 LEU B CA 1
ATOM 4902 C C . LEU B 1 172 ? -13.758 -0.64 8.43 1 97.5 172 LEU B C 1
ATOM 4904 O O . LEU B 1 172 ? -13.758 -1.81 8.039 1 97.5 172 LEU B O 1
ATOM 4908 N N . GLN B 1 173 ? -12.742 0.195 8.234 1 97.94 173 GLN B N 1
ATOM 4909 C CA . GLN B 1 173 ? -11.5 -0.28 7.645 1 97.94 173 GLN B CA 1
ATOM 4910 C C . GLN B 1 173 ? -10.859 -1.365 8.508 1 97.94 173 GLN B C 1
ATOM 4912 O O . GLN B 1 173 ? -10.281 -2.32 7.984 1 97.94 173 GLN B O 1
ATOM 4917 N N . LEU B 1 174 ? -10.906 -1.204 9.836 1 97.62 174 LEU B N 1
ATOM 4918 C CA . LEU B 1 174 ? -10.422 -2.234 10.742 1 97.62 174 LEU B CA 1
ATOM 4919 C C . LEU B 1 174 ? -11.195 -3.535 10.562 1 97.62 174 LEU B C 1
ATOM 4921 O O . LEU B 1 174 ? -10.602 -4.613 10.5 1 97.62 174 LEU B O 1
ATOM 4925 N N . GLN B 1 175 ? -12.5 -3.439 10.375 1 97.06 175 GLN B N 1
ATOM 4926 C CA . GLN B 1 175 ? -13.32 -4.629 10.156 1 97.06 175 GLN B CA 1
ATOM 4927 C C . GLN B 1 175 ? -13.008 -5.277 8.812 1 97.06 175 GLN B C 1
ATOM 4929 O O . GLN B 1 175 ? -12.945 -6.504 8.711 1 97.06 175 GLN B O 1
ATOM 4934 N N . ALA B 1 176 ? -12.82 -4.465 7.789 1 97.38 176 ALA B N 1
ATOM 4935 C CA . ALA B 1 176 ? -12.438 -4.973 6.473 1 97.38 176 ALA B CA 1
ATOM 4936 C C . ALA B 1 176 ? -11.102 -5.703 6.539 1 97.38 176 ALA B C 1
ATOM 4938 O O . ALA B 1 176 ? -10.922 -6.742 5.898 1 97.38 176 ALA B O 1
ATOM 4939 N N . ALA B 1 177 ? -10.188 -5.137 7.305 1 97.44 177 ALA B N 1
ATOM 4940 C CA 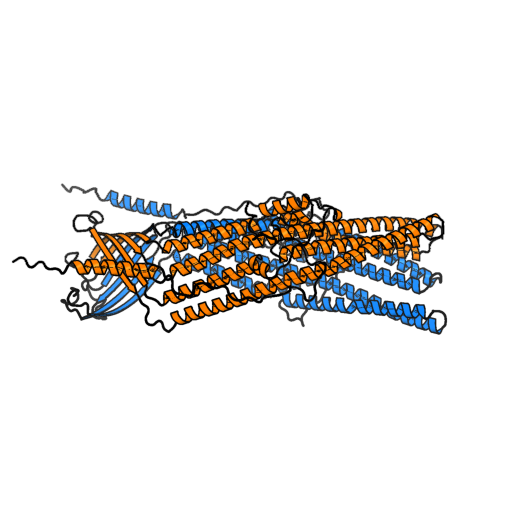. ALA B 1 177 ? -8.883 -5.77 7.473 1 97.44 177 ALA B CA 1
ATOM 4941 C C . ALA B 1 177 ? -9.016 -7.125 8.156 1 97.44 177 ALA B C 1
ATOM 4943 O O . ALA B 1 177 ? -8.344 -8.086 7.777 1 97.44 177 ALA B O 1
ATOM 4944 N N . ARG B 1 178 ? -9.852 -7.195 9.133 1 97.31 178 ARG B N 1
ATOM 4945 C CA . ARG B 1 178 ? -10.094 -8.453 9.828 1 97.31 178 ARG B CA 1
ATOM 4946 C C . ARG B 1 178 ? -10.68 -9.5 8.891 1 97.31 178 ARG B C 1
ATOM 4948 O O . ARG B 1 178 ? -10.242 -10.648 8.883 1 97.31 178 ARG B O 1
ATOM 4955 N N . LEU B 1 179 ? -11.633 -9.086 8.094 1 97.06 179 LEU B N 1
ATOM 4956 C CA . LEU B 1 179 ? -12.266 -9.984 7.129 1 97.06 179 LEU B CA 1
ATOM 4957 C C . LEU B 1 179 ? -11.25 -10.477 6.102 1 97.06 179 LEU B C 1
ATOM 4959 O O . LEU B 1 179 ? -11.156 -11.672 5.836 1 97.06 179 LEU B O 1
ATOM 4963 N N . THR B 1 180 ? -10.5 -9.547 5.566 1 97.81 180 THR B N 1
ATOM 4964 C CA . THR B 1 180 ? -9.508 -9.891 4.551 1 97.81 180 THR B CA 1
ATOM 4965 C C . THR B 1 180 ? -8.453 -10.836 5.121 1 97.81 180 THR B C 1
ATOM 4967 O O . THR B 1 180 ? -8.07 -11.812 4.48 1 97.81 180 THR B O 1
ATOM 4970 N N . LEU B 1 181 ? -7.988 -10.547 6.375 1 98 181 LEU B N 1
ATOM 4971 C CA . LEU B 1 181 ? -6.98 -11.391 7.012 1 98 181 LEU B CA 1
ATOM 4972 C C . LEU B 1 181 ? -7.516 -12.797 7.242 1 98 181 LEU B C 1
ATOM 4974 O O . LEU B 1 181 ? -6.852 -13.781 6.902 1 98 181 LEU B O 1
ATOM 4978 N N . ALA B 1 182 ? -8.719 -12.906 7.75 1 98 182 ALA B N 1
ATOM 4979 C CA . ALA B 1 182 ? -9.328 -14.219 7.988 1 98 182 ALA B CA 1
ATOM 4980 C C . ALA B 1 182 ? -9.508 -14.984 6.68 1 98 182 ALA B C 1
ATOM 4982 O O . ALA B 1 182 ? -9.234 -16.188 6.617 1 98 182 ALA B O 1
ATOM 4983 N N . SER B 1 183 ? -9.945 -14.305 5.641 1 98.25 183 SER B N 1
ATOM 4984 C CA . SER B 1 183 ? -10.141 -14.93 4.34 1 98.25 183 SER B CA 1
ATOM 4985 C C . SER B 1 183 ? -8.82 -15.406 3.746 1 98.25 183 SER B C 1
ATOM 4987 O O . SER B 1 183 ? -8.742 -16.5 3.188 1 98.25 183 SER B O 1
ATOM 4989 N N . ASN B 1 184 ? -7.793 -14.586 3.875 1 98.31 184 ASN B N 1
ATOM 4990 C CA . ASN B 1 184 ? -6.48 -14.953 3.348 1 98.31 184 ASN B CA 1
ATOM 4991 C C . ASN B 1 184 ? -5.902 -16.156 4.082 1 98.31 184 ASN B C 1
ATOM 4993 O O . ASN B 1 184 ? -5.312 -17.047 3.461 1 98.31 184 ASN B O 1
ATOM 4997 N N . VAL B 1 185 ? -6.082 -16.188 5.406 1 98.5 185 VAL B N 1
ATOM 4998 C CA . VAL B 1 185 ? -5.582 -17.312 6.184 1 98.5 185 VAL B CA 1
ATOM 4999 C C . VAL B 1 185 ? -6.367 -18.578 5.828 1 98.5 185 VAL B C 1
ATOM 5001 O O . VAL B 1 185 ? -5.777 -19.625 5.566 1 98.5 185 VAL B O 1
ATOM 5004 N N . ALA B 1 186 ? -7.684 -18.484 5.754 1 98.31 186 ALA B N 1
ATOM 5005 C CA . ALA B 1 186 ? -8.508 -19.641 5.418 1 98.31 186 ALA B CA 1
ATOM 5006 C C . ALA B 1 186 ? -8.211 -20.141 4.008 1 98.31 186 ALA B C 1
ATOM 5008 O O . ALA B 1 186 ? -7.973 -21.344 3.805 1 98.31 186 ALA B O 1
ATOM 5009 N N . GLY B 1 187 ? -8.219 -19.188 3.047 1 98.06 187 GLY B N 1
ATOM 5010 C CA . GLY B 1 187 ? -7.875 -19.562 1.684 1 98.06 187 GLY B CA 1
ATOM 5011 C C . GLY B 1 187 ? -6.484 -20.156 1.557 1 98.06 187 GLY B C 1
ATOM 5012 O O . GLY B 1 187 ? -6.285 -21.125 0.833 1 98.06 187 GLY B O 1
ATOM 5013 N N . GLY B 1 188 ? -5.52 -19.562 2.273 1 98.25 188 GLY B N 1
ATOM 5014 C CA . GLY B 1 188 ? -4.156 -20.078 2.26 1 98.25 188 GLY B CA 1
ATOM 5015 C C . GLY B 1 188 ? -4.035 -21.469 2.844 1 98.25 188 GLY B C 1
ATOM 5016 O O . GLY B 1 188 ? -3.312 -22.312 2.303 1 98.25 188 GLY B O 1
ATOM 5017 N N . MET B 1 189 ? -4.738 -21.75 3.906 1 98.19 189 MET B N 1
ATOM 5018 C CA . MET B 1 189 ? -4.691 -23.062 4.535 1 98.19 189 MET B CA 1
ATOM 5019 C C . MET B 1 189 ? -5.293 -24.125 3.619 1 98.19 189 MET B C 1
ATOM 5021 O O . MET B 1 189 ? -4.73 -25.219 3.469 1 98.19 189 MET B O 1
ATOM 5025 N N . LEU B 1 190 ? -6.398 -23.812 3.014 1 98.19 190 LEU B N 1
ATOM 5026 C CA . LEU B 1 190 ? -7.039 -24.75 2.09 1 98.19 190 LEU B CA 1
ATOM 5027 C C . LEU B 1 190 ? -6.164 -24.984 0.868 1 98.19 190 LEU B C 1
ATOM 5029 O O . LEU B 1 190 ? -6.035 -26.125 0.407 1 98.19 190 LEU B O 1
ATOM 5033 N N . GLN B 1 191 ? -5.547 -23.969 0.379 1 97.88 191 GLN B N 1
ATOM 5034 C CA . GLN B 1 191 ? -4.621 -24.094 -0.743 1 97.88 191 GLN B CA 1
ATOM 5035 C C . GLN B 1 191 ? -3.418 -24.953 -0.367 1 97.88 191 GLN B C 1
ATOM 5037 O O . GLN B 1 191 ? -2.998 -25.812 -1.142 1 97.88 191 GLN B O 1
ATOM 5042 N N . ALA B 1 192 ? -2.881 -24.734 0.852 1 98.06 192 ALA B N 1
ATOM 5043 C CA . ALA B 1 192 ? -1.751 -25.531 1.321 1 98.06 192 ALA B CA 1
ATOM 5044 C C . ALA B 1 192 ? -2.131 -27.016 1.434 1 98.06 192 ALA B C 1
ATOM 5046 O O . ALA B 1 192 ? -1.366 -27.891 1.022 1 98.06 192 ALA B O 1
ATOM 5047 N N . ALA B 1 193 ? -3.305 -27.25 1.933 1 97.94 193 ALA B N 1
ATOM 5048 C CA . ALA B 1 193 ? -3.777 -28.625 2.072 1 97.94 193 ALA B CA 1
ATOM 5049 C C . ALA B 1 193 ? -3.939 -29.297 0.708 1 97.94 193 ALA B C 1
ATOM 5051 O O . ALA B 1 193 ? -3.549 -30.453 0.521 1 97.94 193 ALA B O 1
ATOM 5052 N N . MET B 1 194 ? -4.48 -28.547 -0.234 1 97.38 194 MET B N 1
ATOM 5053 C CA . MET B 1 194 ? -4.66 -29.047 -1.595 1 97.38 194 MET B CA 1
ATOM 5054 C C . MET B 1 194 ? -3.314 -29.359 -2.24 1 97.38 194 MET B C 1
ATOM 5056 O O . MET B 1 194 ? -3.125 -30.453 -2.795 1 97.38 194 MET B O 1
ATOM 5060 N N . LEU B 1 195 ? -2.381 -28.438 -2.109 1 97.19 195 LEU B N 1
ATOM 5061 C CA . LEU B 1 195 ? -1.057 -28.609 -2.695 1 97.19 195 LEU B CA 1
ATOM 5062 C C . LEU B 1 195 ? -0.321 -29.766 -2.045 1 97.19 195 LEU B C 1
ATOM 5064 O O . LEU B 1 195 ? 0.338 -30.547 -2.73 1 97.19 195 LEU B O 1
ATOM 5068 N N . ALA B 1 196 ? -0.455 -29.906 -0.754 1 96.88 196 ALA B N 1
ATOM 5069 C CA . ALA B 1 196 ? 0.197 -31 -0.03 1 96.88 196 ALA B CA 1
ATOM 5070 C C . ALA B 1 196 ? -0.339 -32.344 -0.48 1 96.88 196 ALA B C 1
ATOM 5072 O O . ALA B 1 196 ? 0.433 -33.281 -0.706 1 96.88 196 ALA B O 1
ATOM 5073 N N . GLU B 1 197 ? -1.639 -32.438 -0.633 1 96.19 197 GLU B N 1
ATOM 5074 C CA . GLU B 1 197 ? -2.25 -33.688 -1.075 1 96.19 197 GLU B CA 1
ATOM 5075 C C . GLU B 1 197 ? -1.871 -34 -2.518 1 96.19 197 GLU B C 1
ATOM 5077 O O . GLU B 1 197 ? -1.577 -35.156 -2.848 1 96.19 197 GLU B O 1
ATOM 5082 N N . GLN B 1 198 ? -1.839 -33 -3.35 1 94.56 198 GLN B N 1
ATOM 5083 C CA . GLN B 1 198 ? -1.425 -33.219 -4.734 1 94.56 198 GLN B CA 1
ATOM 5084 C C . GLN B 1 198 ? 0.026 -33.688 -4.812 1 94.56 198 GLN B C 1
ATOM 5086 O O . GLN B 1 198 ? 0.347 -34.594 -5.562 1 94.56 198 GLN B O 1
ATOM 5091 N N . ALA B 1 199 ? 0.906 -33.062 -4.031 1 94.56 199 ALA B N 1
ATOM 5092 C CA . ALA B 1 199 ? 2.312 -33.438 -4.004 1 94.56 199 ALA B CA 1
ATOM 5093 C C . ALA B 1 199 ? 2.469 -34.906 -3.535 1 94.56 199 ALA B C 1
ATOM 5095 O O . ALA B 1 199 ? 3.234 -35.656 -4.121 1 94.56 199 ALA B O 1
ATOM 5096 N N . HIS B 1 200 ? 1.714 -35.281 -2.58 1 94 200 HIS B N 1
ATOM 5097 C CA . HIS B 1 200 ? 1.766 -36.625 -2.049 1 94 200 HIS B CA 1
ATOM 5098 C C . HIS B 1 200 ? 1.312 -37.656 -3.092 1 94 200 HIS B C 1
ATOM 5100 O O . HIS B 1 200 ? 1.931 -38.688 -3.242 1 94 200 HIS B O 1
ATOM 5106 N N . LEU B 1 201 ? 0.262 -37.281 -3.826 1 91.38 201 LEU B N 1
ATOM 5107 C CA . LEU B 1 201 ? -0.249 -38.156 -4.867 1 91.38 201 LEU B CA 1
ATOM 5108 C C . LEU B 1 201 ? 0.776 -38.344 -5.98 1 91.38 201 LEU B C 1
ATOM 5110 O O . LEU B 1 201 ? 0.98 -39.469 -6.473 1 91.38 201 LEU B O 1
ATOM 5114 N N . ILE B 1 202 ? 1.421 -37.281 -6.363 1 91.19 202 ILE B N 1
ATOM 5115 C CA . ILE B 1 202 ? 2.432 -37.344 -7.414 1 91.19 202 ILE B CA 1
ATOM 5116 C C . ILE B 1 202 ? 3.637 -38.125 -6.922 1 91.19 202 ILE B C 1
ATOM 5118 O O . ILE B 1 202 ? 4.234 -38.906 -7.684 1 91.19 202 ILE B O 1
ATOM 5122 N N . GLU B 1 203 ? 3.992 -38 -5.664 1 91.94 203 GLU B N 1
ATOM 5123 C CA . GLU B 1 203 ? 5.074 -38.812 -5.078 1 91.94 203 GLU B CA 1
ATOM 5124 C C . GLU B 1 203 ? 4.762 -40.281 -5.117 1 91.94 203 GLU B C 1
ATOM 5126 O O . GLU B 1 203 ? 5.629 -41.094 -5.441 1 91.94 203 GLU B O 1
ATOM 5131 N N . GLN B 1 204 ? 3.549 -40.625 -4.832 1 87.62 204 GLN B N 1
ATOM 5132 C CA . GLN B 1 204 ? 3.113 -42 -4.914 1 87.62 204 GLN B CA 1
ATOM 5133 C C . GLN B 1 204 ? 3.168 -42.531 -6.352 1 87.62 204 GLN B C 1
ATOM 5135 O O . GLN B 1 204 ? 3.594 -43.656 -6.598 1 87.62 204 GLN B O 1
ATOM 5140 N N . ALA B 1 205 ? 2.76 -41.656 -7.242 1 85.69 205 ALA B N 1
ATOM 5141 C CA . ALA B 1 205 ? 2.803 -42.031 -8.656 1 85.69 205 ALA B CA 1
ATOM 5142 C C . ALA B 1 205 ? 4.238 -42.25 -9.125 1 85.69 205 ALA B C 1
ATOM 5144 O O . ALA B 1 205 ? 4.512 -43.156 -9.891 1 85.69 205 ALA B O 1
ATOM 5145 N N . ILE B 1 206 ? 5.148 -41.406 -8.625 1 87.88 206 ILE B N 1
ATOM 5146 C CA . ILE B 1 206 ? 6.559 -41.531 -8.977 1 87.88 206 ILE B CA 1
ATOM 5147 C C . ILE B 1 206 ? 7.125 -42.844 -8.438 1 87.88 206 ILE B C 1
ATOM 5149 O O . ILE B 1 206 ? 7.824 -43.562 -9.148 1 87.88 206 ILE B O 1
ATOM 5153 N N . ALA B 1 207 ? 6.801 -43.188 -7.242 1 87.31 207 ALA B N 1
ATOM 5154 C CA . ALA B 1 207 ? 7.266 -44.406 -6.641 1 87.31 207 ALA B CA 1
ATOM 5155 C C . ALA B 1 207 ? 6.766 -45.625 -7.426 1 87.31 207 ALA B C 1
ATOM 5157 O O . ALA B 1 207 ? 7.527 -46.562 -7.703 1 87.31 207 ALA B O 1
ATOM 5158 N N . ALA B 1 208 ? 5.496 -45.594 -7.84 1 82.44 208 ALA B N 1
ATOM 5159 C CA . ALA B 1 208 ? 4.91 -46.656 -8.625 1 82.44 208 ALA B CA 1
ATOM 5160 C C . ALA B 1 208 ? 5.574 -46.781 -9.992 1 82.44 208 ALA B C 1
ATOM 5162 O O . ALA B 1 208 ? 5.863 -47.875 -10.469 1 82.44 208 ALA B O 1
ATOM 5163 N N . ALA B 1 209 ? 5.852 -45.625 -10.562 1 83.69 209 ALA B N 1
ATOM 5164 C CA . ALA B 1 209 ? 6.48 -45.594 -11.883 1 83.69 209 ALA B CA 1
ATOM 5165 C C . ALA B 1 209 ? 7.922 -46.094 -11.812 1 83.69 209 ALA B C 1
ATOM 5167 O O . ALA B 1 209 ? 8.406 -46.75 -12.742 1 83.69 209 ALA B O 1
ATOM 5168 N N . GLN B 1 210 ? 8.617 -45.781 -10.758 1 86.81 210 GLN B N 1
ATOM 5169 C CA . GLN B 1 210 ? 9.984 -46.25 -10.562 1 86.81 210 GLN B CA 1
ATOM 5170 C C . GLN B 1 210 ? 10.031 -47.781 -10.422 1 86.81 210 GLN B C 1
ATOM 5172 O O . GLN B 1 210 ? 10.898 -48.438 -11.008 1 86.81 210 GLN B O 1
ATOM 5177 N N . GLU B 1 211 ? 9.141 -48.312 -9.719 1 83.5 211 GLU B N 1
ATOM 5178 C CA . GLU B 1 211 ? 9.055 -49.75 -9.57 1 83.5 211 GLU B CA 1
ATOM 5179 C C . GLU B 1 211 ? 8.734 -50.438 -10.906 1 83.5 211 GLU B C 1
ATOM 5181 O O . GLU B 1 211 ? 9.312 -51.469 -11.242 1 83.5 211 GLU B O 1
ATOM 5186 N N . GLN B 1 212 ? 7.879 -49.812 -11.602 1 81.12 212 GLN B N 1
ATOM 5187 C CA . GLN B 1 212 ? 7.508 -50.344 -12.906 1 81.12 212 GLN B CA 1
ATOM 5188 C C . GLN B 1 212 ? 8.695 -50.312 -13.867 1 81.12 212 GLN B C 1
ATOM 5190 O O . GLN B 1 212 ? 8.883 -51.25 -14.641 1 81.12 212 GLN B O 1
ATOM 5195 N N . LEU B 1 213 ? 9.414 -49.25 -13.781 1 83.5 213 LEU B N 1
ATOM 5196 C CA . LEU B 1 213 ? 10.594 -49.156 -14.641 1 83.5 213 LEU B CA 1
ATOM 5197 C C . LEU B 1 213 ? 11.609 -50.219 -14.289 1 83.5 213 LEU B C 1
ATOM 5199 O O . LEU B 1 213 ? 12.195 -50.844 -15.188 1 83.5 213 LEU B O 1
ATOM 5203 N N . ARG B 1 214 ? 11.773 -50.531 -13.07 1 86 214 ARG B N 1
ATOM 5204 C CA . ARG B 1 214 ? 12.68 -51.594 -12.625 1 86 214 ARG B CA 1
ATOM 5205 C C . ARG B 1 214 ? 12.242 -52.969 -13.156 1 86 214 ARG B C 1
ATOM 5207 O O . ARG B 1 214 ? 13.062 -53.719 -13.656 1 86 214 ARG B O 1
ATOM 5214 N N . HIS B 1 215 ? 11 -53.188 -13.125 1 82.5 215 HIS B N 1
ATOM 5215 C CA . HIS B 1 215 ? 10.453 -54.469 -13.609 1 82.5 215 HIS B CA 1
ATOM 5216 C C . HIS B 1 215 ? 10.617 -54.562 -15.125 1 82.5 215 HIS B C 1
ATOM 5218 O O . HIS B 1 215 ? 10.969 -55.656 -15.633 1 82.5 215 HIS B O 1
ATOM 5224 N N . MET B 1 216 ? 10.359 -53.531 -15.758 1 80.38 216 MET B N 1
ATOM 5225 C CA . MET B 1 216 ? 10.43 -53.531 -17.219 1 80.38 216 MET B CA 1
ATOM 5226 C C . MET B 1 216 ? 11.867 -53.719 -17.688 1 80.38 216 MET B C 1
ATOM 5228 O O . MET B 1 216 ? 12.117 -54.406 -18.688 1 80.38 216 MET B O 1
ATOM 5232 N N . ARG B 1 217 ? 12.781 -53.219 -16.953 1 83.56 217 ARG B N 1
ATOM 5233 C CA . ARG B 1 217 ? 14.188 -53.406 -17.281 1 83.56 217 ARG B CA 1
ATOM 5234 C C . ARG B 1 217 ? 14.594 -54.875 -17.109 1 83.56 217 ARG B C 1
ATOM 5236 O O . ARG B 1 217 ? 15.359 -55.406 -17.922 1 83.56 217 ARG B O 1
ATOM 5243 N N . LEU B 1 218 ? 14.031 -55.469 -16.156 1 85.62 218 LEU B N 1
ATOM 5244 C CA . LEU B 1 218 ? 14.289 -56.906 -15.945 1 85.62 218 LEU B CA 1
ATOM 5245 C C . LEU B 1 218 ? 13.68 -57.719 -17.078 1 85.62 218 LEU B C 1
ATOM 5247 O O . LEU B 1 218 ? 14.305 -58.688 -17.562 1 85.62 218 LEU B O 1
ATOM 5251 N N . GLN B 1 219 ? 12.523 -57.406 -17.484 1 82.38 219 GLN B N 1
ATOM 5252 C CA . GLN B 1 219 ? 11.852 -58.094 -18.578 1 82.38 219 GLN B CA 1
ATOM 5253 C C . GLN B 1 219 ? 12.609 -57.906 -19.891 1 82.38 219 GLN B C 1
ATOM 5255 O O . GLN B 1 219 ? 12.695 -58.844 -20.703 1 82.38 219 GLN B O 1
ATOM 5260 N N . GLN B 1 220 ? 13.117 -56.75 -20.062 1 81.06 220 GLN B N 1
ATOM 5261 C CA . GLN B 1 220 ? 13.906 -56.469 -21.25 1 81.06 220 GLN B CA 1
ATOM 5262 C C . GLN B 1 220 ? 15.148 -57.375 -21.297 1 81.06 220 GLN B C 1
ATOM 5264 O O . GLN B 1 220 ? 15.477 -57.938 -22.344 1 81.06 220 GLN B O 1
ATOM 5269 N N . ARG B 1 221 ? 15.773 -57.5 -20.219 1 84.69 221 ARG B N 1
ATOM 5270 C CA . ARG B 1 221 ? 16.969 -58.344 -20.125 1 84.69 221 ARG B CA 1
ATOM 5271 C C . ARG B 1 221 ? 16.656 -59.781 -20.422 1 84.69 221 ARG B C 1
ATOM 5273 O O . ARG B 1 221 ? 17.484 -60.5 -20.984 1 84.69 221 ARG B O 1
ATOM 5280 N N . ASN B 1 222 ? 15.43 -60.125 -20.172 1 86.44 222 ASN B N 1
ATOM 5281 C CA . ASN B 1 222 ? 15.008 -61.5 -20.406 1 86.44 222 ASN B CA 1
ATOM 5282 C C . ASN B 1 222 ? 14.289 -61.656 -21.734 1 86.44 222 ASN B C 1
ATOM 5284 O O . ASN B 1 222 ? 13.758 -62.719 -22.047 1 86.44 222 ASN B O 1
ATOM 5288 N N . GLY B 1 223 ? 14.211 -60.562 -22.547 1 79.44 223 GLY B N 1
ATOM 5289 C CA . GLY B 1 223 ? 13.68 -60.594 -23.906 1 79.44 223 GLY B CA 1
ATOM 5290 C C . GLY B 1 223 ? 12.164 -60.469 -23.953 1 79.44 223 GLY B C 1
ATOM 5291 O O . GLY B 1 223 ? 11.555 -60.688 -25 1 79.44 223 GLY B O 1
ATOM 5292 N N . TYR B 1 224 ? 11.562 -60.125 -22.797 1 76.38 224 TYR B N 1
ATOM 5293 C CA . TYR B 1 224 ? 10.109 -60.125 -22.719 1 76.38 224 TYR B CA 1
ATOM 5294 C C . TYR B 1 224 ? 9.562 -58.688 -22.891 1 76.38 224 TYR B C 1
ATOM 5296 O O . TYR B 1 224 ? 8.352 -58.5 -22.922 1 76.38 224 TYR B O 1
ATOM 5304 N N . ALA B 1 225 ? 10.383 -57.719 -22.906 1 74.31 225 ALA B N 1
ATOM 5305 C CA . ALA B 1 225 ? 9.984 -56.344 -23.156 1 74.31 225 ALA B CA 1
ATOM 5306 C C . ALA B 1 225 ? 10.898 -55.688 -24.172 1 74.31 225 ALA B C 1
ATOM 5308 O O . ALA B 1 225 ? 12.086 -56.031 -24.266 1 74.31 225 ALA B O 1
ATOM 5309 N N . SER B 1 226 ? 10.25 -54.875 -24.922 1 71.81 226 SER B N 1
ATOM 5310 C CA . SER B 1 226 ? 11.039 -54.188 -25.938 1 71.81 226 SER B CA 1
ATOM 5311 C C . SER B 1 226 ? 11.758 -52.969 -25.344 1 71.81 226 SER B C 1
ATOM 5313 O O . SER B 1 226 ? 11.383 -52.469 -24.281 1 71.81 226 SER B O 1
ATOM 5315 N N . GLY B 1 227 ? 12.781 -52.625 -25.953 1 68.06 227 GLY B N 1
ATOM 5316 C CA . GLY B 1 227 ? 13.461 -51.375 -25.594 1 68.06 227 GLY B CA 1
ATOM 5317 C C . GLY B 1 227 ? 12.555 -50.156 -25.656 1 68.06 227 GLY B C 1
ATOM 5318 O O . GLY B 1 227 ? 12.711 -49.219 -24.859 1 68.06 227 GLY B O 1
ATOM 5319 N N . LEU B 1 228 ? 11.562 -50.219 -26.5 1 65.75 228 LEU B N 1
ATOM 5320 C CA . LEU B 1 228 ? 10.609 -49.125 -26.641 1 65.75 228 LEU B CA 1
ATOM 5321 C C . LEU B 1 228 ? 9.711 -49.031 -25.422 1 65.75 228 LEU B C 1
ATOM 5323 O O . LEU B 1 228 ? 9.391 -47.938 -24.953 1 65.75 228 LEU B O 1
ATOM 5327 N N . ASP B 1 229 ? 9.406 -50.219 -24.891 1 70.38 229 ASP B N 1
ATOM 5328 C CA . ASP B 1 229 ? 8.57 -50.219 -23.688 1 70.38 229 ASP B CA 1
ATOM 5329 C C . ASP B 1 229 ? 9.297 -49.594 -22.5 1 70.38 229 ASP B C 1
ATOM 5331 O O . ASP B 1 229 ? 8.703 -48.812 -21.766 1 70.38 229 ASP B O 1
ATOM 5335 N N . VAL B 1 230 ? 10.555 -49.906 -22.359 1 74 230 VAL B N 1
ATOM 5336 C CA . VAL B 1 230 ? 11.359 -49.375 -21.266 1 74 230 VAL B CA 1
ATOM 5337 C C . VAL B 1 230 ? 11.547 -47.875 -21.438 1 74 230 VAL B C 1
ATOM 5339 O O . VAL B 1 230 ? 11.406 -47.094 -20.484 1 74 230 VAL B O 1
ATOM 5342 N N . ALA B 1 231 ? 11.75 -47.438 -22.672 1 70.19 231 ALA B N 1
ATOM 5343 C CA . ALA B 1 231 ? 11.945 -46 -22.953 1 70.19 231 ALA B CA 1
ATOM 5344 C C . ALA B 1 231 ? 10.672 -45.219 -22.656 1 70.19 231 ALA B C 1
ATOM 5346 O O . ALA B 1 231 ? 10.734 -44.125 -22.109 1 70.19 231 ALA B O 1
ATOM 5347 N N . THR B 1 232 ? 9.57 -45.75 -23.016 1 70.19 232 THR B N 1
ATOM 5348 C CA . THR B 1 232 ? 8.289 -45.094 -22.781 1 70.19 232 THR B CA 1
ATOM 5349 C C . THR B 1 232 ? 8.031 -44.938 -21.281 1 70.19 232 THR B C 1
ATOM 5351 O O . THR B 1 232 ? 7.598 -43.906 -20.828 1 70.19 232 THR B O 1
ATOM 5354 N N . GLN B 1 233 ? 8.352 -46 -20.562 1 74.75 233 GLN B N 1
ATOM 5355 C CA . GLN B 1 233 ? 8.164 -45.969 -19.109 1 74.75 233 GLN B CA 1
ATOM 5356 C C . GLN B 1 233 ? 9.109 -44.969 -18.453 1 74.75 233 GLN B C 1
ATOM 5358 O O . GLN B 1 233 ? 8.742 -44.281 -17.5 1 74.75 233 GLN B O 1
ATOM 5363 N N . GLN B 1 234 ? 10.266 -44.906 -18.938 1 75.5 234 GLN B N 1
ATOM 5364 C CA . GLN B 1 234 ? 11.242 -43.969 -18.422 1 75.5 234 GLN B CA 1
ATOM 5365 C C . GLN B 1 234 ? 10.781 -42.531 -18.672 1 75.5 234 GLN B C 1
ATOM 5367 O O . GLN B 1 234 ? 10.914 -41.656 -17.797 1 75.5 234 GLN B O 1
ATOM 5372 N N . THR B 1 235 ? 10.203 -42.25 -19.859 1 71.12 235 THR B N 1
ATOM 5373 C CA . THR B 1 235 ? 9.688 -40.938 -20.203 1 71.12 235 THR B CA 1
ATOM 5374 C C . THR B 1 235 ? 8.539 -40.531 -19.281 1 71.12 235 THR B C 1
ATOM 5376 O O . THR B 1 235 ? 8.469 -39.406 -18.812 1 71.12 235 THR B O 1
ATOM 5379 N N . LEU B 1 236 ? 7.715 -41.469 -19.031 1 73.12 236 LEU B N 1
ATOM 5380 C CA . LEU B 1 236 ? 6.582 -41.219 -18.141 1 73.12 236 LEU B CA 1
ATOM 5381 C C . LEU B 1 236 ? 7.055 -40.875 -16.734 1 73.12 236 LEU B C 1
ATOM 5383 O O . LEU B 1 236 ? 6.52 -39.969 -16.094 1 73.12 236 LEU B O 1
ATOM 5387 N N . LEU B 1 237 ? 8.039 -41.594 -16.203 1 79.62 237 LEU B N 1
ATOM 5388 C CA . LEU B 1 237 ? 8.594 -41.344 -14.891 1 79.62 237 LEU B CA 1
ATOM 5389 C C . LEU B 1 237 ? 9.164 -39.938 -14.82 1 79.62 237 LEU B C 1
ATOM 5391 O O . LEU B 1 237 ? 8.891 -39.188 -13.867 1 79.62 237 LEU B O 1
ATOM 5395 N N . VAL B 1 238 ? 9.836 -39.562 -15.836 1 75 238 VAL B N 1
ATOM 5396 C CA . VAL B 1 238 ? 10.461 -38.219 -15.867 1 75 238 VAL B CA 1
ATOM 5397 C C . VAL B 1 238 ? 9.383 -37.156 -15.883 1 75 238 VAL B C 1
ATOM 5399 O O . VAL B 1 238 ? 9.508 -36.125 -15.211 1 75 238 VAL B O 1
ATOM 5402 N N . GLN B 1 239 ? 8.336 -37.406 -16.641 1 74.56 239 GLN B N 1
ATOM 5403 C CA . GLN B 1 239 ? 7.234 -36.438 -16.719 1 74.56 239 GLN B CA 1
ATOM 5404 C C . GLN B 1 239 ? 6.59 -36.25 -15.352 1 74.56 239 GLN B C 1
ATOM 5406 O O . GLN B 1 239 ? 6.277 -35.125 -14.961 1 74.56 239 GLN B O 1
ATOM 5411 N N . MET B 1 240 ? 6.414 -37.312 -14.68 1 79.62 240 MET B N 1
ATOM 5412 C CA . MET B 1 240 ? 5.828 -37.219 -13.344 1 79.62 240 MET B CA 1
ATOM 5413 C C . MET B 1 240 ? 6.766 -36.5 -12.383 1 79.62 240 MET B C 1
ATOM 5415 O O . MET B 1 240 ? 6.32 -35.688 -11.562 1 79.62 240 MET B O 1
ATOM 5419 N N . GLN B 1 241 ? 8 -36.812 -12.539 1 82.81 241 GLN B N 1
ATOM 5420 C CA . GLN B 1 241 ? 9 -36.188 -11.688 1 82.81 241 GLN B CA 1
ATOM 5421 C C . GLN B 1 241 ? 9.07 -34.688 -11.945 1 82.81 241 GLN B C 1
ATOM 5423 O O . GLN B 1 241 ? 9.32 -33.906 -11.023 1 82.81 241 GLN B O 1
ATOM 5428 N N . GLN B 1 242 ? 8.797 -34.25 -13.141 1 80.31 242 GLN B N 1
ATOM 5429 C CA . GLN B 1 242 ? 8.852 -32.844 -13.516 1 80.31 242 GLN B CA 1
ATOM 5430 C C . GLN B 1 242 ? 7.652 -32.094 -12.953 1 80.31 242 GLN B C 1
ATOM 5432 O O . GLN B 1 242 ? 7.707 -30.859 -12.805 1 80.31 242 GLN B O 1
ATOM 5437 N N . ALA B 1 243 ? 6.629 -32.75 -12.609 1 85.12 243 ALA B N 1
ATOM 5438 C CA . ALA B 1 243 ? 5.402 -32.094 -12.148 1 85.12 243 ALA B CA 1
ATOM 5439 C C . ALA B 1 243 ? 5.473 -31.781 -10.656 1 85.12 243 ALA B C 1
ATOM 5441 O O . ALA B 1 243 ? 4.68 -30.984 -10.148 1 85.12 243 ALA B O 1
ATOM 5442 N N . LEU B 1 244 ? 6.438 -32.344 -9.953 1 90.5 244 LEU B N 1
ATOM 5443 C CA . LEU B 1 244 ? 6.449 -32.312 -8.492 1 90.5 244 LEU B CA 1
ATOM 5444 C C . LEU B 1 244 ? 7.066 -31 -8 1 90.5 244 LEU B C 1
ATOM 5446 O O . LEU B 1 244 ? 6.516 -30.328 -7.121 1 90.5 244 LEU B O 1
ATOM 5450 N N . PRO B 1 245 ? 8.133 -30.484 -8.625 1 91 245 PRO B N 1
ATOM 5451 C CA . PRO B 1 245 ? 8.82 -29.328 -8.055 1 91 245 PRO B CA 1
ATOM 5452 C C . PRO B 1 245 ? 7.953 -28.062 -8.039 1 91 245 PRO B C 1
ATOM 5454 O O . PRO B 1 245 ? 7.887 -27.375 -7.02 1 91 245 PRO B O 1
ATOM 5457 N N . PRO B 1 246 ? 7.195 -27.719 -9.117 1 90.56 246 PRO B N 1
ATOM 5458 C CA . PRO B 1 246 ? 6.336 -26.531 -9.047 1 90.56 246 PRO B CA 1
ATOM 5459 C C . PRO B 1 246 ? 5.305 -26.609 -7.926 1 90.56 246 PRO B C 1
ATOM 5461 O O . PRO B 1 246 ? 4.996 -25.609 -7.285 1 90.56 246 PRO B O 1
ATOM 5464 N N . LEU B 1 247 ? 4.793 -27.797 -7.691 1 93.94 247 LEU B N 1
ATOM 5465 C CA . LEU B 1 247 ? 3.816 -27.984 -6.625 1 93.94 247 LEU B CA 1
ATOM 5466 C C . LEU B 1 247 ? 4.457 -27.781 -5.258 1 93.94 247 LEU B C 1
ATOM 5468 O O . LEU B 1 247 ? 3.875 -27.141 -4.383 1 93.94 247 LEU B O 1
ATOM 5472 N N . ARG B 1 248 ? 5.609 -28.297 -5.129 1 94.88 248 ARG B N 1
ATOM 5473 C CA . ARG B 1 248 ? 6.324 -28.172 -3.863 1 94.88 248 ARG B CA 1
ATOM 5474 C C . ARG B 1 248 ? 6.703 -26.719 -3.6 1 94.88 248 ARG B C 1
ATOM 5476 O O . ARG B 1 248 ? 6.617 -26.234 -2.465 1 94.88 248 ARG B O 1
ATOM 5483 N N . LYS B 1 249 ? 7.137 -26.016 -4.59 1 95.12 249 LYS B N 1
ATOM 5484 C CA . LYS B 1 249 ? 7.461 -24.594 -4.461 1 95.12 249 LYS B CA 1
ATOM 5485 C C . LYS B 1 249 ? 6.25 -23.781 -4 1 95.12 249 LYS B C 1
ATOM 5487 O O . LYS B 1 249 ? 6.336 -23.016 -3.049 1 95.12 249 LYS B O 1
ATOM 5492 N N . GLU B 1 250 ? 5.16 -24.047 -4.68 1 96.38 250 GLU B N 1
ATOM 5493 C CA . GLU B 1 250 ? 3.939 -23.328 -4.328 1 96.38 250 GLU B CA 1
ATOM 5494 C C . GLU B 1 250 ? 3.508 -23.656 -2.898 1 96.38 250 GLU B C 1
ATOM 5496 O O . GLU B 1 250 ? 3.023 -22.766 -2.184 1 96.38 250 GLU B O 1
ATOM 5501 N N . LEU B 1 251 ? 3.656 -24.922 -2.533 1 96.94 251 LEU B N 1
ATOM 5502 C CA . LEU B 1 251 ? 3.307 -25.328 -1.176 1 96.94 251 LEU B CA 1
ATOM 5503 C C . LEU B 1 251 ? 4.152 -24.578 -0.153 1 96.94 251 LEU B C 1
ATOM 5505 O O . LEU B 1 251 ? 3.617 -24 0.799 1 96.94 251 LEU B O 1
ATOM 5509 N N . GLU B 1 252 ? 5.465 -24.516 -0.36 1 96.62 252 GLU B N 1
ATOM 5510 C CA . GLU B 1 252 ? 6.352 -23.844 0.583 1 96.62 252 GLU B CA 1
ATOM 5511 C C . GLU B 1 252 ? 6.074 -22.344 0.631 1 96.62 252 GLU B C 1
ATOM 5513 O O . GLU B 1 252 ? 6.086 -21.734 1.705 1 96.62 252 GLU B O 1
ATOM 5518 N N . GLN B 1 253 ? 5.812 -21.766 -0.489 1 97.19 253 GLN B N 1
ATOM 5519 C CA . GLN B 1 253 ? 5.473 -20.344 -0.546 1 97.19 253 GLN B CA 1
ATOM 5520 C C . GLN B 1 253 ? 4.18 -20.062 0.217 1 97.19 253 GLN B C 1
ATOM 5522 O O . GLN B 1 253 ? 4.082 -19.062 0.927 1 97.19 253 GLN B O 1
ATOM 5527 N N . THR B 1 254 ? 3.217 -20.922 0.06 1 98.12 254 THR B N 1
ATOM 5528 C CA . THR B 1 254 ? 1.94 -20.75 0.747 1 98.12 254 THR B CA 1
ATOM 5529 C C . THR B 1 254 ? 2.115 -20.906 2.256 1 98.12 254 THR B C 1
ATOM 5531 O O . THR B 1 254 ? 1.521 -20.156 3.031 1 98.12 254 THR B O 1
ATOM 5534 N N . ARG B 1 255 ? 2.9 -21.844 2.617 1 97.62 255 ARG B N 1
ATOM 5535 C CA . ARG B 1 255 ? 3.16 -22.031 4.039 1 97.62 255 ARG B CA 1
ATOM 5536 C C . ARG B 1 255 ? 3.873 -20.828 4.641 1 97.62 255 ARG B C 1
ATOM 5538 O O . ARG B 1 255 ? 3.566 -20.406 5.758 1 97.62 255 ARG B O 1
ATOM 5545 N N . ASN B 1 256 ? 4.863 -20.281 3.92 1 97.62 256 ASN B N 1
ATOM 5546 C CA . ASN B 1 256 ? 5.523 -19.062 4.359 1 97.62 256 ASN B CA 1
ATOM 5547 C C . ASN B 1 256 ? 4.535 -17.906 4.492 1 97.62 256 ASN B C 1
ATOM 5549 O O . ASN B 1 256 ? 4.602 -17.141 5.453 1 97.62 256 ASN B O 1
ATOM 5553 N N . LEU B 1 257 ? 3.646 -17.75 3.525 1 97.88 257 LEU B N 1
ATOM 5554 C CA . LEU B 1 257 ? 2.625 -16.719 3.559 1 97.88 257 LEU B CA 1
ATOM 5555 C C . LEU B 1 257 ? 1.757 -16.844 4.805 1 97.88 257 LEU B C 1
ATOM 5557 O O . LEU B 1 257 ? 1.464 -15.852 5.473 1 97.88 257 LEU B O 1
ATOM 5561 N N . LEU B 1 258 ? 1.353 -18.094 5.102 1 98.19 258 LEU B N 1
ATOM 5562 C CA . LEU B 1 258 ? 0.515 -18.328 6.273 1 98.19 258 LEU B CA 1
ATOM 5563 C C . LEU B 1 258 ? 1.236 -17.922 7.551 1 98.19 258 LEU B C 1
ATOM 5565 O O . LEU B 1 258 ? 0.625 -17.344 8.461 1 98.19 258 LEU B O 1
ATOM 5569 N N . ALA B 1 259 ? 2.516 -18.219 7.645 1 97.44 259 ALA B N 1
ATOM 5570 C CA . ALA B 1 259 ? 3.299 -17.797 8.805 1 97.44 259 ALA B CA 1
ATOM 5571 C C . ALA B 1 259 ? 3.293 -16.281 8.945 1 97.44 259 ALA B C 1
ATOM 5573 O O . ALA B 1 259 ? 2.996 -15.742 10.016 1 97.44 259 ALA B O 1
ATOM 5574 N N . THR B 1 260 ? 3.555 -15.602 7.867 1 97.44 260 THR B N 1
ATOM 5575 C CA . THR B 1 260 ? 3.627 -14.141 7.867 1 97.44 260 THR B CA 1
ATOM 5576 C C . THR B 1 260 ? 2.281 -13.531 8.258 1 97.44 260 THR B C 1
ATOM 5578 O O . THR B 1 260 ? 2.227 -12.594 9.055 1 97.44 260 THR B O 1
ATOM 5581 N N . LEU B 1 261 ? 1.167 -14.102 7.715 1 97.69 261 LEU B N 1
ATOM 5582 C CA . LEU B 1 261 ? -0.167 -13.609 8.039 1 97.69 261 LEU B CA 1
ATOM 5583 C C . LEU B 1 261 ? -0.458 -13.766 9.531 1 97.69 261 LEU B C 1
ATOM 5585 O O . LEU B 1 261 ? -1.188 -12.969 10.117 1 97.69 261 LEU B O 1
ATOM 5589 N N . ALA B 1 262 ? 0.127 -14.766 10.164 1 96.81 262 ALA B N 1
ATOM 5590 C CA . ALA B 1 262 ? -0.092 -15.047 11.578 1 96.81 262 ALA B CA 1
ATOM 5591 C C . ALA B 1 262 ? 0.906 -14.281 12.445 1 96.81 262 ALA B C 1
ATOM 5593 O O . ALA B 1 262 ? 0.957 -14.484 13.664 1 96.81 262 ALA B O 1
ATOM 5594 N N . GLY B 1 263 ? 1.749 -13.484 11.828 1 95.06 263 GLY B N 1
ATOM 5595 C CA . GLY B 1 263 ? 2.734 -12.711 12.578 1 95.06 263 GLY B CA 1
ATOM 5596 C C . GLY B 1 263 ? 3.938 -13.531 13 1 95.06 263 GLY B C 1
ATOM 5597 O O . GLY B 1 263 ? 4.645 -13.172 13.945 1 95.06 263 GLY B O 1
ATOM 5598 N N . ARG B 1 264 ? 4.18 -14.672 12.336 1 95 264 ARG B N 1
ATOM 5599 C CA . ARG B 1 264 ? 5.305 -15.57 12.602 1 95 264 ARG B CA 1
ATOM 5600 C C . ARG B 1 264 ? 6.383 -15.422 11.531 1 95 264 ARG B C 1
ATOM 5602 O O . ARG B 1 264 ? 6.125 -14.883 10.453 1 95 264 ARG B O 1
ATOM 5609 N N . THR B 1 265 ? 7.559 -15.891 11.969 1 95 265 THR B N 1
ATOM 5610 C CA . THR B 1 265 ? 8.625 -16.016 10.977 1 95 265 THR B CA 1
ATOM 5611 C C . THR B 1 265 ? 8.469 -17.312 10.18 1 95 265 THR B C 1
ATOM 5613 O O . THR B 1 265 ? 7.816 -18.266 10.641 1 95 265 THR B O 1
ATOM 5616 N N . PRO B 1 266 ? 8.992 -17.359 8.977 1 94.69 266 PRO B N 1
ATOM 5617 C CA . PRO B 1 266 ? 8.75 -18.484 8.078 1 94.69 266 PRO B CA 1
ATOM 5618 C C . PRO B 1 266 ? 9.172 -19.812 8.688 1 94.69 266 PRO B C 1
ATOM 5620 O O . PRO B 1 266 ? 8.594 -20.859 8.367 1 94.69 266 PRO B O 1
ATOM 5623 N N . ASP B 1 267 ? 10.156 -19.859 9.555 1 93.31 267 ASP B N 1
ATOM 5624 C CA . ASP B 1 267 ? 10.617 -21.078 10.195 1 93.31 267 ASP B CA 1
ATOM 5625 C C . ASP B 1 267 ? 9.539 -21.656 11.109 1 93.31 267 ASP B C 1
ATOM 5627 O O . ASP B 1 267 ? 9.594 -22.844 11.477 1 93.31 267 ASP B O 1
ATOM 5631 N N . GLN B 1 268 ? 8.547 -20.828 11.383 1 94.25 268 GLN B N 1
ATOM 5632 C CA . GLN B 1 268 ? 7.477 -21.234 12.281 1 94.25 268 GLN B CA 1
ATOM 5633 C C . GLN B 1 268 ? 6.168 -21.422 11.523 1 94.25 268 GLN B C 1
ATOM 5635 O O . GLN B 1 268 ? 5.09 -21.156 12.055 1 94.25 268 GLN B O 1
ATOM 5640 N N . ALA B 1 269 ? 6.277 -21.812 10.289 1 93.94 269 ALA B N 1
ATOM 5641 C CA . ALA B 1 269 ? 5.074 -22.047 9.492 1 93.94 269 ALA B CA 1
ATOM 5642 C C . ALA B 1 269 ? 4.199 -23.125 10.109 1 93.94 269 ALA B C 1
ATOM 5644 O O . ALA B 1 269 ? 4.711 -24.125 10.633 1 93.94 269 ALA B O 1
ATOM 5645 N N . PRO B 1 270 ? 2.893 -22.938 10.039 1 93.12 270 PRO B N 1
ATOM 5646 C CA . PRO B 1 270 ? 1.984 -23.906 10.664 1 93.12 270 PRO B CA 1
ATOM 5647 C C . PRO B 1 270 ? 1.949 -25.25 9.922 1 93.12 270 PRO B C 1
ATOM 5649 O O . PRO B 1 270 ? 2.309 -25.312 8.742 1 93.12 270 PRO B O 1
ATOM 5652 N N . GLU B 1 271 ? 1.509 -26.203 10.703 1 92 271 GLU B N 1
ATOM 5653 C CA . GLU B 1 271 ? 1.247 -27.5 10.078 1 92 271 GLU B CA 1
ATOM 5654 C C . GLU B 1 271 ? 0.005 -27.438 9.195 1 92 271 GLU B C 1
ATOM 5656 O O . GLU B 1 271 ? -0.933 -26.688 9.484 1 92 271 GLU B O 1
ATOM 5661 N N . VAL B 1 272 ? 0.081 -28.203 8.164 1 95.31 272 VAL B N 1
ATOM 5662 C CA . VAL B 1 272 ? -1.025 -28.219 7.211 1 95.31 272 VAL B CA 1
ATOM 5663 C C . VAL B 1 272 ? -1.809 -29.531 7.355 1 95.31 272 VAL B C 1
ATOM 5665 O O . VAL B 1 272 ? -1.286 -30.609 7.07 1 95.31 272 VAL B O 1
ATOM 5668 N N . PRO B 1 273 ? -3.057 -29.453 7.758 1 95.88 273 PRO B N 1
ATOM 5669 C CA . PRO B 1 273 ? -3.879 -30.672 7.832 1 95.88 273 PRO B CA 1
ATOM 5670 C C . PRO B 1 273 ? -4.266 -31.203 6.457 1 95.88 273 PRO B C 1
ATOM 5672 O O . PRO B 1 273 ? -4.191 -30.469 5.465 1 95.88 273 PRO B O 1
ATOM 5675 N N . PRO B 1 274 ? -4.66 -32.531 6.449 1 95.5 274 PRO B N 1
ATOM 5676 C CA . PRO B 1 274 ? -5.133 -33.062 5.172 1 95.5 274 PRO B CA 1
ATOM 5677 C C . PRO B 1 274 ? -6.422 -32.406 4.695 1 95.5 274 PRO B C 1
ATOM 5679 O O . PRO B 1 274 ? -7.234 -31.969 5.512 1 95.5 274 PRO B O 1
ATOM 5682 N N . LEU B 1 275 ? -6.535 -32.312 3.412 1 96.19 275 LEU B N 1
ATOM 5683 C CA . LEU B 1 275 ? -7.691 -31.656 2.807 1 96.19 275 LEU B CA 1
ATOM 5684 C C . LEU B 1 275 ? -8.992 -32.312 3.258 1 96.19 275 LEU B C 1
ATOM 5686 O O . LEU B 1 275 ? -10.016 -31.641 3.404 1 96.19 275 LEU B O 1
ATOM 5690 N N . SER B 1 276 ? -8.961 -33.594 3.543 1 92.56 276 SER B N 1
ATOM 5691 C CA . SER B 1 276 ? -10.133 -34.375 3.939 1 92.56 276 SER B CA 1
ATOM 5692 C C . SER B 1 276 ? -10.625 -33.969 5.32 1 92.56 276 SER B C 1
ATOM 5694 O O . SER B 1 276 ? -11.75 -34.281 5.703 1 92.56 276 SER B O 1
ATOM 5696 N N . SER B 1 277 ? -9.789 -33.25 6.035 1 93.88 277 SER B N 1
ATOM 5697 C CA . SER B 1 277 ? -10.156 -32.844 7.391 1 93.88 277 SER B CA 1
ATOM 5698 C C . SER B 1 277 ? -11.07 -31.641 7.383 1 93.88 277 SER B C 1
ATOM 5700 O O . SER B 1 277 ? -11.664 -31.297 8.406 1 93.88 277 SER B O 1
ATOM 5702 N N . PHE B 1 278 ? -11.211 -31.016 6.262 1 96.56 278 PHE B N 1
ATOM 5703 C CA . PHE B 1 278 ? -12.055 -29.844 6.164 1 96.56 278 PHE B CA 1
ATOM 5704 C C . PHE B 1 278 ? -13.445 -30.203 5.672 1 96.56 278 PHE B C 1
ATOM 5706 O O . PHE B 1 278 ? -13.594 -30.938 4.691 1 96.56 278 PHE B O 1
ATOM 5713 N N . SER B 1 279 ? -14.453 -29.656 6.352 1 94.94 279 SER B N 1
ATOM 5714 C CA . SER B 1 279 ? -15.836 -29.859 5.93 1 94.94 279 SER B CA 1
ATOM 5715 C C . SER B 1 279 ? -16.297 -28.719 5.016 1 94.94 279 SER B C 1
ATOM 5717 O O . SER B 1 279 ? -15.844 -27.594 5.148 1 94.94 279 SER B O 1
ATOM 5719 N N . GLN B 1 280 ? -17.109 -29.109 4.078 1 92.06 280 GLN B N 1
ATOM 5720 C CA . GLN B 1 280 ? -17.766 -28.062 3.283 1 92.06 280 GLN B CA 1
ATOM 5721 C C . GLN B 1 280 ? -18.859 -27.375 4.078 1 92.06 280 GLN B C 1
ATOM 5723 O O . GLN B 1 280 ? -19.828 -28 4.496 1 92.06 280 GLN B O 1
ATOM 5728 N N . PRO B 1 281 ? -18.719 -26.094 4.219 1 91.75 281 PRO B N 1
ATOM 5729 C CA . PRO B 1 281 ? -19.734 -25.375 5.008 1 91.75 281 PRO B CA 1
ATOM 5730 C C . PRO B 1 281 ? -21.078 -25.266 4.281 1 91.75 281 PRO B C 1
ATOM 5732 O O . PRO B 1 281 ? -21.125 -25.297 3.051 1 91.75 281 PRO B O 1
ATOM 5735 N N . GLN B 1 282 ? -22.109 -25.141 5.176 1 87.25 282 GLN B N 1
ATOM 5736 C CA . GLN B 1 282 ? -23.391 -24.734 4.613 1 87.25 282 GLN B CA 1
ATOM 5737 C C . GLN B 1 282 ? -23.359 -23.266 4.18 1 87.25 282 GLN B C 1
ATOM 5739 O O . GLN B 1 282 ? -22.906 -22.406 4.926 1 87.25 282 GLN B O 1
ATOM 5744 N N . LEU B 1 283 ? -23.797 -23.078 3.01 1 88.44 283 LEU B N 1
ATOM 5745 C CA . LEU B 1 283 ? -23.656 -21.75 2.432 1 88.44 283 LEU B CA 1
ATOM 5746 C C . LEU B 1 283 ? -24.703 -20.797 2.984 1 88.44 283 LEU B C 1
ATOM 5748 O O . LEU B 1 283 ? -25.875 -21.188 3.133 1 88.44 283 LEU B O 1
ATOM 5752 N N . PRO B 1 284 ? -24.281 -19.625 3.352 1 85.56 284 PRO B N 1
ATOM 5753 C CA . PRO B 1 284 ? -25.234 -18.625 3.824 1 85.56 284 PRO B CA 1
ATOM 5754 C C . PRO B 1 284 ? -26.094 -18.047 2.699 1 85.56 284 PRO B C 1
ATOM 5756 O O . PRO B 1 284 ? -25.75 -18.188 1.522 1 85.56 284 PRO B O 1
ATOM 5759 N N . GLN B 1 285 ? -27.234 -17.406 3.203 1 80.88 285 GLN B N 1
ATOM 5760 C CA . GLN B 1 285 ? -28.109 -16.75 2.238 1 80.88 285 GLN B CA 1
ATOM 5761 C C . GLN B 1 285 ? -27.484 -15.445 1.74 1 80.88 285 GLN B C 1
ATOM 5763 O O . GLN B 1 285 ? -26.906 -14.695 2.521 1 80.88 285 GLN B O 1
ATOM 5768 N N . ALA B 1 286 ? -27.5 -15.328 0.414 1 80.19 286 ALA B N 1
ATOM 5769 C CA . ALA B 1 286 ? -27.016 -14.086 -0.181 1 80.19 286 ALA B CA 1
ATOM 5770 C C . ALA B 1 286 ? -28.188 -13.164 -0.534 1 80.19 286 ALA B C 1
ATOM 5772 O O . ALA B 1 286 ? -28.953 -13.445 -1.459 1 80.19 286 ALA B O 1
ATOM 5773 N N . VAL B 1 287 ? -28.344 -12.117 0.301 1 79.06 287 VAL B N 1
ATOM 5774 C CA . VAL B 1 287 ? -29.406 -11.141 0.076 1 79.06 287 VAL B CA 1
ATOM 5775 C C . VAL B 1 287 ? -28.781 -9.797 -0.333 1 79.06 287 VAL B C 1
ATOM 5777 O O . VAL B 1 287 ? -27.969 -9.234 0.397 1 79.06 287 VAL B O 1
ATOM 5780 N N . ALA B 1 288 ? -29.25 -9.352 -1.489 1 83.81 288 ALA B N 1
ATOM 5781 C CA . ALA B 1 288 ? -28.656 -8.148 -2.074 1 83.81 288 ALA B CA 1
ATOM 5782 C C . ALA B 1 288 ? -28.781 -6.961 -1.122 1 83.81 288 ALA B C 1
ATOM 5784 O O . ALA B 1 288 ? -27.812 -6.227 -0.909 1 83.81 288 ALA B O 1
ATOM 5785 N N . SER B 1 289 ? -29.953 -6.758 -0.556 1 83.38 289 SER B N 1
ATOM 5786 C CA . SER B 1 289 ? -30.172 -5.605 0.309 1 83.38 289 SER B CA 1
ATOM 5787 C C . SER B 1 289 ? -29.297 -5.664 1.555 1 83.38 289 SER B C 1
ATOM 5789 O O . SER B 1 289 ? -28.906 -4.625 2.096 1 83.38 289 SER B O 1
ATOM 5791 N N . ALA B 1 290 ? -28.953 -6.828 1.956 1 85.06 290 ALA B N 1
ATOM 5792 C CA . ALA B 1 290 ? -28.125 -7.004 3.148 1 85.06 290 ALA B CA 1
ATOM 5793 C C . ALA B 1 290 ? -26.688 -6.629 2.871 1 85.06 290 ALA B C 1
ATOM 5795 O O . ALA B 1 290 ? -25.953 -6.238 3.785 1 85.06 290 ALA B O 1
ATOM 5796 N N . LEU B 1 291 ? -26.25 -6.742 1.611 1 87.75 291 LEU B N 1
ATOM 5797 C CA . LEU B 1 291 ? -24.859 -6.477 1.247 1 87.75 291 LEU B CA 1
ATOM 5798 C C . LEU B 1 291 ? -24.516 -5.012 1.473 1 87.75 291 LEU B C 1
ATOM 5800 O O . LEU B 1 291 ? -23.406 -4.691 1.916 1 87.75 291 LEU B O 1
ATOM 5804 N N . VAL B 1 292 ? -25.453 -4.156 1.232 1 89.06 292 VAL B N 1
ATOM 5805 C CA . VAL B 1 292 ? -25.25 -2.719 1.373 1 89.06 292 VAL B CA 1
ATOM 5806 C C . VAL B 1 292 ? -24.953 -2.379 2.834 1 89.06 292 VAL B C 1
ATOM 5808 O O . VAL B 1 292 ? -24.172 -1.479 3.123 1 89.06 292 VAL B O 1
ATOM 5811 N N . GLU B 1 293 ? -25.5 -3.188 3.672 1 89.94 293 GLU B N 1
ATOM 5812 C CA . GLU B 1 293 ? -25.359 -2.902 5.098 1 89.94 293 GLU B CA 1
ATOM 5813 C C . GLU B 1 293 ? -24.234 -3.727 5.719 1 89.94 293 GLU B C 1
ATOM 5815 O O . GLU B 1 293 ? -23.641 -3.322 6.719 1 89.94 293 GLU B O 1
ATOM 5820 N N . GLN B 1 294 ? -23.891 -4.797 5.07 1 91.38 294 GLN B N 1
ATOM 5821 C CA . GLN B 1 294 ? -23.047 -5.762 5.766 1 91.38 294 GLN B CA 1
ATOM 5822 C C . GLN B 1 294 ? -21.609 -5.73 5.219 1 91.38 294 GLN B C 1
ATOM 5824 O O . GLN B 1 294 ? -20.688 -6.258 5.848 1 91.38 294 GLN B O 1
ATOM 5829 N N . ARG B 1 295 ? -21.359 -5.141 4.035 1 94.38 295 ARG B N 1
ATOM 5830 C CA . ARG B 1 295 ? -20.016 -5.098 3.455 1 94.38 295 ARG B CA 1
ATOM 5831 C C . ARG B 1 295 ? -19.266 -3.861 3.922 1 94.38 295 ARG B C 1
ATOM 5833 O O . ARG B 1 295 ? -19.672 -2.732 3.643 1 94.38 295 ARG B O 1
ATOM 5840 N N . PRO B 1 296 ? -18.078 -4.113 4.543 1 96.62 296 PRO B N 1
ATOM 5841 C CA . PRO B 1 296 ? -17.344 -2.965 5.059 1 96.62 296 PRO B CA 1
ATOM 5842 C C . PRO B 1 296 ? -16.906 -1.998 3.961 1 96.62 296 PRO B C 1
ATOM 5844 O O . PRO B 1 296 ? -16.953 -0.78 4.152 1 96.62 296 PRO B O 1
ATOM 5847 N N . ASP B 1 297 ? -16.516 -2.473 2.793 1 96.75 297 ASP B N 1
ATOM 5848 C CA . ASP B 1 297 ? -16.047 -1.595 1.729 1 96.75 297 ASP B CA 1
ATOM 5849 C C . ASP B 1 297 ? -17.156 -0.699 1.211 1 96.75 297 ASP B C 1
ATOM 5851 O O . ASP B 1 297 ? -16.938 0.464 0.875 1 96.75 297 ASP B O 1
ATOM 5855 N N . VAL B 1 298 ? -18.406 -1.199 1.191 1 96.88 298 VAL B N 1
ATOM 5856 C CA . VAL B 1 298 ? -19.562 -0.41 0.778 1 96.88 298 VAL B CA 1
ATOM 5857 C C . VAL B 1 298 ? -19.859 0.659 1.827 1 96.88 298 VAL B C 1
ATOM 5859 O O . VAL B 1 298 ? -20.062 1.826 1.49 1 96.88 298 VAL B O 1
ATOM 5862 N N . ARG B 1 299 ? -19.844 0.26 3.049 1 97.31 299 ARG B N 1
ATOM 5863 C CA . ARG B 1 299 ? -20.125 1.195 4.133 1 97.31 299 ARG B CA 1
ATOM 5864 C C . ARG B 1 299 ? -19.047 2.266 4.223 1 97.31 299 ARG B C 1
ATOM 5866 O O . ARG B 1 299 ? -19.328 3.412 4.582 1 97.31 299 ARG B O 1
ATOM 5873 N N . ILE B 1 300 ? -17.734 1.903 3.953 1 97.81 300 ILE B N 1
ATOM 5874 C CA . ILE B 1 300 ? -16.656 2.877 3.916 1 97.81 300 ILE B CA 1
ATOM 5875 C C . ILE B 1 300 ? -16.938 3.932 2.848 1 97.81 300 ILE B C 1
ATOM 5877 O O . ILE B 1 300 ? -16.797 5.129 3.096 1 97.81 300 ILE B O 1
ATOM 5881 N N . ALA B 1 301 ? -17.344 3.508 1.671 1 97.69 301 ALA B N 1
ATOM 5882 C CA . ALA B 1 301 ? -17.703 4.449 0.614 1 97.69 301 ALA B CA 1
ATOM 5883 C C . ALA B 1 301 ? -18.828 5.379 1.069 1 97.69 301 ALA B C 1
ATOM 5885 O O . ALA B 1 301 ? -18.844 6.562 0.725 1 97.69 301 ALA B O 1
ATOM 5886 N N . GLU B 1 302 ? -19.812 4.867 1.862 1 97.44 302 GLU B N 1
ATOM 5887 C CA . GLU B 1 302 ? -20.891 5.691 2.391 1 97.44 302 GLU B CA 1
ATOM 5888 C C . GLU B 1 302 ? -20.359 6.754 3.348 1 97.44 302 GLU B C 1
ATOM 5890 O O . GLU B 1 302 ? -20.812 7.898 3.33 1 97.44 302 GLU B O 1
ATOM 5895 N N . THR B 1 303 ? -19.375 6.383 4.195 1 98 303 THR B N 1
ATOM 5896 C CA . THR B 1 303 ? -18.812 7.359 5.125 1 98 303 THR B CA 1
ATOM 5897 C C . THR B 1 303 ? -18.109 8.484 4.371 1 98 303 THR B C 1
ATOM 5899 O O . THR B 1 303 ? -18.109 9.633 4.816 1 98 303 THR B O 1
ATOM 5902 N N . ASP B 1 304 ? -17.547 8.148 3.205 1 97.38 304 ASP B N 1
ATOM 5903 C CA . ASP B 1 304 ? -16.953 9.188 2.369 1 97.38 304 ASP B CA 1
ATOM 5904 C C . ASP B 1 304 ? -18.016 10.18 1.886 1 97.38 304 ASP B C 1
ATOM 5906 O O . ASP B 1 304 ? -17.734 11.375 1.783 1 97.38 304 ASP B O 1
ATOM 5910 N N . VAL B 1 305 ? -19.234 9.703 1.608 1 98.12 305 VAL B N 1
ATOM 5911 C CA . VAL B 1 305 ? -20.328 10.57 1.207 1 98.12 305 VAL B CA 1
ATOM 5912 C C . VAL B 1 305 ? -20.734 11.461 2.381 1 98.12 305 VAL B C 1
ATOM 5914 O O . VAL B 1 305 ? -21 12.656 2.203 1 98.12 305 VAL B O 1
ATOM 5917 N N . GLN B 1 306 ? -20.781 10.867 3.545 1 97.94 306 GLN B N 1
ATOM 5918 C CA . GLN B 1 306 ? -21.125 11.625 4.742 1 97.94 306 GLN B CA 1
ATOM 5919 C C . GLN B 1 306 ? -20.125 12.75 4.98 1 97.94 306 GLN B C 1
ATOM 5921 O O . GLN B 1 306 ? -20.516 13.883 5.297 1 97.94 306 GLN B O 1
ATOM 5926 N N . GLN B 1 307 ? -18.844 12.43 4.809 1 97.75 307 GLN B N 1
ATOM 5927 C CA . GLN B 1 307 ? -17.797 13.422 4.98 1 97.75 307 GLN B CA 1
ATOM 5928 C C . GLN B 1 307 ? -17.938 14.555 3.963 1 97.75 307 GLN B C 1
ATOM 5930 O O . GLN B 1 307 ? -17.797 15.727 4.305 1 97.75 307 GLN B O 1
ATOM 5935 N N . ALA B 1 308 ? -18.219 14.172 2.76 1 97.25 308 ALA B N 1
ATOM 5936 C CA . ALA B 1 308 ? -18.391 15.164 1.7 1 97.25 308 ALA B CA 1
ATOM 5937 C C . ALA B 1 308 ? -19.625 16.031 1.951 1 97.25 308 ALA B C 1
ATOM 5939 O O . ALA B 1 308 ? -19.609 17.234 1.664 1 97.25 308 ALA B O 1
ATOM 5940 N N . SER B 1 309 ? -20.703 15.445 2.463 1 97.62 309 SER B N 1
ATOM 5941 C CA . SER B 1 309 ? -21.906 16.203 2.814 1 97.62 309 SER B CA 1
ATOM 5942 C C . SER B 1 309 ? -21.609 17.25 3.881 1 97.62 309 SER B C 1
ATOM 5944 O O . SER B 1 309 ? -22.031 18.406 3.76 1 97.62 309 SER B O 1
ATOM 5946 N N . ALA B 1 310 ? -20.859 16.828 4.859 1 97.19 310 ALA B N 1
ATOM 5947 C CA . ALA B 1 310 ? -20.484 17.75 5.93 1 97.19 310 ALA B CA 1
ATOM 5948 C C . ALA B 1 310 ? -19.625 18.891 5.395 1 97.19 310 ALA B C 1
ATOM 5950 O O . ALA B 1 310 ? -19.734 20.031 5.852 1 97.19 310 ALA B O 1
ATOM 5951 N N . ALA B 1 311 ? -18.812 18.656 4.406 1 97 311 ALA B N 1
ATOM 5952 C CA . ALA B 1 311 ? -17.906 19.656 3.832 1 97 311 ALA B CA 1
ATOM 5953 C C . ALA B 1 311 ? -18.703 20.766 3.145 1 97 311 ALA B C 1
ATOM 5955 O O . ALA B 1 311 ? -18.266 21.922 3.131 1 97 311 ALA B O 1
ATOM 5956 N N . ILE B 1 312 ? -19.891 20.484 2.623 1 96.81 312 ILE B N 1
ATOM 5957 C CA . ILE B 1 312 ? -20.75 21.5 2.039 1 96.81 312 ILE B CA 1
ATOM 5958 C C . ILE B 1 312 ? -21.188 22.484 3.119 1 96.81 312 ILE B C 1
ATOM 5960 O O . ILE B 1 312 ? -21.172 23.703 2.9 1 96.81 312 ILE B O 1
ATOM 5964 N N . GLY B 1 313 ? -21.547 21.906 4.246 1 96.31 313 GLY B N 1
ATOM 5965 C CA . GLY B 1 313 ? -21.938 22.75 5.359 1 96.31 313 GLY B CA 1
ATOM 5966 C C . GLY B 1 313 ? -20.812 23.641 5.848 1 96.31 313 GLY B C 1
ATOM 5967 O O . GLY B 1 313 ? -21.031 24.812 6.199 1 96.31 313 GLY B O 1
ATOM 5968 N N . VAL B 1 314 ? -19.578 23.109 5.852 1 95.75 314 VAL B N 1
ATOM 5969 C CA . VAL B 1 314 ? -18.406 23.891 6.246 1 95.75 314 VAL B CA 1
ATOM 5970 C C . VAL B 1 314 ? -18.203 25.047 5.266 1 95.75 314 VAL B C 1
ATOM 5972 O O . VAL B 1 314 ? -17.984 26.188 5.676 1 95.75 314 VAL B O 1
ATOM 5975 N N . ALA B 1 315 ? -18.328 24.766 3.982 1 95.38 315 ALA B N 1
ATOM 5976 C CA . ALA B 1 315 ? -18.141 25.797 2.953 1 95.38 315 ALA B CA 1
ATOM 5977 C C . ALA B 1 315 ? -19.25 26.844 3.012 1 95.38 315 ALA B C 1
ATOM 5979 O O . ALA B 1 315 ? -18.984 28.031 2.818 1 95.38 315 ALA B O 1
ATOM 5980 N N . ARG B 1 316 ? -20.453 26.438 3.275 1 95.62 316 ARG B N 1
ATOM 5981 C CA . ARG B 1 316 ? -21.578 27.375 3.387 1 95.62 316 ARG B CA 1
ATOM 5982 C C . ARG B 1 316 ? -21.406 28.281 4.602 1 95.62 316 ARG B C 1
ATOM 5984 O O . ARG B 1 316 ? -21.672 29.484 4.527 1 95.62 316 ARG B O 1
ATOM 5991 N N . ALA B 1 317 ? -20.969 27.672 5.656 1 94.06 317 ALA B N 1
ATOM 5992 C CA . ALA B 1 317 ? -20.766 28.453 6.875 1 94.06 317 ALA B CA 1
ATOM 5993 C C . ALA B 1 317 ? -19.688 29.5 6.672 1 94.06 317 ALA B C 1
ATOM 5995 O O . ALA B 1 317 ? -19.75 30.594 7.254 1 94.06 317 ALA B O 1
ATOM 5996 N N . ALA B 1 318 ? -18.766 29.266 5.809 1 93.25 318 ALA B N 1
ATOM 5997 C CA . ALA B 1 318 ? -17.656 30.172 5.559 1 93.25 318 ALA B CA 1
ATOM 5998 C C . ALA B 1 318 ? -18.141 31.438 4.859 1 93.25 318 ALA B C 1
ATOM 6000 O O . ALA B 1 318 ? -17.438 32.469 4.84 1 93.25 318 ALA B O 1
ATOM 6001 N N . ARG B 1 319 ? -19.359 31.469 4.312 1 94 319 ARG B N 1
ATOM 6002 C CA . ARG B 1 319 ? -19.906 32.625 3.607 1 94 319 ARG B CA 1
ATOM 6003 C C . ARG B 1 319 ? -20.734 33.5 4.543 1 94 319 ARG B C 1
ATOM 6005 O O . ARG B 1 319 ? -21.188 34.594 4.16 1 94 319 ARG B O 1
ATOM 6012 N N . LEU B 1 320 ? -20.875 33.031 5.793 1 91.88 320 LEU B N 1
ATOM 6013 C CA . LEU B 1 320 ? -21.781 33.688 6.727 1 91.88 320 LEU B CA 1
ATOM 6014 C C . LEU B 1 320 ? -20.984 34.469 7.785 1 91.88 320 LEU B C 1
ATOM 6016 O O . LEU B 1 320 ? -19.781 34.25 7.93 1 91.88 320 LEU B O 1
ATOM 6020 N N . PRO B 1 321 ? -21.578 35.375 8.531 1 90.31 321 PRO B N 1
ATOM 6021 C CA . PRO B 1 321 ? -20.859 36.188 9.523 1 90.31 321 PRO B CA 1
ATOM 6022 C C . PRO B 1 321 ? -20.219 35.312 10.609 1 90.31 321 PRO B C 1
ATOM 6024 O O . PRO B 1 321 ? -20.781 34.312 11.023 1 90.31 321 PRO B O 1
ATOM 6027 N N . GLN B 1 322 ? -19.062 35.719 11.023 1 90.19 322 GLN B N 1
ATOM 6028 C CA . GLN B 1 322 ? -18.359 35.062 12.125 1 90.19 322 GLN B CA 1
ATOM 6029 C C . GLN B 1 322 ? -18.266 36 13.336 1 90.19 322 GLN B C 1
ATOM 6031 O O . GLN B 1 322 ? -17.844 37.156 13.219 1 90.19 322 GLN B O 1
ATOM 6036 N N . LEU B 1 323 ? -18.75 35.438 14.445 1 88.88 323 LEU B N 1
ATOM 6037 C CA . LEU B 1 323 ? -18.688 36.156 15.703 1 88.88 323 LEU B CA 1
ATOM 6038 C C . LEU B 1 323 ? -17.453 35.75 16.516 1 88.88 323 LEU B C 1
ATOM 6040 O O . LEU B 1 323 ? -17.141 34.562 16.609 1 88.88 323 LEU B O 1
ATOM 6044 N N . SER B 1 324 ? -16.797 36.75 17.016 1 91.44 324 SER B N 1
ATOM 6045 C CA . SER B 1 324 ? -15.68 36.5 17.938 1 91.44 324 SER B CA 1
ATOM 6046 C C . SER B 1 324 ? -15.859 37.25 19.25 1 91.44 324 SER B C 1
ATOM 6048 O O . SER B 1 324 ? -16.328 38.375 19.25 1 91.44 324 SER B O 1
ATOM 6050 N N . ILE B 1 325 ? -15.633 36.531 20.328 1 87.75 325 ILE B N 1
ATOM 6051 C CA . ILE B 1 325 ? -15.656 37.125 21.672 1 87.75 325 ILE B CA 1
ATOM 6052 C C . ILE B 1 325 ? -14.266 37.062 22.281 1 87.75 325 ILE B C 1
ATOM 6054 O O . ILE B 1 325 ? -13.609 36.031 22.266 1 87.75 325 ILE B O 1
ATOM 6058 N N . THR B 1 326 ? -13.805 38.219 22.781 1 91.31 326 THR B N 1
ATOM 6059 C CA . THR B 1 326 ? -12.469 38.312 23.359 1 91.31 326 THR B CA 1
ATOM 6060 C C . THR B 1 326 ? -12.523 38.938 24.766 1 91.31 326 THR B C 1
ATOM 6062 O O . THR B 1 326 ? -13.375 39.781 25.031 1 91.31 326 THR B O 1
ATOM 6065 N N . ALA B 1 327 ? -11.805 38.469 25.625 1 87.88 327 ALA B N 1
ATOM 6066 C CA . ALA B 1 327 ? -11.586 39.031 26.953 1 87.88 327 ALA B CA 1
ATOM 6067 C C . ALA B 1 327 ? -10.102 39.062 27.297 1 87.88 327 ALA B C 1
ATOM 6069 O O . ALA B 1 327 ? -9.344 38.156 26.891 1 87.88 327 ALA B O 1
ATOM 6070 N N . ALA B 1 328 ? -9.688 40.156 27.922 1 88.69 328 ALA B N 1
ATOM 6071 C CA . ALA B 1 328 ? -8.297 40.281 28.344 1 88.69 328 ALA B CA 1
ATOM 6072 C C . ALA B 1 328 ? -8.203 40.875 29.734 1 88.69 328 ALA B C 1
ATOM 6074 O O . ALA B 1 328 ? -8.992 41.781 30.094 1 88.69 328 ALA B O 1
ATOM 6075 N N . LEU B 1 329 ? -7.441 40.312 30.531 1 88 329 LEU B N 1
ATOM 6076 C CA . LEU B 1 329 ? -7.098 40.812 31.859 1 88 329 LEU B CA 1
ATOM 6077 C C . LEU B 1 329 ? -5.582 40.906 32.031 1 88 329 LEU B C 1
ATOM 6079 O O . LEU B 1 329 ? -4.863 39.969 31.719 1 88 329 LEU B O 1
ATOM 6083 N N . GLY B 1 330 ? -5.148 42.125 32.344 1 89.38 330 GLY B N 1
ATOM 6084 C CA . GLY B 1 330 ? -3.707 42.25 32.469 1 89.38 330 GLY B CA 1
ATOM 6085 C C . GLY B 1 330 ? -3.285 43.531 33.156 1 89.38 330 GLY B C 1
ATOM 6086 O O . GLY B 1 330 ? -4.031 44.094 33.969 1 89.38 330 GLY B O 1
ATOM 6087 N N . GLY B 1 331 ? -2.057 43.812 33.031 1 82.38 331 GLY B N 1
ATOM 6088 C CA . GLY B 1 331 ? -1.434 45.031 33.531 1 82.38 331 GLY B CA 1
ATOM 6089 C C . GLY B 1 331 ? -0.241 45.469 32.688 1 82.38 331 GLY B C 1
ATOM 6090 O O . GLY B 1 331 ? 0.335 44.656 31.953 1 82.38 331 GLY B O 1
ATOM 6091 N N . GLY B 1 332 ? -0.03 46.75 32.688 1 82.81 332 GLY B N 1
ATOM 6092 C CA . GLY B 1 332 ? 1.099 47.312 31.969 1 82.81 332 GLY B CA 1
ATOM 6093 C C . GLY B 1 332 ? 1.729 48.5 32.656 1 82.81 332 GLY B C 1
ATOM 6094 O O . GLY B 1 332 ? 1.047 49.25 33.375 1 82.81 332 GLY B O 1
ATOM 6095 N N . ALA B 1 333 ? 3.057 48.562 32.594 1 78.81 333 ALA B N 1
ATOM 6096 C CA . ALA B 1 333 ? 3.811 49.688 33.125 1 78.81 333 ALA B CA 1
ATOM 6097 C C . ALA B 1 333 ? 5.203 49.781 32.531 1 78.81 333 ALA B C 1
ATOM 6099 O O . ALA B 1 333 ? 5.613 48.875 31.766 1 78.81 333 ALA B O 1
ATOM 6100 N N . THR B 1 334 ? 5.828 50.938 32.625 1 80.5 334 THR B N 1
ATOM 6101 C CA . THR B 1 334 ? 7.195 51.094 32.156 1 80.5 334 THR B CA 1
ATOM 6102 C C . THR B 1 334 ? 8.164 50.25 32.969 1 80.5 334 THR B C 1
ATOM 6104 O O . THR B 1 334 ? 9.273 49.969 32.531 1 80.5 334 THR B O 1
ATOM 6107 N N . SER B 1 335 ? 7.828 49.906 34.219 1 78.38 335 SER B N 1
ATOM 6108 C CA . SER B 1 335 ? 8.602 48.969 35.031 1 78.38 335 SER B CA 1
ATOM 6109 C C . SER B 1 335 ? 7.824 47.688 35.312 1 78.38 335 SER B C 1
ATOM 6111 O O . SER B 1 335 ? 6.605 47.719 35.5 1 78.38 335 SER B O 1
ATOM 6113 N N . PHE B 1 336 ? 8.469 46.594 35.406 1 83.62 336 PHE B N 1
ATOM 6114 C CA . PHE B 1 336 ? 7.863 45.281 35.625 1 83.62 336 PHE B CA 1
ATOM 6115 C C . PHE B 1 336 ? 7.125 45.219 36.969 1 83.62 336 PHE B C 1
ATOM 6117 O O . PHE B 1 336 ? 6.016 44.688 37.031 1 83.62 336 PHE B O 1
ATOM 6124 N N . ALA B 1 337 ? 7.699 45.844 37.969 1 80.81 337 ALA B N 1
ATOM 6125 C CA . ALA B 1 337 ? 7.199 45.75 39.344 1 80.81 337 ALA B CA 1
ATOM 6126 C C . ALA B 1 337 ? 5.895 46.531 39.5 1 80.81 337 ALA B C 1
ATOM 6128 O O . ALA B 1 337 ? 5.117 46.281 40.438 1 80.81 337 ALA B O 1
ATOM 6129 N N . ARG B 1 338 ? 5.598 47.469 38.594 1 83.19 338 ARG B N 1
ATOM 6130 C CA . ARG B 1 338 ? 4.438 48.344 38.781 1 83.19 338 ARG B CA 1
ATOM 6131 C C . ARG B 1 338 ? 3.297 47.906 37.844 1 83.19 338 ARG B C 1
ATOM 6133 O O . ARG B 1 338 ? 2.275 48.594 37.75 1 83.19 338 ARG B O 1
ATOM 6140 N N . MET B 1 339 ? 3.48 46.75 37.188 1 85.12 339 MET B N 1
ATOM 6141 C CA . MET B 1 339 ? 2.508 46.375 36.156 1 85.12 339 MET B CA 1
ATOM 6142 C C . MET B 1 339 ? 1.118 46.219 36.781 1 85.12 339 MET B C 1
ATOM 6144 O O . MET B 1 339 ? 0.114 46.5 36.125 1 85.12 339 MET B O 1
ATOM 6148 N N . PHE B 1 340 ? 1.091 45.812 38.062 1 84.81 340 PHE B N 1
ATOM 6149 C CA . PHE B 1 340 ? -0.212 45.562 38.656 1 84.81 340 PHE B CA 1
ATOM 6150 C C . PHE B 1 340 ? -0.416 46.469 39.875 1 84.81 340 PHE B C 1
ATOM 6152 O O . PHE B 1 340 ? -1.206 46.125 40.781 1 84.81 340 PHE B O 1
ATOM 6159 N N . ALA B 1 341 ? 0.413 47.469 39.969 1 84.94 341 ALA B N 1
ATOM 6160 C CA . ALA B 1 341 ? 0.193 48.5 41 1 84.94 341 ALA B CA 1
ATOM 6161 C C . ALA B 1 341 ? -1.116 49.25 40.75 1 84.94 341 ALA B C 1
ATOM 6163 O O . ALA B 1 341 ? -1.714 49.125 39.688 1 84.94 341 ALA B O 1
ATOM 6164 N N . ALA B 1 342 ? -1.564 49.906 41.812 1 82.38 342 ALA B N 1
ATOM 6165 C CA . ALA B 1 342 ? -2.842 50.625 41.75 1 82.38 342 ALA B CA 1
ATOM 6166 C C . ALA B 1 342 ? -2.92 51.5 40.531 1 82.38 342 ALA B C 1
ATOM 6168 O O . ALA B 1 342 ? -1.995 52.281 40.219 1 82.38 342 ALA B O 1
ATOM 6169 N N . GLY B 1 343 ? -4.012 51.344 39.656 1 83.12 343 GLY B N 1
ATOM 6170 C CA . GLY B 1 343 ? -4.242 52.156 38.438 1 83.12 343 GLY B CA 1
ATOM 6171 C C . GLY B 1 343 ? -3.699 51.5 37.188 1 83.12 343 GLY B C 1
ATOM 6172 O O . GLY B 1 343 ? -4.02 51.938 36.062 1 83.12 343 GLY B O 1
ATOM 6173 N N . ASN B 1 344 ? -2.895 50.344 37.312 1 82.69 344 ASN B N 1
ATOM 6174 C CA . ASN B 1 344 ? -2.199 49.812 36.156 1 82.69 344 ASN B CA 1
ATOM 6175 C C . ASN B 1 344 ? -2.9 48.562 35.625 1 82.69 344 ASN B C 1
ATOM 6177 O O . ASN B 1 344 ? -2.652 48.156 34.469 1 82.69 344 ASN B O 1
ATOM 6181 N N . PRO B 1 345 ? -3.736 47.844 36.5 1 83.12 345 PRO B N 1
ATOM 6182 C CA . PRO B 1 345 ? -4.5 46.719 35.906 1 83.12 345 PRO B CA 1
ATOM 6183 C C . PRO B 1 345 ? -5.418 47.156 34.781 1 83.12 345 PRO B C 1
ATOM 6185 O O . PRO B 1 345 ? -5.965 48.281 34.812 1 83.12 345 PRO B O 1
ATOM 6188 N N . THR B 1 346 ? -5.434 46.375 33.75 1 82.88 346 THR B N 1
ATOM 6189 C CA . THR B 1 346 ? -6.27 46.656 32.594 1 82.88 346 THR B CA 1
ATOM 6190 C C . THR B 1 346 ? -7.168 45.469 32.281 1 82.88 346 THR B C 1
ATOM 6192 O O . THR B 1 346 ? -6.855 44.312 32.656 1 82.88 346 THR B O 1
ATOM 6195 N N . TRP B 1 347 ? -8.375 45.594 31.844 1 85.19 347 TRP B N 1
ATOM 6196 C CA . TRP B 1 347 ? -9.25 44.562 31.328 1 85.19 347 TRP B CA 1
ATOM 6197 C C . TRP B 1 347 ? -9.984 45.031 30.078 1 85.19 347 TRP B C 1
ATOM 6199 O O . TRP B 1 347 ? -10.117 46.25 29.859 1 85.19 347 TRP B O 1
ATOM 6209 N N . ALA B 1 348 ? -10.203 44.219 29.266 1 86.19 348 ALA B N 1
ATOM 6210 C CA . ALA B 1 348 ? -10.977 44.5 28.062 1 86.19 348 ALA B CA 1
ATOM 6211 C C . ALA B 1 348 ? -11.938 43.375 27.734 1 86.19 348 ALA B C 1
ATOM 6213 O O . ALA B 1 348 ? -11.609 42.188 27.938 1 86.19 348 ALA B O 1
ATOM 6214 N N . LEU B 1 349 ? -13.156 43.625 27.406 1 87.25 349 LEU B N 1
ATOM 6215 C CA . LEU B 1 349 ? -14.156 42.688 26.859 1 87.25 349 LEU B CA 1
ATOM 6216 C C . LEU B 1 349 ? -14.641 43.188 25.484 1 87.25 349 LEU B C 1
ATOM 6218 O O . LEU B 1 349 ? -14.977 44.344 25.328 1 87.25 349 LEU B O 1
ATOM 6222 N N . GLY B 1 350 ? -14.508 42.375 24.547 1 88 350 GLY B N 1
ATOM 6223 C CA . GLY B 1 350 ? -14.898 42.781 23.203 1 88 350 GLY B CA 1
ATOM 6224 C C . GLY B 1 350 ? -15.672 41.688 22.469 1 88 350 GLY B C 1
ATOM 6225 O O . GLY B 1 350 ? -15.57 40.5 22.812 1 88 350 GLY B O 1
ATOM 6226 N N . ALA B 1 351 ? -16.547 42.094 21.547 1 87.31 351 ALA B N 1
ATOM 6227 C CA . ALA B 1 351 ? -17.219 41.25 20.578 1 87.31 351 ALA B CA 1
ATOM 6228 C C . ALA B 1 351 ? -17.109 41.812 19.172 1 87.31 351 ALA B C 1
ATOM 6230 O O . ALA B 1 351 ? -17.188 43.031 18.969 1 87.31 351 ALA B O 1
ATOM 6231 N N . GLY B 1 352 ? -16.688 40.938 18.297 1 88.94 352 GLY B N 1
ATOM 6232 C CA . GLY B 1 352 ? -16.578 41.344 16.891 1 88.94 352 GLY B CA 1
ATOM 6233 C C . GLY B 1 352 ? -17.359 40.438 15.945 1 88.94 352 GLY B C 1
ATOM 6234 O O . GLY B 1 352 ? -17.469 39.25 16.172 1 88.94 352 GLY B O 1
ATOM 6235 N N . LEU B 1 353 ? -18.047 41.062 14.953 1 87.62 353 LEU B N 1
ATOM 6236 C CA . LEU B 1 353 ? -18.75 40.375 13.891 1 87.62 353 LEU B CA 1
ATOM 6237 C C . LEU B 1 353 ? -18.141 40.656 12.531 1 87.62 353 LEU B C 1
ATOM 6239 O O . LEU B 1 353 ? -17.984 41.812 12.148 1 87.62 353 LEU B O 1
ATOM 6243 N N . LEU B 1 354 ? -17.703 39.625 11.844 1 90.12 354 LEU B N 1
ATOM 6244 C CA . LEU B 1 354 ? -17.109 39.75 10.516 1 90.12 354 LEU B CA 1
ATOM 6245 C C . LEU B 1 354 ? -17.938 39.031 9.469 1 90.12 354 LEU B C 1
ATOM 6247 O O . LEU B 1 354 ? -18.188 37.812 9.594 1 90.12 354 LEU B O 1
ATOM 6251 N N . GLN B 1 355 ? -18.422 39.75 8.414 1 91.25 355 GLN B N 1
ATOM 6252 C CA . GLN B 1 355 ? -19.219 39.188 7.332 1 91.25 355 GLN B CA 1
ATOM 6253 C C . GLN B 1 355 ? -18.547 39.438 5.977 1 91.25 355 GLN B C 1
ATOM 6255 O O . GLN B 1 355 ? -18.422 40.594 5.547 1 91.25 355 GLN B O 1
ATOM 6260 N N . PRO B 1 356 ? -18.109 38.375 5.336 1 91.69 356 PRO B N 1
ATOM 6261 C CA . PRO B 1 356 ? -17.641 38.594 3.967 1 91.69 356 PRO B CA 1
ATOM 6262 C C . PRO B 1 356 ? -18.766 39.031 3.02 1 91.69 356 PRO B C 1
ATOM 6264 O O . PRO B 1 356 ? -19.812 38.375 2.969 1 91.69 356 PRO B O 1
ATOM 6267 N N . LEU B 1 357 ? -18.516 40.125 2.354 1 92.5 357 LEU B N 1
ATOM 6268 C CA . LEU B 1 357 ? -19.5 40.625 1.403 1 92.5 357 LEU B CA 1
ATOM 6269 C C . LEU B 1 357 ? -19.109 40.25 -0.027 1 92.5 357 LEU B C 1
ATOM 6271 O O . LEU B 1 357 ? -19.969 39.938 -0.85 1 92.5 357 LEU B O 1
ATOM 6275 N N . PHE B 1 358 ? -17.781 40.438 -0.378 1 92.75 358 PHE B N 1
ATOM 6276 C CA . PHE B 1 358 ? -17.25 40.188 -1.712 1 92.75 358 PHE B CA 1
ATOM 6277 C C . PHE B 1 358 ? -15.844 39.594 -1.633 1 92.75 358 PHE B C 1
ATOM 6279 O O . PHE B 1 358 ? -14.961 40.156 -0.985 1 92.75 358 PHE B O 1
ATOM 6286 N N . ALA B 1 359 ? -15.703 38.469 -2.193 1 95.44 359 ALA B N 1
ATOM 6287 C CA . ALA B 1 359 ? -14.414 37.781 -2.234 1 95.44 359 ALA B CA 1
ATOM 6288 C C . ALA B 1 359 ? -14.109 37.25 -3.637 1 95.44 359 ALA B C 1
ATOM 6290 O O . ALA B 1 359 ? -13.641 36.125 -3.795 1 95.44 359 ALA B O 1
ATOM 6291 N N . GLY B 1 360 ? -14.547 37.969 -4.676 1 95.75 360 GLY B N 1
ATOM 6292 C CA . GLY B 1 360 ? -14.25 37.625 -6.055 1 95.75 360 GLY B CA 1
ATOM 6293 C C . GLY B 1 360 ? -14.867 36.312 -6.469 1 95.75 360 GLY B C 1
ATOM 6294 O O . GLY B 1 360 ? -14.359 35.625 -7.375 1 95.75 360 GLY B O 1
ATOM 6295 N N . GLY B 1 361 ? -15.859 35.812 -5.711 1 96 361 GLY B N 1
ATOM 6296 C CA . GLY B 1 361 ? -16.531 34.562 -6.039 1 96 361 GLY B CA 1
ATOM 6297 C C . GLY B 1 361 ? -15.859 33.344 -5.406 1 96 361 GLY B C 1
ATOM 6298 O O . GLY B 1 361 ? -16.328 32.219 -5.566 1 96 361 GLY B O 1
ATOM 6299 N N . THR B 1 362 ? -14.781 33.5 -4.68 1 96.94 362 THR B N 1
ATOM 6300 C CA . THR B 1 362 ? -13.977 32.406 -4.125 1 96.94 362 THR B CA 1
ATOM 6301 C C . THR B 1 362 ? -14.812 31.547 -3.189 1 96.94 362 THR B C 1
ATOM 6303 O O . THR B 1 362 ? -14.797 30.312 -3.303 1 96.94 362 THR B O 1
ATOM 6306 N N . LEU B 1 363 ? -15.68 32.125 -2.246 1 95.5 363 LEU B N 1
ATOM 6307 C CA . LEU B 1 363 ? -16.422 31.375 -1.24 1 95.5 363 LEU B CA 1
ATOM 6308 C C . LEU B 1 363 ? -17.547 30.594 -1.878 1 95.5 363 LEU B C 1
ATOM 6310 O O . LEU B 1 363 ? -17.797 29.438 -1.507 1 95.5 363 LEU B O 1
ATOM 6314 N N . GLN B 1 364 ? -18.188 31.219 -2.826 1 96.06 364 GLN B N 1
ATOM 6315 C CA . GLN B 1 364 ? -19.234 30.516 -3.557 1 96.06 364 GLN B CA 1
ATOM 6316 C C . GLN B 1 364 ? -18.656 29.344 -4.352 1 96.06 364 GLN B C 1
ATOM 6318 O O . GLN B 1 364 ? -19.25 28.266 -4.398 1 96.06 364 GLN B O 1
ATOM 6323 N N . ALA B 1 365 ? -17.5 29.578 -5.094 1 97.88 365 ALA B N 1
ATOM 6324 C CA . ALA B 1 365 ? -16.859 28.531 -5.879 1 97.88 365 ALA B CA 1
ATOM 6325 C C . ALA B 1 365 ? -16.422 27.375 -4.988 1 97.88 365 ALA B C 1
ATOM 6327 O O . ALA B 1 365 ? -16.5 26.219 -5.391 1 97.88 365 ALA B O 1
ATOM 6328 N N . ARG B 1 366 ? -15.984 27.641 -3.781 1 97.69 366 ARG B N 1
ATOM 6329 C CA . ARG B 1 366 ? -15.586 26.594 -2.848 1 97.69 366 ARG B CA 1
ATOM 6330 C C . ARG B 1 366 ? -16.781 25.75 -2.432 1 97.69 366 ARG B C 1
ATOM 6332 O O . ARG B 1 366 ? -16.672 24.531 -2.291 1 97.69 366 ARG B O 1
ATOM 6339 N N . GLU B 1 367 ? -17.953 26.344 -2.133 1 96.62 367 GLU B N 1
ATOM 6340 C CA . GLU B 1 367 ? -19.156 25.594 -1.812 1 96.62 367 GLU B CA 1
ATOM 6341 C C . GLU B 1 367 ? -19.578 24.703 -2.979 1 96.62 367 GLU B C 1
ATOM 6343 O O . GLU B 1 367 ? -19.922 23.531 -2.783 1 96.62 367 GLU B O 1
ATOM 6348 N N . ARG B 1 368 ? -19.469 25.266 -4.219 1 98.06 368 ARG B N 1
ATOM 6349 C CA . ARG B 1 368 ? -19.812 24.484 -5.402 1 98.06 368 ARG B CA 1
ATOM 6350 C C . ARG B 1 368 ? -18.828 23.328 -5.602 1 98.06 368 ARG B C 1
ATOM 6352 O O . ARG B 1 368 ? -19.219 22.25 -6.051 1 98.06 368 ARG B O 1
ATOM 6359 N N . ALA B 1 369 ? -17.516 23.562 -5.336 1 98.25 369 ALA B N 1
ATOM 6360 C CA . ALA B 1 369 ? -16.531 22.484 -5.387 1 98.25 369 ALA B CA 1
ATOM 6361 C C . ALA B 1 369 ? -16.875 21.375 -4.398 1 98.25 369 ALA B C 1
ATOM 6363 O O . ALA B 1 369 ? -16.766 20.188 -4.723 1 98.25 369 ALA B O 1
ATOM 6364 N N . ALA B 1 370 ? -17.328 21.75 -3.18 1 97.25 370 ALA B N 1
ATOM 6365 C CA . ALA B 1 370 ? -17.734 20.766 -2.174 1 97.25 370 ALA B CA 1
ATOM 6366 C C . ALA B 1 370 ? -18.938 19.953 -2.643 1 97.25 370 ALA B C 1
ATOM 6368 O O . ALA B 1 370 ? -19 18.75 -2.412 1 97.25 370 ALA B O 1
ATOM 6369 N N . GLN B 1 371 ? -19.859 20.656 -3.275 1 97.94 371 GLN B N 1
ATOM 6370 C CA . GLN B 1 371 ? -21.031 19.953 -3.826 1 97.94 371 GLN B CA 1
ATOM 6371 C C . GLN B 1 371 ? -20.609 18.953 -4.891 1 97.94 371 GLN B C 1
ATOM 6373 O O . GLN B 1 371 ? -21.125 17.828 -4.922 1 97.94 371 GLN B O 1
ATOM 6378 N N . ALA B 1 372 ? -19.656 19.375 -5.781 1 98.38 372 ALA B N 1
ATOM 6379 C CA . ALA B 1 372 ? -19.156 18.469 -6.816 1 98.38 372 ALA B CA 1
ATOM 6380 C C . ALA B 1 372 ? -18.438 17.266 -6.203 1 98.38 372 ALA B C 1
ATOM 6382 O O . ALA B 1 372 ? -18.562 16.141 -6.703 1 98.38 372 ALA B O 1
ATOM 6383 N N . GLU B 1 373 ? -17.766 17.484 -5.129 1 98.19 373 GLU B N 1
ATOM 6384 C CA . GLU B 1 373 ? -17.094 16.406 -4.434 1 98.19 373 GLU B CA 1
ATOM 6385 C C . GLU B 1 373 ? -18.094 15.445 -3.795 1 98.19 373 GLU B C 1
ATOM 6387 O O . GLU B 1 373 ? -17.844 14.234 -3.723 1 98.19 373 GLU B O 1
ATOM 6392 N N . PHE B 1 374 ? -19.219 15.977 -3.283 1 97.5 374 PHE B N 1
ATOM 6393 C CA . PHE B 1 374 ? -20.312 15.141 -2.771 1 97.5 374 PHE B CA 1
ATOM 6394 C C . PHE B 1 374 ? -20.875 14.25 -3.871 1 97.5 374 PHE B C 1
ATOM 6396 O O . PHE B 1 374 ? -21.047 13.047 -3.668 1 97.5 374 PHE B O 1
ATOM 6403 N N . ASP B 1 375 ? -21.047 14.805 -5.055 1 98.19 375 ASP B N 1
ATOM 6404 C CA . ASP B 1 375 ? -21.547 14.039 -6.188 1 98.19 375 ASP B CA 1
ATOM 6405 C C . ASP B 1 375 ? -20.562 12.938 -6.578 1 98.19 375 ASP B C 1
ATOM 6407 O O . ASP B 1 375 ? -20.969 11.812 -6.887 1 98.19 375 ASP B O 1
ATOM 6411 N N . ALA B 1 376 ? -19.266 13.281 -6.605 1 98.25 376 ALA B N 1
ATOM 6412 C CA . ALA B 1 376 ? -18.219 12.297 -6.922 1 98.25 376 ALA B CA 1
ATOM 6413 C C . ALA B 1 376 ? -18.234 11.148 -5.914 1 98.25 376 ALA B C 1
ATOM 6415 O O . ALA B 1 376 ? -18.172 9.977 -6.297 1 98.25 376 ALA B O 1
ATOM 6416 N N . ALA B 1 377 ? -18.359 11.477 -4.617 1 98 377 ALA B N 1
ATOM 6417 C CA . ALA B 1 377 ? -18.391 10.461 -3.568 1 98 377 ALA B CA 1
ATOM 6418 C C . ALA B 1 377 ? -19.625 9.578 -3.695 1 98 377 ALA B C 1
ATOM 6420 O O . ALA B 1 377 ? -19.547 8.359 -3.516 1 98 377 ALA B O 1
ATOM 6421 N N . ALA B 1 378 ? -20.766 10.195 -3.998 1 97.94 378 ALA B N 1
ATOM 6422 C CA . ALA B 1 378 ? -22.016 9.445 -4.18 1 97.94 378 ALA B CA 1
ATOM 6423 C C . ALA B 1 378 ? -21.891 8.461 -5.34 1 97.94 378 ALA B C 1
ATOM 6425 O O . ALA B 1 378 ? -22.359 7.324 -5.25 1 97.94 378 ALA B O 1
ATOM 6426 N N . ALA B 1 379 ? -21.25 8.883 -6.438 1 98.06 379 ALA B N 1
ATOM 6427 C CA . ALA B 1 379 ? -21.031 8.008 -7.59 1 98.06 379 ALA B CA 1
ATOM 6428 C C . ALA B 1 379 ? -20.109 6.848 -7.238 1 98.06 379 ALA B C 1
ATOM 6430 O O . ALA B 1 379 ? -20.359 5.707 -7.629 1 98.06 379 ALA B O 1
ATOM 6431 N N . ARG B 1 380 ? -19.078 7.141 -6.473 1 97.94 380 ARG B N 1
ATOM 6432 C CA . ARG B 1 380 ? -18.172 6.082 -6.031 1 97.94 380 ARG B CA 1
ATOM 6433 C C . ARG B 1 380 ? -18.891 5.094 -5.121 1 97.94 380 ARG B C 1
ATOM 6435 O O . ARG B 1 380 ? -18.641 3.891 -5.172 1 97.94 380 ARG B O 1
ATOM 6442 N N . TYR B 1 381 ? -19.844 5.625 -4.297 1 97.56 381 TYR B N 1
ATOM 6443 C CA . TYR B 1 381 ? -20.641 4.777 -3.422 1 97.56 381 TYR B CA 1
ATOM 6444 C C . TYR B 1 381 ? -21.516 3.832 -4.238 1 97.56 381 TYR B C 1
ATOM 6446 O O . TYR B 1 381 ? -21.562 2.629 -3.969 1 97.56 381 TYR B O 1
ATOM 6454 N N . ARG B 1 382 ? -22.109 4.312 -5.266 1 97.44 382 ARG B N 1
ATOM 6455 C CA . ARG B 1 382 ? -22.906 3.475 -6.156 1 97.44 382 ARG B CA 1
ATOM 6456 C C . ARG B 1 382 ? -22.031 2.418 -6.832 1 97.44 382 ARG B C 1
ATOM 6458 O O . ARG B 1 382 ? -22.453 1.272 -7 1 97.44 382 ARG B O 1
ATOM 6465 N N . GLY B 1 383 ? -20.797 2.812 -7.238 1 97.25 383 GLY B N 1
ATOM 6466 C CA . GLY B 1 383 ? -19.859 1.854 -7.805 1 97.25 383 GLY B CA 1
ATOM 6467 C C . GLY B 1 383 ? -19.5 0.734 -6.844 1 97.25 383 GLY B C 1
ATOM 6468 O O . GLY B 1 383 ? -19.422 -0.429 -7.246 1 97.25 383 GLY B O 1
ATOM 6469 N N . ALA B 1 384 ? -19.297 1.074 -5.605 1 97.31 384 ALA B N 1
ATOM 6470 C CA . ALA B 1 384 ? -18.969 0.076 -4.59 1 97.31 384 ALA B CA 1
ATOM 6471 C C . ALA B 1 384 ? -20.125 -0.912 -4.406 1 97.31 384 ALA B C 1
ATOM 6473 O O . ALA B 1 384 ? -19.891 -2.111 -4.227 1 97.31 384 ALA B O 1
ATOM 6474 N N . VAL B 1 385 ? -21.344 -0.44 -4.445 1 96.56 385 VAL B N 1
ATOM 6475 C CA . VAL B 1 385 ? -22.531 -1.295 -4.324 1 96.56 385 VAL B CA 1
ATOM 6476 C C . VAL B 1 385 ? -22.578 -2.273 -5.496 1 96.56 385 VAL B C 1
ATOM 6478 O O . VAL B 1 385 ? -22.734 -3.479 -5.297 1 96.56 385 VAL B O 1
ATOM 6481 N N . LEU B 1 386 ? -22.359 -1.798 -6.719 1 96.62 386 LEU B N 1
ATOM 6482 C CA . LEU B 1 386 ? -22.391 -2.645 -7.906 1 96.62 386 LEU B CA 1
ATOM 6483 C C . LEU B 1 386 ? -21.297 -3.697 -7.848 1 96.62 386 LEU B C 1
ATOM 6485 O O . LEU B 1 386 ? -21.516 -4.863 -8.18 1 96.62 386 LEU B O 1
ATOM 6489 N N . SER B 1 387 ? -20.141 -3.258 -7.438 1 96.88 387 SER B N 1
ATOM 6490 C CA . SER B 1 387 ? -19.016 -4.191 -7.328 1 96.88 387 SER B CA 1
ATOM 6491 C C . SER B 1 387 ? -19.297 -5.273 -6.293 1 96.88 387 SER B C 1
ATOM 6493 O O . SER B 1 387 ? -18.875 -6.422 -6.461 1 96.88 387 SER B O 1
ATOM 6495 N N . SER B 1 388 ? -19.969 -4.918 -5.246 1 96.25 388 SER B N 1
ATOM 6496 C CA . SER B 1 388 ? -20.312 -5.902 -4.227 1 96.25 388 SER B CA 1
ATOM 6497 C C . SER B 1 388 ? -21.25 -6.965 -4.773 1 96.25 388 SER B C 1
ATOM 6499 O O . SER B 1 388 ? -21.125 -8.148 -4.441 1 96.25 388 SER B O 1
ATOM 6501 N N . PHE B 1 389 ? -22.25 -6.613 -5.633 1 95.75 389 PHE B N 1
ATOM 6502 C CA . PHE B 1 389 ? -23.141 -7.57 -6.285 1 95.75 389 PHE B CA 1
ATOM 6503 C C . PHE B 1 389 ? -22.344 -8.492 -7.211 1 95.75 389 PHE B C 1
ATOM 6505 O O . PHE B 1 389 ? -22.562 -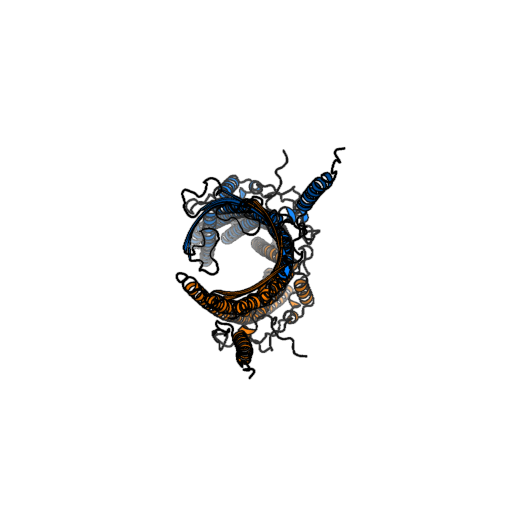9.703 -7.215 1 95.75 389 PHE B O 1
ATOM 6512 N N . GLN B 1 390 ? -21.406 -7.898 -7.934 1 96.25 390 GLN B N 1
ATOM 6513 C CA . GLN B 1 390 ? -20.578 -8.672 -8.844 1 96.25 390 GLN B CA 1
ATOM 6514 C C . GLN B 1 390 ? -19.766 -9.727 -8.094 1 96.25 390 GLN B C 1
ATOM 6516 O O . GLN B 1 390 ? -19.672 -10.875 -8.531 1 96.25 390 GLN B O 1
ATOM 6521 N N . ASP B 1 391 ? -19.234 -9.312 -7 1 96.69 391 ASP B N 1
ATOM 6522 C CA . ASP B 1 391 ? -18.391 -10.227 -6.219 1 96.69 391 ASP B CA 1
ATOM 6523 C C . ASP B 1 391 ? -19.188 -11.445 -5.766 1 96.69 391 ASP B C 1
ATOM 6525 O O . ASP B 1 391 ? -18.719 -12.578 -5.863 1 96.69 391 ASP B O 1
ATOM 6529 N N . VAL B 1 392 ? -20.391 -11.234 -5.293 1 95.06 392 VAL B N 1
ATOM 6530 C CA . VAL B 1 392 ? -21.234 -12.328 -4.816 1 95.06 392 VAL B CA 1
ATOM 6531 C C . VAL B 1 392 ? -21.656 -13.203 -5.992 1 95.06 392 VAL B C 1
ATOM 6533 O O . VAL B 1 392 ? -21.594 -14.43 -5.918 1 95.06 392 VAL B O 1
ATOM 6536 N N . ALA B 1 393 ? -22.062 -12.586 -7.109 1 95.06 393 ALA B N 1
ATOM 6537 C CA . ALA B 1 393 ? -22.469 -13.344 -8.297 1 95.06 393 ALA B CA 1
ATOM 6538 C C . ALA B 1 393 ? -21.328 -14.227 -8.789 1 95.06 393 ALA B C 1
ATOM 6540 O O . ALA B 1 393 ? -21.531 -15.406 -9.094 1 95.06 393 ALA B O 1
ATOM 6541 N N . ASN B 1 394 ? -20.156 -13.68 -8.859 1 96.75 394 ASN B N 1
ATOM 6542 C CA . ASN B 1 394 ? -18.984 -14.453 -9.266 1 96.75 394 ASN B CA 1
ATOM 6543 C C . ASN B 1 394 ? -18.781 -15.672 -8.375 1 96.75 394 ASN B C 1
ATOM 6545 O O . ASN B 1 394 ? -18.547 -16.781 -8.875 1 96.75 394 ASN B O 1
ATOM 6549 N N . ALA B 1 395 ? -18.891 -15.461 -7.082 1 95.81 395 ALA B N 1
ATOM 6550 C CA . ALA B 1 395 ? -18.672 -16.547 -6.133 1 95.81 395 ALA B CA 1
ATOM 6551 C C . ALA B 1 395 ? -19.75 -17.609 -6.254 1 95.81 395 ALA B C 1
ATOM 6553 O O . ALA B 1 395 ? -19.469 -18.812 -6.195 1 95.81 395 ALA B O 1
ATOM 6554 N N . LEU B 1 396 ? -20.969 -17.156 -6.469 1 94.38 396 LEU B N 1
ATOM 6555 C CA . LEU B 1 396 ? -22.094 -18.094 -6.59 1 94.38 396 LEU B CA 1
ATOM 6556 C C . LEU B 1 396 ? -21.953 -18.938 -7.855 1 94.38 396 LEU B C 1
ATOM 6558 O O . LEU B 1 396 ? -22.156 -20.156 -7.824 1 94.38 396 LEU B O 1
ATOM 6562 N N . TYR B 1 397 ? -21.641 -18.297 -8.984 1 95.5 397 TYR B N 1
ATOM 6563 C CA . TYR B 1 397 ? -21.438 -19.047 -10.219 1 95.5 397 TYR B CA 1
ATOM 6564 C C . TYR B 1 397 ? -20.25 -20 -10.086 1 95.5 397 TYR B C 1
ATOM 6566 O O . TYR B 1 397 ? -20.312 -21.141 -10.539 1 95.5 397 TYR B O 1
ATOM 6574 N N . ALA B 1 398 ? -19.188 -19.562 -9.469 1 96.5 398 ALA B N 1
ATOM 6575 C CA . ALA B 1 398 ? -18.031 -20.422 -9.258 1 96.5 398 ALA B CA 1
ATOM 6576 C C . ALA B 1 398 ? -18.406 -21.641 -8.422 1 96.5 398 ALA B C 1
ATOM 6578 O O . ALA B 1 398 ? -18.031 -22.766 -8.758 1 96.5 398 ALA B O 1
ATOM 6579 N N . LEU B 1 399 ? -19.156 -21.422 -7.383 1 95.25 399 LEU B N 1
ATOM 6580 C CA . LEU B 1 399 ? -19.562 -22.516 -6.496 1 95.25 399 LEU B CA 1
ATOM 6581 C C . LEU B 1 399 ? -20.438 -23.516 -7.234 1 95.25 399 LEU B C 1
ATOM 6583 O O . LEU B 1 399 ? -20.25 -24.719 -7.102 1 95.25 399 LEU B O 1
ATOM 6587 N N . ASP B 1 400 ? -21.328 -23.016 -8.023 1 94.31 400 ASP B N 1
ATOM 6588 C CA . ASP B 1 400 ? -22.234 -23.875 -8.773 1 94.31 400 ASP B CA 1
ATOM 6589 C C . ASP B 1 400 ? -21.469 -24.734 -9.781 1 94.31 400 ASP B C 1
ATOM 6591 O O . ASP B 1 400 ? -21.656 -25.953 -9.844 1 94.31 400 ASP B O 1
ATOM 6595 N N . ILE B 1 401 ? -20.594 -24.141 -10.477 1 96.38 401 ILE B N 1
ATOM 6596 C CA . ILE B 1 401 ? -19.828 -24.797 -11.531 1 96.38 401 ILE B CA 1
ATOM 6597 C C . ILE B 1 401 ? -18.828 -25.766 -10.906 1 96.38 401 ILE B C 1
ATOM 6599 O O . ILE B 1 401 ? -18.719 -26.922 -11.344 1 96.38 401 ILE B O 1
ATOM 6603 N N . ASP B 1 402 ? -18.188 -25.344 -9.844 1 96.38 402 ASP B N 1
ATOM 6604 C CA . ASP B 1 402 ? -17.141 -26.172 -9.258 1 96.38 402 ASP B CA 1
ATOM 6605 C C . ASP B 1 402 ? -17.734 -27.297 -8.422 1 96.38 402 ASP B C 1
ATOM 6607 O O . ASP B 1 402 ? -17.109 -28.359 -8.266 1 96.38 402 ASP B O 1
ATOM 6611 N N . ALA B 1 403 ? -18.938 -27.109 -7.938 1 95.19 403 ALA B N 1
ATOM 6612 C CA . ALA B 1 403 ? -19.625 -28.234 -7.297 1 95.19 403 ALA B CA 1
ATOM 6613 C C . ALA B 1 403 ? -19.859 -29.359 -8.289 1 95.19 403 ALA B C 1
ATOM 6615 O O . ALA B 1 403 ? -19.641 -30.531 -7.973 1 95.19 403 ALA B O 1
ATOM 6616 N N . LYS B 1 404 ? -20.266 -29 -9.5 1 95.88 404 LYS B N 1
ATOM 6617 C CA . LYS B 1 404 ? -20.453 -30 -10.555 1 95.88 404 LYS B CA 1
ATOM 6618 C C . LYS B 1 404 ? -19.125 -30.625 -10.961 1 95.88 404 LYS B C 1
ATOM 6620 O O . LYS B 1 404 ? -19.062 -31.828 -11.227 1 95.88 404 LYS B O 1
ATOM 6625 N N . ALA B 1 405 ? -18.156 -29.797 -10.938 1 96.69 405 ALA B N 1
ATOM 6626 C CA . ALA B 1 405 ? -16.812 -30.281 -11.281 1 96.69 405 ALA B CA 1
ATOM 6627 C C . ALA B 1 405 ? -16.344 -31.312 -10.266 1 96.69 405 ALA B C 1
ATOM 6629 O O . ALA B 1 405 ? -15.727 -32.312 -10.633 1 96.69 405 ALA B O 1
ATOM 6630 N N . VAL B 1 406 ? -16.594 -31.125 -9 1 96.69 406 VAL B N 1
ATOM 6631 C CA . VAL B 1 406 ? -16.203 -32.062 -7.953 1 96.69 406 VAL B CA 1
ATOM 6632 C C . VAL B 1 406 ? -16.938 -33.375 -8.133 1 96.69 406 VAL B C 1
ATOM 6634 O O . VAL B 1 406 ? -16.344 -34.438 -8.023 1 96.69 406 VAL B O 1
ATOM 6637 N N . GLU B 1 407 ? -18.188 -33.281 -8.477 1 96 407 GLU B N 1
ATOM 6638 C CA . GLU B 1 407 ? -18.984 -34.5 -8.703 1 96 407 GLU B CA 1
ATOM 6639 C C . GLU B 1 407 ? -18.453 -35.312 -9.883 1 96 407 GLU B C 1
ATOM 6641 O O . GLU B 1 407 ? -18.281 -36.531 -9.789 1 96 407 GLU B O 1
ATOM 6646 N N . MET B 1 408 ? -18.141 -34.594 -10.898 1 97 408 MET B N 1
ATOM 6647 C CA . MET B 1 408 ? -17.609 -35.25 -12.086 1 97 408 MET B CA 1
ATOM 6648 C C . MET B 1 408 ? -16.234 -35.844 -11.797 1 97 408 MET B C 1
ATOM 6650 O O . MET B 1 408 ? -15.945 -36.969 -12.227 1 97 408 MET B O 1
ATOM 6654 N N . ALA B 1 409 ? -15.453 -35.156 -11.055 1 96.88 409 ALA B N 1
ATOM 6655 C CA . ALA B 1 409 ? -14.125 -35.656 -10.703 1 96.88 409 ALA B CA 1
ATOM 6656 C C . ALA B 1 409 ? -14.219 -36.875 -9.789 1 96.88 409 ALA B C 1
ATOM 6658 O O . ALA B 1 409 ? -13.438 -37.812 -9.914 1 96.88 409 ALA B O 1
ATOM 6659 N N . GLN B 1 410 ? -15.156 -36.844 -8.875 1 96.19 410 GLN B N 1
ATOM 6660 C CA . GLN B 1 410 ? -15.375 -37.969 -7.969 1 96.19 410 GLN B CA 1
ATOM 6661 C C . GLN B 1 410 ? -15.797 -39.219 -8.734 1 96.19 410 GLN B C 1
ATOM 6663 O O . GLN B 1 410 ? -15.297 -40.312 -8.477 1 96.19 410 GLN B O 1
ATOM 6668 N N . GLU B 1 411 ? -16.688 -39.031 -9.727 1 96.56 411 GLU B N 1
ATOM 6669 C CA . GLU B 1 411 ? -17.109 -40.125 -10.578 1 96.56 411 GLU B CA 1
ATOM 6670 C C . GLU B 1 411 ? -15.953 -40.656 -11.422 1 96.56 411 GLU B C 1
ATOM 6672 O O . GLU B 1 411 ? -15.805 -41.875 -11.594 1 96.56 411 GLU B O 1
ATOM 6677 N N . GLY B 1 412 ? -15.188 -39.719 -11.883 1 96.06 412 GLY B N 1
ATOM 6678 C CA . GLY B 1 412 ? -14 -40.125 -12.625 1 96.06 412 GLY B CA 1
ATOM 6679 C C . GLY B 1 412 ? -13.016 -40.906 -11.797 1 96.06 412 GLY B C 1
ATOM 6680 O O . GLY B 1 412 ? -12.461 -41.906 -12.273 1 96.06 412 GLY B O 1
ATOM 6681 N N . GLU B 1 413 ? -12.836 -40.531 -10.57 1 95.31 413 GLU B N 1
ATOM 6682 C CA . GLU B 1 413 ? -11.945 -41.281 -9.672 1 95.31 413 GLU B CA 1
ATOM 6683 C C . GLU B 1 413 ? -12.484 -42.656 -9.375 1 95.31 413 GLU B C 1
ATOM 6685 O O . GLU B 1 413 ? -11.727 -43.656 -9.406 1 95.31 413 GLU B O 1
ATOM 6690 N N . LYS B 1 414 ? -13.766 -42.781 -9.188 1 96.12 414 LYS B N 1
ATOM 6691 C CA . LYS B 1 414 ? -14.391 -44.062 -8.914 1 96.12 414 LYS B CA 1
ATOM 6692 C C . LYS B 1 414 ? -14.266 -45 -10.109 1 96.12 414 LYS B C 1
ATOM 6694 O O . LYS B 1 414 ? -13.914 -46.188 -9.953 1 96.12 414 LYS B O 1
ATOM 6699 N N . ALA B 1 415 ? -14.5 -44.438 -11.273 1 95.94 415 ALA B N 1
ATOM 6700 C CA . ALA B 1 415 ? -14.422 -45.25 -12.492 1 95.94 415 ALA B CA 1
ATOM 6701 C C . ALA B 1 415 ? -13 -45.719 -12.734 1 95.94 415 ALA B C 1
ATOM 6703 O O . ALA B 1 415 ? -12.781 -46.906 -13.078 1 95.94 415 ALA B O 1
ATOM 6704 N N . SER B 1 416 ? -12.086 -44.812 -12.539 1 94.88 416 SER B N 1
ATOM 6705 C CA . SER B 1 416 ? -10.695 -45.156 -12.758 1 94.88 416 SER B CA 1
ATOM 6706 C C . SER B 1 416 ? -10.203 -46.156 -11.703 1 94.88 416 SER B C 1
ATOM 6708 O O . SER B 1 416 ? -9.375 -47 -12 1 94.88 416 SER B O 1
ATOM 6710 N N . ARG B 1 417 ? -10.672 -46.094 -10.484 1 93.69 417 ARG B N 1
ATOM 6711 C CA . ARG B 1 417 ? -10.336 -47.031 -9.43 1 93.69 417 ARG B CA 1
ATOM 6712 C C . ARG B 1 417 ? -10.867 -48.438 -9.766 1 93.69 417 ARG B C 1
ATOM 6714 O O . ARG B 1 417 ? -10.156 -49.438 -9.609 1 93.69 417 ARG B O 1
ATOM 6721 N N . SER B 1 418 ? -12.07 -48.469 -10.336 1 94.94 418 SER B N 1
ATOM 6722 C CA . SER B 1 418 ? -12.648 -49.75 -10.758 1 94.94 418 SER B CA 1
ATOM 6723 C C . SER B 1 418 ? -11.836 -50.375 -11.875 1 94.94 418 SER B C 1
ATOM 6725 O O . SER B 1 418 ? -11.594 -51.594 -11.859 1 94.94 418 SER B O 1
ATOM 6727 N N . THR B 1 419 ? -11.477 -49.531 -12.781 1 93.62 419 THR B N 1
ATOM 6728 C CA . THR B 1 419 ? -10.648 -50.031 -13.883 1 93.62 419 THR B CA 1
ATOM 6729 C C . THR B 1 419 ? -9.32 -50.562 -13.359 1 93.62 419 THR B C 1
ATOM 6731 O O . THR B 1 419 ? -8.844 -51.594 -13.82 1 93.62 419 THR B O 1
ATOM 6734 N N . LEU B 1 420 ? -8.734 -49.906 -12.391 1 90.88 420 LEU B N 1
ATOM 6735 C CA . LEU B 1 420 ? -7.477 -50.344 -11.797 1 90.88 420 LEU B CA 1
ATOM 6736 C C . LEU B 1 420 ? -7.652 -51.688 -11.086 1 90.88 420 LEU B C 1
ATOM 6738 O O . LEU B 1 420 ? -6.848 -52.594 -11.266 1 90.88 420 LEU B O 1
ATOM 6742 N N . ASP B 1 421 ? -8.719 -51.875 -10.391 1 93.19 421 ASP B N 1
ATOM 6743 C CA . ASP B 1 421 ? -8.992 -53.094 -9.656 1 93.19 421 ASP B CA 1
ATOM 6744 C C . ASP B 1 421 ? -9.211 -54.25 -10.602 1 93.19 421 ASP B C 1
ATOM 6746 O O . ASP B 1 421 ? -8.688 -55.344 -10.375 1 93.19 421 ASP B O 1
ATOM 6750 N N . LEU B 1 422 ? -9.914 -54 -11.68 1 92.75 422 LEU B N 1
ATOM 6751 C CA . LEU B 1 422 ? -10.172 -55.031 -12.68 1 92.75 422 LEU B CA 1
ATOM 6752 C C . LEU B 1 422 ? -8.875 -55.438 -13.383 1 92.75 422 LEU B C 1
ATOM 6754 O O . LEU B 1 422 ? -8.617 -56.625 -13.578 1 92.75 422 LEU B O 1
ATOM 6758 N N . THR B 1 423 ? -8.133 -54.438 -13.727 1 90.19 423 THR B N 1
ATOM 6759 C CA . THR B 1 423 ? -6.891 -54.719 -14.445 1 90.19 423 THR B CA 1
ATOM 6760 C C . THR B 1 423 ? -5.902 -55.469 -13.555 1 90.19 423 THR B C 1
ATOM 6762 O O . THR B 1 423 ? -5.184 -56.344 -14.023 1 90.19 423 THR B O 1
ATOM 6765 N N . ARG B 1 424 ? -5.844 -55.188 -12.297 1 87.62 424 ARG B N 1
ATOM 6766 C CA . ARG B 1 424 ? -4.988 -55.875 -11.344 1 87.62 424 ARG B CA 1
ATOM 6767 C C . ARG B 1 424 ? -5.41 -57.344 -11.188 1 87.62 424 ARG B C 1
ATOM 6769 O O . ARG B 1 424 ? -4.566 -58.219 -11.102 1 87.62 424 ARG B O 1
ATOM 6776 N N . THR B 1 425 ? -6.723 -57.562 -11.219 1 90.31 425 THR B N 1
ATOM 6777 C CA . THR B 1 425 ? -7.254 -58.906 -11.141 1 90.31 425 THR B CA 1
ATOM 6778 C C . THR B 1 425 ? -6.895 -59.719 -12.391 1 90.31 425 THR B C 1
ATOM 6780 O O . THR B 1 425 ? -6.492 -60.875 -12.305 1 90.31 425 THR B O 1
ATOM 6783 N N . GLN B 1 426 ? -7.004 -59.062 -13.523 1 89.75 426 GLN B N 1
ATOM 6784 C CA . GLN B 1 426 ? -6.664 -59.719 -14.789 1 89.75 426 GLN B CA 1
ATOM 6785 C C . GLN B 1 426 ? -5.172 -60.031 -14.859 1 89.75 426 GLN B C 1
ATOM 6787 O O . GLN B 1 426 ? -4.777 -61.062 -15.367 1 89.75 426 GLN B O 1
ATOM 6792 N N . LEU B 1 427 ? -4.43 -59.156 -14.359 1 83.75 427 LEU B N 1
ATOM 6793 C CA . LEU B 1 427 ? -2.986 -59.344 -14.344 1 83.75 427 LEU B CA 1
ATOM 6794 C C . LEU B 1 427 ? -2.619 -60.531 -13.453 1 83.75 427 LEU B C 1
ATOM 6796 O O . LEU B 1 427 ? -1.805 -61.375 -13.844 1 83.75 427 LEU B O 1
ATOM 6800 N N . ARG B 1 428 ? -3.242 -60.656 -12.32 1 84.69 428 ARG B N 1
ATOM 6801 C CA . ARG B 1 428 ? -3.006 -61.75 -11.383 1 84.69 428 ARG B CA 1
ATOM 6802 C C . ARG B 1 428 ? -3.398 -63.094 -12 1 84.69 428 ARG B C 1
ATOM 6804 O O . ARG B 1 428 ? -2.758 -64.125 -11.734 1 84.69 428 ARG B O 1
ATOM 6811 N N . ASN B 1 429 ? -4.371 -63 -12.914 1 89.38 429 ASN B N 1
ATOM 6812 C CA . ASN B 1 429 ? -4.871 -64.25 -13.555 1 89.38 429 ASN B CA 1
ATOM 6813 C C . ASN B 1 429 ? -4.215 -64.438 -14.906 1 89.38 429 ASN B C 1
ATOM 6815 O O . ASN B 1 429 ? -4.57 -65.375 -15.625 1 89.38 429 ASN B O 1
ATOM 6819 N N . GLY B 1 430 ? -3.26 -63.594 -15.273 1 81.31 430 GLY B N 1
ATOM 6820 C CA . GLY B 1 430 ? -2.477 -63.75 -16.484 1 81.31 430 GLY B CA 1
ATOM 6821 C C . GLY B 1 430 ? -3.188 -63.25 -17.734 1 81.31 430 GLY B C 1
ATOM 6822 O O . GLY B 1 430 ? -2.754 -63.531 -18.844 1 81.31 430 GLY B O 1
ATOM 6823 N N . TYR B 1 431 ? -4.293 -62.531 -17.562 1 79.44 431 TYR B N 1
ATOM 6824 C CA . TYR B 1 431 ? -5.109 -62.094 -18.688 1 79.44 431 TYR B CA 1
ATOM 6825 C C . TYR B 1 431 ? -4.746 -60.656 -19.109 1 79.44 431 TYR B C 1
ATOM 6827 O O . TYR B 1 431 ? -5.32 -60.125 -20.062 1 79.44 431 TYR B O 1
ATOM 6835 N N . SER B 1 432 ? -3.867 -60.031 -18.391 1 76.38 432 SER B N 1
ATOM 6836 C CA . SER B 1 432 ? -3.432 -58.688 -18.734 1 76.38 432 SER B CA 1
ATOM 6837 C C . SER B 1 432 ? -1.925 -58.531 -18.562 1 76.38 432 SER B C 1
ATOM 6839 O O . SER B 1 432 ? -1.288 -59.312 -17.859 1 76.38 432 SER B O 1
ATOM 6841 N N . ALA B 1 433 ? -1.503 -57.656 -19.375 1 75.56 433 ALA B N 1
ATOM 6842 C CA . ALA B 1 433 ? -0.068 -57.375 -19.297 1 75.56 433 ALA B CA 1
ATOM 6843 C C . ALA B 1 433 ? 0.238 -56.25 -18.312 1 75.56 433 ALA B C 1
ATOM 6845 O O . ALA B 1 433 ? -0.645 -55.469 -17.953 1 75.56 433 ALA B O 1
ATOM 6846 N N . GLN B 1 434 ? 1.363 -56.312 -17.734 1 72.75 434 GLN B N 1
ATOM 6847 C CA . GLN B 1 434 ? 1.841 -55.375 -16.719 1 72.75 434 GLN B CA 1
ATOM 6848 C C . GLN B 1 434 ? 1.69 -53.938 -17.188 1 72.75 434 GLN B C 1
ATOM 6850 O O . GLN B 1 434 ? 1.279 -53.062 -16.406 1 72.75 434 GLN B O 1
ATOM 6855 N N . PRO B 1 435 ? 1.857 -53.656 -18.484 1 69.19 435 PRO B N 1
ATOM 6856 C CA . PRO B 1 435 ? 1.693 -52.25 -18.922 1 69.19 435 PRO B CA 1
ATOM 6857 C C . PRO B 1 435 ? 0.256 -51.75 -18.797 1 69.19 435 PRO B C 1
ATOM 6859 O O . PRO B 1 435 ? 0.03 -50.562 -18.516 1 69.19 435 PRO B O 1
ATOM 6862 N N . ALA B 1 436 ? -0.587 -52.688 -18.906 1 76.25 436 ALA B N 1
ATOM 6863 C CA . ALA B 1 436 ? -1.992 -52.281 -18.781 1 76.25 436 ALA B CA 1
ATOM 6864 C C . ALA B 1 436 ? -2.344 -51.938 -17.344 1 76.25 436 ALA B C 1
ATOM 6866 O O . ALA B 1 436 ? -3.094 -51 -17.094 1 76.25 436 ALA B O 1
ATOM 6867 N N . ALA B 1 437 ? -1.826 -52.656 -16.391 1 79.44 437 ALA B N 1
ATOM 6868 C CA . ALA B 1 437 ? -2.066 -52.375 -14.977 1 79.44 437 ALA B CA 1
ATOM 6869 C C . ALA B 1 437 ? -1.441 -51.062 -14.57 1 79.44 437 ALA B C 1
ATOM 6871 O O . ALA B 1 437 ? -2.033 -50.281 -13.797 1 79.44 437 ALA B O 1
ATOM 6872 N N . LEU B 1 438 ? -0.41 -50.781 -15.102 1 73.62 438 LEU B N 1
ATOM 6873 C CA . LEU B 1 438 ? 0.269 -49.531 -14.797 1 73.62 438 LEU B CA 1
ATOM 6874 C C . LEU B 1 438 ? -0.5 -48.344 -15.375 1 73.62 438 LEU B C 1
ATOM 6876 O O . LEU B 1 438 ? -0.616 -47.281 -14.727 1 73.62 438 LEU B O 1
ATOM 6880 N N . ALA B 1 439 ? -0.893 -48.469 -16.531 1 75.44 439 ALA B N 1
ATOM 6881 C CA . ALA B 1 439 ? -1.685 -47.406 -17.172 1 75.44 439 ALA B CA 1
ATOM 6882 C C . ALA B 1 439 ? -2.951 -47.125 -16.359 1 75.44 439 ALA B C 1
ATOM 6884 O O . ALA B 1 439 ? -3.357 -45.969 -16.234 1 75.44 439 ALA B O 1
ATOM 6885 N N . ALA B 1 440 ? -3.471 -48.219 -15.891 1 84.94 440 ALA B N 1
ATOM 6886 C CA . ALA B 1 440 ? -4.672 -48.062 -15.07 1 84.94 440 ALA B CA 1
ATOM 6887 C C . ALA B 1 440 ? -4.352 -47.344 -13.758 1 84.94 440 ALA B C 1
ATOM 6889 O O . ALA B 1 440 ? -5.141 -46.531 -13.281 1 84.94 440 ALA B O 1
ATOM 6890 N N . GLU B 1 441 ? -3.271 -47.656 -13.195 1 83.06 441 GLU B N 1
ATOM 6891 C CA . GLU B 1 441 ? -2.836 -47 -11.961 1 83.06 441 GLU B CA 1
ATOM 6892 C C . GLU B 1 441 ? -2.58 -45.531 -12.172 1 83.06 441 GLU B C 1
ATOM 6894 O O . GLU B 1 441 ? -2.984 -44.688 -11.352 1 83.06 441 GLU B O 1
ATOM 6899 N N . GLN B 1 442 ? -1.956 -45.188 -13.219 1 79.06 442 GLN B N 1
ATOM 6900 C CA . GLN B 1 442 ? -1.7 -43.781 -13.57 1 79.06 442 GLN B CA 1
ATOM 6901 C C . GLN B 1 442 ? -3.006 -43.031 -13.773 1 79.06 442 GLN B C 1
ATOM 6903 O O . GLN B 1 442 ? -3.131 -41.875 -13.344 1 79.06 442 GLN B O 1
ATOM 6908 N N . SER B 1 443 ? -3.791 -43.656 -14.43 1 85.25 443 SER B N 1
ATOM 6909 C CA . SER B 1 443 ? -5.086 -43.031 -14.688 1 85.25 443 SER B CA 1
ATOM 6910 C C . SER B 1 443 ? -5.832 -42.75 -13.383 1 85.25 443 SER B C 1
ATOM 6912 O O . SER B 1 443 ? -6.449 -41.719 -13.234 1 85.25 443 SER B O 1
ATOM 6914 N N . TRP B 1 444 ? -5.766 -43.688 -12.461 1 90.5 444 TRP B N 1
ATOM 6915 C CA . TRP B 1 444 ? -6.418 -43.5 -11.172 1 90.5 444 TRP B CA 1
ATOM 6916 C C . TRP B 1 444 ? -5.777 -42.375 -10.391 1 90.5 444 TRP B C 1
ATOM 6918 O O . TRP B 1 444 ? -6.477 -41.531 -9.805 1 90.5 444 TRP B O 1
ATOM 6928 N N . LEU B 1 445 ? -4.516 -42.344 -10.43 1 87.06 445 LEU B N 1
ATOM 6929 C CA . LEU B 1 445 ? -3.812 -41.312 -9.703 1 87.06 445 LEU B CA 1
ATOM 6930 C C . LEU B 1 445 ? -4.129 -39.938 -10.289 1 87.06 445 LEU B C 1
ATOM 6932 O O . LEU B 1 445 ? -4.285 -38.938 -9.555 1 87.06 445 LEU B O 1
ATOM 6936 N N . GLN B 1 446 ? -4.203 -39.812 -11.594 1 86.38 446 GLN B N 1
ATOM 6937 C CA . GLN B 1 446 ? -4.559 -38.562 -12.258 1 86.38 446 GLN B CA 1
ATOM 6938 C C . GLN B 1 446 ? -5.98 -38.156 -11.906 1 86.38 446 GLN B C 1
ATOM 6940 O O . GLN B 1 446 ? -6.242 -36.969 -11.68 1 86.38 446 GLN B O 1
ATOM 6945 N N . ALA B 1 447 ? -6.812 -39.125 -11.914 1 92.38 447 ALA B N 1
ATOM 6946 C CA . ALA B 1 447 ? -8.203 -38.844 -11.555 1 92.38 447 ALA B CA 1
ATOM 6947 C C . ALA B 1 447 ? -8.312 -38.406 -10.102 1 92.38 447 ALA B C 1
ATOM 6949 O O . ALA B 1 447 ? -9.078 -37.5 -9.789 1 92.38 447 ALA B O 1
ATOM 6950 N N . ARG B 1 448 ? -7.578 -39.031 -9.297 1 93.81 448 ARG B N 1
ATOM 6951 C CA . ARG B 1 448 ? -7.574 -38.656 -7.883 1 93.81 448 ARG B CA 1
ATOM 6952 C C . ARG B 1 448 ? -7.016 -37.25 -7.684 1 93.81 448 ARG B C 1
ATOM 6954 O O . ARG B 1 448 ? -7.555 -36.469 -6.902 1 93.81 448 ARG B O 1
ATOM 6961 N N . ALA B 1 449 ? -5.977 -36.906 -8.367 1 91.31 449 ALA B N 1
ATOM 6962 C CA . ALA B 1 449 ? -5.41 -35.562 -8.305 1 91.31 449 ALA B CA 1
ATOM 6963 C C . ALA B 1 449 ? -6.422 -34.5 -8.773 1 91.31 449 ALA B C 1
ATOM 6965 O O . ALA B 1 449 ? -6.527 -33.438 -8.188 1 91.31 449 ALA B O 1
ATOM 6966 N N . ALA B 1 450 ? -7.055 -34.844 -9.773 1 92.75 450 ALA B N 1
ATOM 6967 C CA . ALA B 1 450 ? -8.078 -33.938 -10.297 1 92.75 450 ALA B CA 1
ATOM 6968 C C . ALA B 1 450 ? -9.203 -33.719 -9.281 1 92.75 450 ALA B C 1
ATOM 6970 O O . ALA B 1 450 ? -9.719 -32.625 -9.133 1 92.75 450 ALA B O 1
ATOM 6971 N N . HIS B 1 451 ? -9.562 -34.844 -8.648 1 96 451 HIS B N 1
ATOM 6972 C CA . HIS B 1 451 ? -10.586 -34.75 -7.617 1 96 451 HIS B CA 1
ATOM 6973 C C . HIS B 1 451 ? -10.125 -33.875 -6.461 1 96 451 HIS B C 1
ATOM 6975 O O . HIS B 1 451 ? -10.875 -33 -5.992 1 96 451 HIS B O 1
ATOM 6981 N N . VAL B 1 452 ? -8.914 -34.031 -6.043 1 96.12 452 VAL B N 1
ATOM 6982 C CA . VAL B 1 452 ? -8.336 -33.219 -4.965 1 96.12 452 VAL B CA 1
ATOM 6983 C C . VAL B 1 452 ? -8.312 -31.75 -5.371 1 96.12 452 VAL B C 1
ATOM 6985 O O . VAL B 1 452 ? -8.688 -30.875 -4.586 1 96.12 452 VAL B O 1
ATOM 6988 N N . ALA B 1 453 ? -7.93 -31.438 -6.582 1 95.31 453 ALA B N 1
ATOM 6989 C CA . ALA B 1 453 ? -7.883 -30.062 -7.094 1 95.31 453 ALA B CA 1
ATOM 6990 C C . ALA B 1 453 ? -9.273 -29.453 -7.145 1 95.31 453 ALA B C 1
ATOM 6992 O O . ALA B 1 453 ? -9.461 -28.297 -6.766 1 95.31 453 ALA B O 1
ATOM 6993 N N . ALA B 1 454 ? -10.188 -30.234 -7.645 1 96.94 454 ALA B N 1
ATOM 6994 C CA . ALA B 1 454 ? -11.562 -29.75 -7.738 1 96.94 454 ALA B CA 1
ATOM 6995 C C . ALA B 1 454 ? -12.133 -29.453 -6.355 1 96.94 454 ALA B C 1
ATOM 6997 O O . ALA B 1 454 ? -12.789 -28.438 -6.16 1 96.94 454 ALA B O 1
ATOM 6998 N N . ARG B 1 455 ? -11.875 -30.344 -5.453 1 97.12 455 ARG B N 1
ATOM 6999 C CA . ARG B 1 455 ? -12.359 -30.156 -4.09 1 97.12 455 ARG B CA 1
ATOM 7000 C C . ARG B 1 455 ? -11.727 -28.922 -3.461 1 97.12 455 ARG B C 1
ATOM 7002 O O . ARG B 1 455 ? -12.414 -28.125 -2.812 1 97.12 455 ARG B O 1
ATOM 7009 N N . GLY B 1 456 ? -10.43 -28.797 -3.609 1 96.94 456 GLY B N 1
ATOM 7010 C CA . GLY B 1 456 ? -9.75 -27.609 -3.119 1 96.94 456 GLY B CA 1
ATOM 7011 C C . GLY B 1 456 ? -10.32 -26.312 -3.688 1 96.94 456 GLY B C 1
ATOM 7012 O O . GLY B 1 456 ? -10.523 -25.344 -2.957 1 96.94 456 GLY B O 1
ATOM 7013 N N . ALA B 1 457 ? -10.586 -26.297 -4.965 1 96.44 457 ALA B N 1
ATOM 7014 C CA . ALA B 1 457 ? -11.148 -25.125 -5.637 1 96.44 457 ALA B CA 1
ATOM 7015 C C . ALA B 1 457 ? -12.531 -24.781 -5.082 1 96.44 457 ALA B C 1
ATOM 7017 O O . ALA B 1 457 ? -12.844 -23.609 -4.852 1 96.44 457 ALA B O 1
ATOM 7018 N N . LEU B 1 458 ? -13.328 -25.828 -4.902 1 96.94 458 LEU B N 1
ATOM 7019 C CA . LEU B 1 458 ? -14.672 -25.625 -4.367 1 96.94 458 LEU B CA 1
ATOM 7020 C C . LEU B 1 458 ? -14.609 -25.016 -2.969 1 96.94 458 LEU B C 1
ATOM 7022 O O . LEU B 1 458 ? -15.344 -24.062 -2.668 1 96.94 458 LEU B O 1
ATOM 7026 N N . LEU B 1 459 ? -13.758 -25.547 -2.113 1 97.5 459 LEU B N 1
ATOM 7027 C CA . LEU B 1 459 ? -13.609 -25 -0.77 1 97.5 459 LEU B CA 1
ATOM 7028 C C . LEU B 1 459 ? -13.117 -23.547 -0.819 1 97.5 459 LEU B C 1
ATOM 7030 O O . LEU B 1 459 ? -13.555 -22.719 -0.024 1 97.5 459 LEU B O 1
ATOM 7034 N N . GLY B 1 460 ? -12.203 -23.25 -1.75 1 97.25 460 GLY B N 1
ATOM 7035 C CA . GLY B 1 460 ? -11.766 -21.875 -1.96 1 97.25 460 GLY B CA 1
ATOM 7036 C C . GLY B 1 460 ? -12.891 -20.938 -2.361 1 97.25 460 GLY B C 1
ATOM 7037 O O . GLY B 1 460 ? -12.93 -19.797 -1.93 1 97.25 460 GLY B O 1
ATOM 7038 N N . ASP B 1 461 ? -13.781 -21.453 -3.16 1 96.75 461 ASP B N 1
ATOM 7039 C CA . ASP B 1 461 ? -14.938 -20.672 -3.588 1 96.75 461 ASP B CA 1
ATOM 7040 C C . ASP B 1 461 ? -15.828 -20.328 -2.4 1 96.75 461 ASP B C 1
ATOM 7042 O O . ASP B 1 461 ? -16.422 -19.25 -2.365 1 96.75 461 ASP B O 1
ATOM 7046 N N . THR B 1 462 ? -15.969 -21.25 -1.487 1 96.25 462 THR B N 1
ATOM 7047 C CA . THR B 1 462 ? -16.766 -20.953 -0.303 1 96.25 462 THR B CA 1
ATOM 7048 C C . THR B 1 462 ? -16.156 -19.812 0.496 1 96.25 462 THR B C 1
ATOM 7050 O O . THR B 1 462 ? -16.875 -18.953 1.028 1 96.25 462 THR B O 1
ATOM 7053 N N . VAL B 1 463 ? -14.805 -19.75 0.657 1 97.44 463 VAL B N 1
ATOM 7054 C CA . VAL B 1 463 ? -14.125 -18.656 1.333 1 97.44 463 VAL B CA 1
ATOM 7055 C C . VAL B 1 463 ? -14.422 -17.344 0.612 1 97.44 463 VAL B C 1
ATOM 7057 O O . VAL B 1 463 ? -14.719 -16.328 1.251 1 97.44 463 VAL B O 1
ATOM 7060 N N . ALA B 1 464 ? -14.352 -17.422 -0.749 1 96.81 464 ALA B N 1
ATOM 7061 C CA . ALA B 1 464 ? -14.633 -16.234 -1.561 1 96.81 464 ALA B CA 1
ATOM 7062 C C . ALA B 1 464 ? -16.047 -15.734 -1.325 1 96.81 464 ALA B C 1
ATOM 7064 O O . ALA B 1 464 ? -16.297 -14.523 -1.288 1 96.81 464 ALA B O 1
ATOM 7065 N N . LEU B 1 465 ? -16.984 -16.625 -1.153 1 95.12 465 LEU B N 1
ATOM 7066 C CA . LEU B 1 465 ? -18.359 -16.234 -0.905 1 95.12 465 LEU B CA 1
ATOM 7067 C C . LEU B 1 465 ? -18.5 -15.555 0.457 1 95.12 465 LEU B C 1
ATOM 7069 O O . LEU B 1 465 ? -19.141 -14.516 0.58 1 95.12 465 LEU B O 1
ATOM 7073 N N . TYR B 1 466 ? -17.906 -16.156 1.489 1 94.81 466 TYR B N 1
ATOM 7074 C CA . TYR B 1 466 ? -17.953 -15.555 2.816 1 94.81 466 TYR B CA 1
ATOM 7075 C C . TYR B 1 466 ? -17.391 -14.141 2.793 1 94.81 466 TYR B C 1
ATOM 7077 O O . TYR B 1 466 ? -17.969 -13.227 3.389 1 94.81 466 TYR B O 1
ATOM 7085 N N . GLN B 1 467 ? -16.281 -13.969 2.078 1 95.62 467 GLN B N 1
ATOM 7086 C CA . GLN B 1 467 ? -15.68 -12.648 1.961 1 95.62 467 GLN B CA 1
ATOM 7087 C C . GLN B 1 467 ? -16.609 -11.688 1.215 1 95.62 467 GLN B C 1
ATOM 7089 O O . GLN B 1 467 ? -16.781 -10.539 1.628 1 95.62 467 GLN B O 1
ATOM 7094 N N . ALA B 1 468 ? -17.156 -12.164 0.143 1 95.69 468 ALA B N 1
ATOM 7095 C CA . ALA B 1 468 ? -18.031 -11.352 -0.689 1 95.69 468 ALA B CA 1
ATOM 7096 C C . ALA B 1 468 ? -19.281 -10.914 0.085 1 95.69 468 ALA B C 1
ATOM 7098 O O . ALA B 1 468 ? -19.828 -9.836 -0.167 1 95.69 468 ALA B O 1
ATOM 7099 N N . LEU B 1 469 ? -19.703 -11.688 1.052 1 93.88 469 LEU B N 1
ATOM 7100 C CA . LEU B 1 469 ? -20.906 -11.398 1.821 1 93.88 469 LEU B CA 1
ATOM 7101 C C . LEU B 1 469 ? -20.578 -10.523 3.029 1 93.88 469 LEU B C 1
ATOM 7103 O O . LEU B 1 469 ? -21.469 -10.148 3.789 1 93.88 469 LEU B O 1
ATOM 7107 N N . GLY B 1 470 ? -19.312 -10.203 3.234 1 94.12 470 GLY B N 1
ATOM 7108 C CA . GLY B 1 470 ? -18.922 -9.305 4.312 1 94.12 470 GLY B CA 1
ATOM 7109 C C . GLY B 1 470 ? -18.484 -10.039 5.566 1 94.12 470 GLY B C 1
ATOM 7110 O O . GLY B 1 470 ? -18.125 -9.406 6.562 1 94.12 470 GLY B O 1
ATOM 7111 N N . GLY B 1 471 ? -18.531 -11.391 5.617 1 92.25 471 GLY B N 1
ATOM 7112 C CA . GLY B 1 471 ? -17.984 -12.234 6.664 1 92.25 471 GLY B CA 1
ATOM 7113 C C . GLY B 1 471 ? -18.641 -12.023 8.016 1 92.25 471 GLY B C 1
ATOM 7114 O O . GLY B 1 471 ? -18.062 -12.359 9.055 1 92.25 471 GLY B O 1
ATOM 7115 N N . GLY B 1 472 ? -19.766 -11.328 8.047 1 88.75 472 GLY B N 1
ATOM 7116 C CA . GLY B 1 472 ? -20.484 -11.117 9.289 1 88.75 472 GLY B CA 1
ATOM 7117 C C . GLY B 1 472 ? -19.781 -10.172 10.234 1 88.75 472 GLY B C 1
ATOM 7118 O O . GLY B 1 472 ? -20.094 -10.125 11.43 1 88.75 472 GLY B O 1
ATOM 7119 N N . VAL B 1 473 ? -18.844 -9.453 9.867 1 84.56 473 VAL B N 1
ATOM 7120 C CA . VAL B 1 473 ? -18 -8.625 10.727 1 84.56 473 VAL B CA 1
ATOM 7121 C C . VAL B 1 473 ? -18.828 -7.445 11.258 1 84.56 473 VAL B C 1
ATOM 7123 O O . VAL B 1 473 ? -18.5 -6.871 12.297 1 84.56 473 VAL B O 1
ATOM 7126 N N . LEU B 1 474 ? -19.828 -7.164 10.539 1 81.56 474 LEU B N 1
ATOM 7127 C CA . LEU B 1 474 ? -20.672 -6.051 10.969 1 81.56 474 LEU B CA 1
ATOM 7128 C C . LEU B 1 474 ? -21.984 -6.555 11.57 1 81.56 474 LEU B C 1
ATOM 7130 O O . LEU B 1 474 ? -22.859 -5.758 11.914 1 81.56 474 LEU B O 1
ATOM 7134 N N . ALA B 1 475 ? -22.047 -7.828 11.664 1 76.25 475 ALA B N 1
ATOM 7135 C CA . ALA B 1 475 ? -23.281 -8.398 12.219 1 76.25 475 ALA B CA 1
ATOM 7136 C C . ALA B 1 475 ? -23.391 -8.102 13.711 1 76.25 475 ALA B C 1
ATOM 7138 O O . ALA B 1 475 ? -22.391 -8.062 14.422 1 76.25 475 ALA B O 1
ATOM 7139 N N . LYS B 1 476 ? -24.594 -7.609 14.133 1 64.69 476 LYS B N 1
ATOM 7140 C CA . LYS B 1 476 ? -24.891 -7.348 15.539 1 64.69 476 LYS B CA 1
ATOM 7141 C C . LYS B 1 476 ? -24.891 -8.641 16.344 1 64.69 476 LYS B C 1
ATOM 7143 O O . LYS B 1 476 ? -25.422 -9.664 15.898 1 64.69 476 LYS B O 1
ATOM 7148 N N . PRO B 1 477 ? -23.969 -8.625 17.484 1 58.53 477 PRO B N 1
ATOM 7149 C CA . PRO B 1 477 ? -24.047 -9.836 18.297 1 58.53 477 PRO B CA 1
ATOM 7150 C C . PRO B 1 477 ? -25.484 -10.219 18.672 1 58.53 477 PRO B C 1
ATOM 7152 O O . PRO B 1 477 ? -26.344 -9.344 18.766 1 58.53 477 PRO B O 1
ATOM 7155 N N . PRO B 1 478 ? -25.859 -11.461 18.422 1 41.41 478 PRO B N 1
ATOM 7156 C CA . PRO B 1 478 ? -27.219 -11.781 18.875 1 41.41 478 PRO B CA 1
ATOM 7157 C C . PRO B 1 478 ? -27.547 -11.211 20.25 1 41.41 478 PRO B C 1
ATOM 7159 O O . PRO B 1 478 ? -26.656 -11.109 21.094 1 41.41 478 PRO B O 1
ATOM 7162 N N . ALA B 1 479 ? -28.469 -10.211 20.25 1 39.03 479 ALA B N 1
ATOM 7163 C CA . ALA B 1 479 ? -28.953 -9.797 21.578 1 39.03 479 ALA B CA 1
ATOM 7164 C C . ALA B 1 479 ? -29.156 -11 22.484 1 39.03 479 ALA B C 1
ATOM 7166 O O . ALA B 1 479 ? -29.797 -11.977 22.109 1 39.03 479 ALA B O 1
ATOM 7167 N N . ASP B 1 480 ? -28.141 -11.148 23.438 1 29.73 480 ASP B N 1
ATOM 7168 C CA . ASP B 1 480 ? -28.609 -12.016 24.516 1 29.73 480 ASP B CA 1
ATOM 7169 C C . ASP B 1 480 ? -29.969 -11.555 25.031 1 29.73 480 ASP B C 1
ATOM 7171 O O . ASP B 1 480 ? -30.203 -10.359 25.188 1 29.73 480 ASP B O 1
#

Radius of gyration: 40.99 Å; Cα contacts (8 Å, |Δi|>4): 1560; chains: 2; bounding box: 82×134×104 Å

Secondary structure (DSSP, 8-state):
-------SHHHHHHHHHHHHHHHHHTT--SSPPP-PPP----S-SSSS--TT---B-SPPTTGGGGG--HHHHHHHHHHHHH-HHHHHHHHHHHHHHHHHHHHHGGGS-EEEEEEEEEEEE--GGG--GGGTT-SEEEEEEEEEEEEE---TTSHHHHHHHHHHHHHHHHHHHHHHHHHHHHHHHHHHHHHHHHHHHHHHHHHHHHHHHHHHHHHHHHHHHTTSS-HHHHHHHHHHHHHHHHHHHHHHHHHHHHHHHHHHHTT--GGGPPP---GGGPPPPPPBP--HHHHHHH-HHHHHHHHHHHHHHHHHHHHHHTTS-EEEEEEEEEEEESSGGGTTSTT-EEEEEEEEEEEEEE-TTHHHHHHHHHHHHHHHHHHHHHHHHHHHHHHHHHHHHHHHHHHHHHHHHHHHHHHHHHHHHHHHHHHHTTSS-HHHHHHHHHHHHHHHHHHHHHHHHHHHHHHHHHHHTTTTTTPPP---/-------HHHHHHHHHHHHHHHHHHTT--SSPPP-PPP----S-SSSS--TT---B-SPPTTGGGGG--HHHHHHHHHHHHH-HHHHHHHHHHHHHHHHHHHHHGGGS-EEEEEEEEEEEE--GGG--GGGTT-SEEEEEEEEEEEEE---SSSHHHHHHHHHHHHHHHHHHHHHHHHHHHHHHHHHHHHHHHHHHHHHHHHHHHHHHHHHHHHHHHHHHHTTSS-HHHHHHHHHHHHHHHHHHHHHHHHHHHHHHHHHHHTT--GGGPPP---GGGPPPPPPBP--HHHHHHH-HHHHHHHHHHHHHHHHHHHHHHTTS-EEEEEEEEEEEESSGGGTTSTT-EEEEEEEEEE----STTHHHHHHHHHHHHHHHHHHHHHHHHHHHHHHHHHHHHHHHHHHHHHHHHHHHHHHHHHHHHHHHHHHHTTSS-HHHHHHHHHHHHHHHHHHHHHHHHHHHHHHHHHHHTTTTTTPPP---